Protein AF-A0A439D8F0-F1 (afdb_monomer_lite)

InterPro domains:
  IPR001952 Alkaline phosphatase [PF00245] (693-1137)
  IPR001952 Alkaline phosphatase [PR00113] (693-713)
  IPR001952 Alkaline phosphatase [PR00113] (747-762)
  IPR001952 Alkaline phosphatase [PR00113] (784-804)
  IPR001952 Alkaline phosphatase [PR00113] (833-843)
  IPR001952 Alkaline phosphatase [PR00113] (922-951)
  IPR001952 Alkaline phosphatase [SM00098] (694-1140)
  IPR001952 Alkaline phosphatase [cd16012] (694-998)
  IPR002523 Mg2+ transporter protein, CorA-like/Zinc transport protein ZntB [PF01544] (320-578)
  IPR017850 Alkaline-phosphatase-like, core domain superfamily [G3DSA:3.40.720.10] (697-1130)
  IPR017850 Alkaline-phosphatase-like, core domain superfamily [SSF53649] (673-1146)
  IPR018299 Alkaline phosphatase, active site [PS00123] (747-755)
  IPR045861 CorA, cytoplasmic domain [SSF143865] (110-518)
  IPR045863 CorA, transmembrane region [SSF144083] (522-579)

Secondary structure (DSSP, 8-state):
------------------PPPPPPPPS---------------------------------------------------------------------PPP-S--GGG---TT--TTPPPS--TTSTTTTS-----PPEEEEEEE-SS-EEEEEE-HHHHHHHTTSPPPTT-SEEEEEEES--HHHHHHHHHHTT--HHHHHHHH-TTPPSEEEEETTEEEEEEEEEEEEEPPPS-----------------SSSSHHHHHHHHSS---------------------PPP------STTGGG--GGGPPBHHHHT--S-HHHHHHHHHT-TTGGGTEEEEEEEEEEEEETTSEEEEEESS-HHHHHHHHHHHHH-TTSHHHHH--HHHHHHHHHHHHHHTTHHHHHHHHHHHHHHHHHHTTS--HHHHHHHHHHHHHHHHHHHHHHHHHHHHHHHHHSB----HHHHHHHTT-TTS---B-HHHHHHHHHHHHHHHHHHHHHHHHHHHHHHHHHHHHHHHHHHHHHHHHHHHHHHHHHHHHHHHHHHHTS--S--TT-SS-HHHHHHHHHHHHHHHHHHHHSHHHHHHHHHHHHHHHHHHHHHHHHHHHHHHHTTS-S-S-----------------------------------THHHHHHHHHHHHHHHHHHHHHHHHHHHHHS-------S-EEEEEEE-TT--HHHHHHHHHHHHHHHT--TT---HHHHTEEEEEE---SS-SS--HHHHHHHHHHSS---TT-BSEETTTEE---HHHHHHHTT-EEEEEEEEETTSHHHHHHH--BSSTT-HHHHHHIIIIISSSS---SEEEEE-GGGGS-TTSTT---SS---HHHHHHHTS--EEE-SHHHHHHHHTTSS--PSSEEEE-SSSSPPPHHHHTT-TTT---HHHHHHHHHHHHHHHTTTSSS-EEEEEE-THHHHHHHTT-HHHHHHHHHHHHHHHHHHHHHHHH-SSEEEEEEE-S-EES--BS----SSSSPP----HHHHHH--S-HHHHHHHHHHHHHH----HHHHHHHIIIIIIIIII--S---HHHHHHHHH-GGGHHHHHHHHHHHHHT-B-S-SSEE-PPEEEEE---TTGGGG-EEEEHHHHHHHHHHHHT--HHHHHHHHHHHH---PPPS-----HHHHHHHHHHHHHT------

Radius of gyration: 42.55 Å; chains: 1; bounding box: 143×116×118 Å

Structure (mmCIF, N/CA/C/O backbone):
data_AF-A0A439D8F0-F1
#
_entry.id   AF-A0A439D8F0-F1
#
loop_
_atom_site.group_PDB
_atom_site.id
_atom_site.type_symbol
_atom_site.label_atom_id
_atom_site.label_alt_id
_atom_site.label_comp_id
_atom_site.label_asym_id
_atom_site.label_entity_id
_atom_site.label_seq_id
_atom_site.pdbx_PDB_ins_code
_atom_site.Cartn_x
_atom_site.Cartn_y
_atom_site.Cartn_z
_atom_site.occupancy
_atom_site.B_iso_or_equiv
_atom_site.auth_seq_id
_atom_site.auth_comp_id
_atom_site.auth_asym_id
_atom_site.auth_atom_id
_atom_site.pdbx_PDB_model_num
ATOM 1 N N . MET A 1 1 ? -16.775 53.948 -35.069 1.00 34.41 1 MET A N 1
ATOM 2 C CA . MET A 1 1 ? -17.468 53.472 -36.290 1.00 34.41 1 MET A CA 1
ATOM 3 C C . MET A 1 1 ? -17.477 51.953 -36.245 1.00 34.41 1 MET A C 1
ATOM 5 O O . MET A 1 1 ? -16.436 51.414 -35.914 1.00 34.41 1 MET A O 1
ATOM 9 N N . GLY A 1 2 ? -18.592 51.293 -36.578 1.00 31.62 2 GLY A N 1
ATOM 10 C CA . GLY A 1 2 ? -18.616 49.853 -36.886 1.00 31.62 2 GLY A CA 1
ATOM 11 C C . GLY A 1 2 ? -18.554 48.865 -35.709 1.00 31.62 2 GLY A C 1
ATOM 12 O O . GLY A 1 2 ? -17.494 48.372 -35.354 1.00 31.62 2 GLY A O 1
ATOM 13 N N . SER A 1 3 ? -19.726 48.487 -35.207 1.00 30.70 3 SER A N 1
ATOM 14 C CA . SER A 1 3 ? -20.056 47.106 -34.788 1.00 30.70 3 SER A CA 1
ATOM 15 C C . SER A 1 3 ? -21.168 46.613 -35.755 1.00 30.70 3 SER A C 1
ATOM 17 O O . SER A 1 3 ? -21.605 47.455 -36.553 1.00 30.70 3 SER A O 1
ATOM 19 N N . PRO A 1 4 ? -21.721 45.372 -35.713 1.00 54.97 4 PRO A N 1
ATOM 20 C CA . PRO A 1 4 ? -21.451 44.209 -34.839 1.00 54.97 4 PRO A CA 1
ATOM 21 C C . PRO A 1 4 ? -21.501 42.817 -35.569 1.00 54.97 4 PRO A C 1
ATOM 23 O O . PRO A 1 4 ? -21.542 42.771 -36.794 1.00 54.97 4 PRO A O 1
ATOM 26 N N . ASN A 1 5 ? -21.646 41.720 -34.790 1.00 31.55 5 ASN A N 1
ATOM 27 C CA . ASN A 1 5 ? -22.287 40.413 -35.123 1.00 31.55 5 ASN A CA 1
ATOM 28 C C . ASN A 1 5 ? -21.540 39.388 -36.029 1.00 31.55 5 ASN A C 1
ATOM 30 O O . ASN A 1 5 ? -20.826 39.783 -36.939 1.00 31.55 5 ASN A O 1
ATOM 34 N N . SER A 1 6 ? -21.691 38.052 -35.878 1.00 28.31 6 SER A N 1
ATOM 35 C CA . SER A 1 6 ? -22.407 37.201 -34.879 1.00 28.31 6 SER A CA 1
ATOM 36 C C . SER A 1 6 ? -22.116 35.685 -35.062 1.00 28.31 6 SER A C 1
ATOM 38 O O . SER A 1 6 ? -21.907 35.288 -36.200 1.00 28.31 6 SER A O 1
ATOM 40 N N . SER A 1 7 ? -22.286 34.864 -33.995 1.00 27.66 7 SER A N 1
ATOM 41 C CA . SER A 1 7 ? -22.775 33.438 -33.962 1.00 27.66 7 SER A CA 1
ATOM 42 C C . SER A 1 7 ? -22.076 32.327 -34.801 1.00 27.66 7 SER A C 1
ATOM 44 O O . SER A 1 7 ? -21.684 32.575 -35.928 1.00 27.66 7 SER A O 1
ATOM 46 N N . SER A 1 8 ? -22.002 31.034 -34.429 1.00 27.34 8 SER A N 1
ATOM 47 C CA . SER A 1 8 ? -22.329 30.265 -33.199 1.00 27.34 8 SER A CA 1
ATOM 48 C C . SER A 1 8 ? -21.934 28.771 -33.357 1.00 27.34 8 SER A C 1
ATOM 50 O O . SER A 1 8 ? -22.069 28.247 -34.455 1.00 27.34 8 SER A O 1
ATOM 52 N N . HIS A 1 9 ? -21.586 28.090 -32.252 1.00 28.27 9 HIS A N 1
ATOM 53 C CA . HIS A 1 9 ? -21.594 26.624 -31.998 1.00 28.27 9 HIS A CA 1
ATOM 54 C C . HIS A 1 9 ? -20.959 25.609 -32.984 1.00 28.27 9 HIS A C 1
ATOM 56 O O . HIS A 1 9 ? -21.478 25.342 -34.063 1.00 28.27 9 HIS A O 1
ATOM 62 N N . SER A 1 10 ? -20.001 24.819 -32.479 1.00 25.41 10 SER A N 1
ATOM 63 C CA . SER A 1 10 ? -20.165 23.355 -32.307 1.00 25.41 10 SER A CA 1
ATOM 64 C C . SER A 1 10 ? -19.056 22.769 -31.412 1.00 25.41 10 SER A C 1
ATOM 66 O O . SER A 1 10 ? -18.039 23.412 -31.169 1.00 25.41 10 SER A O 1
ATOM 68 N N . SER A 1 11 ? -19.315 21.593 -30.841 1.00 26.73 11 SER A N 1
ATOM 69 C CA . SER A 1 11 ? -18.526 20.915 -29.803 1.00 26.73 11 SER A CA 1
ATOM 70 C C . SER A 1 11 ? -17.510 19.911 -30.359 1.00 26.73 11 SER A C 1
ATOM 72 O O . SER A 1 11 ? -17.866 19.122 -31.234 1.00 26.73 11 SER A O 1
ATOM 74 N N . SER A 1 12 ? -16.321 19.816 -29.755 1.00 26.30 12 SER A N 1
ATOM 75 C CA . SER A 1 12 ? -15.447 18.641 -29.898 1.00 26.30 12 SER A CA 1
ATOM 76 C C . SER A 1 12 ? -14.578 18.408 -28.660 1.00 26.30 12 SER A C 1
ATOM 78 O O . SER A 1 12 ? -13.918 19.324 -28.176 1.00 26.30 12 SER A O 1
ATOM 80 N N . SER A 1 13 ? -14.577 17.162 -28.194 1.00 25.59 13 SER A N 1
ATOM 81 C CA . SER A 1 13 ? -13.785 16.600 -27.095 1.00 25.59 13 SER A CA 1
ATOM 82 C C . SER A 1 13 ? -12.277 16.851 -27.206 1.00 25.59 13 SER A C 1
ATOM 84 O O . SER A 1 13 ? -11.683 16.588 -28.253 1.00 25.59 13 SER A O 1
ATOM 86 N N . SER A 1 14 ? -11.644 17.237 -26.098 1.00 25.62 14 SER A N 1
ATOM 87 C CA . SER A 1 14 ? -10.187 17.255 -25.942 1.00 25.62 14 SER A CA 1
ATOM 88 C C . SER A 1 14 ? -9.666 15.894 -25.470 1.00 25.62 14 SER A C 1
ATOM 90 O O . SER A 1 14 ? -9.792 15.552 -24.297 1.00 25.62 14 SER A O 1
ATOM 92 N N . SER A 1 15 ? -9.034 15.132 -26.363 1.00 26.42 15 SER A N 1
ATOM 93 C CA . SER A 1 15 ? -8.121 14.055 -25.965 1.00 26.42 15 SER A CA 1
ATOM 94 C C . SER A 1 15 ? -6.777 14.676 -25.573 1.00 26.42 15 SER A C 1
ATOM 96 O O . SER A 1 15 ? -6.050 15.140 -26.454 1.00 26.42 15 SER A O 1
ATOM 98 N N . MET A 1 16 ? -6.455 14.721 -24.278 1.00 28.56 16 MET A N 1
ATOM 99 C CA . MET A 1 16 ? -5.112 15.107 -23.831 1.00 28.56 16 MET A CA 1
ATOM 100 C C . MET A 1 16 ? -4.111 13.970 -24.053 1.00 28.56 16 MET A C 1
ATOM 102 O O . MET A 1 16 ? -4.473 12.794 -24.077 1.00 28.56 16 MET A O 1
ATOM 106 N N . ALA A 1 17 ? -2.862 14.352 -24.311 1.00 27.34 17 ALA A N 1
ATOM 107 C CA . ALA A 1 17 ? -1.812 13.451 -24.754 1.00 27.34 17 ALA A CA 1
ATOM 108 C C . ALA A 1 17 ? -1.067 12.814 -23.578 1.00 27.34 17 ALA A C 1
ATOM 110 O O . ALA A 1 17 ? -0.766 13.474 -22.589 1.00 27.34 17 ALA A O 1
ATOM 111 N N . THR A 1 18 ? -0.687 11.550 -23.743 1.00 28.47 18 THR A N 1
ATOM 112 C CA . THR A 1 18 ? 0.389 10.927 -22.971 1.00 28.47 18 THR A CA 1
ATOM 113 C C . THR A 1 18 ? 1.732 11.418 -23.513 1.00 28.47 18 THR A C 1
ATOM 115 O O . THR A 1 18 ? 2.161 10.964 -24.579 1.00 28.47 18 THR A O 1
ATOM 118 N N . GLU A 1 19 ? 2.405 12.327 -22.809 1.00 28.06 19 GLU A N 1
ATOM 119 C CA . GLU A 1 19 ? 3.831 12.569 -23.048 1.00 28.06 19 GLU A CA 1
ATOM 120 C C . GLU A 1 19 ? 4.645 11.443 -22.400 1.00 28.06 19 GLU A C 1
ATOM 122 O O . GLU A 1 19 ? 4.455 11.101 -21.235 1.00 28.06 19 GLU A O 1
ATOM 127 N N . ALA A 1 20 ? 5.512 10.814 -23.193 1.00 28.72 20 ALA A N 1
ATOM 128 C CA . ALA A 1 20 ? 6.361 9.716 -22.754 1.00 28.72 20 ALA A CA 1
ATOM 129 C C . ALA A 1 20 ? 7.778 10.223 -22.460 1.00 28.72 20 ALA A C 1
ATOM 131 O O . ALA A 1 20 ? 8.321 11.029 -23.219 1.00 28.72 20 ALA A O 1
ATOM 132 N N . PHE A 1 21 ? 8.389 9.696 -21.397 1.00 31.58 21 PHE A N 1
ATOM 133 C CA . PHE A 1 21 ? 9.782 9.963 -21.035 1.00 31.58 21 PHE A CA 1
ATOM 134 C C . PHE A 1 21 ? 10.760 9.662 -22.194 1.00 31.58 21 PHE A C 1
ATOM 136 O O . PHE A 1 21 ? 10.558 8.695 -22.939 1.00 31.58 21 PHE A O 1
ATOM 143 N N . PRO A 1 22 ? 11.850 10.440 -22.343 1.00 31.59 22 PRO A N 1
ATOM 144 C CA . PRO A 1 22 ? 12.875 10.177 -23.347 1.00 31.59 22 PRO A CA 1
ATOM 145 C C . PRO A 1 22 ? 13.729 8.942 -22.981 1.00 31.59 22 PRO A C 1
ATOM 147 O O . PRO A 1 22 ? 14.030 8.725 -21.808 1.00 31.59 22 PRO A O 1
ATOM 150 N N . PRO A 1 23 ? 14.164 8.128 -23.963 1.00 32.97 23 PRO A N 1
ATOM 151 C CA . PRO A 1 23 ? 14.981 6.944 -23.705 1.00 32.97 23 PRO A CA 1
ATOM 152 C C . PRO A 1 23 ? 16.469 7.275 -23.499 1.00 32.97 23 PRO A C 1
ATOM 154 O O . PRO A 1 23 ? 17.042 8.106 -24.206 1.00 32.97 23 PRO A O 1
ATOM 157 N N . PHE A 1 24 ? 17.119 6.541 -22.590 1.00 32.59 24 PHE A N 1
ATOM 158 C CA . PHE A 1 24 ? 18.572 6.580 -22.376 1.00 32.59 24 PHE A CA 1
ATOM 159 C C . PHE A 1 24 ? 19.373 6.180 -23.641 1.00 32.59 24 PHE A C 1
ATOM 161 O O . PHE A 1 24 ? 18.923 5.330 -24.418 1.00 32.59 24 PHE A O 1
ATOM 168 N N . PRO A 1 25 ? 20.579 6.745 -23.860 1.00 33.44 25 PRO A N 1
ATOM 169 C CA . PRO A 1 25 ? 21.361 6.498 -25.070 1.00 33.44 25 PRO A CA 1
ATOM 170 C C . PRO A 1 25 ? 22.022 5.108 -25.105 1.00 33.44 25 PRO A C 1
ATOM 172 O O . PRO A 1 25 ? 22.583 4.614 -24.131 1.00 33.44 25 PRO A O 1
ATOM 175 N N . ASN A 1 26 ? 21.988 4.490 -26.288 1.00 30.52 26 ASN A N 1
ATOM 176 C CA . ASN A 1 26 ? 22.475 3.136 -26.561 1.00 30.52 26 ASN A CA 1
ATOM 177 C C . ASN A 1 26 ? 23.985 3.135 -26.917 1.00 30.52 26 ASN A C 1
ATOM 179 O O . ASN A 1 26 ? 24.376 3.841 -27.854 1.00 30.52 26 ASN A O 1
ATOM 183 N N . PRO A 1 27 ? 24.853 2.351 -26.243 1.00 37.03 27 PRO A N 1
ATOM 184 C CA . PRO A 1 27 ? 26.301 2.394 -26.452 1.00 37.03 27 PRO A CA 1
ATOM 185 C C . PRO A 1 27 ? 26.746 1.558 -27.665 1.00 37.03 27 PRO A C 1
ATOM 187 O O . PRO A 1 27 ? 27.323 0.482 -27.519 1.00 37.03 27 PRO A O 1
ATOM 190 N N . ASN A 1 28 ? 26.506 2.052 -28.884 1.00 34.41 28 ASN A N 1
ATOM 191 C CA . ASN A 1 28 ? 27.111 1.501 -30.106 1.00 34.41 28 ASN A CA 1
ATOM 192 C C . ASN A 1 28 ? 27.182 2.535 -31.247 1.00 34.41 28 ASN A C 1
ATOM 194 O O . ASN A 1 28 ? 26.370 2.532 -32.171 1.00 34.41 28 ASN A O 1
ATOM 198 N N . ALA A 1 29 ? 28.204 3.396 -31.218 1.00 30.55 29 ALA A N 1
ATOM 199 C CA . ALA A 1 29 ? 28.590 4.226 -32.360 1.00 30.55 29 ALA A CA 1
ATOM 200 C C . ALA A 1 29 ? 30.118 4.229 -32.526 1.00 30.55 29 ALA A C 1
ATOM 202 O O . ALA A 1 29 ? 30.871 4.670 -31.661 1.00 30.55 29 ALA A O 1
ATOM 203 N N . THR A 1 30 ? 30.587 3.697 -33.652 1.00 35.97 30 THR A N 1
ATOM 204 C CA . THR A 1 30 ? 32.010 3.509 -33.952 1.00 35.97 30 THR A CA 1
ATOM 205 C C . THR A 1 30 ? 32.693 4.796 -34.410 1.00 35.97 30 THR A C 1
ATOM 207 O O . THR A 1 30 ? 32.310 5.333 -35.447 1.00 35.97 30 THR A O 1
ATOM 210 N N . HIS A 1 31 ? 33.804 5.189 -33.781 1.00 30.80 31 HIS A N 1
ATOM 211 C CA . HIS A 1 31 ? 34.809 6.041 -34.430 1.00 30.80 31 HIS A CA 1
ATOM 212 C C . HIS A 1 31 ? 36.243 5.640 -34.048 1.00 30.80 31 HIS A C 1
ATOM 214 O O . HIS A 1 31 ? 36.630 5.654 -32.885 1.00 30.80 31 HIS A O 1
ATOM 220 N N . ARG A 1 32 ? 37.050 5.289 -35.061 1.00 29.44 32 ARG A N 1
ATOM 221 C CA . ARG A 1 32 ? 38.516 5.150 -34.947 1.00 29.44 32 ARG A CA 1
ATOM 222 C C . ARG A 1 32 ? 39.165 6.537 -34.901 1.00 29.44 32 ARG A C 1
ATOM 224 O O . ARG A 1 32 ? 38.700 7.426 -35.617 1.00 29.44 32 ARG A O 1
ATOM 231 N N . PRO A 1 33 ? 40.327 6.662 -34.240 1.00 32.06 33 PRO A N 1
ATOM 232 C CA . PRO A 1 33 ? 41.498 7.081 -35.018 1.00 32.06 33 PRO A CA 1
ATOM 233 C C . PRO A 1 33 ? 42.830 6.367 -34.679 1.00 32.06 33 PRO A C 1
ATOM 235 O O . PRO A 1 33 ? 43.142 6.083 -33.532 1.00 32.06 33 PRO A O 1
ATOM 238 N N . SER A 1 34 ? 43.605 6.124 -35.746 1.00 28.16 34 SER A N 1
ATOM 239 C CA . SER A 1 34 ? 45.083 6.048 -35.861 1.00 28.16 34 SER A CA 1
ATOM 240 C C . SER A 1 34 ? 45.972 5.458 -34.745 1.00 28.16 34 SER A C 1
ATOM 242 O O . SER A 1 34 ? 46.177 6.062 -33.697 1.00 28.16 34 SER A O 1
ATOM 244 N N . ILE A 1 35 ? 46.686 4.386 -35.112 1.00 30.06 35 ILE A N 1
ATOM 245 C CA . ILE A 1 35 ? 47.944 3.906 -34.502 1.00 30.06 35 ILE A CA 1
ATOM 246 C C . ILE A 1 35 ? 49.126 4.740 -35.052 1.00 30.06 35 ILE A C 1
ATOM 248 O O . ILE A 1 35 ? 49.120 5.072 -36.241 1.00 30.06 35 ILE A O 1
ATOM 252 N N . PRO A 1 36 ? 50.127 5.079 -34.218 1.00 30.64 36 PRO A N 1
ATOM 253 C CA . PRO A 1 36 ? 51.504 4.633 -34.479 1.00 30.64 36 PRO A CA 1
ATOM 254 C C . PRO A 1 36 ? 52.132 4.014 -33.204 1.00 30.64 36 PRO A C 1
ATOM 256 O O . PRO A 1 36 ? 52.063 4.607 -32.135 1.00 30.64 36 PRO A O 1
ATOM 259 N N . ASP A 1 37 ? 52.543 2.746 -33.171 1.00 25.69 37 ASP A N 1
ATOM 260 C CA . ASP A 1 37 ? 53.709 2.079 -33.794 1.00 25.69 37 ASP A CA 1
ATOM 261 C C . ASP A 1 37 ? 54.921 1.994 -32.833 1.00 25.69 37 ASP A C 1
ATOM 263 O O . ASP A 1 37 ? 55.476 3.017 -32.451 1.00 25.69 37 ASP A O 1
ATOM 267 N N . VAL A 1 38 ? 55.348 0.755 -32.516 1.00 27.53 38 VAL A N 1
ATOM 268 C CA . VAL A 1 38 ? 56.727 0.341 -32.128 1.00 27.53 38 VAL A CA 1
ATOM 269 C C . VAL A 1 38 ? 57.301 0.963 -30.818 1.00 27.53 38 VAL A C 1
ATOM 271 O O . VAL A 1 38 ? 57.548 2.152 -30.712 1.00 27.53 38 VAL A O 1
ATOM 274 N N . THR A 1 39 ? 57.645 0.222 -29.749 1.00 26.73 39 THR A N 1
ATOM 275 C CA . THR A 1 39 ? 58.648 -0.870 -29.694 1.00 26.73 39 THR A CA 1
ATOM 276 C C . THR A 1 39 ? 58.582 -1.667 -28.367 1.00 26.73 39 THR A C 1
ATOM 278 O O . THR A 1 39 ? 58.129 -1.159 -27.348 1.00 26.73 39 THR A O 1
ATOM 281 N N . SER A 1 40 ? 59.149 -2.881 -28.359 1.00 27.62 40 SER A N 1
ATOM 282 C CA . SER A 1 40 ? 59.638 -3.637 -27.179 1.00 27.62 40 SER A CA 1
ATOM 283 C C . SER A 1 40 ? 60.496 -2.793 -26.209 1.00 27.62 40 SER A C 1
ATOM 285 O O . SER A 1 40 ? 61.213 -1.922 -26.685 1.00 27.62 40 SER A O 1
ATOM 287 N N . THR A 1 41 ? 60.557 -3.047 -24.892 1.00 27.94 41 THR A N 1
ATOM 288 C CA . THR A 1 41 ? 61.380 -4.125 -24.275 1.00 27.94 41 THR A CA 1
ATOM 289 C C . THR A 1 41 ? 61.107 -4.341 -22.770 1.00 27.94 41 THR A C 1
ATOM 291 O O . THR A 1 41 ? 60.412 -3.575 -22.116 1.00 27.94 41 THR A O 1
ATOM 294 N N . SER A 1 42 ? 61.695 -5.413 -22.230 1.00 26.34 42 SER A N 1
ATOM 295 C CA . SER A 1 42 ? 61.633 -5.915 -20.851 1.00 26.34 42 SER A CA 1
ATOM 296 C C . SER A 1 42 ? 62.405 -5.123 -19.777 1.00 26.34 42 SER A C 1
ATOM 298 O O . SER A 1 42 ? 63.313 -4.357 -20.087 1.00 26.34 42 SER A O 1
ATOM 300 N N . SER A 1 43 ? 62.196 -5.567 -18.528 1.00 27.14 43 SER A N 1
ATOM 301 C CA . SER A 1 43 ? 63.102 -5.557 -17.355 1.00 27.14 43 SER A CA 1
ATOM 302 C C . SER A 1 43 ? 63.036 -4.384 -16.361 1.00 27.14 43 SER A C 1
ATOM 304 O O . SER A 1 43 ? 62.935 -3.217 -16.717 1.00 27.14 43 SER A O 1
ATOM 306 N N . ALA A 1 44 ? 63.076 -4.769 -15.082 1.00 24.61 44 ALA A N 1
ATOM 307 C CA . ALA A 1 44 ? 63.129 -3.934 -13.878 1.00 24.61 44 ALA A CA 1
ATOM 308 C C . ALA A 1 44 ? 64.598 -3.819 -13.382 1.00 24.61 44 ALA A C 1
ATOM 310 O O . ALA A 1 44 ? 65.499 -4.228 -14.115 1.00 24.61 44 ALA A O 1
ATOM 311 N N . PRO A 1 45 ? 64.879 -3.506 -12.100 1.00 46.34 45 PRO A N 1
ATOM 312 C CA . PRO A 1 45 ? 64.474 -2.367 -11.261 1.00 46.34 45 PRO A CA 1
ATOM 313 C C . PRO A 1 45 ? 65.706 -1.545 -10.788 1.00 46.34 45 PRO A C 1
ATOM 315 O O . PRO A 1 45 ? 66.840 -2.002 -10.925 1.00 46.34 45 PRO A O 1
ATOM 318 N N . THR A 1 46 ? 65.510 -0.408 -10.096 1.00 28.14 46 THR A N 1
ATOM 319 C CA . THR A 1 46 ? 66.613 0.241 -9.343 1.00 28.14 46 THR A CA 1
ATOM 320 C C . THR A 1 46 ? 66.174 0.849 -8.005 1.00 28.14 46 THR A C 1
ATOM 322 O O . THR A 1 46 ? 65.191 1.577 -7.922 1.00 28.14 46 THR A O 1
ATOM 325 N N . THR A 1 47 ? 66.946 0.555 -6.957 1.00 28.30 47 THR A N 1
ATOM 326 C CA . THR A 1 47 ? 66.808 0.968 -5.544 1.00 28.30 47 THR A CA 1
ATOM 327 C C . THR A 1 47 ? 67.685 2.171 -5.169 1.00 28.30 47 THR A C 1
ATOM 329 O O . THR A 1 47 ? 68.797 2.210 -5.680 1.00 28.30 47 THR A O 1
ATOM 332 N N . VAL A 1 48 ? 67.284 2.998 -4.181 1.00 29.75 48 VAL A N 1
ATOM 333 C CA . VAL A 1 48 ? 68.070 3.599 -3.047 1.00 29.75 48 VAL A CA 1
ATOM 334 C C . VAL A 1 48 ? 67.037 4.240 -2.077 1.00 29.75 48 VAL A C 1
ATOM 336 O O . VAL A 1 48 ? 66.103 4.854 -2.575 1.00 29.75 48 VAL A O 1
ATOM 339 N N . GLY A 1 49 ? 67.092 4.194 -0.733 1.00 26.03 49 GLY A N 1
ATOM 340 C CA . GLY A 1 49 ? 67.970 3.500 0.230 1.00 26.03 49 GLY A CA 1
ATOM 341 C C . GLY A 1 49 ? 67.805 4.035 1.682 1.00 26.03 49 GLY A C 1
ATOM 342 O O . GLY A 1 49 ? 67.327 5.150 1.852 1.00 26.03 49 GLY A O 1
ATOM 343 N N . ALA A 1 50 ? 68.274 3.266 2.688 1.00 27.00 50 ALA A N 1
ATOM 344 C CA . ALA A 1 50 ? 68.367 3.574 4.144 1.00 27.00 50 ALA A CA 1
ATOM 345 C C . ALA A 1 50 ? 67.029 3.781 4.926 1.00 27.00 50 ALA A C 1
ATOM 347 O O . ALA A 1 50 ? 66.041 4.206 4.348 1.00 27.00 50 ALA A O 1
ATOM 348 N N . SER A 1 51 ? 66.897 3.472 6.231 1.00 27.06 51 SER A N 1
ATOM 349 C CA . SER A 1 51 ? 67.893 3.172 7.287 1.00 27.06 51 SER A CA 1
ATOM 350 C C . SER A 1 51 ? 67.403 2.191 8.384 1.00 27.06 51 SER A C 1
ATOM 352 O O . SER A 1 51 ? 66.232 2.206 8.734 1.00 27.06 51 SER A O 1
ATOM 354 N N . GLU A 1 52 ? 68.351 1.458 8.992 1.00 28.17 52 GLU A N 1
ATOM 355 C CA . GLU A 1 52 ? 68.403 1.026 10.417 1.00 28.17 52 GLU A CA 1
ATOM 356 C C . GLU A 1 52 ? 67.219 0.276 11.088 1.00 28.17 52 GLU A C 1
ATOM 358 O O . GLU A 1 52 ? 66.230 0.878 11.482 1.00 28.17 52 GLU A O 1
ATOM 363 N N . ASN A 1 53 ? 67.382 -1.014 11.435 1.00 27.77 53 ASN A N 1
ATOM 364 C CA . ASN A 1 53 ? 68.022 -1.514 12.679 1.00 27.77 53 ASN A CA 1
ATOM 365 C C . ASN A 1 53 ? 67.569 -2.955 13.047 1.00 27.77 53 ASN A C 1
ATOM 367 O O . ASN A 1 53 ? 66.384 -3.200 13.207 1.00 27.77 53 ASN A O 1
ATOM 371 N N . SER A 1 54 ? 68.545 -3.857 13.260 1.00 27.83 54 SER A N 1
ATOM 372 C CA . SER A 1 54 ? 68.588 -5.003 14.216 1.00 27.83 54 SER A CA 1
ATOM 373 C C . SER A 1 54 ? 67.341 -5.899 14.458 1.00 27.83 54 SER A C 1
ATOM 375 O O . SER A 1 54 ? 66.279 -5.406 14.800 1.00 27.83 54 SER A O 1
ATOM 377 N N . ARG A 1 55 ? 67.425 -7.239 14.546 1.00 26.36 55 ARG A N 1
ATOM 378 C CA . ARG A 1 55 ? 68.568 -8.150 14.808 1.00 26.36 55 ARG A CA 1
ATOM 379 C C . ARG A 1 55 ? 68.114 -9.622 14.602 1.00 26.36 55 ARG A C 1
ATOM 381 O O . ARG A 1 55 ? 66.959 -9.904 14.878 1.00 26.36 55 ARG A O 1
ATOM 388 N N . THR A 1 56 ? 69.029 -10.506 14.166 1.00 27.92 56 THR A N 1
ATOM 389 C CA . THR A 1 56 ? 69.279 -11.916 14.623 1.00 27.92 56 THR A CA 1
ATOM 390 C C . THR A 1 56 ? 68.126 -12.706 15.297 1.00 27.92 56 THR A C 1
ATOM 392 O O . THR A 1 56 ? 67.548 -12.196 16.248 1.00 27.92 56 THR A O 1
ATOM 395 N N . GLU A 1 57 ? 67.822 -13.993 15.062 1.00 28.55 57 GLU A N 1
ATOM 396 C CA . GLU A 1 57 ? 68.545 -15.165 14.498 1.00 28.55 57 GLU A CA 1
ATOM 397 C C . GLU A 1 57 ? 67.599 -16.414 14.584 1.00 28.55 57 GLU A C 1
ATOM 399 O O . GLU A 1 57 ? 66.568 -16.297 15.243 1.00 28.55 57 GLU A O 1
ATOM 404 N N . ASN A 1 58 ? 67.807 -17.634 14.046 1.00 28.53 58 ASN A N 1
ATOM 405 C CA . ASN A 1 58 ? 68.789 -18.278 13.138 1.00 28.53 58 ASN A CA 1
ATOM 406 C C . ASN A 1 58 ? 68.144 -19.570 12.518 1.00 28.53 58 ASN A C 1
ATOM 408 O O . ASN A 1 58 ? 67.073 -19.970 12.970 1.00 28.53 58 ASN A O 1
ATOM 412 N N . GLY A 1 59 ? 68.815 -20.269 11.583 1.00 27.16 59 GLY A N 1
ATOM 413 C CA . GLY A 1 59 ? 68.524 -21.660 11.147 1.00 27.16 59 GLY A CA 1
ATOM 414 C C . GLY A 1 59 ? 67.739 -21.794 9.824 1.00 27.16 59 GLY A C 1
ATOM 415 O O . GLY A 1 59 ? 66.528 -21.610 9.815 1.00 27.16 59 GLY A O 1
ATOM 416 N N . GLU A 1 60 ? 68.352 -21.960 8.641 1.00 29.80 60 GLU A N 1
ATOM 417 C CA . GLU A 1 60 ? 69.099 -23.139 8.116 1.00 29.80 60 GLU A CA 1
ATOM 418 C C . GLU A 1 60 ? 68.212 -24.395 7.903 1.00 29.80 60 GLU A C 1
ATOM 420 O O . GLU A 1 60 ? 67.439 -24.756 8.782 1.00 29.80 60 GLU A O 1
ATOM 425 N N . HIS A 1 61 ? 68.272 -25.137 6.784 1.00 29.75 61 HIS A N 1
ATOM 426 C CA . HIS A 1 61 ? 69.228 -25.123 5.659 1.00 29.75 61 HIS A CA 1
ATOM 427 C C . HIS A 1 61 ? 68.680 -25.884 4.417 1.00 29.75 61 HIS A C 1
ATOM 429 O O . HIS A 1 61 ? 67.965 -26.862 4.595 1.00 29.75 61 HIS A O 1
ATOM 435 N N . ILE A 1 62 ? 69.152 -25.496 3.215 1.00 26.70 62 ILE A N 1
ATOM 436 C CA . ILE A 1 62 ? 69.454 -26.317 2.003 1.00 26.70 62 ILE A CA 1
ATOM 437 C C . ILE A 1 62 ? 68.292 -27.132 1.378 1.00 26.70 62 ILE A C 1
ATOM 439 O O . ILE A 1 62 ? 67.752 -28.036 2.002 1.00 26.70 62 ILE A O 1
ATOM 443 N N . ASP A 1 63 ? 67.789 -26.833 0.172 1.00 25.81 63 ASP A N 1
ATOM 444 C CA . ASP A 1 63 ? 68.393 -26.735 -1.187 1.00 25.81 63 ASP A CA 1
ATOM 445 C C . ASP A 1 63 ? 68.540 -28.065 -1.961 1.00 25.81 63 ASP A C 1
ATOM 447 O O . ASP A 1 63 ? 68.836 -29.112 -1.391 1.00 25.81 63 ASP A O 1
ATOM 451 N N . LEU A 1 64 ? 68.460 -27.925 -3.299 1.00 28.38 64 LEU A N 1
ATOM 452 C CA . LEU A 1 64 ? 68.779 -28.869 -4.392 1.00 28.38 64 LEU A CA 1
ATOM 453 C C . LEU A 1 64 ? 67.695 -29.897 -4.816 1.00 28.38 64 LEU A C 1
ATOM 455 O O . LEU A 1 64 ? 67.054 -30.510 -3.974 1.00 28.38 64 LEU A O 1
ATOM 459 N N . ASN A 1 65 ? 67.536 -30.254 -6.105 1.00 26.67 65 ASN A N 1
ATOM 460 C CA . ASN A 1 65 ? 67.736 -29.532 -7.383 1.00 26.67 65 ASN A CA 1
ATOM 461 C C . ASN A 1 65 ? 67.206 -30.387 -8.574 1.00 26.67 65 ASN A C 1
ATOM 463 O O . ASN A 1 65 ? 67.037 -31.592 -8.418 1.00 26.67 65 ASN A O 1
ATOM 467 N N . ILE A 1 66 ? 67.137 -29.786 -9.773 1.00 28.72 66 ILE A N 1
ATOM 468 C CA . ILE A 1 66 ? 67.269 -30.416 -11.117 1.00 28.72 66 ILE A CA 1
ATOM 469 C C . ILE A 1 66 ? 66.110 -31.293 -11.666 1.00 28.72 66 ILE A C 1
ATOM 471 O O . ILE A 1 66 ? 65.924 -32.456 -11.321 1.00 28.72 66 ILE A O 1
ATOM 475 N N . ASP A 1 67 ? 65.402 -30.682 -12.624 1.00 26.92 67 ASP A N 1
ATOM 476 C CA . ASP A 1 67 ? 65.008 -31.131 -13.980 1.00 26.92 67 ASP A CA 1
ATOM 477 C C . ASP A 1 67 ? 65.257 -32.584 -14.471 1.00 26.92 67 ASP A C 1
ATOM 479 O O . ASP A 1 67 ? 66.292 -33.191 -14.214 1.00 26.92 67 ASP A O 1
ATOM 483 N N . VAL A 1 68 ? 64.387 -33.072 -15.380 1.00 29.25 68 VAL A N 1
ATOM 484 C CA . VAL A 1 68 ? 64.665 -33.200 -16.845 1.00 29.25 68 VAL A CA 1
ATOM 485 C C . VAL A 1 68 ? 63.542 -33.977 -17.586 1.00 29.25 68 VAL A C 1
ATOM 487 O O . VAL A 1 68 ? 63.459 -35.197 -17.536 1.00 29.25 68 VAL A O 1
ATOM 490 N N . ALA A 1 69 ? 62.741 -33.214 -18.342 1.00 27.81 69 ALA A N 1
ATOM 491 C CA . ALA A 1 69 ? 62.321 -33.397 -19.749 1.00 27.81 69 ALA A CA 1
ATOM 492 C C . ALA A 1 69 ? 61.496 -34.599 -20.314 1.00 27.81 69 ALA A C 1
ATOM 494 O O . ALA A 1 69 ? 61.574 -35.748 -19.900 1.00 27.81 69 ALA A O 1
ATOM 495 N N . LEU A 1 70 ? 60.856 -34.253 -21.450 1.00 29.55 70 LEU A N 1
ATOM 496 C CA . LEU A 1 70 ? 60.382 -35.048 -22.606 1.00 29.55 70 LEU A CA 1
ATOM 497 C C . LEU A 1 70 ? 58.975 -35.698 -22.598 1.00 29.55 70 LEU A C 1
ATOM 499 O O . LEU A 1 70 ? 58.624 -36.560 -21.804 1.00 29.55 70 LEU A O 1
ATOM 503 N N . ALA A 1 71 ? 58.203 -35.292 -23.614 1.00 26.83 71 ALA A N 1
ATOM 504 C CA . ALA A 1 71 ? 56.950 -35.876 -24.117 1.00 26.83 71 ALA A CA 1
ATOM 505 C C . ALA A 1 71 ? 57.263 -36.986 -25.179 1.00 26.83 71 ALA A C 1
ATOM 507 O O . ALA A 1 71 ? 58.454 -37.217 -25.407 1.00 26.83 71 ALA A O 1
ATOM 508 N N . PRO A 1 72 ? 56.306 -37.620 -25.922 1.00 45.00 72 PRO A N 1
ATOM 509 C CA . PRO A 1 72 ? 54.855 -37.359 -25.994 1.00 45.00 72 PRO A CA 1
ATOM 510 C C . PRO A 1 72 ? 53.900 -38.585 -26.185 1.00 45.00 72 PRO A C 1
ATOM 512 O O . PRO A 1 72 ? 54.326 -39.706 -26.433 1.00 45.00 72 PRO A O 1
ATOM 515 N N . ARG A 1 73 ? 52.590 -38.271 -26.290 1.00 26.53 73 ARG A N 1
ATOM 516 C CA . ARG A 1 73 ? 51.509 -38.966 -27.054 1.00 26.53 73 ARG A CA 1
ATOM 517 C C . ARG A 1 73 ? 50.812 -40.242 -26.516 1.00 26.53 73 ARG A C 1
ATOM 519 O O . ARG A 1 73 ? 51.389 -41.116 -25.889 1.00 26.53 73 ARG A O 1
ATOM 526 N N . SER A 1 74 ? 49.562 -40.347 -27.000 1.00 27.86 74 SER A N 1
ATOM 527 C CA . SER A 1 74 ? 48.618 -41.486 -27.106 1.00 27.86 74 SER A CA 1
ATOM 528 C C . SER A 1 74 ? 47.780 -41.927 -25.889 1.00 27.86 74 SER A C 1
ATOM 530 O O . SER A 1 74 ? 48.275 -42.151 -24.795 1.00 27.86 74 SER A O 1
ATOM 532 N N . ALA A 1 75 ? 46.474 -42.055 -26.162 1.00 26.03 75 ALA A N 1
ATOM 533 C CA . ALA A 1 75 ? 45.379 -42.591 -25.337 1.00 26.03 75 ALA A CA 1
ATOM 534 C C . ALA A 1 75 ? 45.320 -44.150 -25.444 1.00 26.03 75 ALA A C 1
ATOM 536 O O . ALA A 1 75 ? 46.198 -44.690 -26.124 1.00 26.03 75 ALA A O 1
ATOM 537 N N . PRO A 1 76 ? 44.314 -44.901 -24.912 1.00 40.28 76 PRO A N 1
ATOM 538 C CA . PRO A 1 76 ? 43.078 -44.490 -24.221 1.00 40.28 76 PRO A CA 1
ATOM 539 C C . PRO A 1 76 ? 42.691 -45.318 -22.958 1.00 40.28 76 PRO A C 1
ATOM 541 O O . PRO A 1 76 ? 43.460 -46.132 -22.460 1.00 40.28 76 PRO A O 1
ATOM 544 N N . HIS A 1 77 ? 41.470 -45.070 -22.458 1.00 30.28 77 HIS A N 1
ATOM 545 C CA . HIS A 1 77 ? 40.662 -45.823 -21.476 1.00 30.28 77 HIS A CA 1
ATOM 546 C C . HIS A 1 77 ? 41.089 -47.256 -21.089 1.00 30.28 77 HIS A C 1
ATOM 548 O O . HIS A 1 77 ? 41.089 -48.114 -21.964 1.00 30.28 77 HIS A O 1
ATOM 554 N N . ILE A 1 78 ? 41.186 -47.538 -19.773 1.00 27.69 78 ILE A N 1
ATOM 555 C CA . ILE A 1 78 ? 40.583 -48.711 -19.083 1.00 27.69 78 ILE A CA 1
ATOM 556 C C . ILE A 1 78 ? 40.273 -48.337 -17.609 1.00 27.69 78 ILE A C 1
ATOM 558 O O . ILE A 1 78 ? 41.177 -48.018 -16.841 1.00 27.69 78 ILE A O 1
ATOM 562 N N . THR A 1 79 ? 39.004 -48.427 -17.197 1.00 28.16 79 THR A N 1
ATOM 563 C CA . THR A 1 79 ? 38.565 -48.724 -15.809 1.00 28.16 79 THR A CA 1
ATOM 564 C C . THR A 1 79 ? 38.271 -50.237 -15.704 1.00 28.16 79 THR A C 1
ATOM 566 O O . THR A 1 79 ? 38.151 -50.864 -16.759 1.00 28.16 79 THR A O 1
ATOM 569 N N . PRO A 1 80 ? 38.091 -50.873 -14.521 1.00 45.12 80 PRO A N 1
ATOM 570 C CA . PRO A 1 80 ? 38.028 -50.346 -13.147 1.00 45.12 80 PRO A CA 1
ATOM 571 C C . PRO A 1 80 ? 38.944 -51.117 -12.157 1.00 45.12 80 PRO A C 1
ATOM 573 O O . PRO A 1 80 ? 39.712 -51.977 -12.574 1.00 45.12 80 PRO A O 1
ATOM 576 N N . LEU A 1 81 ? 38.822 -50.848 -10.843 1.00 28.19 81 LEU A N 1
ATOM 577 C CA . LEU A 1 81 ? 38.657 -51.849 -9.756 1.00 28.19 81 LEU A CA 1
ATOM 578 C C . LEU A 1 81 ? 38.846 -51.204 -8.367 1.00 28.19 81 LEU A C 1
ATOM 580 O O . LEU A 1 81 ? 39.948 -50.813 -7.993 1.00 28.19 81 LEU A O 1
ATOM 584 N N . SER A 1 82 ? 37.783 -51.166 -7.559 1.00 36.00 82 SER A N 1
ATOM 585 C CA . SER A 1 82 ? 37.908 -51.072 -6.094 1.00 36.00 82 SER A CA 1
ATOM 586 C C . SER A 1 82 ? 38.234 -52.458 -5.520 1.00 36.00 82 SER A C 1
ATOM 588 O O . SER A 1 82 ? 37.850 -53.464 -6.123 1.00 36.00 82 SER A O 1
ATOM 590 N N . PRO A 1 83 ? 38.867 -52.544 -4.335 1.00 38.78 83 PRO A N 1
ATOM 591 C CA . PRO A 1 83 ? 38.045 -52.923 -3.180 1.00 38.78 83 PRO A CA 1
ATOM 592 C C . PRO A 1 83 ? 38.449 -52.305 -1.821 1.00 38.78 83 PRO A C 1
ATOM 594 O O . PRO A 1 83 ? 39.614 -52.243 -1.449 1.00 38.78 83 PRO A O 1
ATOM 597 N N . SER A 1 84 ? 37.416 -51.931 -1.057 1.00 31.11 84 SER A N 1
ATOM 598 C CA . SER A 1 84 ? 37.278 -51.997 0.415 1.00 31.11 84 SER A CA 1
ATOM 599 C C . SER A 1 84 ? 38.515 -51.914 1.338 1.00 31.11 84 SER A C 1
ATOM 601 O O . SER A 1 84 ? 39.289 -52.863 1.450 1.00 31.11 84 SER A O 1
ATOM 603 N N . GLY A 1 85 ? 38.543 -50.885 2.196 1.00 31.09 85 GLY A N 1
ATOM 604 C CA . GLY A 1 85 ? 39.389 -50.821 3.398 1.00 31.09 85 GLY A CA 1
ATOM 605 C C . GLY A 1 85 ? 38.801 -49.876 4.453 1.00 31.09 85 GLY A C 1
ATOM 606 O O . GLY A 1 85 ? 39.007 -48.670 4.395 1.00 31.09 85 GLY A O 1
ATOM 607 N N . VAL A 1 86 ? 38.014 -50.408 5.393 1.00 35.38 86 VAL A N 1
ATOM 608 C CA . VAL A 1 86 ? 37.260 -49.622 6.391 1.00 35.38 86 VAL A CA 1
ATOM 609 C C . VAL A 1 86 ? 38.167 -49.047 7.482 1.00 35.38 86 VAL A C 1
ATOM 611 O O . VAL A 1 86 ? 38.788 -49.819 8.202 1.00 35.38 86 VAL A O 1
ATOM 614 N N . LEU A 1 87 ? 38.085 -47.735 7.737 1.00 32.53 87 LEU A N 1
ATOM 615 C CA . LEU A 1 87 ? 38.271 -47.157 9.077 1.00 32.53 87 LEU A CA 1
ATOM 616 C C . LEU A 1 87 ? 37.340 -45.947 9.279 1.00 32.53 87 LEU A C 1
ATOM 618 O O . LEU A 1 87 ? 37.396 -44.964 8.545 1.00 32.53 87 LEU A O 1
ATOM 622 N N . ARG A 1 88 ? 36.461 -46.021 10.287 1.00 33.22 88 ARG A N 1
ATOM 623 C CA . ARG A 1 88 ? 35.574 -44.918 10.697 1.00 33.22 88 ARG A CA 1
ATOM 624 C C . ARG A 1 88 ? 36.313 -43.980 11.654 1.00 33.22 88 ARG A C 1
ATOM 626 O O . ARG A 1 88 ? 36.667 -44.411 12.746 1.00 33.22 88 ARG A O 1
ATOM 633 N N . HIS A 1 89 ? 36.379 -42.692 11.327 1.00 34.06 89 HIS A N 1
ATOM 634 C CA . HIS A 1 89 ? 36.486 -41.625 12.328 1.00 34.06 89 HIS A CA 1
ATOM 635 C C . HIS A 1 89 ? 35.283 -40.684 12.213 1.00 34.06 89 HIS A C 1
ATOM 637 O O . HIS A 1 89 ? 34.825 -40.358 11.120 1.00 34.06 89 HIS A O 1
ATOM 643 N N . ARG A 1 90 ? 34.716 -40.311 13.363 1.00 35.97 90 ARG A N 1
ATOM 644 C CA . ARG A 1 90 ? 33.459 -39.561 13.474 1.00 35.97 90 ARG A CA 1
ATOM 645 C C . ARG A 1 90 ? 33.779 -38.086 13.707 1.00 35.97 90 ARG A C 1
ATOM 647 O O . ARG A 1 90 ? 33.985 -37.701 14.852 1.00 35.97 90 ARG A O 1
ATOM 654 N N . ASN A 1 91 ? 33.803 -37.288 12.640 1.00 31.95 91 ASN A N 1
ATOM 655 C CA . ASN A 1 91 ? 33.971 -35.836 12.740 1.00 31.95 91 ASN A CA 1
ATOM 656 C C . ASN A 1 91 ? 32.635 -35.083 12.720 1.00 31.95 91 ASN A C 1
ATOM 658 O O . ASN A 1 91 ? 31.608 -35.573 12.244 1.00 31.95 91 ASN A O 1
ATOM 662 N N . THR A 1 92 ? 32.684 -33.893 13.307 1.00 34.56 92 THR A N 1
ATOM 663 C CA . THR A 1 92 ? 31.610 -32.909 13.441 1.00 34.56 92 THR A CA 1
ATOM 664 C C . THR A 1 92 ? 31.074 -32.444 12.083 1.00 34.56 92 THR A C 1
ATOM 666 O O . THR A 1 92 ? 31.806 -32.385 11.098 1.00 34.56 92 THR A O 1
ATOM 669 N N . ARG A 1 93 ? 29.775 -32.117 12.023 1.00 36.84 93 ARG A N 1
ATOM 670 C CA . ARG A 1 93 ? 29.128 -31.616 10.801 1.00 36.84 93 ARG A CA 1
ATOM 671 C C . ARG A 1 93 ? 29.564 -30.180 10.507 1.00 36.84 93 ARG A C 1
ATOM 673 O O . ARG A 1 93 ? 29.020 -29.243 11.081 1.00 36.84 93 ARG A O 1
ATOM 680 N N . THR A 1 94 ? 30.485 -30.018 9.567 1.00 33.91 94 THR A N 1
ATOM 681 C CA . THR A 1 94 ? 30.534 -28.830 8.713 1.00 33.91 94 THR A CA 1
ATOM 682 C C . THR A 1 94 ? 29.382 -28.896 7.707 1.00 33.91 94 THR A C 1
ATOM 684 O O . THR A 1 94 ? 29.159 -29.937 7.086 1.00 33.91 94 THR A O 1
ATOM 687 N N . ASN A 1 95 ? 28.651 -27.794 7.524 1.00 37.34 95 ASN A N 1
ATOM 688 C CA . ASN A 1 95 ? 27.717 -27.652 6.406 1.00 37.34 95 ASN A CA 1
ATOM 689 C C . ASN A 1 95 ? 28.515 -27.367 5.127 1.00 37.34 95 ASN A C 1
ATOM 691 O O . ASN A 1 95 ? 28.650 -26.223 4.704 1.00 37.34 95 ASN A O 1
ATOM 695 N N . THR A 1 96 ? 29.069 -28.410 4.514 1.00 41.59 96 THR A N 1
ATOM 696 C CA . THR A 1 96 ? 29.521 -28.345 3.125 1.00 41.59 96 THR A CA 1
ATOM 697 C C . THR A 1 96 ? 28.311 -28.491 2.214 1.00 41.59 96 THR A C 1
ATOM 699 O O . THR A 1 96 ? 27.731 -29.574 2.111 1.00 41.59 96 THR A O 1
ATOM 702 N N . PHE A 1 97 ? 27.941 -27.406 1.531 1.00 35.66 97 PHE A N 1
ATOM 703 C CA . PHE A 1 97 ? 27.073 -27.492 0.362 1.00 35.66 97 PHE A CA 1
ATOM 704 C C . PHE A 1 97 ? 27.725 -28.450 -0.639 1.00 35.66 97 PHE A C 1
ATOM 706 O O . PHE A 1 97 ? 28.827 -28.196 -1.124 1.00 35.66 97 PHE A O 1
ATOM 713 N N . ARG A 1 98 ? 27.061 -29.572 -0.920 1.00 34.91 98 ARG A N 1
ATOM 714 C CA . ARG A 1 98 ? 27.369 -30.379 -2.098 1.00 34.91 98 ARG A CA 1
ATOM 715 C C . ARG A 1 98 ? 26.573 -29.800 -3.253 1.00 34.91 98 ARG A C 1
ATOM 717 O O . ARG A 1 98 ? 25.359 -29.651 -3.136 1.00 34.91 98 ARG A O 1
ATOM 724 N N . THR A 1 99 ? 27.248 -29.508 -4.356 1.00 38.22 99 THR A N 1
ATOM 725 C CA . THR A 1 99 ? 26.594 -29.414 -5.659 1.00 38.22 99 THR A CA 1
ATOM 726 C C . THR A 1 99 ? 25.829 -30.714 -5.905 1.00 38.22 99 THR A C 1
ATOM 728 O O . THR A 1 99 ? 26.379 -31.796 -5.693 1.00 38.22 99 THR A O 1
ATOM 731 N N . LEU A 1 100 ? 24.562 -30.622 -6.322 1.00 41.12 100 LEU A N 1
ATOM 732 C CA . LEU A 1 100 ? 23.871 -31.779 -6.883 1.00 41.12 100 LEU A CA 1
ATOM 733 C C . LEU A 1 100 ? 24.561 -32.124 -8.205 1.00 41.12 100 LEU A C 1
ATOM 735 O O . LEU A 1 100 ? 24.360 -31.445 -9.206 1.00 41.12 100 LEU A O 1
ATOM 739 N N . GLU A 1 101 ? 25.397 -33.159 -8.190 1.00 42.12 101 GLU A N 1
ATOM 740 C CA . GLU A 1 101 ? 25.931 -33.767 -9.416 1.00 42.12 101 GLU A CA 1
ATOM 741 C C . GLU A 1 101 ? 24.841 -34.594 -10.133 1.00 42.12 101 GLU A C 1
ATOM 743 O O . GLU A 1 101 ? 24.903 -34.785 -11.342 1.00 42.12 101 GLU A O 1
ATOM 748 N N . GLU A 1 102 ? 23.779 -34.985 -9.419 1.00 38.22 102 GLU A N 1
ATOM 749 C CA . GLU A 1 102 ? 22.555 -35.596 -9.958 1.00 38.22 102 GLU A CA 1
ATOM 750 C C . GLU A 1 102 ? 21.567 -34.525 -10.473 1.00 38.22 102 GLU A C 1
ATOM 752 O O . GLU A 1 102 ? 20.440 -34.404 -9.997 1.00 38.22 102 GLU A O 1
ATOM 757 N N . PHE A 1 103 ? 21.989 -33.728 -11.462 1.00 39.78 103 PHE A N 1
ATOM 758 C CA . PHE A 1 103 ? 21.069 -32.875 -12.241 1.00 39.78 103 PHE A CA 1
ATOM 759 C C . PHE A 1 103 ? 20.319 -33.666 -13.336 1.00 39.78 103 PHE A C 1
ATOM 761 O O . PHE A 1 103 ? 19.278 -33.223 -13.818 1.00 39.78 103 PHE A O 1
ATOM 768 N N . GLU A 1 104 ? 20.801 -34.867 -13.686 1.00 41.56 104 GLU A N 1
ATOM 769 C CA . GLU A 1 104 ? 20.241 -35.711 -14.756 1.00 41.56 104 GLU A CA 1
ATOM 770 C C . GLU A 1 104 ? 18.783 -36.148 -14.506 1.00 41.56 104 GLU A C 1
ATOM 772 O O . GLU A 1 104 ? 18.033 -36.350 -15.459 1.00 41.56 104 GLU A O 1
ATOM 777 N N . GLU A 1 105 ? 18.332 -36.246 -13.248 1.00 42.41 105 GLU A N 1
ATOM 778 C CA . GLU A 1 105 ? 16.959 -36.685 -12.929 1.00 42.41 105 GLU A CA 1
ATOM 779 C C . GLU A 1 105 ? 15.888 -35.611 -13.239 1.00 42.41 105 GLU A C 1
ATOM 781 O O . GLU A 1 105 ? 14.694 -35.915 -13.311 1.00 42.41 105 GLU A O 1
ATOM 786 N N . PHE A 1 106 ? 16.298 -34.358 -13.486 1.00 44.81 106 PHE A N 1
ATOM 787 C CA . PHE A 1 106 ? 15.399 -33.236 -13.787 1.00 44.81 106 PHE A CA 1
ATOM 788 C C . PHE A 1 106 ? 15.298 -32.885 -15.284 1.00 44.81 106 PHE A C 1
ATOM 790 O O . PHE A 1 106 ? 14.376 -32.161 -15.674 1.00 44.81 106 PHE A O 1
ATOM 797 N N . GLU A 1 107 ? 16.182 -33.400 -16.145 1.00 49.69 107 GLU A N 1
ATOM 798 C CA . GLU A 1 107 ? 16.354 -32.892 -17.515 1.00 49.69 107 GLU A CA 1
ATOM 799 C C . GLU A 1 107 ? 16.037 -33.925 -18.609 1.00 49.69 107 GLU A C 1
ATOM 801 O O . GLU A 1 107 ? 16.877 -34.693 -19.067 1.00 49.69 107 GLU A O 1
ATOM 806 N N . ARG A 1 108 ? 14.805 -33.876 -19.137 1.00 49.97 108 ARG A N 1
ATOM 807 C CA . ARG A 1 108 ? 14.378 -34.665 -20.313 1.00 49.97 108 ARG A CA 1
ATOM 808 C C . ARG A 1 108 ? 14.799 -34.050 -21.661 1.00 49.97 108 ARG A C 1
ATOM 810 O O . ARG A 1 108 ? 14.024 -34.098 -22.613 1.00 49.97 108 ARG A O 1
ATOM 817 N N . ARG A 1 109 ? 15.983 -33.438 -21.758 1.00 54.91 109 ARG A N 1
ATOM 818 C CA . ARG A 1 109 ? 16.525 -32.914 -23.028 1.00 54.91 109 ARG A CA 1
ATOM 819 C C . ARG A 1 109 ? 17.729 -33.761 -23.458 1.00 54.91 109 ARG A C 1
ATOM 821 O O . ARG A 1 109 ? 18.834 -33.502 -22.981 1.00 54.91 109 ARG A O 1
ATOM 828 N N . PRO A 1 110 ? 17.553 -34.771 -24.336 1.00 50.41 110 PRO A N 1
ATOM 829 C CA . PRO A 1 110 ? 18.668 -35.577 -24.826 1.00 50.41 110 PRO A CA 1
ATOM 830 C C . PRO A 1 110 ? 19.763 -34.673 -25.399 1.00 50.41 110 PRO A C 1
ATOM 832 O O . PRO A 1 110 ? 19.472 -33.778 -26.181 1.00 50.41 110 PRO A O 1
ATOM 835 N N . GLY A 1 111 ? 21.021 -34.879 -25.012 1.00 54.88 111 GLY A N 1
ATOM 836 C CA . GLY A 1 111 ? 22.163 -34.142 -25.568 1.00 54.88 111 GLY A CA 1
ATOM 837 C C . GLY A 1 111 ? 22.294 -32.658 -25.187 1.00 54.88 111 GLY A C 1
ATOM 838 O O . GLY A 1 111 ? 23.283 -32.046 -25.592 1.00 54.88 111 GLY A O 1
ATOM 839 N N . TRP A 1 112 ? 21.382 -32.076 -24.397 1.00 60.81 112 TRP A N 1
ATOM 840 C CA . TRP A 1 112 ? 21.569 -30.719 -23.872 1.00 60.81 112 TRP A CA 1
ATOM 841 C C . TRP A 1 112 ? 22.701 -30.688 -22.838 1.00 60.81 112 TRP A C 1
ATOM 843 O O . TRP A 1 112 ? 22.851 -31.604 -22.030 1.00 60.81 112 TRP A O 1
ATOM 853 N N . ARG A 1 113 ? 23.516 -29.630 -22.877 1.00 58.47 113 ARG A N 1
ATOM 854 C CA . ARG A 1 113 ? 24.538 -29.314 -21.870 1.00 58.47 113 ARG A CA 1
ATOM 855 C C . ARG A 1 113 ? 24.663 -27.793 -21.754 1.00 58.47 113 ARG A C 1
ATOM 857 O O . ARG A 1 113 ? 24.593 -27.124 -22.789 1.00 58.47 113 ARG A O 1
ATOM 864 N N . PRO A 1 114 ? 24.925 -27.232 -20.560 1.00 56.25 114 PRO A N 1
ATOM 865 C CA . PRO A 1 114 ? 25.268 -25.820 -20.424 1.00 56.25 114 PRO A CA 1
ATOM 866 C C . PRO A 1 114 ? 26.435 -25.442 -21.353 1.00 56.25 114 PRO A C 1
ATOM 868 O O . PRO A 1 114 ? 27.518 -26.019 -21.263 1.00 56.25 114 PRO A O 1
ATOM 871 N N . GLY A 1 115 ? 26.201 -24.496 -22.269 1.00 57.00 115 GLY A N 1
ATOM 872 C CA . GLY A 1 115 ? 27.178 -24.065 -23.280 1.00 57.00 115 GLY A CA 1
ATOM 873 C C . GLY A 1 115 ? 27.143 -24.809 -24.626 1.00 57.00 115 GLY A C 1
ATOM 874 O O . GLY A 1 115 ? 28.006 -24.551 -25.462 1.00 57.00 115 GLY A O 1
ATOM 875 N N . ALA A 1 116 ? 26.181 -25.707 -24.865 1.00 68.56 116 ALA A N 1
ATOM 876 C CA . ALA A 1 116 ? 25.925 -26.253 -26.203 1.00 68.56 116 ALA A CA 1
ATOM 877 C C . ALA A 1 116 ? 25.348 -25.186 -27.164 1.00 68.56 116 ALA A C 1
ATOM 879 O O . ALA A 1 116 ? 24.677 -24.250 -26.728 1.00 68.56 116 ALA A O 1
ATOM 880 N N . GLU A 1 117 ? 25.596 -25.334 -28.471 1.00 68.69 117 GLU A N 1
ATOM 881 C CA . GLU A 1 117 ? 25.003 -24.476 -29.512 1.00 68.69 117 GLU A CA 1
ATOM 882 C C . GLU A 1 117 ? 23.482 -24.731 -29.592 1.00 68.69 117 GLU A C 1
ATOM 884 O O . GLU A 1 117 ? 23.088 -25.889 -29.743 1.00 68.69 117 GLU A O 1
ATOM 889 N N . PRO A 1 118 ? 22.624 -23.699 -29.471 1.00 75.44 118 PRO A N 1
ATOM 890 C CA . PRO A 1 118 ? 21.174 -23.867 -29.520 1.00 75.44 118 PRO A CA 1
ATOM 891 C C . PRO A 1 118 ? 20.653 -23.979 -30.963 1.00 75.44 118 PRO A C 1
ATOM 893 O O . PRO A 1 118 ? 21.214 -23.404 -31.899 1.00 75.44 118 PRO A O 1
ATOM 896 N N . GLY A 1 119 ? 19.519 -24.658 -31.130 1.00 76.12 119 GLY A N 1
ATOM 897 C CA . GLY A 1 119 ? 18.832 -24.863 -32.400 1.00 76.12 119 GLY A CA 1
ATOM 898 C C . GLY A 1 119 ? 19.122 -26.211 -33.067 1.00 76.12 119 GLY A C 1
ATOM 899 O O . GLY A 1 119 ? 20.258 -26.679 -33.124 1.00 76.12 119 GLY A O 1
ATOM 900 N N . ILE A 1 120 ? 18.089 -26.812 -33.661 1.00 81.31 120 ILE A N 1
ATOM 901 C CA . ILE A 1 120 ? 18.205 -28.060 -34.427 1.00 81.31 120 ILE A CA 1
ATOM 902 C C . ILE A 1 120 ? 18.429 -27.722 -35.907 1.00 81.31 120 ILE A C 1
ATOM 904 O O . ILE A 1 120 ? 17.658 -26.977 -36.510 1.00 81.31 120 ILE A O 1
ATOM 908 N N . ASP A 1 121 ? 19.479 -28.276 -36.520 1.00 80.12 121 ASP A N 1
ATOM 909 C CA . ASP A 1 121 ? 19.793 -28.038 -37.934 1.00 80.12 121 ASP A CA 1
ATOM 910 C C . ASP A 1 121 ? 19.099 -29.059 -38.856 1.00 80.12 121 ASP A C 1
ATOM 912 O O . ASP A 1 121 ? 19.556 -30.205 -38.941 1.00 80.12 121 ASP A O 1
ATOM 916 N N . PRO A 1 122 ? 18.062 -28.672 -39.629 1.00 81.00 122 PRO A N 1
ATOM 917 C CA . PRO A 1 122 ? 17.365 -29.599 -40.515 1.00 81.00 122 PRO A CA 1
ATOM 918 C C . PRO A 1 122 ? 18.266 -30.094 -41.652 1.00 81.00 122 PRO A C 1
ATOM 920 O O . PRO A 1 122 ? 17.933 -31.076 -42.309 1.00 81.00 122 PRO A O 1
ATOM 923 N N . LYS A 1 123 ? 19.412 -29.454 -41.926 1.00 79.06 123 LYS A N 1
ATOM 924 C CA . LYS A 1 123 ? 20.342 -29.855 -42.999 1.00 79.06 123 LYS A CA 1
ATOM 925 C C . LYS A 1 123 ? 21.184 -31.088 -42.627 1.00 79.06 123 LYS A C 1
ATOM 927 O O . LYS A 1 123 ? 21.748 -31.716 -43.521 1.00 79.06 123 LYS A O 1
ATOM 932 N N . ARG A 1 124 ? 21.211 -31.492 -41.351 1.00 75.94 124 ARG A N 1
ATOM 933 C CA . ARG A 1 124 ? 21.830 -32.748 -40.884 1.00 75.94 124 ARG A CA 1
ATOM 934 C C . ARG A 1 124 ? 20.800 -33.887 -40.980 1.00 75.94 124 ARG A C 1
ATOM 936 O O . ARG A 1 124 ? 19.641 -33.644 -40.655 1.00 75.94 124 ARG A O 1
ATOM 943 N N . PRO A 1 125 ? 21.170 -35.106 -41.421 1.00 63.53 125 PRO A N 1
ATOM 944 C CA . PRO A 1 125 ? 20.215 -36.215 -41.534 1.00 63.53 125 PRO A CA 1
ATOM 945 C C . PRO A 1 125 ? 19.643 -36.597 -40.164 1.00 63.53 125 PRO A C 1
ATOM 947 O O . PRO A 1 125 ? 18.425 -36.666 -40.002 1.00 63.53 125 PRO A O 1
ATOM 950 N N . ASP A 1 126 ? 20.529 -36.710 -39.175 1.00 58.22 126 ASP A N 1
ATOM 951 C CA . ASP A 1 126 ? 20.228 -37.255 -37.851 1.00 58.22 126 ASP A CA 1
ATOM 952 C C . ASP A 1 126 ? 20.047 -36.169 -36.782 1.00 58.22 126 ASP A C 1
ATOM 954 O O . ASP A 1 126 ? 20.086 -36.509 -35.613 1.00 58.22 126 ASP A O 1
ATOM 958 N N . GLY A 1 127 ? 19.940 -34.881 -37.157 1.00 58.38 127 GLY A N 1
ATOM 959 C CA . GLY A 1 127 ? 19.580 -33.712 -36.320 1.00 58.38 127 GLY A CA 1
ATOM 960 C C . GLY A 1 127 ? 20.423 -33.359 -35.068 1.00 58.38 127 GLY A C 1
ATOM 961 O O . GLY A 1 127 ? 20.614 -32.175 -34.797 1.00 58.38 127 GLY A O 1
ATOM 962 N N . GLY A 1 128 ? 20.961 -34.343 -34.343 1.00 55.09 128 GLY A N 1
ATOM 963 C CA . GLY A 1 128 ? 21.627 -34.247 -33.041 1.00 55.09 128 GLY A CA 1
ATOM 964 C C . GLY A 1 128 ? 21.199 -35.318 -32.014 1.00 55.09 128 GLY A C 1
ATOM 965 O O . GLY A 1 128 ? 21.926 -35.520 -31.042 1.00 55.09 128 GLY A O 1
ATOM 966 N N . HIS A 1 129 ? 20.059 -36.001 -32.205 1.00 55.91 129 HIS A N 1
ATOM 967 C CA . HIS A 1 129 ? 19.344 -36.753 -31.151 1.00 55.91 129 HIS A CA 1
ATOM 968 C C . HIS A 1 129 ? 18.646 -38.045 -31.646 1.00 55.91 129 HIS A C 1
ATOM 970 O O . HIS A 1 129 ? 18.637 -38.333 -32.839 1.00 55.91 129 HIS A O 1
ATOM 976 N N . ASP A 1 130 ? 18.035 -38.811 -30.732 1.00 51.94 130 ASP A N 1
ATOM 977 C CA . ASP A 1 130 ? 17.064 -39.868 -31.068 1.00 51.94 130 ASP A CA 1
ATOM 978 C C . ASP A 1 130 ? 15.696 -39.223 -31.361 1.00 51.94 130 ASP A C 1
ATOM 980 O O . ASP A 1 130 ? 15.163 -38.505 -30.511 1.00 51.94 130 ASP A O 1
ATOM 984 N N . TYR A 1 131 ? 15.119 -39.455 -32.547 1.00 62.97 131 TYR A N 1
ATOM 985 C CA . TYR A 1 131 ? 13.915 -38.741 -32.998 1.00 62.97 131 TYR A CA 1
ATOM 986 C C . TYR A 1 131 ? 12.626 -39.558 -32.970 1.00 62.97 131 TYR A C 1
ATOM 988 O O . TYR A 1 131 ? 12.589 -40.760 -33.226 1.00 62.97 131 TYR A O 1
ATOM 996 N N . ILE A 1 132 ? 11.543 -38.827 -32.708 1.00 65.00 132 ILE A N 1
ATOM 997 C CA . ILE A 1 132 ? 10.164 -39.293 -32.765 1.00 65.00 132 ILE A CA 1
ATOM 998 C C . ILE A 1 132 ? 9.764 -39.473 -34.237 1.00 65.00 132 ILE A C 1
ATOM 1000 O O . ILE A 1 132 ? 9.791 -38.517 -35.018 1.00 65.00 132 ILE A O 1
ATOM 1004 N N . HIS A 1 133 ? 9.373 -40.698 -34.585 1.00 74.56 133 HIS A N 1
ATOM 1005 C CA . HIS A 1 133 ? 8.688 -41.026 -35.830 1.00 74.56 133 HIS A CA 1
ATOM 1006 C C . HIS A 1 133 ? 7.227 -41.344 -35.512 1.00 74.56 133 HIS A C 1
ATOM 1008 O O . HIS A 1 133 ? 6.945 -42.329 -34.829 1.00 74.56 133 HIS A O 1
ATOM 1014 N N . THR A 1 134 ? 6.325 -40.505 -36.014 1.00 79.56 134 THR A N 1
ATOM 1015 C CA . THR A 1 134 ? 4.869 -40.637 -35.863 1.00 79.56 134 THR A CA 1
ATOM 1016 C C . THR A 1 134 ? 4.243 -40.570 -37.253 1.00 79.56 134 THR A C 1
ATOM 1018 O O . THR A 1 134 ? 4.761 -39.875 -38.131 1.00 79.56 134 THR A O 1
ATOM 1021 N N . GLU A 1 135 ? 3.134 -41.267 -37.476 1.00 83.69 135 GLU A N 1
ATOM 1022 C CA . GLU A 1 135 ? 2.339 -41.039 -38.683 1.00 83.69 135 GLU A CA 1
ATOM 1023 C C . GLU A 1 135 ? 1.594 -39.705 -38.535 1.00 83.69 135 GLU A C 1
ATOM 1025 O O . GLU A 1 135 ? 0.866 -39.494 -37.566 1.00 83.69 135 GLU A O 1
ATOM 1030 N N . CYS A 1 136 ? 1.838 -38.782 -39.464 1.00 87.44 136 CYS A N 1
ATOM 1031 C CA . CYS A 1 136 ? 1.226 -37.461 -39.503 1.00 87.44 136 CYS A CA 1
ATOM 1032 C C . CYS A 1 136 ? 0.118 -37.434 -40.559 1.00 87.44 136 CYS A C 1
ATOM 1034 O O . CYS A 1 136 ? 0.333 -37.845 -41.703 1.00 87.44 136 CYS A O 1
ATOM 1036 N N . GLN A 1 137 ? -1.033 -36.865 -40.206 1.00 90.06 137 GLN A N 1
ATOM 1037 C CA . GLN A 1 137 ? -2.063 -36.483 -41.174 1.00 90.06 137 GLN A CA 1
ATOM 1038 C C . GLN A 1 137 ? -1.777 -35.051 -41.629 1.00 90.06 137 GLN A C 1
ATOM 1040 O O . GLN A 1 137 ? -1.627 -34.158 -40.794 1.00 90.06 137 GLN A O 1
ATOM 1045 N N . ILE A 1 138 ? -1.645 -34.830 -42.937 1.00 93.62 138 ILE A N 1
ATOM 1046 C CA . ILE A 1 138 ? -1.156 -33.559 -43.476 1.00 93.62 138 ILE A CA 1
ATOM 1047 C C . ILE A 1 138 ? -2.118 -33.054 -44.546 1.00 93.62 138 ILE A C 1
ATOM 1049 O O . ILE A 1 138 ? -2.249 -33.675 -45.598 1.00 93.62 138 ILE A O 1
ATOM 1053 N N . THR A 1 139 ? -2.729 -31.895 -44.320 1.00 95.44 139 THR A N 1
ATOM 1054 C CA . THR A 1 139 ? -3.584 -31.238 -45.316 1.00 95.44 139 THR A CA 1
ATOM 1055 C C . THR A 1 139 ? -2.852 -30.050 -45.922 1.00 95.44 139 THR A C 1
ATOM 1057 O O . THR A 1 139 ? -2.444 -29.126 -45.220 1.00 95.44 139 THR A O 1
ATOM 1060 N N . VAL A 1 140 ? -2.704 -30.035 -47.247 1.00 95.69 140 VAL A N 1
ATOM 1061 C CA . VAL A 1 140 ? -2.204 -28.877 -47.996 1.00 95.69 140 VAL A CA 1
ATOM 1062 C C . VAL A 1 140 ? -3.343 -28.244 -48.781 1.00 95.69 140 VAL A C 1
ATOM 1064 O O . VAL A 1 140 ? -3.926 -28.869 -49.665 1.00 95.69 140 VAL A O 1
ATOM 1067 N N . VAL A 1 141 ? -3.636 -26.985 -48.475 1.00 95.69 141 VAL A N 1
ATOM 1068 C CA . VAL A 1 141 ? -4.674 -26.182 -49.119 1.00 95.69 141 VAL A CA 1
ATOM 1069 C C . VAL A 1 141 ? -4.016 -25.117 -49.988 1.00 95.69 141 VAL A C 1
ATOM 1071 O O . VAL A 1 141 ? -3.491 -24.120 -49.488 1.00 95.69 141 VAL A O 1
ATOM 1074 N N . ASP A 1 142 ? -4.057 -25.332 -51.298 1.00 95.50 142 ASP A N 1
ATOM 1075 C CA . ASP A 1 142 ? -3.592 -24.397 -52.319 1.00 95.50 142 ASP A CA 1
ATOM 1076 C C . ASP A 1 142 ? -4.766 -23.557 -52.811 1.00 95.50 142 ASP A C 1
ATOM 1078 O O . ASP A 1 142 ? -5.777 -24.088 -53.281 1.00 95.50 142 ASP A O 1
ATOM 1082 N N . PHE A 1 143 ? -4.670 -22.231 -52.675 1.00 94.69 143 PHE A N 1
ATOM 1083 C CA . PHE A 1 143 ? -5.839 -21.387 -52.866 1.00 94.69 143 PHE A CA 1
ATOM 1084 C C . PHE A 1 143 ? -5.558 -20.011 -53.491 1.00 94.69 143 PHE A C 1
ATOM 1086 O O . PHE A 1 143 ? -4.502 -19.393 -53.337 1.00 94.69 143 PHE A O 1
ATOM 1093 N N . SER A 1 144 ? -6.539 -19.540 -54.258 1.00 92.19 144 SER A N 1
ATOM 1094 C CA . SER A 1 144 ? -6.600 -18.210 -54.868 1.00 92.19 144 SER A CA 1
ATOM 1095 C C . SER A 1 144 ? -8.027 -17.661 -54.754 1.00 92.19 144 SER A C 1
ATOM 1097 O O . SER A 1 144 ? -8.878 -18.271 -54.110 1.00 92.19 144 SER A O 1
ATOM 1099 N N . ARG A 1 145 ? -8.346 -16.525 -55.386 1.00 88.06 145 ARG A N 1
ATOM 1100 C CA . ARG A 1 145 ? -9.737 -16.031 -55.408 1.00 88.06 145 ARG A CA 1
ATOM 1101 C C . ARG A 1 145 ? -10.677 -16.929 -56.219 1.00 88.06 145 ARG A C 1
ATOM 1103 O O . ARG A 1 145 ? -11.879 -16.926 -55.964 1.00 88.06 145 ARG A O 1
ATOM 1110 N N . GLU A 1 146 ? -10.136 -17.676 -57.180 1.00 89.12 146 GLU A N 1
ATOM 1111 C CA . GLU A 1 146 ? -10.905 -18.411 -58.191 1.00 89.12 146 GLU A CA 1
ATOM 1112 C C . GLU A 1 146 ? -10.836 -19.931 -57.988 1.00 89.12 146 GLU A C 1
ATOM 1114 O O . GLU A 1 146 ? -11.881 -20.575 -57.985 1.00 89.12 146 GLU A O 1
ATOM 1119 N N . ASP A 1 147 ? -9.653 -20.496 -57.714 1.00 92.56 147 ASP A N 1
ATOM 1120 C CA . ASP A 1 147 ? -9.418 -21.954 -57.637 1.00 92.56 147 ASP A CA 1
ATOM 1121 C C . ASP A 1 147 ? -8.974 -22.413 -56.232 1.00 92.56 147 ASP A C 1
ATOM 1123 O O . ASP A 1 147 ? -8.371 -21.640 -55.478 1.00 92.56 147 ASP A O 1
ATOM 1127 N N . LEU A 1 148 ? -9.379 -23.615 -55.823 1.00 94.38 148 LEU A N 1
ATOM 1128 C CA . LEU A 1 148 ? -9.120 -24.234 -54.518 1.00 94.38 148 LEU A CA 1
ATOM 1129 C C . LEU A 1 148 ? -8.758 -25.699 -54.737 1.00 94.38 148 LEU A C 1
ATOM 1131 O O . LEU A 1 148 ? -9.573 -26.460 -55.255 1.00 94.38 148 LEU A O 1
ATOM 1135 N N . GLN A 1 149 ? -7.583 -26.108 -54.274 1.00 94.81 149 GLN A N 1
ATOM 1136 C CA . GLN A 1 149 ? -7.171 -27.506 -54.277 1.00 94.81 149 GLN A CA 1
ATOM 1137 C C . GLN A 1 149 ? -6.774 -27.900 -52.855 1.00 94.81 149 GLN A C 1
ATOM 1139 O O . GLN A 1 149 ? -6.007 -27.204 -52.194 1.00 94.81 149 GLN A O 1
ATOM 1144 N N . ILE A 1 150 ? -7.366 -28.991 -52.373 1.00 95.06 150 ILE A N 1
ATOM 1145 C CA . ILE A 1 150 ? -7.094 -29.578 -51.062 1.00 95.06 150 ILE A CA 1
ATOM 1146 C C . ILE A 1 150 ? -6.412 -30.918 -51.326 1.00 95.06 150 ILE A C 1
ATOM 1148 O O . ILE A 1 150 ? -6.905 -31.722 -52.121 1.00 95.06 150 ILE A O 1
ATOM 1152 N N . HIS A 1 151 ? -5.270 -31.133 -50.687 1.00 93.75 151 HIS A N 1
ATOM 1153 C CA . HIS A 1 151 ? -4.483 -32.353 -50.777 1.00 93.75 151 HIS A CA 1
ATOM 1154 C C . HIS A 1 151 ? -4.325 -32.937 -49.376 1.00 93.75 151 HIS A C 1
ATOM 1156 O O . HIS A 1 151 ? -3.618 -32.363 -48.552 1.00 93.75 151 HIS A O 1
ATOM 1162 N N . GLU A 1 152 ? -4.957 -34.076 -49.120 1.00 93.62 152 GLU A N 1
ATOM 1163 C CA . GLU A 1 152 ? -4.658 -34.913 -47.957 1.00 93.62 152 GLU A CA 1
ATOM 1164 C C . GLU A 1 152 ? -3.442 -35.784 -48.301 1.00 93.62 152 GLU A C 1
ATOM 1166 O O . GLU A 1 152 ? -3.409 -36.407 -49.365 1.00 93.62 152 GLU A O 1
ATOM 1171 N N . LEU A 1 153 ? -2.422 -35.768 -47.444 1.00 93.25 153 LEU A N 1
ATOM 1172 C CA . LEU A 1 153 ? -1.115 -36.392 -47.656 1.00 93.25 153 LEU A CA 1
ATOM 1173 C C . LEU A 1 153 ? -0.646 -37.102 -46.375 1.00 93.25 153 LEU A C 1
ATOM 1175 O O . LEU A 1 153 ? -0.889 -36.633 -45.262 1.00 93.25 153 LEU A O 1
ATOM 1179 N N . ASN A 1 154 ? 0.110 -38.188 -46.535 1.00 91.69 154 ASN A N 1
ATOM 1180 C CA . ASN A 1 154 ? 0.938 -38.766 -45.465 1.00 91.69 154 ASN A CA 1
ATOM 1181 C C . ASN A 1 154 ? 2.382 -38.210 -45.475 1.00 91.69 154 ASN A C 1
ATOM 1183 O O . ASN A 1 154 ? 2.770 -37.454 -46.373 1.00 91.69 154 ASN A O 1
ATOM 1187 N N . ASN A 1 155 ? 3.213 -38.611 -44.499 1.00 90.44 155 ASN A N 1
ATOM 1188 C CA . ASN A 1 155 ? 4.610 -38.165 -44.364 1.00 90.44 155 ASN A CA 1
ATOM 1189 C C . ASN A 1 155 ? 5.413 -38.273 -45.677 1.00 90.44 155 ASN A C 1
ATOM 1191 O O . ASN A 1 155 ? 6.115 -37.337 -46.065 1.00 90.44 155 ASN A O 1
ATOM 1195 N N . ALA A 1 156 ? 5.321 -39.414 -46.369 1.00 90.12 156 ALA A N 1
ATOM 1196 C CA . ALA A 1 156 ? 6.099 -39.686 -47.576 1.00 90.12 156 ALA A CA 1
ATOM 1197 C C . ALA A 1 156 ? 5.586 -38.883 -48.782 1.00 90.12 156 ALA A C 1
ATOM 1199 O O . ALA A 1 156 ? 6.379 -38.353 -49.566 1.00 90.12 156 ALA A O 1
ATOM 1200 N N . GLU A 1 157 ? 4.266 -38.753 -48.904 1.00 91.44 157 GLU A N 1
ATOM 1201 C CA . GLU A 1 157 ? 3.609 -37.973 -49.952 1.00 91.44 157 GLU A CA 1
ATOM 1202 C C . GLU A 1 157 ? 3.896 -36.477 -49.821 1.00 91.44 157 GLU A C 1
ATOM 1204 O O . GLU A 1 157 ? 4.181 -35.838 -50.835 1.00 91.44 157 GLU A O 1
ATOM 1209 N N . LEU A 1 158 ? 3.933 -35.921 -48.601 1.00 92.44 158 LEU A N 1
ATOM 1210 C CA . LEU A 1 158 ? 4.368 -34.537 -48.392 1.00 92.44 158 LEU A CA 1
ATOM 1211 C C . LEU A 1 158 ? 5.806 -34.328 -48.890 1.00 92.44 158 LEU A C 1
ATOM 1213 O O . LEU A 1 158 ? 6.077 -33.345 -49.581 1.00 92.44 158 LEU A O 1
ATOM 1217 N N . ILE A 1 159 ? 6.726 -35.248 -48.577 1.00 90.50 159 ILE A N 1
ATOM 1218 C CA . ILE A 1 159 ? 8.134 -35.161 -49.002 1.00 90.50 159 ILE A CA 1
ATOM 1219 C C . ILE A 1 159 ? 8.259 -35.168 -50.534 1.00 90.50 159 ILE A C 1
ATOM 1221 O O . ILE A 1 159 ? 9.154 -34.513 -51.077 1.00 90.50 159 ILE A O 1
ATOM 1225 N N . GLU A 1 160 ? 7.382 -35.876 -51.251 1.00 90.38 160 GLU A N 1
ATOM 1226 C CA . GLU A 1 160 ? 7.320 -35.791 -52.712 1.00 90.38 160 GLU A CA 1
ATOM 1227 C C . GLU A 1 160 ? 6.647 -34.492 -53.188 1.00 90.38 160 GLU A C 1
ATOM 1229 O O . GLU A 1 160 ? 7.147 -33.844 -54.110 1.00 90.38 160 GLU A O 1
ATOM 1234 N N . PHE A 1 161 ? 5.556 -34.077 -52.543 1.00 91.31 161 PHE A N 1
ATOM 1235 C CA . PHE A 1 161 ? 4.791 -32.878 -52.881 1.00 91.31 161 PHE A CA 1
ATOM 1236 C C . PHE A 1 161 ? 5.651 -31.609 -52.815 1.00 91.31 161 PHE A C 1
ATOM 1238 O O . PHE A 1 161 ? 5.701 -30.861 -53.790 1.00 91.31 161 PHE A O 1
ATOM 1245 N N . VAL A 1 162 ? 6.409 -31.395 -51.731 1.00 90.12 162 VAL A N 1
ATOM 1246 C CA . VAL A 1 162 ? 7.257 -30.193 -51.561 1.00 90.12 162 VAL A CA 1
ATOM 1247 C C . VAL A 1 162 ? 8.459 -30.136 -52.512 1.00 90.12 162 VAL A C 1
ATOM 1249 O O . VAL A 1 162 ? 9.075 -29.082 -52.663 1.00 90.12 162 VAL A O 1
ATOM 1252 N N . ARG A 1 163 ? 8.802 -31.242 -53.191 1.00 88.31 163 ARG A N 1
ATOM 1253 C CA . ARG A 1 163 ? 9.816 -31.251 -54.266 1.00 88.31 163 ARG A CA 1
ATOM 1254 C C . ARG A 1 163 ? 9.269 -30.744 -55.599 1.00 88.31 163 ARG A C 1
ATOM 1256 O O . ARG A 1 163 ? 10.057 -30.418 -56.487 1.00 88.31 163 ARG A O 1
ATOM 1263 N N . ARG A 1 164 ? 7.945 -30.712 -55.773 1.00 88.19 164 ARG A N 1
ATOM 1264 C CA . ARG A 1 164 ? 7.295 -30.196 -56.982 1.00 88.19 164 ARG A CA 1
ATOM 1265 C C . ARG A 1 164 ? 7.178 -28.666 -56.866 1.00 88.19 164 ARG A C 1
ATOM 1267 O O . ARG A 1 164 ? 6.844 -28.167 -55.792 1.00 88.19 164 ARG A O 1
ATOM 1274 N N . PRO A 1 165 ? 7.448 -27.897 -57.936 1.00 85.25 165 PRO A N 1
ATOM 1275 C CA . PRO A 1 165 ? 7.277 -26.448 -57.898 1.00 85.25 165 PRO A CA 1
ATOM 1276 C C . PRO A 1 165 ? 5.800 -26.090 -57.680 1.00 85.25 165 PRO A C 1
ATOM 1278 O O . PRO A 1 165 ? 4.911 -26.723 -58.250 1.00 85.25 165 PRO A O 1
ATOM 1281 N N . GLN A 1 166 ? 5.546 -25.062 -56.868 1.00 86.50 166 GLN A N 1
ATOM 1282 C CA . GLN A 1 166 ? 4.196 -24.563 -56.601 1.00 86.50 166 GLN A CA 1
ATOM 1283 C C . GLN A 1 166 ? 3.542 -24.055 -57.904 1.00 86.50 166 GLN A C 1
ATOM 1285 O O . GLN A 1 166 ? 4.194 -23.323 -58.657 1.00 86.50 166 GLN A O 1
ATOM 1290 N N . PRO A 1 167 ? 2.281 -24.424 -58.205 1.00 89.19 167 PRO A N 1
ATOM 1291 C CA . PRO A 1 167 ? 1.602 -23.948 -59.406 1.00 89.19 167 PRO A CA 1
ATOM 1292 C C . PRO A 1 167 ? 1.416 -22.425 -59.398 1.00 89.19 167 PRO A C 1
ATOM 1294 O O . PRO A 1 167 ? 1.057 -21.836 -58.382 1.00 89.19 167 PRO A O 1
ATOM 1297 N N . SER A 1 168 ? 1.580 -21.781 -60.555 1.00 87.06 168 SER A N 1
ATOM 1298 C CA . SER A 1 168 ? 1.575 -20.312 -60.681 1.00 87.06 168 SER A CA 1
ATOM 1299 C C . SER A 1 168 ? 0.226 -19.626 -60.417 1.00 87.06 168 SER A C 1
ATOM 1301 O O . SER A 1 168 ? 0.156 -18.402 -60.458 1.00 87.06 168 SER A O 1
ATOM 1303 N N . TRP A 1 169 ? -0.853 -20.387 -60.214 1.00 91.62 169 TRP A N 1
ATOM 1304 C CA . TRP A 1 169 ? -2.173 -19.857 -59.856 1.00 91.62 169 TRP A CA 1
ATOM 1305 C C . TRP A 1 169 ? -2.373 -19.734 -58.338 1.00 91.62 169 TRP A C 1
ATOM 1307 O O . TRP A 1 169 ? -3.262 -18.999 -57.906 1.00 91.62 169 TRP A O 1
ATOM 1317 N N . VAL A 1 170 ? -1.567 -20.440 -57.534 1.00 91.88 170 VAL A N 1
ATOM 1318 C CA . VAL A 1 170 ? -1.681 -20.473 -56.071 1.00 91.88 170 VAL A CA 1
ATOM 1319 C C . VAL A 1 170 ? -1.202 -19.141 -55.511 1.00 91.88 170 VAL A C 1
ATOM 1321 O O . VAL A 1 170 ? -0.029 -18.800 -55.648 1.00 91.88 170 VAL A O 1
ATOM 1324 N N . GLN A 1 171 ? -2.106 -18.389 -54.883 1.00 90.44 171 GLN A N 1
ATOM 1325 C CA . GLN A 1 171 ? -1.782 -17.088 -54.289 1.00 90.44 171 GLN A CA 1
ATOM 1326 C C . GLN A 1 171 ? -1.431 -17.220 -52.810 1.00 90.44 171 GLN A C 1
ATOM 1328 O O . GLN A 1 171 ? -0.563 -16.495 -52.339 1.00 90.44 171 GLN A O 1
ATOM 1333 N N . CYS A 1 172 ? -2.068 -18.153 -52.102 1.00 93.06 172 CYS A N 1
ATOM 1334 C CA . CYS A 1 172 ? -1.764 -18.505 -50.722 1.00 93.06 172 CYS A CA 1
ATOM 1335 C C . CYS A 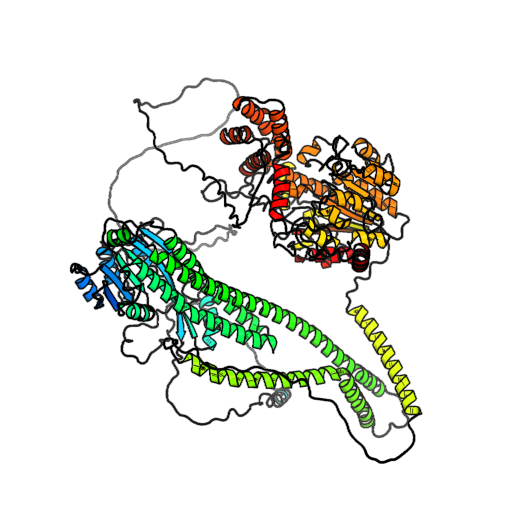1 172 ? -1.793 -20.031 -50.563 1.00 93.06 172 CYS A C 1
ATOM 1337 O O . CYS A 1 172 ? -2.589 -20.718 -51.211 1.00 93.06 172 CYS A O 1
ATOM 1339 N N . ARG A 1 173 ? -0.911 -20.552 -49.708 1.00 94.88 173 ARG A N 1
ATOM 1340 C CA . ARG A 1 173 ? -0.814 -21.975 -49.367 1.00 94.88 173 ARG A CA 1
ATOM 1341 C C . ARG A 1 173 ? -0.931 -22.134 -47.857 1.00 94.88 173 ARG A C 1
ATOM 1343 O O . ARG A 1 173 ? -0.274 -21.414 -47.109 1.00 94.88 173 ARG A O 1
ATOM 1350 N N . TRP A 1 174 ? -1.713 -23.099 -47.401 1.00 96.56 174 TRP A N 1
ATOM 1351 C CA . TRP A 1 174 ? -1.750 -23.507 -45.998 1.00 96.56 174 TRP A CA 1
ATOM 1352 C C . TRP A 1 174 ? -1.375 -24.982 -45.898 1.00 96.56 174 TRP A C 1
ATOM 1354 O O . TRP A 1 174 ? -1.925 -25.808 -46.615 1.00 96.56 174 TRP A O 1
ATOM 1364 N N . ILE A 1 175 ? -0.400 -25.300 -45.052 1.00 96.00 175 ILE A N 1
ATOM 1365 C CA . ILE A 1 175 ? 0.026 -26.661 -44.727 1.00 96.00 175 ILE A CA 1
ATOM 1366 C C . ILE A 1 175 ? -0.356 -26.897 -43.267 1.00 96.00 175 ILE A C 1
ATOM 1368 O O . ILE A 1 175 ? 0.245 -26.301 -42.373 1.00 96.00 175 ILE A O 1
ATOM 1372 N N . ASN A 1 176 ? -1.355 -27.739 -43.030 1.00 95.88 176 ASN A N 1
ATOM 1373 C CA . ASN A 1 176 ? -1.741 -28.192 -41.703 1.00 95.88 176 ASN A CA 1
ATOM 1374 C C . ASN A 1 176 ? -1.123 -29.568 -41.440 1.00 95.88 176 ASN A C 1
ATOM 1376 O O . ASN A 1 176 ? -1.245 -30.463 -42.273 1.00 95.88 176 ASN A O 1
ATOM 1380 N N . VAL A 1 177 ? -0.438 -29.736 -40.312 1.00 94.06 177 VAL A N 1
ATOM 1381 C CA . VAL A 1 177 ? 0.224 -30.984 -39.914 1.00 94.06 177 VAL A CA 1
ATOM 1382 C C . VAL A 1 177 ? -0.341 -31.417 -38.566 1.00 94.06 177 VAL A C 1
ATOM 1384 O O . VAL A 1 177 ? -0.111 -30.746 -37.559 1.00 94.06 177 VAL A O 1
ATOM 1387 N N . ASN A 1 178 ? -1.053 -32.542 -38.544 1.00 91.19 178 ASN A N 1
ATOM 1388 C CA . ASN A 1 178 ? -1.484 -33.209 -37.321 1.00 91.19 178 ASN A CA 1
ATOM 1389 C C . ASN A 1 178 ? -0.472 -34.296 -36.943 1.00 91.19 178 ASN A C 1
ATOM 1391 O O . ASN A 1 178 ? -0.206 -35.196 -37.744 1.00 91.19 178 ASN A O 1
ATOM 1395 N N . GLY A 1 179 ? 0.080 -34.224 -35.733 1.00 86.88 179 GLY A N 1
ATOM 1396 C CA . GLY A 1 179 ? 1.149 -35.105 -35.267 1.00 86.88 179 GLY A CA 1
ATOM 1397 C C . GLY A 1 179 ? 2.545 -34.535 -35.522 1.00 86.88 179 GLY A C 1
ATOM 1398 O O . GLY A 1 179 ? 2.811 -33.892 -36.537 1.00 86.88 179 GLY A O 1
ATOM 1399 N N . LEU A 1 180 ? 3.477 -34.808 -34.606 1.00 86.88 180 LEU A N 1
ATOM 1400 C CA . LEU A 1 180 ? 4.876 -34.389 -34.724 1.00 86.88 180 LEU A CA 1
ATOM 1401 C C . LEU A 1 180 ? 5.758 -35.573 -35.141 1.00 86.88 180 LEU A C 1
ATOM 1403 O O . LEU A 1 180 ? 5.880 -36.561 -34.411 1.00 86.88 180 LEU A O 1
ATOM 1407 N N . SER A 1 181 ? 6.406 -35.452 -36.302 1.00 88.44 181 SER A N 1
ATOM 1408 C CA . SER A 1 181 ? 7.387 -36.417 -36.806 1.00 88.44 181 SER A CA 1
ATOM 1409 C C . SER A 1 181 ? 8.580 -35.708 -37.446 1.00 88.44 181 SER A C 1
ATOM 1411 O O . SER A 1 181 ? 8.431 -34.716 -38.169 1.00 88.44 181 SER A O 1
ATOM 1413 N N . TRP A 1 182 ? 9.788 -36.200 -37.162 1.00 86.94 182 TRP A N 1
ATOM 1414 C CA . TRP A 1 182 ? 11.031 -35.530 -37.560 1.00 86.94 182 TRP A CA 1
ATOM 1415 C C . TRP A 1 182 ? 11.244 -35.469 -39.076 1.00 86.94 182 TRP A C 1
ATOM 1417 O O . TRP A 1 182 ? 11.766 -34.477 -39.575 1.00 86.94 182 TRP A O 1
ATOM 1427 N N . ASP A 1 183 ? 10.817 -36.482 -39.825 1.00 87.81 183 ASP A N 1
ATOM 1428 C CA . ASP A 1 183 ? 10.898 -36.511 -41.290 1.00 87.81 183 ASP A CA 1
ATOM 1429 C C . ASP A 1 183 ? 10.081 -35.382 -41.945 1.00 87.81 183 ASP A C 1
ATOM 1431 O O . ASP A 1 183 ? 10.588 -34.683 -42.827 1.00 87.81 183 ASP A O 1
ATOM 1435 N N . VAL A 1 184 ? 8.863 -35.141 -41.453 1.00 90.50 184 VAL A N 1
ATOM 1436 C CA . VAL A 1 184 ? 7.978 -34.042 -41.875 1.00 90.50 184 VAL A CA 1
ATOM 1437 C C . VAL A 1 184 ? 8.564 -32.679 -41.496 1.00 90.50 184 VAL A C 1
ATOM 1439 O O . VAL A 1 184 ? 8.687 -31.796 -42.351 1.00 90.50 184 VAL A O 1
ATOM 1442 N N . ILE A 1 185 ? 8.995 -32.514 -40.240 1.00 90.88 185 ILE A N 1
ATOM 1443 C CA . ILE A 1 185 ? 9.592 -31.264 -39.737 1.00 90.88 185 ILE A CA 1
ATOM 1444 C C . ILE A 1 185 ? 10.895 -30.938 -40.487 1.00 90.88 185 ILE A C 1
ATOM 1446 O O . ILE A 1 185 ? 11.106 -29.797 -40.900 1.00 90.88 185 ILE A O 1
ATOM 1450 N N . GLN A 1 186 ? 11.748 -31.934 -40.742 1.00 89.69 186 GLN A N 1
ATOM 1451 C CA . GLN A 1 186 ? 12.980 -31.780 -41.517 1.00 89.69 186 GLN A CA 1
ATOM 1452 C C . GLN A 1 186 ? 12.689 -31.402 -42.977 1.00 89.69 186 GLN A C 1
ATOM 1454 O O . GLN A 1 186 ? 13.378 -30.545 -43.538 1.00 89.69 186 GLN A O 1
ATOM 1459 N N . ALA A 1 187 ? 11.682 -32.018 -43.605 1.00 90.56 187 ALA A N 1
ATOM 1460 C CA . ALA A 1 187 ? 11.309 -31.731 -44.987 1.00 90.56 187 ALA A CA 1
ATOM 1461 C C . ALA A 1 187 ? 10.784 -30.298 -45.155 1.00 90.56 187 ALA A C 1
ATOM 1463 O O . ALA A 1 187 ? 11.280 -29.568 -46.015 1.00 90.56 187 ALA A O 1
ATOM 1464 N N . LEU A 1 188 ? 9.851 -29.868 -44.299 1.00 92.31 188 LEU A N 1
ATOM 1465 C CA . LEU A 1 188 ? 9.316 -28.502 -44.300 1.00 92.31 188 LEU A CA 1
ATOM 1466 C C . LEU A 1 188 ? 10.385 -27.473 -43.900 1.00 92.31 188 LEU A C 1
ATOM 1468 O O . LEU A 1 188 ? 10.513 -26.433 -44.549 1.00 92.31 188 LEU A O 1
ATOM 1472 N N . GLY A 1 189 ? 11.223 -27.809 -42.915 1.00 90.50 189 GLY A N 1
ATOM 1473 C CA . GLY A 1 189 ? 12.364 -27.002 -42.489 1.00 90.50 189 GLY A CA 1
ATOM 1474 C C . GLY A 1 189 ? 13.375 -26.744 -43.607 1.00 90.50 189 GLY A C 1
ATOM 1475 O O . GLY A 1 189 ? 13.852 -25.623 -43.746 1.00 90.50 189 GLY A O 1
ATOM 1476 N N . ARG A 1 190 ? 13.658 -27.740 -44.459 1.00 90.44 190 ARG A N 1
ATOM 1477 C CA . ARG A 1 190 ? 14.484 -27.557 -45.669 1.00 90.44 190 ARG A CA 1
ATOM 1478 C C . ARG A 1 190 ? 13.747 -26.829 -46.794 1.00 90.44 190 ARG A C 1
ATOM 1480 O O . ARG A 1 190 ? 14.380 -26.071 -47.518 1.00 90.44 190 ARG A O 1
ATOM 1487 N N . TYR A 1 191 ? 12.446 -27.069 -46.959 1.00 90.00 191 TYR A N 1
ATOM 1488 C CA . TYR A 1 191 ? 11.636 -26.491 -48.036 1.00 90.00 191 TYR A CA 1
ATOM 1489 C C . TYR A 1 191 ? 11.466 -24.968 -47.906 1.00 90.00 191 TYR A C 1
ATOM 1491 O O . TYR A 1 191 ? 11.522 -24.270 -48.916 1.00 90.00 191 TYR A O 1
ATOM 1499 N N . LYS A 1 192 ? 11.310 -24.449 -46.680 1.00 90.06 192 LYS A N 1
ATOM 1500 C CA . LYS A 1 192 ? 11.151 -23.007 -46.392 1.00 90.06 192 LYS A CA 1
ATOM 1501 C C . LYS A 1 192 ? 12.355 -22.356 -45.683 1.00 90.06 192 LYS A C 1
ATOM 1503 O O . LYS A 1 192 ? 12.240 -21.221 -45.234 1.00 90.06 192 LYS A O 1
ATOM 1508 N N . ASP A 1 193 ? 13.479 -23.069 -45.556 1.00 90.19 193 ASP A N 1
ATOM 1509 C CA . ASP A 1 193 ? 14.678 -22.670 -44.785 1.00 90.19 193 ASP A CA 1
ATOM 1510 C C . ASP A 1 193 ? 14.336 -22.138 -43.371 1.00 90.19 193 ASP A C 1
ATOM 1512 O O . ASP A 1 193 ? 14.721 -21.037 -42.969 1.00 90.19 193 ASP A O 1
ATOM 1516 N N . LEU A 1 194 ? 13.544 -22.918 -42.621 1.00 92.19 194 LEU A N 1
ATOM 1517 C CA . LEU A 1 194 ? 13.050 -22.531 -41.294 1.00 92.19 194 LEU A CA 1
ATOM 1518 C C . LEU A 1 194 ? 14.190 -22.430 -40.266 1.00 92.19 194 LEU A C 1
ATOM 1520 O O . LEU A 1 194 ? 15.176 -23.171 -40.321 1.00 92.19 194 LEU A O 1
ATOM 1524 N N . HIS A 1 195 ? 14.059 -21.508 -39.308 1.00 92.44 195 HIS A N 1
ATOM 1525 C CA . HIS A 1 195 ? 15.143 -21.189 -38.386 1.00 92.44 195 HIS A CA 1
ATOM 1526 C C . HIS A 1 195 ? 15.385 -22.308 -37.362 1.00 92.44 195 HIS A C 1
ATOM 1528 O O . HIS A 1 195 ? 14.450 -22.887 -36.810 1.00 92.44 195 HIS A O 1
ATOM 1534 N N . ARG A 1 196 ? 16.659 -22.573 -37.048 1.00 89.75 196 ARG A N 1
ATOM 1535 C CA . ARG A 1 196 ? 17.084 -23.696 -36.188 1.00 89.75 196 ARG A CA 1
ATOM 1536 C C . ARG A 1 196 ? 16.467 -23.663 -34.787 1.00 89.75 196 ARG A C 1
ATOM 1538 O O . ARG A 1 196 ? 16.080 -24.705 -34.266 1.00 89.75 196 ARG A O 1
ATOM 1545 N N . LEU A 1 197 ? 16.354 -22.469 -34.200 1.00 89.38 197 LEU A N 1
ATOM 1546 C CA . LEU A 1 197 ? 15.713 -22.265 -32.892 1.00 89.38 197 LEU A CA 1
ATOM 1547 C C . LEU A 1 197 ? 14.205 -22.542 -32.949 1.00 89.38 197 LEU A C 1
ATOM 1549 O O . LEU A 1 197 ? 13.667 -23.183 -32.056 1.00 89.38 197 LEU A O 1
ATOM 1553 N N . ALA A 1 198 ? 13.532 -22.133 -34.028 1.00 90.62 198 ALA A N 1
ATOM 1554 C CA . ALA A 1 198 ? 12.111 -22.415 -34.202 1.00 90.62 198 ALA A CA 1
ATOM 1555 C C . ALA A 1 198 ? 11.851 -23.926 -34.328 1.00 90.62 198 ALA A C 1
ATOM 1557 O O . ALA A 1 198 ? 10.906 -24.441 -33.743 1.00 90.62 198 ALA A O 1
ATOM 1558 N N . ILE A 1 199 ? 12.730 -24.656 -35.025 1.00 89.25 199 ILE A N 1
ATOM 1559 C CA . ILE A 1 199 ? 12.656 -26.121 -35.140 1.00 89.25 199 ILE A CA 1
ATOM 1560 C C . ILE A 1 199 ? 12.925 -26.813 -33.789 1.00 89.25 199 ILE A C 1
ATOM 1562 O O . ILE A 1 199 ? 12.224 -27.769 -33.458 1.00 89.25 199 ILE A O 1
ATOM 1566 N N . GLU A 1 200 ? 13.884 -26.329 -32.987 1.00 86.62 200 GLU A N 1
ATOM 1567 C CA . GLU A 1 200 ? 14.069 -26.792 -31.597 1.00 86.62 200 GLU A CA 1
ATOM 1568 C C . GLU A 1 200 ? 12.782 -26.614 -30.782 1.00 86.62 200 GLU A C 1
ATOM 1570 O O . GLU A 1 200 ? 12.356 -27.525 -30.070 1.00 86.62 200 GLU A O 1
ATOM 1575 N N . ASP A 1 201 ? 12.123 -25.468 -30.937 1.00 88.00 201 ASP A N 1
ATOM 1576 C CA . ASP A 1 201 ? 10.937 -25.124 -30.167 1.00 88.00 201 ASP A CA 1
ATOM 1577 C C . ASP A 1 201 ? 9.650 -25.857 -30.585 1.00 88.00 201 ASP A C 1
ATOM 1579 O O . ASP A 1 201 ? 8.764 -26.013 -29.741 1.00 88.00 201 ASP A O 1
ATOM 1583 N N . ILE A 1 202 ? 9.551 -26.356 -31.827 1.00 87.88 202 ILE A N 1
ATOM 1584 C CA . ILE A 1 202 ? 8.519 -27.341 -32.217 1.00 87.88 202 ILE A CA 1
ATOM 1585 C C . ILE A 1 202 ? 8.742 -28.648 -31.445 1.00 87.88 202 ILE A C 1
ATOM 1587 O O . ILE A 1 202 ? 7.805 -29.211 -30.883 1.00 87.88 202 ILE A O 1
ATOM 1591 N N . MET A 1 203 ? 9.989 -29.135 -31.413 1.00 81.06 203 MET A N 1
ATOM 1592 C CA . MET A 1 203 ? 10.336 -30.415 -30.785 1.00 81.06 203 MET A CA 1
ATOM 1593 C C . MET A 1 203 ? 10.214 -30.369 -29.253 1.00 81.06 203 MET A C 1
ATOM 1595 O O . MET A 1 203 ? 9.883 -31.377 -28.626 1.00 81.06 203 MET A O 1
ATOM 1599 N N . ASN A 1 204 ? 10.449 -29.210 -28.633 1.00 80.62 204 ASN A N 1
ATOM 1600 C CA . ASN A 1 204 ? 10.204 -28.990 -27.211 1.00 80.62 204 ASN A CA 1
ATOM 1601 C C . ASN A 1 204 ? 8.736 -28.600 -26.952 1.00 80.62 204 ASN A C 1
ATOM 1603 O O . ASN A 1 204 ? 8.407 -27.422 -26.834 1.00 80.62 204 ASN A O 1
ATOM 1607 N N . THR A 1 205 ? 7.861 -29.593 -26.769 1.00 73.31 205 THR A N 1
ATOM 1608 C CA . THR A 1 205 ? 6.400 -29.430 -26.562 1.00 73.31 205 THR A CA 1
ATOM 1609 C C . THR A 1 205 ? 5.983 -28.811 -25.212 1.00 73.31 205 THR A C 1
ATOM 1611 O O . THR A 1 205 ? 4.880 -29.044 -24.714 1.00 73.31 205 THR A O 1
ATOM 1614 N N . ARG A 1 206 ? 6.877 -28.069 -24.549 1.00 73.75 206 ARG A N 1
ATOM 1615 C CA . ARG A 1 206 ? 6.667 -27.401 -23.249 1.00 73.75 206 ARG A CA 1
ATOM 1616 C C . ARG A 1 206 ? 7.134 -25.945 -23.276 1.00 73.75 206 ARG A C 1
ATOM 1618 O O . ARG A 1 206 ? 7.659 -25.439 -22.283 1.00 73.75 206 ARG A O 1
ATOM 1625 N N . ASN A 1 207 ? 6.986 -25.282 -24.414 1.00 81.00 207 ASN A N 1
ATOM 1626 C CA . ASN A 1 207 ? 7.302 -23.870 -24.544 1.00 81.00 207 ASN A CA 1
ATOM 1627 C C . ASN A 1 207 ? 6.139 -22.977 -24.098 1.00 81.00 207 ASN A C 1
ATOM 1629 O O . ASN A 1 207 ? 4.975 -23.377 -24.071 1.00 81.00 207 ASN A O 1
ATOM 1633 N N . ARG A 1 208 ? 6.485 -21.744 -23.715 1.00 85.00 208 ARG A N 1
ATOM 1634 C CA . ARG A 1 208 ? 5.510 -20.671 -23.493 1.00 85.00 208 ARG A CA 1
ATOM 1635 C C . ARG A 1 208 ? 5.022 -20.134 -24.837 1.00 85.00 208 ARG A C 1
ATOM 1637 O O . ARG A 1 208 ? 5.806 -20.078 -25.785 1.00 85.00 208 ARG A O 1
ATOM 1644 N N . THR A 1 209 ? 3.781 -19.662 -24.879 1.00 90.81 209 THR A N 1
ATOM 1645 C CA . THR A 1 209 ? 3.248 -18.874 -25.997 1.00 90.81 209 THR A CA 1
ATOM 1646 C C . THR A 1 209 ? 4.171 -17.689 -26.305 1.00 90.81 209 THR A C 1
ATOM 1648 O O . THR A 1 209 ? 4.585 -16.979 -25.383 1.00 90.81 209 THR A O 1
ATOM 1651 N N . LYS A 1 210 ? 4.521 -17.488 -27.579 1.00 92.44 210 LYS A N 1
ATOM 1652 C CA . LYS A 1 210 ? 5.399 -16.401 -28.052 1.00 92.44 210 LYS A CA 1
ATOM 1653 C C . LYS A 1 210 ? 5.284 -16.189 -29.563 1.00 92.44 210 LYS A C 1
ATOM 1655 O O . LYS A 1 210 ? 4.798 -17.064 -30.275 1.00 92.44 210 LYS A O 1
ATOM 1660 N N . VAL A 1 211 ? 5.803 -15.062 -30.049 1.00 93.31 211 VAL A N 1
ATOM 1661 C CA . VAL A 1 211 ? 6.104 -14.842 -31.470 1.00 93.31 211 VAL A CA 1
ATOM 1662 C C . VAL A 1 211 ? 7.550 -14.368 -31.631 1.00 93.31 211 VAL A C 1
ATOM 1664 O O . VAL A 1 211 ? 7.972 -13.437 -30.950 1.00 93.31 211 VAL A O 1
ATOM 1667 N N . ASP A 1 212 ? 8.292 -15.009 -32.534 1.00 93.56 212 ASP A N 1
ATOM 1668 C CA . ASP A 1 212 ? 9.659 -14.658 -32.922 1.00 93.56 212 ASP A CA 1
ATOM 1669 C C . ASP A 1 212 ? 9.696 -14.295 -34.415 1.00 93.56 212 ASP A C 1
ATOM 1671 O O . ASP A 1 212 ? 9.100 -14.979 -35.251 1.00 93.56 212 ASP A O 1
ATOM 1675 N N . TRP A 1 213 ? 10.427 -13.240 -34.773 1.00 91.62 213 TRP A N 1
ATOM 1676 C CA . TRP A 1 213 ? 10.524 -12.753 -36.153 1.00 91.62 213 TRP A CA 1
ATOM 1677 C C . TRP A 1 213 ? 11.871 -13.137 -36.776 1.00 91.62 213 TRP A C 1
ATOM 1679 O O . TRP A 1 213 ? 12.923 -12.720 -36.290 1.00 91.62 213 TRP A O 1
ATOM 1689 N N . TYR A 1 214 ? 11.843 -13.891 -37.877 1.00 91.06 214 TYR A N 1
ATOM 1690 C CA . TYR A 1 214 ? 13.023 -14.256 -38.667 1.00 91.06 214 TYR A CA 1
ATOM 1691 C C . TYR A 1 214 ? 12.943 -13.660 -40.084 1.00 91.06 214 TYR A C 1
ATOM 1693 O O . TYR A 1 214 ? 11.845 -13.400 -40.577 1.00 91.06 214 TYR A O 1
ATOM 1701 N N . PRO A 1 215 ? 14.076 -13.484 -40.799 1.00 85.62 215 PRO A N 1
ATOM 1702 C CA . PRO A 1 215 ? 14.094 -12.794 -42.096 1.00 85.62 215 PRO A CA 1
ATOM 1703 C C . PRO A 1 215 ? 13.163 -13.366 -43.181 1.00 85.62 215 PRO A C 1
ATOM 1705 O O . PRO A 1 215 ? 12.732 -12.619 -44.054 1.00 85.62 215 PRO A O 1
ATOM 1708 N N . GLY A 1 216 ? 12.859 -14.671 -43.140 1.00 86.44 216 GLY A N 1
ATOM 1709 C CA . GLY A 1 216 ? 11.967 -15.342 -44.099 1.00 86.44 216 GLY A CA 1
ATOM 1710 C C . GLY A 1 216 ? 10.641 -15.856 -43.523 1.00 86.44 216 GLY A C 1
ATOM 1711 O O . GLY A 1 216 ? 9.815 -16.358 -44.284 1.00 86.44 216 GLY A O 1
ATOM 1712 N N . HIS A 1 217 ? 10.429 -15.784 -42.203 1.00 92.06 217 HIS A N 1
ATOM 1713 C CA . HIS A 1 217 ? 9.206 -16.268 -41.550 1.00 92.06 217 HIS A CA 1
ATOM 1714 C C . HIS A 1 217 ? 9.008 -15.678 -40.146 1.00 92.06 217 HIS A C 1
ATOM 1716 O O . HIS A 1 217 ? 9.961 -15.515 -39.388 1.00 92.06 217 HIS A O 1
ATOM 1722 N N . ALA A 1 218 ? 7.757 -15.419 -39.770 1.00 93.62 218 ALA A N 1
ATOM 1723 C CA . ALA A 1 218 ? 7.368 -15.250 -38.376 1.00 93.62 218 ALA A CA 1
ATOM 1724 C C . ALA A 1 218 ? 7.044 -16.631 -37.802 1.00 93.62 218 ALA A C 1
ATOM 1726 O O . ALA A 1 218 ? 6.360 -17.422 -38.453 1.00 93.62 218 ALA A O 1
ATOM 1727 N N . PHE A 1 219 ? 7.542 -16.919 -36.606 1.00 95.75 219 PHE A N 1
ATOM 1728 C CA . PHE A 1 219 ? 7.296 -18.153 -35.873 1.00 95.75 219 PHE A CA 1
ATOM 1729 C C . PHE A 1 219 ? 6.433 -17.854 -34.654 1.00 95.75 219 PHE A C 1
ATOM 1731 O O . PHE A 1 219 ? 6.754 -16.965 -33.872 1.00 95.75 219 PHE A O 1
ATOM 1738 N N . LEU A 1 220 ? 5.343 -18.590 -34.494 1.00 95.50 220 LEU A N 1
ATOM 1739 C CA . LEU A 1 220 ? 4.385 -18.439 -33.414 1.00 95.50 220 LEU A CA 1
ATOM 1740 C C . LEU A 1 220 ? 4.293 -19.759 -32.650 1.00 95.50 220 LEU A C 1
ATOM 1742 O O . LEU A 1 220 ? 4.239 -20.830 -33.253 1.00 95.50 220 LEU A O 1
ATOM 1746 N N . ILE A 1 221 ? 4.206 -19.676 -31.329 1.00 93.88 221 ILE A N 1
ATOM 1747 C CA . ILE A 1 221 ? 3.813 -20.789 -30.463 1.00 93.88 221 ILE A CA 1
ATOM 1748 C C . ILE A 1 221 ? 2.624 -20.316 -29.646 1.00 93.88 221 ILE A C 1
ATOM 1750 O O . ILE A 1 221 ? 2.670 -19.217 -29.095 1.00 93.88 221 ILE A O 1
ATOM 1754 N N . LEU A 1 222 ? 1.596 -21.149 -29.530 1.00 92.94 222 LEU A N 1
ATOM 1755 C CA . LEU A 1 222 ? 0.471 -20.951 -28.625 1.00 92.94 222 LEU A CA 1
ATOM 1756 C C . LEU A 1 222 ? -0.007 -22.283 -28.043 1.00 92.94 222 LEU A C 1
ATOM 1758 O O . LEU A 1 222 ? 0.287 -23.348 -28.581 1.00 92.94 222 LEU A O 1
ATOM 1762 N N . SER A 1 223 ? -0.738 -22.219 -26.935 1.00 90.44 223 SER A N 1
ATOM 1763 C CA . SER A 1 223 ? -1.345 -23.394 -26.308 1.00 90.44 223 SER A CA 1
ATOM 1764 C C . SER A 1 223 ? -2.801 -23.539 -26.744 1.00 90.44 223 SER A C 1
ATOM 1766 O O . SER A 1 223 ? -3.562 -22.578 -26.655 1.00 90.44 223 SER A O 1
ATOM 1768 N N . CYS A 1 224 ? -3.206 -24.740 -27.154 1.00 89.38 224 CYS A N 1
ATOM 1769 C CA . CYS A 1 224 ? -4.607 -25.080 -27.394 1.00 89.38 224 CYS A CA 1
ATOM 1770 C C . CYS A 1 224 ? -5.175 -25.833 -26.183 1.00 89.38 224 CYS A C 1
ATOM 1772 O O . CYS A 1 224 ? -4.535 -26.747 -25.658 1.00 89.38 224 CYS A O 1
ATOM 1774 N N . LEU A 1 225 ? -6.369 -25.438 -25.728 1.00 89.62 225 LEU A N 1
ATOM 1775 C CA . LEU A 1 225 ? -7.096 -26.082 -24.632 1.00 89.62 225 LEU A CA 1
ATOM 1776 C C . LEU A 1 225 ? -8.366 -26.732 -25.173 1.00 89.62 225 LEU A C 1
ATOM 1778 O O . LEU A 1 225 ? -9.266 -26.025 -25.614 1.00 89.62 225 LEU A O 1
ATOM 1782 N N . LYS A 1 226 ? -8.464 -28.061 -25.089 1.00 85.88 226 LYS A N 1
ATOM 1783 C CA . LYS A 1 226 ? -9.596 -28.843 -25.610 1.00 85.88 226 LYS A CA 1
ATOM 1784 C C . LYS A 1 226 ? -10.334 -29.542 -24.472 1.00 85.88 226 LYS A C 1
ATOM 1786 O O . LYS A 1 226 ? -9.719 -30.215 -23.643 1.00 85.88 226 LYS A O 1
ATOM 1791 N N . LEU A 1 227 ? -11.658 -29.400 -24.431 1.00 85.81 227 LEU A N 1
ATOM 1792 C CA . LEU A 1 227 ? -12.508 -30.170 -23.521 1.00 85.81 227 LEU A CA 1
ATOM 1793 C C . LEU A 1 227 ? -12.666 -31.598 -24.067 1.00 85.81 227 LEU A C 1
ATOM 1795 O O . LEU A 1 227 ? -13.097 -31.789 -25.201 1.00 85.81 227 LEU A O 1
ATOM 1799 N N . VAL A 1 228 ? -12.321 -32.596 -23.257 1.00 82.75 228 VAL A N 1
ATOM 1800 C CA . VAL A 1 228 ? -12.335 -34.021 -23.616 1.00 82.75 228 VAL A CA 1
ATOM 1801 C C . VAL A 1 228 ? -13.223 -34.783 -22.631 1.00 82.75 228 VAL A C 1
ATOM 1803 O O . VAL A 1 228 ? -13.324 -34.425 -21.456 1.00 82.75 228 VAL A O 1
ATOM 1806 N N . ARG A 1 229 ? -13.887 -35.839 -23.105 1.00 78.88 229 ARG A N 1
ATOM 1807 C CA . ARG A 1 229 ? -14.693 -36.731 -22.267 1.00 78.88 229 ARG A CA 1
ATOM 1808 C C . ARG A 1 229 ? -13.845 -37.908 -21.789 1.00 78.88 229 ARG A C 1
ATOM 1810 O O . ARG A 1 229 ? -13.173 -38.544 -22.592 1.00 78.88 229 ARG A O 1
ATOM 1817 N N . LEU A 1 230 ? -13.905 -38.201 -20.495 1.00 69.12 230 LEU A N 1
ATOM 1818 C CA . LEU A 1 230 ? -13.323 -39.409 -19.920 1.00 69.12 230 LEU A CA 1
ATOM 1819 C C . LEU A 1 230 ? -14.238 -40.596 -20.247 1.00 69.12 230 LEU A C 1
ATOM 1821 O O . LEU A 1 230 ? -15.452 -40.519 -20.040 1.00 69.12 230 LEU A O 1
ATOM 1825 N N . ILE A 1 231 ? -13.654 -41.667 -20.779 1.00 64.75 231 ILE A N 1
ATOM 1826 C CA . ILE A 1 231 ? -14.327 -42.949 -21.001 1.00 64.75 231 ILE A CA 1
ATOM 1827 C C . ILE A 1 231 ? -13.914 -43.864 -19.849 1.00 64.75 231 ILE A C 1
ATOM 1829 O O . ILE A 1 231 ? -12.725 -44.107 -19.660 1.00 64.75 231 ILE A O 1
ATOM 1833 N N . ASP A 1 232 ? -14.886 -44.348 -19.080 1.00 46.62 232 ASP A N 1
ATOM 1834 C CA . ASP A 1 232 ? -14.668 -45.454 -18.149 1.00 46.62 232 ASP A CA 1
ATOM 1835 C C . ASP A 1 232 ? -14.732 -46.763 -18.959 1.00 46.62 232 ASP A C 1
ATOM 1837 O O . ASP A 1 232 ? -15.749 -47.033 -19.599 1.00 46.62 232 ASP A O 1
ATOM 1841 N N . ASP A 1 233 ? -13.670 -47.577 -18.939 1.00 36.94 233 ASP A N 1
ATOM 1842 C CA . ASP A 1 233 ? -13.548 -48.821 -19.737 1.00 36.94 233 ASP A CA 1
ATOM 1843 C C . ASP A 1 233 ? -14.524 -49.956 -19.313 1.00 36.94 233 ASP A C 1
ATOM 1845 O O . ASP A 1 233 ? -14.483 -51.058 -19.861 1.00 36.94 233 ASP A O 1
ATOM 1849 N N . ASP A 1 234 ? -15.436 -49.708 -18.367 1.00 36.56 234 ASP A N 1
ATOM 1850 C CA . ASP A 1 234 ? -16.456 -50.662 -17.912 1.00 36.56 234 ASP A CA 1
ATOM 1851 C C . ASP A 1 234 ? -17.755 -50.530 -18.737 1.00 36.56 234 ASP A C 1
ATOM 1853 O O . ASP A 1 234 ? -18.770 -50.004 -18.272 1.00 36.56 234 ASP A O 1
ATOM 1857 N N . SER A 1 235 ? -17.752 -51.045 -19.972 1.00 33.97 235 SER A N 1
ATOM 1858 C CA . SER A 1 235 ? -18.986 -51.238 -20.756 1.00 33.97 235 SER A CA 1
ATOM 1859 C C . SER A 1 235 ? -19.069 -52.620 -21.406 1.00 33.97 235 SER A C 1
ATOM 1861 O O . SER A 1 235 ? -18.900 -52.786 -22.611 1.00 33.97 235 SER A O 1
ATOM 1863 N N . ASP A 1 236 ? -19.405 -53.622 -20.589 1.00 31.86 236 ASP A N 1
ATOM 1864 C CA . ASP A 1 236 ? -19.797 -54.947 -21.072 1.00 31.86 236 ASP A CA 1
ATOM 1865 C C . ASP A 1 236 ? -21.280 -55.218 -20.753 1.00 31.86 236 ASP A C 1
ATOM 1867 O O . ASP A 1 236 ? -21.702 -55.254 -19.596 1.00 31.86 236 ASP A O 1
ATOM 1871 N N . SER A 1 237 ? -22.060 -55.450 -21.811 1.00 29.70 237 SER A N 1
ATOM 1872 C CA . SER A 1 237 ? -23.480 -55.850 -21.847 1.00 29.70 237 SER A CA 1
ATOM 1873 C C . SER A 1 237 ? -24.573 -54.872 -21.361 1.00 29.70 237 SER A C 1
ATOM 1875 O O . SER A 1 237 ? -24.595 -54.355 -20.248 1.00 29.70 237 SER A O 1
ATOM 1877 N N . SER A 1 238 ? -25.562 -54.702 -22.238 1.00 35.38 238 SER A N 1
ATOM 1878 C CA . SER A 1 238 ? -26.864 -54.078 -22.003 1.00 35.38 238 SER A CA 1
ATOM 1879 C C . SER A 1 238 ? -27.833 -54.997 -21.255 1.00 35.38 238 SER A C 1
ATOM 1881 O O . SER A 1 238 ? -27.947 -56.165 -21.627 1.00 35.38 238 SER A O 1
ATOM 1883 N N . ASP A 1 239 ? -28.663 -54.433 -20.377 1.00 26.97 239 ASP A N 1
ATOM 1884 C CA . ASP A 1 239 ? -30.095 -54.767 -20.362 1.00 26.97 239 ASP A CA 1
ATOM 1885 C C . ASP A 1 239 ? -30.910 -53.619 -19.742 1.00 26.97 239 ASP A C 1
ATOM 1887 O O . ASP A 1 239 ? -30.540 -53.076 -18.698 1.00 26.97 239 ASP A O 1
ATOM 1891 N N . GLU A 1 240 ? -32.018 -53.232 -20.382 1.00 38.09 240 GLU A N 1
ATOM 1892 C CA . GLU A 1 240 ? -32.993 -52.329 -19.760 1.00 38.09 240 GLU A CA 1
ATOM 1893 C C . GLU A 1 240 ? -33.864 -53.113 -18.773 1.00 38.09 240 GLU A C 1
ATOM 1895 O O . GLU A 1 240 ? -34.457 -54.138 -19.111 1.00 38.09 240 GLU A O 1
ATOM 1900 N N . GLY A 1 241 ? -33.998 -52.597 -17.553 1.00 26.89 241 GLY A N 1
ATOM 1901 C CA . GLY A 1 241 ? -34.904 -53.146 -16.554 1.00 26.89 241 GLY A CA 1
ATOM 1902 C C . GLY A 1 241 ? -35.228 -52.109 -15.490 1.00 26.89 241 GLY A C 1
ATOM 1903 O O . GLY A 1 241 ? -34.331 -51.635 -14.795 1.00 26.89 241 GLY A O 1
ATOM 1904 N N . ASP A 1 242 ? -36.512 -51.766 -15.365 1.00 34.69 242 ASP A N 1
ATOM 1905 C CA . ASP A 1 242 ? -37.018 -50.844 -14.347 1.00 34.69 242 ASP A CA 1
ATOM 1906 C C . ASP A 1 242 ? -36.565 -51.263 -12.941 1.00 34.69 242 ASP A C 1
ATOM 1908 O O . ASP A 1 242 ? -37.003 -52.287 -12.410 1.00 34.69 242 ASP A O 1
ATOM 1912 N N . PHE A 1 243 ? -35.751 -50.424 -12.297 1.00 24.09 243 PHE A N 1
ATOM 1913 C CA . PHE A 1 243 ? -35.504 -50.509 -10.863 1.00 24.09 243 PHE A CA 1
ATOM 1914 C C . PHE A 1 243 ? -35.873 -49.202 -10.173 1.00 24.09 243 PHE A C 1
ATOM 1916 O O . PHE A 1 243 ? -35.246 -48.157 -10.349 1.00 24.09 243 PHE A O 1
ATOM 1923 N N . GLU A 1 244 ? -36.917 -49.300 -9.353 1.00 26.58 244 GLU A N 1
ATOM 1924 C CA . GLU A 1 244 ? -37.368 -48.262 -8.439 1.00 26.58 244 GLU A CA 1
ATOM 1925 C C . GLU A 1 244 ? -36.194 -47.742 -7.594 1.00 26.58 244 GLU A C 1
ATOM 1927 O O . GLU A 1 244 ? -35.524 -48.521 -6.910 1.00 26.58 244 GLU A O 1
ATOM 1932 N N . GLU A 1 245 ? -35.995 -46.419 -7.535 1.00 25.58 245 GLU A N 1
ATOM 1933 C CA . GLU A 1 245 ? -35.133 -45.799 -6.516 1.00 25.58 245 GLU A CA 1
ATOM 1934 C C . GLU A 1 245 ? -35.866 -45.803 -5.158 1.00 25.58 245 GLU A C 1
ATOM 1936 O O . GLU A 1 245 ? -36.255 -44.774 -4.597 1.00 25.58 245 GLU A O 1
ATOM 1941 N N . GLY A 1 246 ? -36.103 -47.016 -4.655 1.00 23.59 246 GLY A N 1
ATOM 1942 C CA . GLY A 1 246 ? -36.657 -47.296 -3.346 1.00 23.59 246 GLY A CA 1
ATOM 1943 C C . GLY A 1 246 ? -35.713 -46.813 -2.250 1.00 23.59 246 GLY A C 1
ATOM 1944 O O . GLY A 1 246 ? -34.531 -47.152 -2.199 1.00 23.59 246 GLY A O 1
ATOM 1945 N N . SER A 1 247 ? -36.261 -46.017 -1.341 1.00 26.77 247 SER A N 1
ATOM 1946 C CA . SER A 1 247 ? -35.563 -45.450 -0.193 1.00 26.77 247 SER A CA 1
ATOM 1947 C C . SER A 1 247 ? -34.853 -46.491 0.685 1.00 26.77 247 SER A C 1
ATOM 1949 O O . SER A 1 247 ? -35.493 -47.389 1.229 1.00 26.77 247 SER A O 1
ATOM 1951 N N . ASN A 1 248 ? -33.574 -46.249 0.973 1.00 23.42 248 ASN A N 1
ATOM 1952 C CA . ASN A 1 248 ? -32.917 -46.624 2.228 1.00 23.42 248 ASN A CA 1
ATOM 1953 C C . ASN A 1 248 ? -32.215 -45.353 2.740 1.00 23.42 248 ASN A C 1
ATOM 1955 O O . ASN A 1 248 ? -31.349 -44.822 2.060 1.00 23.42 248 ASN A O 1
ATOM 1959 N N . GLU A 1 249 ? -32.474 -44.773 3.912 1.00 27.62 249 GLU A N 1
ATOM 1960 C CA . GLU A 1 249 ? -33.270 -45.172 5.084 1.00 27.62 249 GLU A CA 1
ATOM 1961 C C . GLU A 1 249 ? -33.053 -46.583 5.663 1.00 27.62 249 GLU A C 1
ATOM 1963 O O . GLU A 1 249 ? -33.958 -47.202 6.213 1.00 27.62 249 GLU A O 1
ATOM 1968 N N . SER A 1 250 ? -31.804 -47.068 5.669 1.00 25.97 250 SER A N 1
ATOM 1969 C CA . SER A 1 250 ? -31.444 -48.216 6.523 1.00 25.97 250 SER A CA 1
ATOM 1970 C C . SER A 1 250 ? -30.061 -48.160 7.189 1.00 25.97 250 SER A C 1
ATOM 1972 O O . SER A 1 250 ? -29.504 -49.197 7.553 1.00 25.97 250 SER A O 1
ATOM 1974 N N . ALA A 1 251 ? -29.528 -46.963 7.468 1.00 27.72 251 ALA A N 1
ATOM 1975 C CA . ALA A 1 251 ? -28.412 -46.795 8.416 1.00 27.72 251 ALA A CA 1
ATOM 1976 C C . ALA A 1 251 ? -28.871 -46.619 9.886 1.00 27.72 251 ALA A C 1
ATOM 1978 O O . ALA A 1 251 ? -28.040 -46.602 10.793 1.00 27.72 251 ALA A O 1
ATOM 1979 N N . VAL A 1 252 ? -30.186 -46.607 10.157 1.00 32.50 252 VAL A N 1
ATOM 1980 C CA . VAL A 1 252 ? -30.766 -46.699 11.517 1.00 32.50 252 VAL A CA 1
ATOM 1981 C C . VAL A 1 252 ? -31.379 -48.088 11.761 1.00 32.50 252 VAL A C 1
ATOM 1983 O O . VAL A 1 252 ? -32.459 -48.245 12.325 1.00 32.50 252 VAL A O 1
ATOM 1986 N N . ARG A 1 253 ? -30.663 -49.157 11.376 1.00 33.28 253 ARG A N 1
ATOM 1987 C CA . ARG A 1 253 ? -30.978 -50.515 11.866 1.00 33.28 253 ARG A CA 1
ATOM 1988 C C . ARG A 1 253 ? -29.772 -51.438 12.088 1.00 33.28 253 ARG A C 1
ATOM 1990 O O . ARG A 1 253 ? -29.852 -52.638 11.860 1.00 33.28 253 ARG A O 1
ATOM 1997 N N . SER A 1 254 ? -28.671 -50.904 12.633 1.00 32.31 254 SER A N 1
ATOM 1998 C CA . SER A 1 254 ? -27.547 -51.732 13.134 1.00 32.31 254 SER A CA 1
ATOM 1999 C C . SER A 1 254 ? -26.954 -51.279 14.485 1.00 32.31 254 SER A C 1
ATOM 2001 O O . SER A 1 254 ? -26.414 -52.091 15.243 1.00 32.31 254 SER A O 1
ATOM 2003 N N . THR A 1 255 ? -27.165 -50.025 14.898 1.00 34.62 255 THR A N 1
ATOM 2004 C CA . THR A 1 255 ? -26.752 -49.504 16.219 1.00 34.62 255 THR A CA 1
ATOM 2005 C C . THR A 1 255 ? -27.433 -50.198 17.407 1.00 34.62 255 THR A C 1
ATOM 2007 O O . THR A 1 255 ? -26.888 -50.190 18.507 1.00 34.62 255 THR A O 1
ATOM 2010 N N . ARG A 1 256 ? -28.549 -50.913 17.194 1.00 32.16 256 ARG A N 1
ATOM 2011 C CA . ARG A 1 256 ? -29.202 -51.747 18.225 1.00 32.16 256 ARG A CA 1
ATOM 2012 C C . ARG A 1 256 ? -28.575 -53.145 18.403 1.00 32.16 256 ARG A C 1
ATOM 2014 O O . ARG A 1 256 ? -28.878 -53.808 19.391 1.00 32.16 256 ARG A O 1
ATOM 2021 N N . ASN A 1 257 ? -27.675 -53.578 17.507 1.00 33.69 257 ASN A N 1
ATOM 2022 C CA . ASN A 1 257 ? -26.995 -54.885 17.585 1.00 33.69 257 ASN A CA 1
ATOM 2023 C C . ASN A 1 257 ? -25.494 -54.814 17.925 1.00 33.69 257 ASN A C 1
ATOM 2025 O O . ASN A 1 257 ? -24.954 -55.803 18.421 1.00 33.69 257 ASN A O 1
ATOM 2029 N N . LYS A 1 258 ? -24.813 -53.669 17.757 1.00 34.53 258 LYS A N 1
ATOM 2030 C CA . LYS A 1 258 ? -23.415 -53.519 18.225 1.00 34.53 258 LYS A CA 1
ATOM 2031 C C . LYS A 1 258 ? -23.308 -53.374 19.751 1.00 34.53 258 LYS A C 1
ATOM 2033 O O . LYS A 1 258 ? -22.454 -54.021 20.352 1.00 34.53 258 LYS A O 1
ATOM 2038 N N . PHE A 1 259 ? -24.233 -52.658 20.400 1.00 32.59 259 PHE A N 1
ATOM 2039 C CA . PHE A 1 259 ? -24.264 -52.526 21.870 1.00 32.59 259 PHE A CA 1
ATOM 2040 C C . PHE A 1 259 ? -24.457 -53.882 22.583 1.00 32.59 259 PHE A C 1
ATOM 2042 O O . PHE A 1 259 ? -23.856 -54.155 23.619 1.00 32.59 259 PHE A O 1
ATOM 2049 N N . LYS A 1 260 ? -25.213 -54.800 21.961 1.00 34.06 260 LYS A N 1
ATOM 2050 C CA . LYS A 1 260 ? -25.449 -56.162 22.469 1.00 34.06 260 LYS A CA 1
ATOM 2051 C C . LYS A 1 260 ? -24.215 -57.078 22.393 1.00 34.06 260 LYS A C 1
ATOM 2053 O O . LYS A 1 260 ? -24.196 -58.113 23.051 1.00 34.06 260 LYS A O 1
ATOM 2058 N N . ARG A 1 261 ? -23.185 -56.703 21.619 1.00 37.62 261 ARG A N 1
ATOM 2059 C CA . ARG A 1 261 ? -21.926 -57.459 21.468 1.00 37.62 261 ARG A CA 1
ATOM 2060 C C . ARG A 1 261 ? -20.786 -56.942 22.352 1.00 37.62 261 ARG A C 1
ATOM 2062 O O . ARG A 1 261 ? -19.788 -57.636 22.485 1.00 37.62 261 ARG A O 1
ATOM 2069 N N . TRP A 1 262 ? -20.947 -55.774 22.979 1.00 32.09 262 TRP A N 1
ATOM 2070 C CA . TRP A 1 262 ? -19.994 -55.218 23.953 1.00 32.09 262 TRP A CA 1
ATOM 2071 C C . TRP A 1 262 ? -20.218 -55.759 25.379 1.00 32.09 262 TRP A C 1
ATOM 2073 O O . TRP A 1 262 ? -19.275 -55.894 26.148 1.00 32.09 262 TRP A O 1
ATOM 2083 N N . ILE A 1 263 ? -21.452 -56.170 25.699 1.00 37.09 263 ILE A N 1
ATOM 2084 C CA . ILE A 1 263 ? -21.825 -56.788 26.989 1.00 37.09 263 ILE A CA 1
ATOM 2085 C C . ILE A 1 263 ? -21.398 -58.276 27.072 1.00 37.09 263 ILE A C 1
ATOM 2087 O O . ILE A 1 263 ? -21.360 -58.862 28.151 1.00 37.09 263 ILE A O 1
ATOM 2091 N N . SER A 1 264 ? -21.034 -58.908 25.948 1.00 32.72 264 SER A N 1
ATOM 2092 C CA . SER A 1 264 ? -20.568 -60.302 25.910 1.00 32.72 264 SER A CA 1
ATOM 2093 C C . SER A 1 264 ? -19.040 -60.370 25.951 1.00 32.72 264 SER A C 1
ATOM 2095 O O . SER A 1 264 ? -18.366 -60.288 24.925 1.00 32.72 264 SER A O 1
ATOM 2097 N N . GLY A 1 265 ? -18.481 -60.507 27.154 1.00 38.56 265 GLY A N 1
ATOM 2098 C CA . GLY A 1 265 ? -17.034 -60.569 27.340 1.00 38.56 265 GLY A CA 1
ATOM 2099 C C . GLY A 1 265 ? -16.390 -61.819 26.728 1.00 38.56 265 GLY A C 1
ATOM 2100 O O . GLY A 1 265 ? -16.783 -62.946 27.034 1.00 38.56 265 GLY A O 1
ATOM 2101 N N . LYS A 1 266 ? -15.321 -61.626 25.945 1.00 29.67 266 LYS A N 1
ATOM 2102 C CA . LYS A 1 266 ? -14.248 -62.617 25.765 1.00 29.67 266 LYS A CA 1
ATOM 2103 C C . LYS A 1 266 ? -12.907 -61.941 25.451 1.00 29.67 266 LYS A C 1
ATOM 2105 O O . LYS A 1 266 ? -12.852 -60.779 25.067 1.00 29.67 266 LYS A O 1
ATOM 2110 N N . LYS A 1 267 ? -11.835 -62.668 25.762 1.00 29.36 267 LYS A N 1
ATOM 2111 C CA . LYS A 1 267 ? -10.478 -62.174 26.043 1.00 29.36 267 LYS A CA 1
ATOM 2112 C C . LYS A 1 267 ? -9.603 -61.946 24.793 1.00 29.36 267 LYS A C 1
ATOM 2114 O O . LYS A 1 267 ? -9.656 -62.767 23.892 1.00 29.36 267 LYS A O 1
ATOM 2119 N N . ILE A 1 268 ? -8.749 -60.909 24.877 1.00 29.17 268 ILE A N 1
ATOM 2120 C CA . ILE A 1 268 ? -7.273 -60.899 24.657 1.00 29.17 268 ILE A CA 1
ATOM 2121 C C . ILE A 1 268 ? -6.742 -61.494 23.332 1.00 29.17 268 ILE A C 1
ATOM 2123 O O . ILE A 1 268 ? -6.933 -62.680 23.106 1.00 29.17 268 ILE A O 1
ATOM 2127 N N . GLN A 1 269 ? -5.940 -60.735 22.553 1.00 25.14 269 GLN A N 1
ATOM 2128 C CA . GLN A 1 269 ? -4.451 -60.809 22.559 1.00 25.14 269 GLN A CA 1
ATOM 2129 C C . GLN A 1 269 ? -3.784 -59.813 21.572 1.00 25.14 269 GLN A C 1
ATOM 2131 O O . GLN A 1 269 ? -4.157 -59.756 20.407 1.00 25.14 269 GLN A O 1
ATOM 2136 N N . HIS A 1 270 ? -2.759 -59.074 22.025 1.00 35.31 270 HIS A N 1
ATOM 2137 C CA . HIS A 1 270 ? -1.667 -58.556 21.169 1.00 35.31 270 HIS A CA 1
ATOM 2138 C C . HIS A 1 270 ? -0.541 -59.606 21.144 1.00 35.31 270 HIS A C 1
ATOM 2140 O O . HIS A 1 270 ? -0.398 -60.311 22.150 1.00 35.31 270 HIS A O 1
ATOM 2146 N N . PRO A 1 271 ? 0.249 -59.734 20.055 1.00 34.41 271 PRO A N 1
ATOM 2147 C CA . PRO A 1 271 ? 1.631 -59.195 20.080 1.00 34.41 271 PRO A CA 1
ATOM 2148 C C . PRO A 1 271 ? 2.179 -58.753 18.674 1.00 34.41 271 PRO A C 1
ATOM 2150 O O . PRO A 1 271 ? 1.755 -59.278 17.654 1.00 34.41 271 PRO A O 1
ATOM 2153 N N . THR A 1 272 ? 2.873 -57.608 18.522 1.00 25.56 272 THR A N 1
ATOM 2154 C CA . THR A 1 272 ? 4.349 -57.335 18.528 1.00 25.56 272 THR A CA 1
ATOM 2155 C C . THR A 1 272 ? 5.135 -57.444 17.193 1.00 25.56 272 THR A C 1
ATOM 2157 O O . THR A 1 272 ? 5.277 -58.521 16.632 1.00 25.56 272 THR A O 1
ATOM 2160 N N . THR A 1 273 ? 5.779 -56.322 16.821 1.00 26.28 273 THR A N 1
ATOM 2161 C CA . THR A 1 273 ? 7.183 -56.148 16.336 1.00 26.28 273 THR A CA 1
ATOM 2162 C C . THR A 1 273 ? 7.772 -56.864 15.092 1.00 26.28 273 THR A C 1
ATOM 2164 O O . THR A 1 273 ? 8.084 -58.046 15.135 1.00 26.28 273 THR A O 1
ATOM 2167 N N . ALA A 1 274 ? 8.185 -56.023 14.126 1.00 26.55 274 ALA A N 1
ATOM 2168 C CA . ALA A 1 274 ? 9.544 -55.881 13.542 1.00 26.55 274 ALA A CA 1
ATOM 2169 C C . ALA A 1 274 ? 10.203 -56.942 12.611 1.00 26.55 274 ALA A C 1
ATOM 2171 O O . ALA A 1 274 ? 10.677 -57.985 13.049 1.00 26.55 274 ALA A O 1
ATOM 2172 N N . SER A 1 275 ? 10.426 -56.544 11.348 1.00 25.50 275 SER A N 1
ATOM 2173 C CA . SER A 1 275 ? 11.684 -56.598 10.541 1.00 25.50 275 SER A CA 1
ATOM 2174 C C . SER A 1 275 ? 11.385 -55.878 9.201 1.00 25.50 275 SER A C 1
ATOM 2176 O O . SER A 1 275 ? 10.264 -55.976 8.721 1.00 25.50 275 SER A O 1
ATOM 2178 N N . VAL A 1 276 ? 12.169 -54.944 8.640 1.00 28.72 276 VAL A N 1
ATOM 2179 C CA . VAL A 1 276 ? 13.587 -54.931 8.210 1.00 28.72 276 VAL A CA 1
ATOM 2180 C C . VAL A 1 276 ? 13.897 -55.961 7.114 1.00 28.72 276 VAL A C 1
ATOM 2182 O O . VAL A 1 276 ? 14.274 -57.080 7.442 1.00 28.72 276 VAL A O 1
ATOM 2185 N N . LEU A 1 277 ? 13.824 -55.561 5.832 1.00 26.22 277 LEU A N 1
ATOM 2186 C CA . LEU A 1 277 ? 15.015 -55.391 4.971 1.00 26.22 277 LEU A CA 1
ATOM 2187 C C . LEU A 1 277 ? 14.695 -54.729 3.611 1.00 26.22 277 LEU A C 1
ATOM 2189 O O . LEU A 1 277 ? 13.544 -54.645 3.195 1.00 26.22 277 LEU A O 1
ATOM 2193 N N . GLU A 1 278 ? 15.744 -54.228 2.959 1.00 29.69 278 GLU A N 1
ATOM 2194 C CA . GLU A 1 278 ? 15.735 -53.419 1.732 1.00 29.69 278 GLU A CA 1
ATOM 2195 C C . GLU A 1 278 ? 15.455 -54.218 0.445 1.00 29.69 278 GLU A C 1
ATOM 2197 O O . GLU A 1 278 ? 15.843 -55.384 0.334 1.00 29.69 278 GLU A O 1
ATOM 2202 N N . LYS A 1 279 ? 14.960 -53.525 -0.595 1.00 25.64 279 LYS A N 1
ATOM 2203 C CA . LYS A 1 279 ? 15.586 -53.551 -1.933 1.00 25.64 279 LYS A CA 1
ATOM 2204 C C . LYS A 1 279 ? 15.145 -52.374 -2.809 1.00 25.64 279 LYS A C 1
ATOM 2206 O O . LYS A 1 279 ? 13.968 -52.037 -2.852 1.00 25.64 279 LYS A O 1
ATOM 2211 N N . GLY A 1 280 ? 16.129 -51.769 -3.476 1.00 23.69 280 GLY A N 1
ATOM 2212 C CA . GLY A 1 280 ? 15.971 -50.693 -4.455 1.00 23.69 280 GLY A CA 1
ATOM 2213 C C . GLY A 1 280 ? 15.558 -51.173 -5.859 1.00 23.69 280 GLY A C 1
ATOM 2214 O O . GLY A 1 280 ? 15.127 -52.317 -6.012 1.00 23.69 280 GLY A O 1
ATOM 2215 N N . PRO A 1 281 ? 15.650 -50.292 -6.871 1.00 39.19 281 PRO A N 1
ATOM 2216 C CA . PRO A 1 281 ? 14.530 -50.051 -7.780 1.00 39.19 281 PRO A CA 1
ATOM 2217 C C . PRO A 1 281 ? 14.559 -50.861 -9.084 1.00 39.19 281 PRO A C 1
ATOM 2219 O O . PRO A 1 281 ? 15.613 -51.248 -9.584 1.00 39.19 281 PRO A O 1
ATOM 2222 N N . GLY A 1 282 ? 13.372 -51.050 -9.662 1.00 22.08 282 GLY A N 1
ATOM 2223 C CA . GLY A 1 282 ? 13.151 -51.649 -10.977 1.00 22.08 282 GLY A CA 1
ATOM 2224 C C . GLY A 1 282 ? 11.753 -51.297 -11.489 1.00 22.08 282 GLY A C 1
ATOM 2225 O O . GLY A 1 282 ? 10.791 -51.301 -10.725 1.00 22.08 282 GLY A O 1
ATOM 2226 N N . SER A 1 283 ? 11.662 -50.935 -12.765 1.00 26.70 283 SER A N 1
ATOM 2227 C CA . SER A 1 283 ? 10.479 -50.374 -13.424 1.00 26.70 283 SER A CA 1
ATOM 2228 C C . SER A 1 283 ? 9.272 -51.318 -13.504 1.00 26.70 283 SER A C 1
ATOM 2230 O O . SER A 1 283 ? 9.414 -52.495 -13.829 1.00 26.70 283 SER A O 1
ATOM 2232 N N . SER A 1 284 ? 8.071 -50.765 -13.288 1.00 25.19 284 SER A N 1
ATOM 2233 C CA . SER A 1 284 ? 6.872 -50.867 -14.155 1.00 25.19 284 SER A CA 1
ATOM 2234 C C . SER A 1 284 ? 5.594 -50.569 -13.356 1.00 25.19 284 SER A C 1
ATOM 2236 O O . SER A 1 284 ? 5.219 -51.314 -12.454 1.00 25.19 284 SER A O 1
ATOM 2238 N N . THR A 1 285 ? 4.898 -49.486 -13.708 1.00 25.77 285 THR A N 1
ATOM 2239 C CA . THR A 1 285 ? 3.503 -49.239 -13.302 1.00 25.77 285 THR A CA 1
ATOM 2240 C C . THR A 1 285 ? 2.585 -49.480 -14.507 1.00 25.77 285 THR A C 1
ATOM 2242 O O . THR A 1 285 ? 2.994 -49.163 -15.626 1.00 25.77 285 THR A O 1
ATOM 2245 N N . PRO A 1 286 ? 1.381 -50.058 -14.335 1.00 26.48 286 PRO A N 1
ATOM 2246 C CA . PRO A 1 286 ? 0.540 -50.459 -15.460 1.00 26.48 286 PRO A CA 1
ATOM 2247 C C . PRO A 1 286 ? -0.268 -49.271 -15.991 1.00 26.48 286 PRO A C 1
ATOM 2249 O O . PRO A 1 286 ? -0.875 -48.543 -15.208 1.00 26.48 286 PRO A O 1
ATOM 2252 N N . GLY A 1 287 ? -0.314 -49.105 -17.313 1.00 25.31 287 GLY A N 1
ATOM 2253 C CA . GLY A 1 287 ? -1.230 -48.165 -17.959 1.00 25.31 287 GLY A CA 1
ATOM 2254 C C . GLY A 1 287 ? -2.622 -48.774 -18.140 1.00 25.31 287 GLY A C 1
ATOM 2255 O O . GLY A 1 287 ? -2.735 -49.922 -18.571 1.00 25.31 287 GLY A O 1
ATOM 2256 N N . HIS A 1 288 ? -3.662 -47.993 -17.852 1.00 28.64 288 HIS A N 1
ATOM 2257 C CA . HIS A 1 288 ? -4.990 -48.191 -18.437 1.00 28.64 288 HIS A CA 1
ATOM 2258 C C . HIS A 1 288 ? -5.019 -47.467 -19.787 1.00 28.64 288 HIS A C 1
ATOM 2260 O O . HIS A 1 288 ? -4.576 -46.322 -19.873 1.00 28.64 288 HIS A O 1
ATOM 2266 N N . GLY A 1 289 ? -5.466 -48.152 -20.840 1.00 25.39 289 GLY A N 1
ATOM 2267 C CA . GLY A 1 289 ? -5.463 -47.636 -22.206 1.00 25.39 289 GLY A CA 1
ATOM 2268 C C . GLY A 1 289 ? -6.881 -47.496 -22.737 1.00 25.39 289 GLY A C 1
ATOM 2269 O O . GLY A 1 289 ? -7.538 -48.505 -22.963 1.00 25.39 289 GLY A O 1
ATOM 2270 N N . PHE A 1 290 ? -7.305 -46.256 -22.966 1.00 26.78 290 PHE A N 1
ATOM 2271 C CA . PHE A 1 290 ? -8.647 -45.918 -23.439 1.00 26.78 290 PHE A CA 1
ATOM 2272 C C . PHE A 1 290 ? -8.894 -46.413 -24.872 1.00 26.78 290 PHE A C 1
ATOM 2274 O O . PHE A 1 290 ? -8.103 -46.119 -25.773 1.00 26.78 290 PHE A O 1
ATOM 2281 N N . MET A 1 291 ? -10.014 -47.107 -25.102 1.00 26.28 291 MET A N 1
ATOM 2282 C CA . MET A 1 291 ? -10.467 -47.515 -26.440 1.00 26.28 291 MET A CA 1
ATOM 2283 C C . MET A 1 291 ? -11.677 -46.696 -26.923 1.00 26.28 291 MET A C 1
ATOM 2285 O O . MET A 1 291 ? -12.633 -46.471 -26.188 1.00 26.28 291 MET A O 1
ATOM 2289 N N . HIS A 1 292 ? -11.655 -46.297 -28.199 1.00 27.16 292 HIS A N 1
ATOM 2290 C CA . HIS A 1 292 ? -12.759 -45.629 -28.902 1.00 27.16 292 HIS A CA 1
ATOM 2291 C C . HIS A 1 292 ? -13.414 -46.560 -29.940 1.00 27.16 292 HIS A C 1
ATOM 2293 O O . HIS A 1 292 ? -12.753 -47.415 -30.526 1.00 27.16 292 HIS A O 1
ATOM 2299 N N . GLN A 1 293 ? -14.701 -46.336 -30.233 1.00 25.62 293 GLN A N 1
ATOM 2300 C CA . GLN A 1 293 ? -15.429 -46.920 -31.370 1.00 25.62 293 GLN A CA 1
ATOM 2301 C C . GLN A 1 293 ? -16.583 -45.988 -31.816 1.00 25.62 293 GLN A C 1
ATOM 2303 O O . GLN A 1 293 ? -17.156 -45.297 -30.975 1.00 25.62 293 GLN A O 1
ATOM 2308 N N . PRO A 1 294 ? -16.991 -45.986 -33.101 1.00 32.56 294 PRO A N 1
ATOM 2309 C CA . PRO A 1 294 ? -16.098 -45.720 -34.228 1.00 32.56 294 PRO A CA 1
ATOM 2310 C C . PRO A 1 294 ? -16.712 -44.724 -35.237 1.00 32.56 294 PRO A C 1
ATOM 2312 O O . PRO A 1 294 ? -17.772 -44.972 -35.813 1.00 32.56 294 PRO A O 1
ATOM 2315 N N . THR A 1 295 ? -15.986 -43.657 -35.565 1.00 29.47 295 THR A N 1
ATOM 2316 C CA . THR A 1 295 ? -16.115 -42.966 -36.859 1.00 29.47 295 THR A CA 1
ATOM 2317 C C . THR A 1 295 ? -14.829 -43.226 -37.637 1.00 29.47 295 THR A C 1
ATOM 2319 O O . THR A 1 295 ? -13.733 -43.113 -37.093 1.00 29.47 295 THR A O 1
ATOM 2322 N N . GLY A 1 296 ? -14.955 -43.712 -38.874 1.00 29.75 296 GLY A N 1
ATOM 2323 C CA . GLY A 1 296 ? -13.865 -44.397 -39.576 1.00 29.75 296 GLY A CA 1
ATOM 2324 C C . GLY A 1 296 ? -12.709 -43.489 -39.995 1.00 29.75 296 GLY A C 1
ATOM 2325 O O . GLY A 1 296 ? -12.700 -43.046 -41.136 1.00 29.75 296 GLY A O 1
ATOM 2326 N N . LEU A 1 297 ? -11.762 -43.257 -39.079 1.00 35.81 297 LEU A N 1
ATOM 2327 C CA . LEU A 1 297 ? -10.408 -42.701 -39.284 1.00 35.81 297 LEU A CA 1
ATOM 2328 C C . LEU A 1 297 ? -9.510 -42.812 -38.020 1.00 35.81 297 LEU A C 1
ATOM 2330 O O . LEU A 1 297 ? -8.371 -42.357 -38.023 1.00 35.81 297 LEU A O 1
ATOM 2334 N N . SER A 1 298 ? -9.996 -43.419 -36.928 1.00 30.00 298 SER A N 1
ATOM 2335 C CA . SER A 1 298 ? -9.409 -43.328 -35.579 1.00 30.00 298 SER A CA 1
ATOM 2336 C C . SER A 1 298 ? -8.207 -44.237 -35.268 1.00 30.00 298 SER A C 1
ATOM 2338 O O . SER A 1 298 ? -7.673 -44.149 -34.165 1.00 30.00 298 SER A O 1
ATOM 2340 N N . ASP A 1 299 ? -7.761 -45.097 -36.188 1.00 28.72 299 ASP A N 1
ATOM 2341 C CA . ASP A 1 299 ? -6.726 -46.118 -35.916 1.00 28.72 299 ASP A CA 1
ATOM 2342 C C . ASP A 1 299 ? -5.283 -45.563 -35.800 1.00 28.72 299 ASP A C 1
ATOM 2344 O O . ASP A 1 299 ? -4.339 -46.329 -35.610 1.00 28.72 299 ASP A O 1
ATOM 2348 N N . LEU A 1 300 ? -5.097 -44.238 -35.886 1.00 37.78 300 LEU A N 1
ATOM 2349 C CA . LEU A 1 300 ? -3.787 -43.565 -35.862 1.00 37.78 300 LEU A CA 1
ATOM 2350 C C . LEU A 1 300 ? -3.385 -42.965 -34.499 1.00 37.78 300 LEU A C 1
ATOM 2352 O O . LEU A 1 300 ? -2.238 -42.547 -34.332 1.00 37.78 300 LEU A O 1
ATOM 2356 N N . PHE A 1 301 ? -4.286 -42.906 -33.512 1.00 37.16 301 PHE A N 1
ATOM 2357 C CA . PHE A 1 301 ? -4.075 -42.104 -32.297 1.00 37.16 301 PHE A CA 1
ATOM 2358 C C . PHE A 1 301 ? -3.782 -42.948 -31.047 1.00 37.16 301 PHE A C 1
ATOM 2360 O O . PHE A 1 301 ? -4.564 -43.805 -30.640 1.00 37.16 301 PHE A O 1
ATOM 2367 N N . ASN A 1 302 ? -2.640 -42.683 -30.404 1.00 39.94 302 ASN A N 1
ATOM 2368 C CA . ASN A 1 302 ? -2.175 -43.403 -29.216 1.00 39.94 302 ASN A CA 1
ATOM 2369 C C . ASN A 1 302 ? -2.680 -42.719 -27.924 1.00 39.94 302 ASN A C 1
ATOM 2371 O O . ASN A 1 302 ? -2.259 -41.599 -27.640 1.00 39.94 302 ASN A O 1
ATOM 2375 N N . PRO A 1 303 ? -3.511 -43.365 -27.083 1.00 38.69 303 PRO A N 1
ATOM 2376 C CA . PRO A 1 303 ? -4.116 -42.716 -25.912 1.00 38.69 303 PRO A CA 1
ATOM 2377 C C . PRO A 1 303 ? -3.117 -42.304 -24.811 1.00 38.69 303 PRO A C 1
ATOM 2379 O O . PRO A 1 303 ? -3.482 -41.554 -23.910 1.00 38.69 303 PRO A O 1
ATOM 2382 N N . ASN A 1 304 ? -1.852 -42.741 -24.874 1.00 42.16 304 ASN A N 1
ATOM 2383 C CA . ASN A 1 304 ? -0.812 -42.372 -23.902 1.00 42.16 304 ASN A CA 1
ATOM 2384 C C . ASN A 1 304 ? -0.189 -40.972 -24.114 1.00 42.16 304 ASN A C 1
ATOM 2386 O O . ASN A 1 304 ? 0.705 -40.598 -23.352 1.00 42.16 304 ASN A O 1
ATOM 2390 N N . THR A 1 305 ? -0.598 -40.203 -25.132 1.00 52.38 305 THR A N 1
ATOM 2391 C CA . THR A 1 305 ? -0.002 -38.885 -25.449 1.00 52.38 305 THR A CA 1
ATOM 2392 C C . THR A 1 305 ? -0.870 -37.674 -25.095 1.00 52.38 305 THR A C 1
ATOM 2394 O O . THR A 1 305 ? -0.412 -36.542 -25.256 1.00 52.38 305 THR A O 1
ATOM 2397 N N . LEU A 1 306 ? -2.097 -37.858 -24.598 1.00 60.31 306 LEU A N 1
ATOM 2398 C CA . LEU A 1 306 ? -2.953 -36.747 -24.160 1.00 60.31 306 LEU A CA 1
ATOM 2399 C C . LEU A 1 306 ? -2.479 -36.185 -22.814 1.00 60.31 306 LEU A C 1
ATOM 2401 O O . LEU A 1 306 ? -2.510 -36.866 -21.790 1.00 60.31 306 LEU A O 1
ATOM 2405 N N . ARG A 1 307 ? -2.057 -34.916 -22.804 1.00 73.56 307 ARG A N 1
ATOM 2406 C CA . ARG A 1 307 ? -1.600 -34.223 -21.593 1.00 73.56 307 ARG A CA 1
ATOM 2407 C C . ARG A 1 307 ? -2.740 -33.417 -20.994 1.00 73.56 307 ARG A C 1
ATOM 2409 O O . ARG A 1 307 ? -3.289 -32.522 -21.627 1.00 73.56 307 ARG A O 1
ATOM 2416 N N . THR A 1 308 ? -3.063 -33.693 -19.736 1.00 79.50 308 THR A N 1
ATOM 2417 C CA . THR A 1 308 ? -4.038 -32.889 -18.994 1.00 79.50 308 THR A CA 1
ATOM 2418 C C . THR A 1 308 ? -3.505 -31.476 -18.726 1.00 79.50 308 THR A C 1
ATOM 2420 O O . THR A 1 308 ? -2.291 -31.236 -18.674 1.00 79.50 308 THR A O 1
ATOM 2423 N N . LEU A 1 309 ? -4.421 -30.563 -18.397 1.00 79.25 309 LEU A N 1
ATOM 2424 C CA . LEU A 1 309 ? -4.126 -29.257 -17.799 1.00 79.25 309 LEU A CA 1
ATOM 2425 C C . LEU A 1 309 ? -3.141 -29.349 -16.609 1.00 79.25 309 LEU A C 1
ATOM 2427 O O . LEU A 1 309 ? -2.337 -28.443 -16.371 1.00 79.25 309 LEU A O 1
ATOM 2431 N N . GLN A 1 310 ? -3.176 -30.444 -15.838 1.00 78.56 310 GLN A N 1
ATOM 2432 C CA . GLN A 1 310 ? -2.268 -30.630 -14.709 1.00 78.56 310 GLN A CA 1
ATOM 2433 C C . GLN A 1 310 ? -0.860 -31.060 -15.151 1.00 78.56 310 GLN A C 1
ATOM 2435 O O . GLN A 1 310 ? 0.113 -30.555 -14.582 1.00 78.56 310 GLN A O 1
ATOM 2440 N N . GLN A 1 311 ? -0.753 -31.914 -16.175 1.00 74.75 311 GLN A N 1
ATOM 2441 C CA . GLN A 1 311 ? 0.498 -32.512 -16.658 1.00 74.75 311 GLN A CA 1
ATOM 2442 C C . GLN A 1 311 ? 1.322 -31.626 -17.603 1.00 74.75 311 GLN A C 1
ATOM 2444 O O . GLN A 1 311 ? 2.554 -31.730 -17.606 1.00 74.75 311 GLN A O 1
ATOM 2449 N N . TYR A 1 312 ? 0.682 -30.751 -18.388 1.00 72.44 312 TYR A N 1
ATOM 2450 C CA . TYR A 1 312 ? 1.361 -29.910 -19.387 1.00 72.44 312 TYR A CA 1
ATOM 2451 C C . TYR A 1 312 ? 2.468 -29.035 -18.764 1.00 72.44 312 TYR A C 1
ATOM 2453 O O . TYR A 1 312 ? 3.619 -29.061 -19.204 1.00 72.44 312 TYR A O 1
ATOM 2461 N N . HIS A 1 313 ? 2.144 -28.373 -17.647 1.00 65.69 313 HIS A N 1
ATOM 2462 C CA . HIS A 1 313 ? 3.089 -27.684 -16.760 1.00 65.69 313 HIS A CA 1
ATOM 2463 C C . HIS A 1 313 ? 3.187 -28.392 -15.394 1.00 65.69 313 HIS A C 1
ATOM 2465 O O . HIS A 1 313 ? 2.983 -27.788 -14.337 1.00 65.69 313 HIS A O 1
ATOM 2471 N N . ALA A 1 314 ? 3.455 -29.702 -15.399 1.00 58.72 314 ALA A N 1
ATOM 2472 C CA . ALA A 1 314 ? 3.749 -30.430 -14.167 1.00 58.72 314 ALA A CA 1
ATOM 2473 C C . ALA A 1 314 ? 5.066 -29.942 -13.540 1.00 58.72 314 ALA A C 1
ATOM 2475 O O . ALA A 1 314 ? 6.139 -30.074 -14.130 1.00 58.72 314 ALA A O 1
ATOM 2476 N N . ALA A 1 315 ? 4.983 -29.448 -12.303 1.00 55.66 315 ALA A N 1
ATOM 2477 C CA . ALA A 1 315 ? 6.134 -29.377 -11.409 1.00 55.66 315 ALA A CA 1
ATOM 2478 C C . ALA A 1 315 ? 6.703 -30.798 -11.176 1.00 55.66 315 ALA A C 1
ATOM 2480 O O . ALA A 1 315 ? 5.942 -31.765 -11.271 1.00 55.66 315 ALA A O 1
ATOM 2481 N N . PRO A 1 316 ? 7.985 -30.962 -10.791 1.00 55.59 316 PRO A N 1
ATOM 2482 C CA . PRO A 1 316 ? 8.603 -32.284 -10.587 1.00 55.59 316 PRO A CA 1
ATOM 2483 C C . PRO A 1 316 ? 7.912 -33.168 -9.526 1.00 55.59 316 PRO A C 1
ATOM 2485 O O . PRO A 1 316 ? 8.172 -34.365 -9.439 1.00 55.59 316 PRO A O 1
ATOM 2488 N N . ASN A 1 317 ? 6.985 -32.617 -8.737 1.00 70.88 317 ASN A N 1
ATOM 2489 C CA . ASN A 1 317 ? 6.137 -33.374 -7.822 1.00 70.88 317 ASN A CA 1
ATOM 2490 C C . ASN A 1 317 ? 4.985 -34.090 -8.566 1.00 70.88 317 ASN A C 1
ATOM 2492 O O . ASN A 1 317 ? 3.851 -33.602 -8.621 1.00 70.88 317 ASN A O 1
ATOM 2496 N N . ALA A 1 318 ? 5.277 -35.276 -9.107 1.00 71.44 318 ALA A N 1
ATOM 2497 C CA . ALA A 1 318 ? 4.294 -36.140 -9.769 1.00 71.44 318 ALA A CA 1
ATOM 2498 C C . ALA A 1 318 ? 3.093 -36.490 -8.865 1.00 71.44 318 ALA A C 1
ATOM 2500 O O . ALA A 1 318 ? 1.953 -36.431 -9.319 1.00 71.44 318 ALA A O 1
ATOM 2501 N N . ALA A 1 319 ? 3.324 -36.742 -7.570 1.00 73.25 319 ALA A N 1
ATOM 2502 C CA . ALA A 1 319 ? 2.267 -37.083 -6.614 1.00 73.25 319 ALA A CA 1
ATOM 2503 C C . ALA A 1 319 ? 1.254 -35.939 -6.405 1.00 73.25 319 ALA A C 1
ATOM 2505 O O . ALA A 1 319 ? 0.063 -36.191 -6.222 1.00 73.25 319 ALA A O 1
ATOM 2506 N N . ARG A 1 320 ? 1.690 -34.670 -6.480 1.00 79.25 320 ARG A N 1
ATOM 2507 C CA . ARG A 1 320 ? 0.771 -33.517 -6.503 1.00 79.25 320 ARG A CA 1
ATOM 2508 C C . ARG A 1 320 ? -0.083 -33.528 -7.770 1.00 79.25 320 ARG A C 1
ATOM 2510 O O . ARG A 1 320 ? -1.267 -33.232 -7.685 1.00 79.25 320 ARG A O 1
ATOM 2517 N N . THR A 1 321 ? 0.507 -33.833 -8.922 1.00 78.19 321 THR A N 1
ATOM 2518 C CA . THR A 1 321 ? -0.195 -33.846 -10.217 1.00 78.19 321 THR A CA 1
ATOM 2519 C C . THR A 1 321 ? -1.297 -34.908 -10.217 1.00 78.19 321 THR A C 1
ATOM 2521 O O . THR A 1 321 ? -2.461 -34.552 -10.378 1.00 78.19 321 THR A O 1
ATOM 2524 N N . GLU A 1 322 ? -0.959 -36.155 -9.872 1.00 77.88 322 GLU A N 1
ATOM 2525 C CA . GLU A 1 322 ? -1.914 -37.267 -9.733 1.00 77.88 322 GLU A CA 1
ATOM 2526 C C . GLU A 1 322 ? -3.026 -36.948 -8.715 1.00 77.88 322 GLU A C 1
ATOM 2528 O O . GLU A 1 322 ? -4.210 -37.178 -8.970 1.00 77.88 322 GLU A O 1
ATOM 2533 N N . TYR A 1 323 ? -2.672 -36.360 -7.563 1.00 81.00 323 TYR A N 1
ATOM 2534 C CA . TYR A 1 323 ? -3.657 -35.958 -6.558 1.00 81.00 323 TYR A CA 1
ATOM 2535 C C . TYR A 1 323 ? -4.637 -34.906 -7.096 1.00 81.00 323 TYR A C 1
ATOM 2537 O O . TYR A 1 323 ? -5.835 -35.016 -6.839 1.00 81.00 323 TYR A O 1
ATOM 2545 N N . MET A 1 324 ? -4.152 -33.893 -7.822 1.00 82.06 324 MET A N 1
ATOM 2546 C CA . MET A 1 324 ? -5.000 -32.830 -8.373 1.00 82.06 324 MET A CA 1
ATOM 2547 C C . MET A 1 324 ? -5.923 -33.357 -9.475 1.00 82.06 324 MET A C 1
ATOM 2549 O O . MET A 1 324 ? -7.098 -33.012 -9.475 1.00 82.06 324 MET A O 1
ATOM 2553 N N . GLU A 1 325 ? -5.434 -34.231 -10.358 1.00 79.25 325 GLU A N 1
ATOM 2554 C CA . GLU A 1 325 ? -6.247 -34.868 -11.405 1.00 79.25 325 GLU A CA 1
ATOM 2555 C C . GLU A 1 325 ? -7.361 -35.730 -10.808 1.00 79.25 325 GLU A C 1
ATOM 2557 O O . GLU A 1 325 ? -8.534 -35.556 -11.133 1.00 79.25 325 GLU A O 1
ATOM 2562 N N . LYS A 1 326 ? -7.011 -36.597 -9.852 1.00 78.88 326 LYS A N 1
ATOM 2563 C CA . LYS A 1 326 ? -7.955 -37.499 -9.178 1.00 78.88 326 LYS A CA 1
ATOM 2564 C C . LYS A 1 326 ? -9.063 -36.779 -8.402 1.00 78.88 326 LYS A C 1
ATOM 2566 O O . LYS A 1 326 ? -10.117 -37.362 -8.160 1.00 78.88 326 LYS A O 1
ATOM 2571 N N . HIS A 1 327 ? -8.819 -35.540 -7.981 1.00 82.31 327 HIS A N 1
ATOM 2572 C CA . HIS A 1 327 ? -9.784 -34.714 -7.252 1.00 82.31 327 HIS A CA 1
ATOM 2573 C C . HIS A 1 327 ? -10.309 -33.532 -8.086 1.00 82.31 327 HIS A C 1
ATOM 2575 O O . HIS A 1 327 ? -10.957 -32.646 -7.526 1.00 82.31 327 HIS A O 1
ATOM 2581 N N . SER A 1 328 ? -10.058 -33.519 -9.402 1.00 83.81 328 SER A N 1
ATOM 2582 C CA . SER A 1 328 ? -10.594 -32.510 -10.315 1.00 83.81 328 SER A CA 1
ATOM 2583 C C . SER A 1 328 ? -12.122 -32.524 -10.296 1.00 83.81 328 SER A C 1
ATOM 2585 O O . SER A 1 328 ? -12.756 -33.583 -10.321 1.00 83.81 328 SER A O 1
ATOM 2587 N N . ALA A 1 329 ? -12.737 -31.343 -10.281 1.00 78.81 329 ALA A N 1
ATOM 2588 C CA . ALA A 1 329 ? -14.193 -31.236 -10.279 1.00 78.81 329 ALA A CA 1
ATOM 2589 C C . ALA A 1 329 ? -14.815 -31.662 -11.626 1.00 78.81 329 ALA A C 1
ATOM 2591 O O . ALA A 1 329 ? -15.967 -32.099 -11.661 1.00 78.81 329 ALA A O 1
ATOM 2592 N N . LEU A 1 330 ? -14.043 -31.590 -12.717 1.00 81.00 330 LEU A N 1
ATOM 2593 C CA . LEU A 1 330 ? -14.446 -32.054 -14.047 1.00 81.00 330 LEU A CA 1
ATOM 2594 C C . LEU A 1 330 ? -14.541 -33.584 -14.125 1.00 81.00 330 LEU A C 1
ATOM 2596 O O . LEU A 1 330 ? -15.478 -34.104 -14.736 1.00 81.00 330 LEU A O 1
ATOM 2600 N N . ALA A 1 331 ? -13.642 -34.302 -13.442 1.00 77.62 331 ALA A N 1
ATOM 2601 C CA . ALA A 1 331 ? -13.624 -35.765 -13.440 1.00 77.62 331 ALA A CA 1
ATOM 2602 C C . ALA A 1 331 ? -14.949 -36.351 -12.915 1.00 77.62 331 ALA A C 1
ATOM 2604 O O . ALA A 1 331 ? -15.466 -37.320 -13.462 1.00 77.62 331 ALA A O 1
ATOM 2605 N N . ALA A 1 332 ? -15.580 -35.694 -11.934 1.00 70.75 332 ALA A N 1
ATOM 2606 C CA . ALA A 1 332 ? -16.896 -36.078 -11.412 1.00 70.75 332 ALA A CA 1
ATOM 2607 C C . ALA A 1 332 ? -18.066 -35.888 -12.409 1.00 70.75 332 ALA A C 1
ATOM 2609 O O . ALA A 1 332 ? -19.151 -36.428 -12.183 1.00 70.75 332 ALA A O 1
ATOM 2610 N N . LYS A 1 333 ? -17.869 -35.127 -13.497 1.00 74.81 333 LYS A N 1
ATOM 2611 C CA . LYS A 1 333 ? -18.798 -35.005 -14.638 1.00 74.81 333 LYS A CA 1
ATOM 2612 C C . LYS A 1 333 ? -18.356 -35.859 -15.848 1.00 74.81 333 LYS A C 1
ATOM 2614 O O . LYS A 1 333 ? -18.997 -35.777 -16.892 1.00 74.81 333 LYS A O 1
ATOM 2619 N N . GLY A 1 334 ? -17.306 -36.682 -15.721 1.00 76.62 334 GLY A N 1
ATOM 2620 C CA . GLY A 1 334 ? -16.744 -37.474 -16.824 1.00 76.62 334 GLY A CA 1
ATOM 2621 C C . GLY A 1 334 ? -16.024 -36.622 -17.875 1.00 76.62 334 GLY A C 1
ATOM 2622 O O . GLY A 1 334 ? -16.034 -36.959 -19.056 1.00 76.62 334 GLY A O 1
ATOM 2623 N N . LEU A 1 335 ? -15.451 -35.485 -17.469 1.00 82.94 335 LEU A N 1
ATOM 2624 C CA . LEU A 1 335 ? -14.793 -34.515 -18.345 1.00 82.94 335 LEU A CA 1
ATOM 2625 C C . LEU A 1 335 ? -13.357 -34.242 -17.879 1.00 82.94 335 LEU A C 1
ATOM 2627 O O . LEU A 1 335 ? -13.035 -34.375 -16.699 1.00 82.94 335 LEU A O 1
ATOM 2631 N N . ALA A 1 336 ? -12.509 -33.804 -18.803 1.00 83.50 336 ALA A N 1
ATOM 2632 C CA . ALA A 1 336 ? -11.160 -33.317 -18.545 1.00 83.50 336 ALA A CA 1
ATOM 2633 C C . ALA A 1 336 ? -10.791 -32.209 -19.545 1.00 83.50 336 ALA A C 1
ATOM 2635 O O . ALA A 1 336 ? -11.367 -32.119 -20.627 1.00 83.50 336 ALA A O 1
ATOM 2636 N N . VAL A 1 337 ? -9.809 -31.374 -19.200 1.00 86.31 337 VAL A N 1
ATOM 2637 C CA . VAL A 1 337 ? -9.204 -30.414 -20.138 1.00 86.31 337 VAL A CA 1
ATOM 2638 C C . VAL A 1 337 ? -7.843 -30.950 -20.563 1.00 86.31 337 VAL A C 1
ATOM 2640 O O . VAL A 1 337 ? -6.961 -31.146 -19.720 1.00 86.31 337 VAL A O 1
ATOM 2643 N N . SER A 1 338 ? -7.690 -31.183 -21.864 1.00 86.06 338 SER A N 1
ATOM 2644 C CA . SER A 1 338 ? -6.407 -31.458 -22.508 1.00 86.06 338 SER A CA 1
ATOM 2645 C C . SER A 1 338 ? -5.736 -30.143 -22.903 1.00 86.06 338 SER A C 1
ATOM 2647 O O . SER A 1 338 ? -6.421 -29.179 -23.254 1.00 86.06 338 SER A O 1
ATOM 2649 N N . ALA A 1 339 ? -4.408 -30.109 -22.847 1.00 87.06 339 ALA A N 1
ATOM 2650 C CA . ALA A 1 339 ? -3.594 -28.992 -23.307 1.00 87.06 339 ALA A CA 1
ATOM 2651 C C . ALA A 1 339 ? -2.511 -29.502 -24.268 1.00 87.06 339 ALA A C 1
ATOM 2653 O O . ALA A 1 339 ? -1.789 -30.448 -23.943 1.00 87.06 339 ALA A O 1
ATOM 2654 N N . GLU A 1 340 ? -2.378 -28.862 -25.428 1.00 87.12 340 GLU A N 1
ATOM 2655 C CA . GLU A 1 340 ? -1.346 -29.162 -26.428 1.00 87.12 340 GLU A CA 1
ATOM 2656 C C . GLU A 1 340 ? -0.648 -27.891 -26.929 1.00 87.12 340 GLU A C 1
ATOM 2658 O O . GLU A 1 340 ? -1.196 -26.789 -26.833 1.00 87.12 340 GLU A O 1
ATOM 2663 N N . GLN A 1 341 ? 0.574 -28.040 -27.447 1.00 90.06 341 GLN A N 1
ATOM 2664 C CA . GLN A 1 341 ? 1.306 -26.957 -28.089 1.00 90.06 341 GLN A CA 1
ATOM 2665 C C . GLN A 1 341 ? 0.952 -26.913 -29.578 1.00 90.06 341 GLN A C 1
ATOM 2667 O O . GLN A 1 341 ? 1.014 -27.930 -30.266 1.00 90.06 341 GLN A O 1
ATOM 2672 N N . VAL A 1 342 ? 0.655 -25.721 -30.089 1.00 92.56 342 VAL A N 1
ATOM 2673 C CA . VAL A 1 342 ? 0.511 -25.457 -31.523 1.00 92.56 342 VAL A CA 1
ATOM 2674 C C . VAL A 1 342 ? 1.641 -24.532 -31.953 1.00 92.56 342 VAL A C 1
ATOM 2676 O O . VAL A 1 342 ? 1.852 -23.472 -31.358 1.00 92.56 342 VAL A O 1
ATOM 2679 N N . ALA A 1 343 ? 2.384 -24.936 -32.979 1.00 94.75 343 ALA A N 1
ATOM 2680 C CA . ALA A 1 343 ? 3.487 -24.166 -33.544 1.00 94.75 343 ALA A CA 1
ATOM 2681 C C . ALA A 1 343 ? 3.152 -23.762 -34.984 1.00 94.75 343 ALA A C 1
ATOM 2683 O O . ALA A 1 343 ? 2.721 -24.593 -35.778 1.00 94.75 343 ALA A O 1
ATOM 2684 N N . MET A 1 344 ? 3.340 -22.493 -35.340 1.00 95.69 344 MET A N 1
ATOM 2685 C CA . MET A 1 344 ? 2.902 -21.948 -36.624 1.00 95.69 344 MET A CA 1
ATOM 2686 C C . MET A 1 344 ? 3.968 -21.057 -37.262 1.00 95.69 344 MET A C 1
ATOM 2688 O O . MET A 1 344 ? 4.679 -20.326 -36.580 1.00 95.69 344 MET A O 1
ATOM 2692 N N . PHE A 1 345 ? 4.054 -21.094 -38.587 1.00 95.94 345 PHE A N 1
ATOM 2693 C CA . PHE A 1 345 ? 4.937 -20.266 -39.397 1.00 95.94 345 PHE A CA 1
ATOM 2694 C C . PHE A 1 345 ? 4.127 -19.467 -40.410 1.00 95.94 345 PHE A C 1
ATOM 2696 O O . PHE A 1 345 ? 3.298 -20.041 -41.113 1.00 95.94 345 PHE A O 1
ATOM 2703 N N . ILE A 1 346 ? 4.421 -18.173 -40.530 1.00 94.44 346 ILE A N 1
ATOM 2704 C CA . ILE A 1 346 ? 3.951 -17.303 -41.616 1.00 94.44 346 ILE A CA 1
ATOM 2705 C C . ILE A 1 346 ? 5.187 -16.924 -42.435 1.00 94.44 346 ILE A C 1
ATOM 2707 O O . ILE A 1 346 ? 6.046 -16.198 -41.935 1.00 94.44 346 ILE A O 1
ATOM 2711 N N . THR A 1 347 ? 5.325 -17.442 -43.655 1.00 92.56 347 THR A N 1
ATOM 2712 C CA . THR A 1 347 ? 6.515 -17.231 -44.502 1.00 92.56 347 THR A CA 1
ATOM 2713 C C . THR A 1 347 ? 6.385 -15.999 -45.405 1.00 92.56 347 THR A C 1
ATOM 2715 O O . THR A 1 347 ? 5.280 -15.555 -45.716 1.00 92.56 347 THR A O 1
ATOM 2718 N N . SER A 1 348 ? 7.515 -15.463 -45.886 1.00 88.56 348 SER A N 1
ATOM 2719 C CA . SER A 1 348 ? 7.534 -14.327 -46.829 1.00 88.56 348 SER A CA 1
ATOM 2720 C C . SER A 1 348 ? 6.963 -14.648 -48.219 1.00 88.56 348 SER A C 1
ATOM 2722 O O . SER A 1 348 ? 6.674 -13.737 -48.986 1.00 88.56 348 SER A O 1
ATOM 2724 N N . ASP A 1 349 ? 6.763 -15.928 -48.553 1.00 88.12 349 ASP A N 1
ATOM 2725 C CA . ASP A 1 349 ? 6.114 -16.384 -49.790 1.00 88.12 349 ASP A CA 1
ATOM 2726 C C . ASP A 1 349 ? 4.632 -16.763 -49.592 1.00 88.12 349 ASP A C 1
ATOM 2728 O O . ASP A 1 349 ? 4.101 -17.645 -50.270 1.00 88.12 349 ASP A O 1
ATOM 2732 N N . ASN A 1 350 ? 3.968 -16.092 -48.644 1.00 91.75 350 ASN A N 1
ATOM 2733 C CA . ASN A 1 350 ? 2.528 -16.187 -48.383 1.00 91.75 350 ASN A CA 1
ATOM 2734 C C . ASN A 1 350 ? 2.037 -17.627 -48.124 1.00 91.75 350 ASN A C 1
ATOM 2736 O O . ASN A 1 350 ? 0.950 -18.028 -48.556 1.00 91.75 350 ASN A O 1
ATOM 2740 N N . THR A 1 351 ? 2.851 -18.410 -47.407 1.00 93.00 351 THR A N 1
ATOM 2741 C CA . THR A 1 351 ? 2.496 -19.748 -46.923 1.00 93.00 351 THR A CA 1
ATOM 2742 C C . THR A 1 351 ? 2.318 -19.743 -45.403 1.00 93.00 351 THR A C 1
ATOM 2744 O O . THR A 1 351 ? 3.142 -19.182 -44.679 1.00 93.00 351 THR A O 1
ATOM 2747 N N . VAL A 1 352 ? 1.275 -20.414 -44.910 1.00 95.62 352 VAL A N 1
ATOM 2748 C CA . VAL A 1 352 ? 1.148 -20.790 -43.492 1.00 95.62 352 VAL A CA 1
ATOM 2749 C C . VAL A 1 352 ? 1.527 -22.253 -43.324 1.00 95.62 352 VAL A C 1
ATOM 2751 O O . VAL A 1 352 ? 1.070 -23.096 -44.093 1.00 95.62 352 VAL A O 1
ATOM 2754 N N . ILE A 1 353 ? 2.318 -22.568 -42.301 1.00 96.25 353 ILE A N 1
ATOM 2755 C CA . ILE A 1 353 ? 2.546 -23.946 -41.850 1.00 96.25 353 ILE A CA 1
ATOM 2756 C C . ILE A 1 353 ? 2.121 -24.029 -40.389 1.00 96.25 353 ILE A C 1
ATOM 2758 O O . ILE A 1 353 ? 2.664 -23.289 -39.576 1.00 96.25 353 ILE A O 1
ATOM 2762 N N . ALA A 1 354 ? 1.177 -24.902 -40.052 1.00 96.06 354 ALA A N 1
ATOM 2763 C CA . ALA A 1 354 ? 0.739 -25.149 -38.682 1.00 96.06 354 ALA A CA 1
ATOM 2764 C C . ALA A 1 354 ? 1.050 -26.598 -38.285 1.00 96.06 354 ALA A C 1
ATOM 2766 O O . ALA A 1 354 ? 0.766 -27.523 -39.041 1.00 96.06 354 ALA A O 1
ATOM 2767 N N . PHE A 1 355 ? 1.637 -26.777 -37.106 1.00 94.31 355 PHE A N 1
ATOM 2768 C CA . PHE A 1 355 ? 1.936 -28.059 -36.481 1.00 94.31 355 PHE A CA 1
ATOM 2769 C C . PHE A 1 355 ? 1.114 -28.183 -35.200 1.00 94.31 355 PHE A C 1
ATOM 2771 O O . PHE A 1 355 ? 1.282 -27.389 -34.271 1.00 94.31 355 PHE A O 1
ATOM 2778 N N . PHE A 1 356 ? 0.259 -29.196 -35.161 1.00 91.69 356 PHE A N 1
ATOM 2779 C CA . PHE A 1 356 ? -0.531 -29.604 -34.006 1.00 91.69 356 PHE A CA 1
ATOM 2780 C C . PHE A 1 356 ? 0.008 -30.924 -33.462 1.00 91.69 356 PHE A C 1
ATOM 2782 O O . PHE A 1 356 ? 0.535 -31.749 -34.212 1.00 91.69 356 PHE A O 1
ATOM 2789 N N . GLU A 1 357 ? -0.154 -31.159 -32.163 1.00 86.38 357 GLU A N 1
ATOM 2790 C CA . GLU A 1 357 ? 0.175 -32.467 -31.597 1.00 86.38 357 GLU A CA 1
ATOM 2791 C C . GLU A 1 357 ? -0.885 -33.507 -31.967 1.00 86.38 357 GLU A C 1
ATOM 2793 O O . GLU A 1 357 ? -0.510 -34.578 -32.439 1.00 86.38 357 GLU A O 1
ATOM 2798 N N . GLN A 1 358 ? -2.174 -33.206 -31.753 1.00 80.19 358 GLN A N 1
ATOM 2799 C CA . GLN A 1 358 ? -3.285 -34.145 -31.984 1.00 80.19 358 GLN A CA 1
ATOM 2800 C C . GLN A 1 358 ? -4.592 -33.480 -32.470 1.00 80.19 358 GLN A C 1
ATOM 2802 O O . GLN A 1 358 ? -5.391 -34.146 -33.128 1.00 80.19 358 GLN A O 1
ATOM 2807 N N . SER A 1 359 ? -4.847 -32.202 -32.155 1.00 80.38 359 SER A N 1
ATOM 2808 C CA . SER A 1 359 ? -6.174 -31.576 -32.332 1.00 80.38 359 SER A CA 1
ATOM 2809 C C . SER A 1 359 ? -6.365 -30.789 -33.638 1.00 80.38 359 SER A C 1
ATOM 2811 O O . SER A 1 359 ? -7.252 -29.933 -33.705 1.00 80.38 359 SER A O 1
ATOM 2813 N N . ALA A 1 360 ? -5.552 -31.049 -34.670 1.00 83.44 360 ALA A N 1
ATOM 2814 C CA . ALA A 1 360 ? -5.623 -30.298 -35.929 1.00 83.44 360 ALA A CA 1
ATOM 2815 C C . ALA A 1 360 ? -6.994 -30.424 -36.613 1.00 83.44 360 ALA A C 1
ATOM 2817 O O . ALA A 1 360 ? -7.502 -29.440 -37.138 1.00 83.44 360 ALA A O 1
ATOM 2818 N N . ASP A 1 361 ? -7.597 -31.616 -36.549 1.00 82.94 361 ASP A N 1
ATOM 2819 C CA . ASP A 1 361 ? -8.907 -31.968 -37.113 1.00 82.94 361 ASP A CA 1
ATOM 2820 C C . ASP A 1 361 ? -10.011 -30.961 -36.740 1.00 82.94 361 ASP A C 1
ATOM 2822 O O . ASP A 1 361 ? -10.729 -30.430 -37.584 1.00 82.94 361 ASP A O 1
ATOM 2826 N N . THR A 1 362 ? -10.070 -30.635 -35.452 1.00 82.88 362 THR A N 1
ATOM 2827 C CA . THR A 1 362 ? -11.103 -29.823 -34.808 1.00 82.88 362 THR A CA 1
ATOM 2828 C C . THR A 1 362 ? -10.978 -28.351 -35.200 1.00 82.88 362 THR A C 1
ATOM 2830 O O . THR A 1 362 ? -11.967 -27.622 -35.239 1.00 82.88 362 THR A O 1
ATOM 2833 N N . VAL A 1 363 ? -9.751 -27.911 -35.488 1.00 88.31 363 VAL A N 1
ATOM 2834 C CA . VAL A 1 363 ? -9.434 -26.558 -35.959 1.00 88.31 363 VAL A CA 1
ATOM 2835 C C . VAL A 1 363 ? -9.574 -26.458 -37.482 1.00 88.31 363 VAL A C 1
ATOM 2837 O O . VAL A 1 363 ? -9.936 -25.406 -38.005 1.00 88.31 363 VAL A O 1
ATOM 2840 N N . GLU A 1 364 ? -9.318 -27.546 -38.205 1.00 90.81 364 GLU A N 1
ATOM 2841 C CA . GLU A 1 364 ? -9.279 -27.578 -39.664 1.00 90.81 364 GLU A CA 1
ATOM 2842 C C . GLU A 1 364 ? -10.665 -27.470 -40.308 1.00 90.81 364 GLU A C 1
ATOM 2844 O O . GLU A 1 364 ? -10.860 -26.626 -41.188 1.00 90.81 364 GLU A O 1
ATOM 2849 N N . GLU A 1 365 ? -11.642 -28.260 -39.849 1.00 88.50 365 GLU A N 1
ATOM 2850 C CA . GLU A 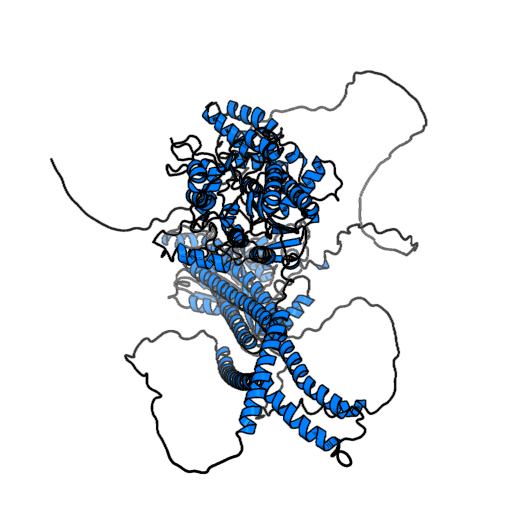1 365 ? -13.007 -28.289 -40.401 1.00 88.50 365 GLU A CA 1
ATOM 2851 C C . GLU A 1 365 ? -13.660 -26.895 -40.580 1.00 88.50 365 GLU A C 1
ATOM 2853 O O . GLU A 1 365 ? -14.075 -26.573 -41.705 1.00 88.50 365 GLU A O 1
ATOM 2858 N N . PRO A 1 366 ? -13.742 -26.017 -39.552 1.00 89.25 366 PRO A N 1
ATOM 2859 C CA . PRO A 1 366 ? -14.374 -24.702 -39.703 1.00 89.25 366 PRO A CA 1
ATOM 2860 C 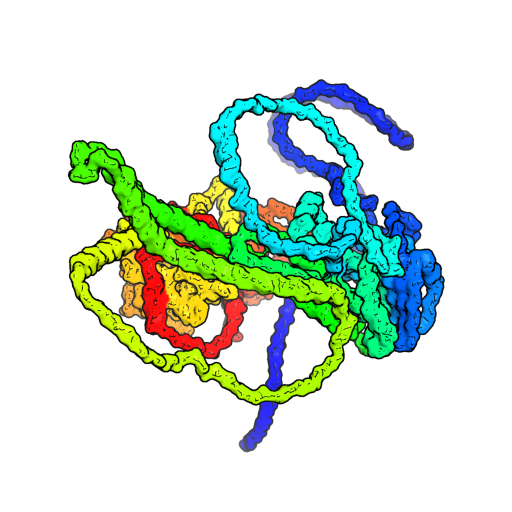C . PRO A 1 366 ? -13.602 -23.768 -40.651 1.00 89.25 366 PRO A C 1
ATOM 2862 O O . PRO A 1 366 ? -14.204 -22.912 -41.310 1.00 89.25 366 PRO A O 1
ATOM 2865 N N . ILE A 1 367 ? -12.280 -23.931 -40.767 1.00 93.38 367 ILE A N 1
ATOM 2866 C CA . ILE A 1 367 ? -11.431 -23.118 -41.647 1.00 93.38 367 ILE A CA 1
ATOM 2867 C C . ILE A 1 367 ? -11.573 -23.585 -43.102 1.00 93.38 367 ILE A C 1
ATOM 2869 O O . ILE A 1 367 ? -11.750 -22.750 -43.995 1.00 93.38 367 ILE A O 1
ATOM 2873 N N . LEU A 1 368 ? -11.599 -24.899 -43.353 1.00 92.88 368 LEU A N 1
ATOM 2874 C CA . LEU A 1 368 ? -11.877 -25.460 -44.678 1.00 92.88 368 LEU A CA 1
ATOM 2875 C C . LEU A 1 368 ? -13.264 -25.056 -45.184 1.00 92.88 368 LEU A C 1
ATOM 2877 O O . LEU A 1 368 ? -13.381 -24.606 -46.324 1.00 92.88 368 LEU A O 1
ATOM 2881 N N . ALA A 1 369 ? -14.298 -25.116 -44.341 1.00 90.31 369 ALA A N 1
ATOM 2882 C CA . ALA A 1 369 ? -15.640 -24.650 -44.699 1.00 90.31 369 ALA A CA 1
ATOM 2883 C C . ALA A 1 369 ? -15.656 -23.154 -45.090 1.00 90.31 369 ALA A C 1
ATOM 2885 O O . ALA A 1 369 ? -16.311 -22.761 -46.063 1.00 90.31 369 ALA A O 1
ATOM 2886 N N . ARG A 1 370 ? -14.880 -22.310 -44.388 1.00 92.00 370 ARG A N 1
ATOM 2887 C CA . ARG A 1 370 ? -14.685 -20.891 -44.744 1.00 92.00 370 ARG A CA 1
ATOM 2888 C C . ARG A 1 370 ? -13.938 -20.731 -46.078 1.00 92.00 370 ARG A C 1
ATOM 2890 O O . ARG A 1 370 ? -14.303 -19.841 -46.848 1.00 92.00 370 ARG A O 1
ATOM 2897 N N . LEU A 1 371 ? -12.939 -21.564 -46.378 1.00 92.56 371 LEU A N 1
ATOM 2898 C CA . LEU A 1 371 ? -12.144 -21.508 -47.618 1.00 92.56 371 LEU A CA 1
ATOM 2899 C C . LEU A 1 371 ? -12.881 -22.049 -48.855 1.00 92.56 371 LEU A C 1
ATOM 2901 O O . LEU A 1 371 ? -12.731 -21.488 -49.940 1.00 92.56 371 LEU A O 1
ATOM 2905 N N . GLN A 1 372 ? -13.712 -23.084 -48.706 1.00 92.06 372 GLN A N 1
ATOM 2906 C CA . GLN A 1 372 ? -14.521 -23.656 -49.793 1.00 92.06 372 GLN A CA 1
ATOM 2907 C C . GLN A 1 372 ? -15.556 -22.670 -50.356 1.00 92.06 372 GLN A C 1
ATOM 2909 O O . GLN A 1 372 ? -15.921 -22.749 -51.530 1.00 92.06 372 GLN A O 1
ATOM 2914 N N . SER A 1 373 ? -16.019 -21.709 -49.552 1.00 90.62 373 SER A N 1
ATOM 2915 C CA . SER A 1 373 ? -16.968 -20.688 -49.998 1.00 90.62 373 SER A CA 1
ATOM 2916 C C . SER A 1 373 ? -16.251 -19.477 -50.628 1.00 90.62 373 SER A C 1
ATOM 2918 O O . SER A 1 373 ? -15.615 -18.697 -49.913 1.00 90.62 373 SER A O 1
ATOM 2920 N N . PRO A 1 374 ? -16.416 -19.206 -51.944 1.00 86.00 374 PRO A N 1
ATOM 2921 C CA . PRO A 1 374 ? -15.744 -18.098 -52.642 1.00 86.00 374 PRO A CA 1
ATOM 2922 C C . PRO A 1 374 ? -16.209 -16.704 -52.191 1.00 86.00 374 PRO A C 1
ATOM 2924 O O . PRO A 1 374 ? -15.668 -15.683 -52.620 1.00 86.00 374 PRO A O 1
ATOM 2927 N N . THR A 1 375 ? -17.239 -16.625 -51.344 1.00 87.88 375 THR A N 1
ATOM 2928 C CA . THR A 1 375 ? -17.781 -15.351 -50.866 1.00 87.88 375 THR A CA 1
ATOM 2929 C C . THR A 1 375 ? -17.121 -14.849 -49.582 1.00 87.88 375 THR A C 1
ATOM 2931 O O . THR A 1 375 ? -17.242 -13.651 -49.303 1.00 87.88 375 THR A O 1
ATOM 2934 N N . THR A 1 376 ? -16.409 -15.703 -48.837 1.00 91.56 376 THR A N 1
ATOM 2935 C CA . THR A 1 376 ? -15.829 -15.354 -47.530 1.00 91.56 376 THR A CA 1
ATOM 2936 C C . THR A 1 376 ? -14.612 -14.441 -47.652 1.00 91.56 376 THR A C 1
ATOM 2938 O O . THR A 1 376 ? -13.954 -14.354 -48.690 1.00 91.56 376 THR A O 1
ATOM 2941 N N . ILE A 1 377 ? -14.311 -13.735 -46.563 1.00 89.06 377 ILE A N 1
ATOM 2942 C CA . ILE A 1 377 ? -13.189 -12.792 -46.502 1.00 89.06 377 ILE A CA 1
ATOM 2943 C C . ILE A 1 377 ? -11.855 -13.547 -46.492 1.00 89.06 377 ILE A C 1
ATOM 2945 O O . ILE A 1 377 ? -10.965 -13.183 -47.254 1.00 89.06 377 ILE A O 1
ATOM 2949 N N . LEU A 1 378 ? -11.770 -14.656 -45.749 1.00 91.25 378 LEU A N 1
ATOM 2950 C CA . LEU A 1 378 ? -10.608 -15.553 -45.701 1.00 91.25 378 LEU A CA 1
ATOM 2951 C C . LEU A 1 378 ? -10.203 -16.077 -47.093 1.00 91.25 378 LEU A C 1
ATOM 2953 O O . LEU A 1 378 ? -9.027 -16.118 -47.442 1.00 91.25 378 LEU A O 1
ATOM 2957 N N . ARG A 1 379 ? -11.192 -16.434 -47.918 1.00 90.69 379 ARG A N 1
ATOM 2958 C CA . ARG A 1 379 ? -10.985 -16.909 -49.290 1.00 90.69 379 ARG A CA 1
ATOM 2959 C C . ARG A 1 379 ? -10.624 -15.774 -50.259 1.00 90.69 379 ARG A C 1
ATOM 2961 O O . ARG A 1 379 ? -9.782 -15.952 -51.134 1.00 90.69 379 ARG A O 1
ATOM 2968 N N . LYS A 1 380 ? -11.231 -14.591 -50.104 1.00 89.75 380 LYS A N 1
ATOM 2969 C CA . LYS A 1 380 ? -10.987 -13.416 -50.967 1.00 89.75 380 LYS A CA 1
ATOM 2970 C C . LYS A 1 380 ? -9.674 -12.685 -50.686 1.00 89.75 380 LYS A C 1
ATOM 2972 O O . LYS A 1 380 ? -9.137 -12.069 -51.612 1.00 89.75 380 LYS A O 1
ATOM 2977 N N . SER A 1 381 ? -9.192 -12.705 -49.443 1.00 88.50 381 SER A N 1
ATOM 2978 C CA . SER A 1 381 ? -7.950 -12.034 -49.049 1.00 88.50 381 SER A CA 1
ATOM 2979 C C . SER A 1 381 ? -6.737 -12.669 -49.727 1.00 88.50 381 SER A C 1
ATOM 2981 O O . SER A 1 381 ? -5.892 -11.929 -50.224 1.00 88.50 381 SER A O 1
ATOM 2983 N N . CYS A 1 382 ? -6.710 -14.007 -49.831 1.00 89.81 382 CYS A N 1
ATOM 2984 C CA . CYS A 1 382 ? -5.560 -14.775 -50.329 1.00 89.81 382 CYS A CA 1
ATOM 2985 C C . CYS A 1 382 ? -4.276 -14.424 -49.558 1.00 89.81 382 CYS A C 1
ATOM 2987 O O . CYS A 1 382 ? -3.229 -14.173 -50.147 1.00 89.81 382 CYS A O 1
ATOM 2989 N N . ASP A 1 383 ? -4.392 -14.366 -48.233 1.00 90.44 383 ASP A N 1
ATOM 2990 C CA . ASP A 1 383 ? -3.408 -13.800 -47.312 1.00 90.44 383 ASP A CA 1
ATOM 2991 C C . ASP A 1 383 ? -3.118 -14.795 -46.181 1.00 90.44 383 ASP A C 1
ATOM 2993 O O . ASP A 1 383 ? -4.019 -15.185 -45.433 1.00 90.44 383 ASP A O 1
ATOM 2997 N N . ALA A 1 384 ? -1.853 -15.187 -46.049 1.00 91.88 384 ALA A N 1
ATOM 2998 C CA . ALA A 1 384 ? -1.369 -16.102 -45.027 1.00 91.88 384 ALA A CA 1
ATOM 2999 C C . ALA A 1 384 ? -1.591 -15.558 -43.609 1.00 91.88 384 ALA A C 1
ATOM 3001 O O . ALA A 1 384 ? -1.926 -16.318 -42.704 1.00 91.88 384 ALA A O 1
ATOM 3002 N N . SER A 1 385 ? -1.488 -14.243 -43.403 1.00 92.50 385 SER A N 1
ATOM 3003 C CA . SER A 1 385 ? -1.737 -13.641 -42.091 1.00 92.50 385 SER A CA 1
ATOM 3004 C C . SER A 1 385 ? -3.215 -13.746 -41.678 1.00 92.50 385 SER A C 1
ATOM 3006 O O . SER A 1 385 ? -3.503 -13.977 -40.505 1.00 92.50 385 SER A O 1
ATOM 3008 N N . MET A 1 386 ? -4.151 -13.709 -42.637 1.00 93.00 386 MET A N 1
ATOM 3009 C CA . MET A 1 386 ? -5.576 -13.988 -42.391 1.00 93.00 386 MET A CA 1
ATOM 3010 C C . MET A 1 386 ? -5.850 -15.470 -42.083 1.00 93.00 386 MET A C 1
ATOM 3012 O O . MET A 1 386 ? -6.728 -15.765 -41.275 1.00 93.00 386 MET A O 1
ATOM 3016 N N . VAL A 1 387 ? -5.116 -16.408 -42.695 1.00 94.69 387 VAL A N 1
ATOM 3017 C CA . VAL A 1 387 ? -5.219 -17.842 -42.349 1.00 94.69 387 VAL A CA 1
ATOM 3018 C C . VAL A 1 387 ? -4.665 -18.101 -40.952 1.00 94.69 387 VAL A C 1
ATOM 3020 O O . VAL A 1 387 ? -5.312 -18.780 -40.162 1.00 94.69 387 VAL A O 1
ATOM 3023 N N . ALA A 1 388 ? -3.525 -17.499 -40.608 1.00 94.69 388 ALA A N 1
ATOM 3024 C CA . ALA A 1 388 ? -2.971 -17.567 -39.261 1.00 94.69 388 ALA A CA 1
ATOM 3025 C C . ALA A 1 388 ? -3.947 -17.005 -38.212 1.00 94.69 388 ALA A C 1
ATOM 3027 O O . ALA A 1 388 ? -4.165 -17.645 -37.186 1.00 94.69 388 ALA A O 1
ATOM 3028 N N . GLN A 1 389 ? -4.603 -15.869 -38.491 1.00 94.94 389 GLN A N 1
ATOM 3029 C CA . GLN A 1 389 ? -5.675 -15.350 -37.636 1.00 94.94 389 GLN A CA 1
ATOM 3030 C C . GLN A 1 389 ? -6.808 -16.368 -37.474 1.00 94.94 389 GLN A C 1
ATOM 3032 O O . GLN A 1 389 ? -7.180 -16.637 -36.339 1.00 94.94 389 GLN A O 1
ATOM 3037 N N . ALA A 1 390 ? -7.307 -16.972 -38.557 1.00 94.75 390 ALA A N 1
ATOM 3038 C CA . ALA A 1 390 ? -8.394 -17.954 -38.494 1.00 94.75 390 ALA A CA 1
ATOM 3039 C C . ALA A 1 390 ? -8.031 -19.233 -37.707 1.00 94.75 390 ALA A C 1
ATOM 3041 O O . ALA A 1 390 ? -8.912 -19.855 -37.117 1.00 94.75 390 ALA A O 1
ATOM 3042 N N . VAL A 1 391 ? -6.750 -19.616 -37.664 1.00 94.62 391 VAL A N 1
ATOM 3043 C CA . VAL A 1 391 ? -6.265 -20.718 -36.815 1.00 94.62 391 VAL A CA 1
ATOM 3044 C C . VAL A 1 391 ? -6.227 -20.314 -35.335 1.00 94.62 391 VAL A C 1
ATOM 3046 O O . VAL A 1 391 ? -6.649 -21.095 -34.487 1.00 94.62 391 VAL A O 1
ATOM 3049 N N . ILE A 1 392 ? -5.770 -19.099 -35.004 1.00 94.69 392 ILE A N 1
ATOM 3050 C CA . ILE A 1 392 ? -5.762 -18.598 -33.613 1.00 94.69 392 ILE A CA 1
ATOM 3051 C C . ILE A 1 392 ? -7.203 -18.423 -33.092 1.00 94.69 392 ILE A C 1
ATOM 3053 O O . ILE A 1 392 ? -7.500 -18.845 -31.980 1.00 94.69 392 ILE A O 1
ATOM 3057 N N . ASP A 1 393 ? -8.088 -17.861 -33.919 1.00 93.81 393 ASP A N 1
ATOM 3058 C CA . ASP A 1 393 ? -9.542 -17.707 -33.728 1.00 93.81 393 ASP A CA 1
ATOM 3059 C C . ASP A 1 393 ? -10.187 -19.036 -33.293 1.00 93.81 393 ASP A C 1
ATOM 3061 O O . ASP A 1 393 ? -10.673 -19.169 -32.171 1.00 93.81 393 ASP A O 1
ATOM 3065 N N . ALA A 1 394 ? -10.043 -20.077 -34.120 1.00 92.44 394 ALA A N 1
ATOM 3066 C CA . ALA A 1 394 ? -10.559 -21.412 -33.826 1.00 92.44 394 ALA A CA 1
ATOM 3067 C C . ALA A 1 394 ? -9.952 -22.045 -32.554 1.00 92.44 394 ALA A C 1
ATOM 3069 O O . ALA A 1 394 ? -10.659 -22.723 -31.811 1.00 92.44 394 ALA A O 1
ATOM 3070 N N . ILE A 1 395 ? -8.665 -21.816 -32.261 1.00 92.00 395 ILE A N 1
ATOM 3071 C CA . ILE A 1 395 ? -8.023 -22.311 -31.028 1.00 92.00 395 ILE A CA 1
ATOM 3072 C C . ILE A 1 395 ? -8.617 -21.650 -29.772 1.00 92.00 395 ILE A C 1
ATOM 3074 O O . ILE A 1 395 ? -8.784 -22.325 -28.753 1.00 92.00 395 ILE A O 1
ATOM 3078 N N . ILE A 1 396 ? -8.948 -20.357 -29.836 1.00 91.88 396 ILE A N 1
ATOM 3079 C CA . ILE A 1 396 ? -9.587 -19.622 -28.736 1.00 91.88 396 ILE A CA 1
ATOM 3080 C C . ILE A 1 396 ? -11.054 -20.031 -28.570 1.00 91.88 396 ILE A C 1
ATOM 3082 O O . ILE A 1 396 ? -11.494 -20.262 -27.442 1.00 91.88 396 ILE A O 1
ATOM 3086 N N . ASP A 1 397 ? -11.788 -20.227 -29.665 1.00 90.19 397 ASP A N 1
ATOM 3087 C CA . ASP A 1 397 ? -13.185 -20.673 -29.622 1.00 90.19 397 ASP A CA 1
ATOM 3088 C C . ASP A 1 397 ? -13.341 -22.062 -28.970 1.00 90.19 397 ASP A C 1
ATOM 3090 O O . ASP A 1 397 ? -14.273 -22.285 -28.191 1.00 90.19 397 ASP A O 1
ATOM 3094 N N . ILE A 1 398 ? -12.390 -22.984 -29.183 1.00 88.31 398 ILE A N 1
ATOM 3095 C CA . ILE A 1 398 ? -12.371 -24.308 -28.525 1.00 88.31 398 ILE A CA 1
ATOM 3096 C C . ILE A 1 398 ? -12.204 -24.192 -26.989 1.00 88.31 398 ILE A C 1
ATOM 3098 O O . ILE A 1 398 ? -12.647 -25.080 -26.251 1.00 88.31 398 ILE A O 1
ATOM 3102 N N . ALA A 1 399 ? -11.660 -23.080 -26.476 1.00 87.12 399 ALA A N 1
ATOM 3103 C CA . ALA A 1 399 ? -11.560 -22.816 -25.039 1.00 87.12 399 ALA A CA 1
ATOM 3104 C C . ALA A 1 399 ? -12.857 -22.248 -24.416 1.00 87.12 399 ALA A C 1
ATOM 3106 O O . ALA A 1 399 ? -13.029 -22.328 -23.196 1.00 87.12 399 ALA A O 1
ATOM 3107 N N . ILE A 1 400 ? -13.809 -21.728 -25.205 1.00 87.69 400 ILE A N 1
ATOM 3108 C CA . ILE A 1 400 ? -15.074 -21.167 -24.686 1.00 87.69 400 ILE A CA 1
ATOM 3109 C C . ILE A 1 400 ? -15.898 -22.218 -23.902 1.00 87.69 400 ILE A C 1
ATOM 3111 O O . ILE A 1 400 ? -16.301 -21.927 -22.768 1.00 87.69 400 ILE A O 1
ATOM 3115 N N . PRO A 1 401 ? -16.102 -23.462 -24.399 1.00 88.50 401 PRO A N 1
ATOM 3116 C CA . PRO A 1 401 ? -16.750 -24.527 -23.630 1.00 88.50 401 PRO A CA 1
ATOM 3117 C C . PRO A 1 401 ? -16.068 -24.844 -22.293 1.00 88.50 401 PRO A C 1
ATOM 3119 O O . PRO A 1 401 ? -16.757 -25.162 -21.323 1.00 88.50 401 PRO A O 1
ATOM 3122 N N . VAL A 1 402 ? -14.736 -24.735 -22.206 1.00 88.06 402 VAL A N 1
ATOM 3123 C CA . VAL A 1 402 ? -13.988 -24.996 -20.962 1.00 88.06 402 VAL A CA 1
ATOM 3124 C C . VAL A 1 402 ? -14.419 -24.012 -19.870 1.00 88.06 402 VAL A C 1
ATOM 3126 O O . VAL A 1 402 ? -14.783 -24.429 -18.769 1.00 88.06 402 VAL A O 1
ATOM 3129 N N . THR A 1 403 ? -14.462 -22.717 -20.194 1.00 86.75 403 THR A N 1
ATOM 3130 C CA . THR A 1 403 ? -14.919 -21.656 -19.281 1.00 86.75 403 THR A CA 1
ATOM 3131 C C . THR A 1 403 ? -16.371 -21.872 -18.843 1.00 86.75 403 THR A C 1
ATOM 3133 O O . THR A 1 403 ? -16.682 -21.763 -17.655 1.00 86.75 403 THR A O 1
ATOM 3136 N N . ALA A 1 404 ? -17.252 -22.264 -19.770 1.00 87.56 404 ALA A N 1
ATOM 3137 C CA . ALA A 1 404 ? -18.660 -22.533 -19.474 1.00 87.56 404 ALA A CA 1
ATOM 3138 C C . ALA A 1 404 ? -18.865 -23.715 -18.502 1.00 87.56 404 ALA A C 1
ATOM 3140 O O . ALA A 1 404 ? -19.718 -23.642 -17.614 1.00 87.56 404 ALA A O 1
ATOM 3141 N N . VAL A 1 405 ? -18.077 -24.793 -18.617 1.00 88.25 405 VAL A N 1
ATOM 3142 C CA . VAL A 1 405 ? -18.175 -25.938 -17.691 1.00 88.25 405 VAL A CA 1
ATOM 3143 C C . VAL A 1 405 ? -17.642 -25.585 -16.298 1.00 88.25 405 VAL A C 1
ATOM 3145 O O . VAL A 1 405 ? -18.252 -25.988 -15.304 1.00 88.25 405 VAL A O 1
ATOM 3148 N N . TYR A 1 406 ? -16.564 -24.797 -16.192 1.00 89.81 406 TYR A N 1
ATOM 3149 C CA . TYR A 1 406 ? -16.096 -24.300 -14.891 1.00 89.81 406 TYR A CA 1
ATOM 3150 C C . TYR A 1 406 ? -17.134 -23.396 -14.212 1.00 89.81 406 TYR A C 1
ATOM 3152 O O . TYR A 1 406 ? -17.402 -23.585 -13.025 1.00 89.81 406 TYR A O 1
ATOM 3160 N N . ALA A 1 407 ? -17.780 -22.492 -14.958 1.00 88.50 407 ALA A N 1
ATOM 3161 C CA . ALA A 1 407 ? -18.873 -21.665 -14.443 1.00 88.50 407 ALA A CA 1
ATOM 3162 C C . ALA A 1 407 ? -20.030 -22.518 -13.887 1.00 88.50 407 ALA A C 1
ATOM 3164 O O . ALA A 1 407 ? -20.518 -22.270 -12.785 1.00 88.50 407 ALA A O 1
ATOM 3165 N N . ASP A 1 408 ? -20.431 -23.571 -14.609 1.00 87.38 408 ASP A N 1
ATOM 3166 C CA . ASP A 1 408 ? -21.502 -24.475 -14.176 1.00 87.38 408 ASP A CA 1
ATOM 3167 C C . ASP A 1 408 ? -21.145 -25.272 -12.910 1.00 87.38 408 ASP A C 1
ATOM 3169 O O . ASP A 1 408 ? -21.982 -25.458 -12.030 1.00 87.38 408 ASP A O 1
ATOM 3173 N N . ILE A 1 409 ? -19.897 -25.736 -12.792 1.00 88.25 409 ILE A N 1
ATOM 3174 C CA . ILE A 1 409 ? -19.407 -26.445 -11.600 1.00 88.25 409 ILE A CA 1
ATOM 3175 C C . ILE A 1 409 ? -19.366 -25.523 -10.376 1.00 88.25 409 ILE A C 1
ATOM 3177 O O . ILE A 1 409 ? -19.746 -25.946 -9.283 1.00 88.25 409 ILE A O 1
ATOM 3181 N N . VAL A 1 410 ? -18.918 -24.278 -10.545 1.00 89.44 410 VAL A N 1
ATOM 3182 C CA . VAL A 1 410 ? -18.866 -23.297 -9.454 1.00 89.44 410 VAL A CA 1
ATOM 3183 C C . VAL A 1 410 ? -20.280 -22.898 -9.024 1.00 89.44 410 VAL A C 1
ATOM 3185 O O . VAL A 1 410 ? -20.551 -22.910 -7.829 1.00 89.44 410 VAL A O 1
ATOM 3188 N N . GLY A 1 411 ? -21.221 -22.700 -9.954 1.00 86.50 411 GLY A N 1
ATOM 3189 C CA . GLY A 1 411 ? -22.634 -22.462 -9.623 1.00 86.50 411 GLY A CA 1
ATOM 3190 C C . GLY A 1 411 ? -23.345 -23.659 -8.963 1.00 86.50 411 GLY A C 1
ATOM 3191 O O . GLY A 1 411 ? -24.162 -23.476 -8.057 1.00 86.50 411 GLY A O 1
ATOM 3192 N N . ASP A 1 412 ? -23.020 -24.898 -9.357 1.00 86.00 412 ASP A N 1
ATOM 3193 C CA . ASP A 1 412 ? -23.495 -26.108 -8.662 1.00 86.00 412 ASP A CA 1
ATOM 3194 C C . ASP A 1 412 ? -22.975 -26.147 -7.204 1.00 86.00 412 ASP A C 1
ATOM 3196 O O . ASP A 1 412 ? -23.735 -26.466 -6.283 1.00 86.00 412 ASP A O 1
ATOM 3200 N N . LEU A 1 413 ? -21.701 -25.787 -6.980 1.00 87.12 413 LEU A N 1
ATOM 3201 C CA . LEU A 1 413 ? -21.093 -25.701 -5.645 1.00 87.12 413 LEU A CA 1
ATOM 3202 C C . LEU A 1 413 ? -21.640 -24.538 -4.811 1.00 87.12 413 LEU A C 1
ATOM 3204 O O . LEU A 1 413 ? -21.846 -24.717 -3.614 1.00 87.12 413 LEU A O 1
ATOM 3208 N N . GLU A 1 414 ? -21.933 -23.389 -5.414 1.00 88.69 414 GLU A N 1
ATOM 3209 C CA . GLU A 1 414 ? -22.552 -22.238 -4.748 1.00 88.69 414 GLU A CA 1
ATOM 3210 C C . GLU A 1 414 ? -23.915 -22.614 -4.163 1.00 88.69 414 GLU A C 1
ATOM 3212 O O . GLU A 1 414 ? -24.191 -22.377 -2.986 1.00 88.69 414 GLU A O 1
ATOM 3217 N N . LEU A 1 415 ? -24.733 -23.325 -4.943 1.00 85.25 415 LEU A N 1
ATOM 3218 C CA . LEU A 1 415 ? -26.015 -23.856 -4.488 1.00 85.25 415 LEU A CA 1
ATOM 3219 C C . LEU A 1 415 ? -25.863 -24.901 -3.361 1.00 85.25 415 LEU A C 1
ATOM 3221 O O . LEU A 1 415 ? -26.769 -25.058 -2.535 1.00 85.25 415 LEU A O 1
ATOM 3225 N N . ASP A 1 416 ? -24.765 -25.658 -3.322 1.00 84.00 416 ASP A N 1
ATOM 3226 C CA . ASP A 1 416 ? -24.450 -26.561 -2.208 1.00 84.00 416 ASP A CA 1
ATOM 3227 C C . ASP A 1 416 ? -24.024 -25.785 -0.958 1.00 84.00 416 ASP A C 1
ATOM 3229 O O . ASP A 1 416 ? -24.592 -26.009 0.112 1.00 84.00 416 ASP A O 1
ATOM 3233 N N . VAL A 1 417 ? -23.115 -24.819 -1.090 1.00 87.19 417 VAL A N 1
ATOM 3234 C CA . VAL A 1 417 ? -22.626 -23.974 0.009 1.00 87.19 417 VAL A CA 1
ATOM 3235 C C . VAL A 1 417 ? -23.757 -23.169 0.649 1.00 87.19 417 VAL A C 1
ATOM 3237 O O . VAL A 1 417 ? -23.886 -23.184 1.871 1.00 87.19 417 VAL A O 1
ATOM 3240 N N . LEU A 1 418 ? -24.626 -22.550 -0.155 1.00 82.25 418 LEU A N 1
ATOM 3241 C CA . LEU A 1 418 ? -25.779 -21.775 0.319 1.00 82.25 418 LEU A CA 1
ATOM 3242 C C . LEU A 1 418 ? -26.839 -22.623 1.039 1.00 82.25 418 LEU A C 1
ATOM 3244 O O . LEU A 1 418 ? -27.650 -22.081 1.786 1.00 82.25 418 LEU A O 1
ATOM 3248 N N . THR A 1 419 ? -26.871 -23.944 0.823 1.00 79.88 419 THR A N 1
ATOM 3249 C CA . THR A 1 419 ? -27.858 -24.827 1.474 1.00 79.88 419 THR A CA 1
ATOM 3250 C C . THR A 1 419 ? -27.282 -25.657 2.620 1.00 79.88 419 THR A C 1
ATOM 3252 O O . THR A 1 419 ? -28.010 -25.973 3.565 1.00 79.88 419 THR A O 1
ATOM 3255 N N . HIS A 1 420 ? -26.007 -26.047 2.534 1.00 78.75 420 HIS A N 1
ATOM 3256 C CA . HIS A 1 420 ? -25.324 -26.959 3.455 1.00 78.75 420 HIS A CA 1
ATOM 3257 C C . HIS A 1 420 ? -23.798 -26.703 3.471 1.00 78.75 420 HIS A C 1
ATOM 3259 O O . HIS A 1 420 ? -23.032 -27.531 2.966 1.00 78.75 420 HIS A O 1
ATOM 3265 N N . PRO A 1 421 ? -23.310 -25.603 4.072 1.00 85.44 421 PRO A N 1
ATOM 3266 C CA . PRO A 1 421 ? -21.881 -25.308 4.085 1.00 85.44 421 PRO A CA 1
ATOM 3267 C C . PRO A 1 421 ? -21.100 -26.393 4.841 1.00 85.44 421 PRO A C 1
ATOM 3269 O O . PRO A 1 421 ? -21.496 -26.866 5.910 1.00 85.44 421 PRO A O 1
ATOM 3272 N N . ASN A 1 422 ? -19.976 -26.820 4.264 1.00 83.06 422 ASN A N 1
ATOM 3273 C CA . ASN A 1 422 ? -19.159 -27.921 4.769 1.00 83.06 422 ASN A CA 1
ATOM 3274 C C . ASN A 1 422 ? -17.690 -27.695 4.394 1.00 83.06 422 ASN A C 1
ATOM 3276 O O . ASN A 1 422 ? -17.386 -27.372 3.248 1.00 83.06 422 ASN A O 1
ATOM 3280 N N . VAL A 1 423 ? -16.769 -27.962 5.326 1.00 84.00 423 VAL A N 1
ATOM 3281 C CA . VAL A 1 423 ? -15.305 -27.876 5.124 1.00 84.00 423 VAL A CA 1
ATOM 3282 C C . VAL A 1 423 ? -14.812 -28.749 3.955 1.00 84.00 423 VAL A C 1
ATOM 3284 O O . VAL A 1 423 ? -13.737 -28.526 3.412 1.00 84.00 423 VAL A O 1
ATOM 3287 N N . LYS A 1 424 ? -15.581 -29.754 3.516 1.00 83.81 424 LYS A N 1
ATOM 3288 C CA . LYS A 1 424 ? -15.255 -30.504 2.292 1.00 83.81 424 LYS A CA 1
ATOM 3289 C C . LYS A 1 424 ? -15.346 -29.654 1.018 1.00 83.81 424 LYS A C 1
ATOM 3291 O O . LYS A 1 424 ? -14.542 -29.884 0.120 1.00 83.81 424 LYS A O 1
ATOM 3296 N N . HIS A 1 425 ? -16.252 -28.675 0.950 1.00 87.25 425 HIS A N 1
ATOM 3297 C CA . HIS A 1 425 ? -16.397 -27.813 -0.227 1.00 87.25 425 HIS A CA 1
ATOM 3298 C C . HIS A 1 425 ? -15.205 -26.861 -0.397 1.00 87.25 425 HIS A C 1
ATOM 3300 O O . HIS A 1 425 ? -14.792 -26.644 -1.531 1.00 87.25 425 HIS A O 1
ATOM 3306 N N . THR A 1 426 ? -14.566 -26.382 0.683 1.00 88.50 426 THR A N 1
ATOM 3307 C CA . THR A 1 426 ? -13.378 -25.504 0.561 1.00 88.50 426 THR A CA 1
ATOM 3308 C C . THR A 1 426 ? -12.220 -26.193 -0.165 1.00 88.50 426 THR A C 1
ATOM 3310 O O . THR A 1 426 ? -11.529 -25.561 -0.958 1.00 88.50 426 THR A O 1
ATOM 3313 N N . LYS A 1 427 ? -12.045 -27.512 0.018 1.00 87.56 427 LYS A N 1
ATOM 3314 C CA . LYS A 1 427 ? -11.054 -28.301 -0.736 1.00 87.56 427 LYS A CA 1
ATOM 3315 C C . LYS A 1 427 ? -11.374 -28.365 -2.230 1.00 87.56 427 LYS A C 1
ATOM 3317 O O . LYS A 1 427 ? -10.462 -28.247 -3.041 1.00 87.56 427 LYS A O 1
ATOM 3322 N N . SER A 1 428 ? -12.645 -28.549 -2.586 1.00 88.44 428 SER A N 1
ATOM 3323 C CA . SER A 1 428 ? -13.097 -28.572 -3.983 1.00 88.44 428 SER A CA 1
ATOM 3324 C C . SER A 1 428 ? -12.934 -27.203 -4.647 1.00 88.44 428 SER A C 1
ATOM 3326 O O . SER A 1 428 ? -12.386 -27.126 -5.742 1.00 88.44 428 SER A O 1
ATOM 3328 N N . LEU A 1 429 ? -13.322 -26.127 -3.954 1.00 90.81 429 LEU A N 1
ATOM 3329 C CA . LEU A 1 429 ? -13.152 -24.746 -4.414 1.00 90.81 429 LEU A CA 1
ATOM 3330 C C . LEU A 1 429 ? -11.667 -24.401 -4.613 1.00 90.81 429 LEU A C 1
ATOM 3332 O O . LEU A 1 429 ? -11.305 -23.878 -5.660 1.00 90.81 429 LEU A O 1
ATOM 3336 N N . TYR A 1 430 ? -10.785 -24.788 -3.685 1.00 90.38 430 TYR A N 1
ATOM 3337 C CA . TYR A 1 430 ? -9.336 -24.598 -3.834 1.00 90.38 430 TYR A CA 1
ATOM 3338 C C . TYR A 1 430 ? -8.752 -25.327 -5.058 1.00 90.38 430 TYR A C 1
ATOM 3340 O O . TYR A 1 430 ? -7.907 -24.776 -5.766 1.00 90.38 430 TYR A O 1
ATOM 3348 N N . ILE A 1 431 ? -9.203 -26.558 -5.335 1.00 88.94 431 ILE A N 1
ATOM 3349 C CA . ILE A 1 431 ? -8.772 -27.307 -6.526 1.00 88.94 431 ILE A CA 1
ATOM 3350 C C . ILE A 1 431 ? -9.227 -26.589 -7.801 1.00 88.94 431 ILE A C 1
ATOM 3352 O O . ILE A 1 431 ? -8.400 -26.374 -8.684 1.00 88.94 431 ILE A O 1
ATOM 3356 N N . ILE A 1 432 ? -10.483 -26.134 -7.854 1.00 89.62 432 ILE A N 1
ATOM 3357 C CA . ILE A 1 432 ? -11.021 -25.359 -8.982 1.00 89.62 432 ILE A CA 1
ATOM 3358 C C . ILE A 1 432 ? -10.249 -24.048 -9.175 1.00 89.62 432 ILE A C 1
ATOM 3360 O O . ILE A 1 432 ? -9.842 -23.754 -10.292 1.00 89.62 432 ILE A O 1
ATOM 3364 N N . ILE A 1 433 ? -9.954 -23.294 -8.111 1.00 91.44 433 ILE A N 1
ATOM 3365 C CA . ILE A 1 433 ? -9.123 -22.078 -8.188 1.00 91.44 433 ILE A CA 1
ATOM 3366 C C . ILE A 1 433 ? -7.731 -22.411 -8.757 1.00 91.44 433 ILE A C 1
ATOM 3368 O O . ILE A 1 433 ? -7.219 -21.692 -9.616 1.00 91.44 433 ILE A O 1
ATOM 3372 N N . SER A 1 434 ? -7.114 -23.523 -8.340 1.00 89.31 434 SER A N 1
ATOM 3373 C CA . SER A 1 434 ? -5.829 -23.973 -8.898 1.00 89.31 434 SER A CA 1
ATOM 3374 C C . SER A 1 434 ? -5.918 -24.435 -10.358 1.00 89.31 434 SER A C 1
ATOM 3376 O O . SER A 1 434 ? -4.892 -24.405 -11.039 1.00 89.31 434 SER A O 1
ATOM 3378 N N . GLU A 1 435 ? -7.074 -24.894 -10.833 1.00 88.50 435 GLU A N 1
ATOM 3379 C CA . GLU A 1 435 ? -7.311 -25.240 -12.239 1.00 88.50 435 GLU A CA 1
ATOM 3380 C C . GLU A 1 435 ? -7.571 -23.988 -13.084 1.00 88.50 435 GLU A C 1
ATOM 3382 O O . GLU A 1 435 ? -6.915 -23.800 -14.105 1.00 88.50 435 GLU A O 1
ATOM 3387 N N . ILE A 1 436 ? -8.420 -23.070 -12.615 1.00 90.69 436 ILE A N 1
ATOM 3388 C CA . ILE A 1 436 ? -8.697 -21.783 -13.266 1.00 90.69 436 ILE A CA 1
ATOM 3389 C C . ILE A 1 436 ? -7.413 -20.965 -13.432 1.00 90.69 436 ILE A C 1
ATOM 3391 O O . ILE A 1 436 ? -7.138 -20.484 -14.528 1.00 90.69 436 ILE A O 1
ATOM 3395 N N . ASN A 1 437 ? -6.568 -20.869 -12.396 1.00 90.56 437 ASN A N 1
ATOM 3396 C CA . ASN A 1 437 ? -5.271 -20.188 -12.508 1.00 90.56 437 ASN A CA 1
ATOM 3397 C C . ASN A 1 437 ? -4.357 -20.835 -13.577 1.00 90.56 437 ASN A C 1
ATOM 3399 O O . ASN A 1 437 ? -3.554 -20.135 -14.194 1.00 90.56 437 ASN A O 1
ATOM 3403 N N . LYS A 1 438 ? -4.481 -22.148 -13.839 1.00 87.25 438 LYS A N 1
ATOM 3404 C CA . LYS A 1 438 ? -3.767 -22.806 -14.946 1.00 87.25 438 LYS A CA 1
ATOM 3405 C C . LYS A 1 438 ? -4.364 -22.441 -16.303 1.00 87.25 438 LYS A C 1
ATOM 3407 O O . LYS A 1 438 ? -3.598 -22.055 -17.180 1.00 87.25 438 LYS A O 1
ATOM 3412 N N . VAL A 1 439 ? -5.689 -22.476 -16.469 1.00 88.69 439 VAL A N 1
ATOM 3413 C CA . VAL A 1 439 ? -6.362 -21.998 -17.699 1.00 88.69 439 VAL A CA 1
ATOM 3414 C C . VAL A 1 439 ? -5.955 -20.548 -18.007 1.00 88.69 439 VAL A C 1
ATOM 3416 O O . VAL A 1 439 ? -5.555 -20.242 -19.127 1.00 88.69 439 VAL A O 1
ATOM 3419 N N . PHE A 1 440 ? -5.933 -19.681 -16.991 1.00 87.88 440 PHE A N 1
ATOM 3420 C CA . PHE A 1 440 ? -5.485 -18.291 -17.107 1.00 87.88 440 PHE A CA 1
ATOM 3421 C C . PHE A 1 440 ? -4.037 -18.175 -17.616 1.00 87.88 440 PHE A C 1
ATOM 3423 O O . PHE A 1 440 ? -3.757 -17.352 -18.486 1.00 87.88 440 PHE A O 1
ATOM 3430 N N . SER A 1 441 ? -3.128 -19.039 -17.141 1.00 86.00 441 SER A N 1
ATOM 3431 C CA . SER A 1 441 ? -1.728 -19.069 -17.600 1.00 86.00 441 SER A CA 1
ATOM 3432 C C . SER A 1 441 ? -1.540 -19.503 -19.061 1.00 86.00 441 SER A C 1
ATOM 3434 O O . SER A 1 441 ? -0.479 -19.252 -19.623 1.00 86.00 441 SER A O 1
ATOM 3436 N N . PHE A 1 442 ? -2.559 -20.104 -19.687 1.00 86.06 442 PHE A N 1
ATOM 3437 C CA . PHE A 1 442 ? -2.552 -20.441 -21.114 1.00 86.06 442 PHE A CA 1
ATOM 3438 C C . PHE A 1 442 ? -3.138 -19.327 -21.987 1.00 86.06 442 PHE A C 1
ATOM 3440 O O . PHE A 1 442 ? -2.545 -18.988 -23.008 1.00 86.06 442 PHE A O 1
ATOM 3447 N N . VAL A 1 443 ? -4.269 -18.738 -21.580 1.00 88.25 443 VAL A N 1
ATOM 3448 C CA . VAL A 1 443 ? -4.994 -17.741 -22.391 1.00 88.25 443 VAL A CA 1
ATOM 3449 C C . VAL A 1 443 ? -4.320 -16.366 -22.358 1.00 88.25 443 VAL A C 1
ATOM 3451 O O . VAL A 1 443 ? -4.172 -15.734 -23.401 1.00 88.25 443 VAL A O 1
ATOM 3454 N N . ASN A 1 444 ? -3.856 -15.904 -21.191 1.00 88.94 444 ASN A N 1
ATOM 3455 C CA . ASN A 1 444 ? -3.280 -14.561 -21.045 1.00 88.94 444 ASN A CA 1
ATOM 3456 C C . ASN A 1 444 ? -2.055 -14.331 -21.974 1.00 88.94 444 ASN A C 1
ATOM 3458 O O . ASN A 1 444 ? -2.069 -13.366 -22.738 1.00 88.94 444 ASN A O 1
ATOM 3462 N N . PRO A 1 445 ? -1.064 -15.243 -22.074 1.00 92.00 445 PRO A N 1
ATOM 3463 C CA . PRO A 1 445 ? 0.030 -15.098 -23.041 1.00 92.00 445 PRO A CA 1
ATOM 3464 C C . PRO A 1 445 ? -0.391 -14.993 -24.520 1.00 92.00 445 PRO A C 1
ATOM 3466 O O . PRO A 1 445 ? 0.372 -14.460 -25.326 1.00 92.00 445 PRO A O 1
ATOM 3469 N N . ILE A 1 446 ? -1.585 -15.471 -24.900 1.00 91.25 446 ILE A N 1
ATOM 3470 C CA . ILE A 1 446 ? -2.094 -15.336 -26.275 1.00 91.25 446 ILE A CA 1
ATOM 3471 C C . ILE A 1 446 ? -2.495 -13.880 -26.561 1.00 91.25 446 ILE A C 1
ATOM 3473 O O . ILE A 1 446 ? -2.251 -13.399 -27.665 1.00 91.25 446 ILE A O 1
ATOM 3477 N N . GLN A 1 447 ? -2.981 -13.128 -25.564 1.00 91.56 447 GLN A N 1
ATOM 3478 C CA . GLN A 1 447 ? -3.223 -11.683 -25.695 1.00 91.56 447 GLN A CA 1
ATOM 3479 C C . GLN A 1 447 ? -1.928 -10.940 -26.074 1.00 91.56 447 GLN A C 1
ATOM 3481 O O . GLN A 1 447 ? -1.922 -10.137 -27.006 1.00 91.56 447 GLN A O 1
ATOM 3486 N N . ALA A 1 448 ? -0.803 -11.268 -25.425 1.00 89.94 448 ALA A N 1
ATOM 3487 C CA . ALA A 1 448 ? 0.505 -10.675 -25.723 1.00 89.94 448 ALA A CA 1
ATOM 3488 C C . ALA A 1 448 ? 1.039 -11.054 -27.120 1.00 89.94 448 ALA A C 1
ATOM 3490 O O . ALA A 1 448 ? 1.624 -10.214 -27.811 1.00 89.94 448 ALA A O 1
ATOM 3491 N N . LEU A 1 449 ? 0.806 -12.295 -27.567 1.00 92.44 449 LEU A N 1
ATOM 3492 C CA . LEU A 1 449 ? 1.102 -12.738 -28.934 1.00 92.44 449 LEU A CA 1
ATOM 3493 C C . LEU A 1 449 ? 0.274 -11.952 -29.959 1.00 92.44 449 LEU A C 1
ATOM 3495 O O . LEU A 1 449 ? 0.830 -11.454 -30.937 1.00 92.44 449 LEU A O 1
ATOM 3499 N N . ILE A 1 450 ? -1.029 -11.784 -29.721 1.00 91.62 450 ILE A N 1
ATOM 3500 C CA . ILE A 1 450 ? -1.924 -11.034 -30.608 1.00 91.62 450 ILE A CA 1
ATOM 3501 C C . ILE A 1 450 ? -1.506 -9.559 -30.686 1.00 91.62 450 ILE A C 1
ATOM 3503 O O . ILE A 1 450 ? -1.407 -9.021 -31.789 1.00 91.62 450 ILE A O 1
ATOM 3507 N N . SER A 1 451 ? -1.188 -8.915 -29.559 1.00 90.62 451 SER A N 1
ATOM 3508 C CA . SER A 1 451 ? -0.644 -7.548 -29.549 1.00 90.62 451 SER A CA 1
ATOM 3509 C C . SER A 1 451 ? 0.661 -7.451 -30.344 1.00 90.62 451 SER A C 1
ATOM 3511 O O . SER A 1 451 ? 0.785 -6.591 -31.210 1.00 90.62 451 SER A O 1
ATOM 3513 N N . SER A 1 452 ? 1.581 -8.403 -30.164 1.00 90.44 452 SER A N 1
ATOM 3514 C CA . SER A 1 452 ? 2.855 -8.446 -30.899 1.00 90.44 452 SER A CA 1
ATOM 3515 C C . SER A 1 452 ? 2.672 -8.605 -32.418 1.00 90.44 452 SER A C 1
ATOM 3517 O O . SER A 1 452 ? 3.394 -7.983 -33.197 1.00 90.44 452 SER A O 1
ATOM 3519 N N . LEU A 1 453 ? 1.681 -9.389 -32.867 1.00 89.38 453 LEU A N 1
ATOM 3520 C CA . LEU A 1 453 ? 1.295 -9.460 -34.284 1.00 89.38 453 LEU A CA 1
ATOM 3521 C C . LEU A 1 453 ? 0.661 -8.152 -34.773 1.00 89.38 453 LEU A C 1
ATOM 3523 O O . LEU A 1 453 ? 0.925 -7.721 -35.897 1.00 89.38 453 LEU A O 1
ATOM 3527 N N . ARG A 1 454 ? -0.173 -7.515 -33.940 1.00 86.69 454 ARG A N 1
ATOM 3528 C CA . ARG A 1 454 ? -0.830 -6.241 -34.257 1.00 86.69 454 ARG A CA 1
ATOM 3529 C C . ARG A 1 454 ? 0.155 -5.083 -34.336 1.00 86.69 454 ARG A C 1
ATOM 3531 O O . ARG A 1 454 ? -0.099 -4.183 -35.127 1.00 86.69 454 ARG A O 1
ATOM 3538 N N . ASP A 1 455 ? 1.253 -5.097 -33.584 1.00 83.56 455 ASP A N 1
ATOM 3539 C CA . ASP A 1 455 ? 2.237 -4.008 -33.537 1.00 83.56 455 ASP A CA 1
ATOM 3540 C C . ASP A 1 455 ? 3.284 -4.037 -34.655 1.00 83.56 455 ASP A C 1
ATOM 3542 O O . ASP A 1 455 ? 3.866 -2.995 -34.968 1.00 83.56 455 ASP A O 1
ATOM 3546 N N . HIS A 1 456 ? 3.432 -5.157 -35.369 1.00 77.50 456 HIS A N 1
ATOM 3547 C CA . HIS A 1 456 ? 4.206 -5.248 -36.614 1.00 77.50 456 HIS A CA 1
ATOM 3548 C C . HIS A 1 456 ? 3.467 -4.565 -37.797 1.00 77.50 456 HIS A C 1
ATOM 3550 O O . HIS A 1 456 ? 3.164 -5.190 -38.818 1.00 77.50 456 HIS A O 1
ATOM 3556 N N . LYS A 1 457 ? 3.115 -3.277 -37.632 1.00 63.72 457 LYS A N 1
ATOM 3557 C CA . LYS A 1 457 ? 2.190 -2.484 -38.471 1.00 63.72 457 LYS A CA 1
ATOM 3558 C C . LYS A 1 457 ? 2.773 -2.118 -39.836 1.00 63.72 457 LYS A C 1
ATOM 3560 O O . LYS A 1 457 ? 3.464 -1.108 -39.974 1.00 63.72 457 LYS A O 1
ATOM 3565 N N . THR A 1 458 ? 2.397 -2.855 -40.883 1.00 64.75 458 THR A N 1
ATOM 3566 C CA . THR A 1 458 ? 2.723 -2.490 -42.270 1.00 64.75 458 THR A CA 1
ATOM 3567 C C . THR A 1 458 ? 1.688 -1.503 -42.830 1.00 64.75 458 THR A C 1
ATOM 3569 O O . THR A 1 458 ? 0.548 -1.846 -43.145 1.00 64.75 458 THR A O 1
ATOM 3572 N N . LYS A 1 459 ? 2.062 -0.220 -42.940 1.00 60.19 459 LYS A N 1
ATOM 3573 C CA . LYS A 1 459 ? 1.202 0.835 -43.516 1.00 60.19 459 LYS A CA 1
ATOM 3574 C C . LYS A 1 459 ? 1.237 0.801 -45.051 1.00 60.19 459 LYS A C 1
ATOM 3576 O O . LYS A 1 459 ? 1.791 1.694 -45.687 1.00 60.19 459 LYS A O 1
ATOM 3581 N N . LEU A 1 460 ? 0.651 -0.240 -45.639 1.00 69.38 460 LEU A N 1
ATOM 3582 C CA . LEU A 1 460 ? 0.556 -0.438 -47.089 1.00 69.38 460 LEU A CA 1
ATOM 3583 C C . LEU A 1 460 ? -0.859 -0.132 -47.607 1.00 69.38 460 LEU A C 1
ATOM 3585 O O . LEU A 1 460 ? -1.854 -0.427 -46.945 1.00 69.38 460 LEU A O 1
ATOM 3589 N N . SER A 1 461 ? -0.968 0.434 -48.814 1.00 70.00 461 SER A N 1
ATOM 3590 C CA . SER A 1 461 ? -2.263 0.569 -49.499 1.00 70.00 461 SER A CA 1
ATOM 3591 C C . SER A 1 461 ? -2.758 -0.800 -50.002 1.00 70.00 461 SER A C 1
ATOM 3593 O O . SER A 1 461 ? -1.930 -1.675 -50.267 1.00 70.00 461 SER A O 1
ATOM 3595 N N . PRO A 1 462 ? -4.072 -1.021 -50.209 1.00 66.44 462 PRO A N 1
ATOM 3596 C CA . PRO A 1 462 ? -4.594 -2.324 -50.658 1.00 66.44 462 PRO A CA 1
ATOM 3597 C C . PRO A 1 462 ? -3.964 -2.848 -51.967 1.00 66.44 462 PRO A C 1
ATOM 3599 O O . PRO A 1 462 ? -3.766 -4.052 -52.149 1.00 66.44 462 PRO A O 1
ATOM 3602 N N . GLU A 1 463 ? -3.590 -1.932 -52.865 1.00 66.56 463 GLU A N 1
ATOM 3603 C CA . GLU A 1 463 ? -2.901 -2.224 -54.129 1.00 66.56 463 GLU A CA 1
ATOM 3604 C C . GLU A 1 463 ? -1.398 -2.506 -53.970 1.00 66.56 463 GLU A C 1
ATOM 3606 O O . GLU A 1 463 ? -0.785 -3.076 -54.875 1.00 66.56 463 GLU A O 1
ATOM 3611 N N . ALA A 1 464 ? -0.786 -2.071 -52.865 1.00 72.94 464 ALA A N 1
ATOM 3612 C CA . ALA A 1 464 ? 0.587 -2.410 -52.500 1.00 72.94 464 ALA A CA 1
ATOM 3613 C C . ALA A 1 464 ? 0.634 -3.758 -51.764 1.00 72.94 464 ALA A C 1
ATOM 3615 O O . ALA A 1 464 ? 1.453 -4.599 -52.117 1.00 72.94 464 ALA A O 1
ATOM 3616 N N . VAL A 1 465 ? -0.308 -4.020 -50.846 1.00 75.12 465 VAL A N 1
ATOM 3617 C CA . VAL A 1 465 ? -0.443 -5.312 -50.139 1.00 75.12 465 VAL A CA 1
ATOM 3618 C C . VAL A 1 465 ? -0.500 -6.481 -51.124 1.00 75.12 465 VAL A C 1
ATOM 3620 O O . VAL A 1 465 ? 0.260 -7.432 -50.992 1.00 75.12 465 VAL A O 1
ATOM 3623 N N . SER A 1 466 ? -1.330 -6.385 -52.169 1.00 71.44 466 SER A N 1
ATOM 3624 C CA . SER A 1 466 ? -1.463 -7.459 -53.172 1.00 71.44 466 SER A CA 1
ATOM 3625 C C . SER A 1 466 ? -0.182 -7.718 -53.986 1.00 71.44 466 SER A C 1
ATOM 3627 O O . SER A 1 466 ? -0.059 -8.777 -54.595 1.00 71.44 466 SER A O 1
ATOM 3629 N N . ARG A 1 467 ? 0.755 -6.758 -54.027 1.00 73.56 467 ARG A N 1
ATOM 3630 C CA . ARG A 1 467 ? 2.065 -6.897 -54.685 1.00 73.56 467 ARG A CA 1
ATOM 3631 C C . ARG A 1 467 ? 3.128 -7.431 -53.728 1.00 73.56 467 ARG A C 1
ATOM 3633 O O . ARG A 1 467 ? 3.884 -8.310 -54.126 1.00 73.56 467 ARG A O 1
ATOM 3640 N N . GLU A 1 468 ? 3.155 -6.959 -52.483 1.00 77.62 468 GLU A N 1
ATOM 3641 C CA . GLU A 1 468 ? 4.119 -7.439 -51.483 1.00 77.62 468 GLU A CA 1
ATOM 3642 C C . GLU A 1 468 ? 3.815 -8.867 -51.003 1.00 77.62 468 GLU A C 1
ATOM 3644 O O . GLU A 1 468 ? 4.743 -9.647 -50.838 1.00 77.62 468 GLU A O 1
ATOM 3649 N N . LEU A 1 469 ? 2.541 -9.281 -50.912 1.00 80.25 469 LEU A N 1
ATOM 3650 C CA . LEU A 1 469 ? 2.178 -10.690 -50.655 1.00 80.25 469 LEU A CA 1
ATOM 3651 C C . LEU A 1 469 ? 2.681 -11.659 -51.746 1.00 80.25 469 LEU A C 1
ATOM 3653 O O . LEU A 1 469 ? 2.736 -12.862 -51.520 1.00 80.25 469 LEU A O 1
ATOM 3657 N N . GLN A 1 470 ? 3.030 -11.158 -52.935 1.00 74.50 470 GLN A N 1
ATOM 3658 C CA . GLN A 1 470 ? 3.602 -11.948 -54.034 1.00 74.50 470 GLN A CA 1
ATOM 3659 C C . GLN A 1 470 ? 5.118 -11.729 -54.191 1.00 74.50 470 GLN A C 1
ATOM 3661 O O . GLN A 1 470 ? 5.723 -12.245 -55.132 1.00 74.50 470 GLN A O 1
ATOM 3666 N N . ASN A 1 471 ? 5.740 -10.966 -53.287 1.00 76.88 471 ASN A N 1
ATOM 3667 C CA . ASN A 1 471 ? 7.154 -10.623 -53.313 1.00 76.88 471 ASN A CA 1
ATOM 3668 C C . ASN A 1 471 ? 7.922 -11.435 -52.250 1.00 76.88 471 ASN A C 1
ATOM 3670 O O . ASN A 1 471 ? 8.026 -10.988 -51.108 1.00 76.88 471 ASN A O 1
ATOM 3674 N N . PRO A 1 472 ? 8.544 -12.580 -52.594 1.00 66.38 472 PRO A N 1
ATOM 3675 C CA . PRO A 1 472 ? 9.253 -13.411 -51.614 1.00 66.38 472 PRO A CA 1
ATOM 3676 C C . PRO A 1 472 ? 10.467 -12.714 -50.965 1.00 66.38 472 PRO A C 1
ATOM 3678 O O . PRO A 1 472 ? 10.981 -13.198 -49.957 1.00 66.38 472 PRO A O 1
ATOM 3681 N N . LEU A 1 473 ? 10.921 -11.583 -51.528 1.00 69.56 473 LEU A N 1
ATOM 3682 C CA . LEU A 1 473 ? 11.991 -10.732 -50.993 1.00 69.56 473 LEU A CA 1
ATOM 3683 C C . LEU A 1 473 ? 11.480 -9.614 -50.060 1.00 69.56 473 LEU A C 1
ATOM 3685 O O . LEU A 1 473 ? 12.298 -8.913 -49.471 1.00 69.56 473 LEU A O 1
ATOM 3689 N N . GLY A 1 474 ? 10.161 -9.424 -49.932 1.00 66.62 474 GLY A N 1
ATOM 3690 C CA . GLY A 1 474 ? 9.536 -8.336 -49.163 1.00 66.62 474 GLY A CA 1
ATOM 3691 C C . GLY A 1 474 ? 9.546 -8.520 -47.639 1.00 66.62 474 GLY A C 1
ATOM 3692 O O . GLY A 1 474 ? 9.131 -7.620 -46.911 1.00 66.62 474 GLY A O 1
ATOM 3693 N N . GLY A 1 475 ? 10.030 -9.664 -47.147 1.00 78.31 475 GLY A N 1
ATOM 3694 C CA . GLY A 1 475 ? 9.927 -10.053 -45.740 1.00 78.31 475 GLY A CA 1
ATOM 3695 C C . GLY A 1 475 ? 8.521 -10.533 -45.369 1.00 78.31 475 GLY A C 1
ATOM 3696 O O . GLY A 1 475 ? 7.673 -10.761 -46.229 1.00 78.31 475 GLY A O 1
ATOM 3697 N N . VAL A 1 476 ? 8.276 -10.736 -44.076 1.00 84.06 476 VAL A N 1
ATOM 3698 C CA . VAL A 1 476 ? 6.969 -11.186 -43.575 1.00 84.06 476 VAL A CA 1
ATOM 3699 C C . VAL A 1 476 ? 6.107 -9.977 -43.254 1.00 84.06 476 VAL A C 1
ATOM 3701 O O . VAL A 1 476 ? 6.542 -9.074 -42.538 1.00 84.06 476 VAL A O 1
ATOM 3704 N N . ILE A 1 477 ? 4.871 -9.971 -43.746 1.00 85.12 477 ILE A N 1
ATOM 3705 C CA . ILE A 1 477 ? 3.911 -8.899 -43.488 1.00 85.12 477 ILE A CA 1
ATOM 3706 C C . ILE A 1 477 ? 2.647 -9.448 -42.829 1.00 85.12 477 ILE A C 1
ATOM 3708 O O . ILE A 1 477 ? 2.122 -10.489 -43.217 1.00 85.12 477 ILE A O 1
ATOM 3712 N N . ILE A 1 478 ? 2.143 -8.714 -41.841 1.00 89.06 478 ILE A N 1
ATOM 3713 C CA . ILE A 1 478 ? 0.768 -8.847 -41.354 1.00 89.06 478 ILE A CA 1
ATOM 3714 C C . ILE A 1 478 ? -0.029 -7.749 -42.053 1.00 89.06 478 ILE A C 1
ATOM 3716 O O . ILE A 1 478 ? 0.435 -6.606 -42.115 1.00 89.06 478 ILE A O 1
ATOM 3720 N N . THR A 1 479 ? -1.175 -8.077 -42.649 1.00 87.56 479 THR A N 1
ATOM 3721 C CA . THR A 1 479 ? -1.907 -7.091 -43.456 1.00 87.56 479 THR A CA 1
ATOM 3722 C C . THR A 1 479 ? -2.844 -6.219 -42.611 1.00 87.56 479 THR A C 1
ATOM 3724 O O . THR A 1 479 ? -3.289 -6.632 -41.536 1.00 87.56 479 THR A O 1
ATOM 3727 N N . PRO A 1 480 ? -3.221 -5.019 -43.105 1.00 83.88 480 PRO A N 1
ATOM 3728 C CA . PRO A 1 480 ? -4.187 -4.156 -42.428 1.00 83.88 480 PRO A CA 1
ATOM 3729 C C . PRO A 1 480 ? -5.540 -4.811 -42.123 1.00 83.88 480 PRO A C 1
ATOM 3731 O O . PRO A 1 480 ? -6.177 -4.443 -41.141 1.00 83.88 480 PRO A O 1
ATOM 3734 N N . MET A 1 481 ? -5.970 -5.778 -42.942 1.00 85.44 481 MET A N 1
ATOM 3735 C CA . MET A 1 481 ? -7.208 -6.533 -42.725 1.00 85.44 481 MET A CA 1
ATOM 3736 C C . MET A 1 481 ? -7.074 -7.464 -41.516 1.00 85.44 481 MET A C 1
ATOM 3738 O O . MET A 1 481 ? -7.947 -7.486 -40.650 1.00 85.44 481 MET A O 1
ATOM 3742 N N . THR A 1 482 ? -5.944 -8.165 -41.418 1.00 89.88 482 THR A N 1
ATOM 3743 C CA . THR A 1 482 ? -5.631 -9.077 -40.316 1.00 89.88 482 THR A CA 1
ATOM 3744 C C . THR A 1 482 ? -5.618 -8.365 -38.963 1.00 89.88 482 THR A C 1
ATOM 3746 O O . THR A 1 482 ? -6.106 -8.931 -37.991 1.00 89.88 482 THR A O 1
ATOM 3749 N N . TYR A 1 483 ? -5.173 -7.104 -38.870 1.00 86.19 483 TYR A N 1
ATOM 3750 C CA . TYR A 1 483 ? -5.224 -6.352 -37.601 1.00 86.19 483 TYR A CA 1
ATOM 3751 C C . TYR A 1 483 ? -6.636 -6.131 -37.055 1.00 86.19 483 TYR A C 1
ATOM 3753 O O . TYR A 1 483 ? -6.793 -6.038 -35.837 1.00 86.19 483 TYR A O 1
ATOM 3761 N N . THR A 1 484 ? -7.643 -6.010 -37.927 1.00 86.88 484 THR A N 1
ATOM 3762 C CA . THR A 1 484 ? -9.040 -5.848 -37.507 1.00 86.88 484 THR A CA 1
ATOM 3763 C C . THR A 1 484 ? -9.565 -7.148 -36.906 1.00 86.88 484 THR A C 1
ATOM 3765 O O . THR A 1 484 ? -10.094 -7.125 -35.801 1.00 86.88 484 THR A O 1
ATOM 3768 N N . TYR A 1 485 ? -9.340 -8.285 -37.570 1.00 90.88 485 TYR A N 1
ATOM 3769 C CA . TYR A 1 485 ? -9.780 -9.594 -37.071 1.00 90.88 485 TYR A CA 1
ATOM 3770 C C . TYR A 1 485 ? -8.956 -10.101 -35.880 1.00 90.88 485 TYR A C 1
ATOM 3772 O O . TYR A 1 485 ? -9.494 -10.753 -34.998 1.00 90.88 485 TYR A O 1
ATOM 3780 N N . LEU A 1 486 ? -7.675 -9.737 -35.777 1.00 92.31 486 LEU A N 1
ATOM 3781 C CA . LEU A 1 486 ? -6.892 -9.946 -34.553 1.00 92.31 486 LEU A CA 1
ATOM 3782 C C . LEU A 1 486 ? -7.408 -9.108 -33.367 1.00 92.31 486 LEU A C 1
ATOM 3784 O O . LEU A 1 486 ? -7.098 -9.441 -32.230 1.00 92.31 486 LEU A O 1
ATOM 3788 N N . GLY A 1 487 ? -8.171 -8.034 -33.603 1.00 89.62 487 GLY A N 1
ATOM 3789 C CA . GLY A 1 487 ? -8.891 -7.323 -32.540 1.00 89.62 487 GLY A CA 1
ATOM 3790 C C . GLY A 1 487 ? -10.028 -8.164 -31.956 1.00 89.62 487 GLY A C 1
ATOM 3791 O O . GLY A 1 487 ? -10.095 -8.329 -30.749 1.00 89.62 487 GLY A O 1
ATOM 3792 N N . ASP A 1 488 ? -10.835 -8.781 -32.817 1.00 91.19 488 ASP A N 1
ATOM 3793 C CA . ASP A 1 488 ? -11.953 -9.665 -32.443 1.00 91.19 488 ASP A CA 1
ATOM 3794 C C . ASP A 1 488 ? -11.477 -10.851 -31.573 1.00 91.19 488 ASP A C 1
ATOM 3796 O O . ASP A 1 488 ? -11.975 -11.089 -30.473 1.00 91.19 488 ASP A O 1
ATOM 3800 N N . VAL A 1 489 ? -10.392 -11.517 -31.994 1.00 92.25 489 VAL A N 1
ATOM 3801 C CA . VAL A 1 489 ? -9.765 -12.613 -31.226 1.00 92.25 489 VAL A CA 1
ATOM 3802 C C . VAL A 1 489 ? -9.157 -12.119 -29.902 1.00 92.25 489 VAL A C 1
ATOM 3804 O O . VAL A 1 489 ? -9.149 -12.847 -28.909 1.00 92.25 489 VAL A O 1
ATOM 3807 N N . TYR A 1 490 ? -8.649 -10.881 -29.854 1.00 93.19 490 TYR A N 1
ATOM 3808 C CA . TYR A 1 490 ? -8.178 -10.274 -28.605 1.00 93.19 490 TYR A CA 1
ATOM 3809 C C . TYR A 1 490 ? -9.340 -10.067 -27.624 1.00 93.19 490 TYR A C 1
ATOM 3811 O O . TYR A 1 490 ? -9.211 -10.424 -26.453 1.00 93.19 490 TYR A O 1
ATOM 3819 N N . ASP A 1 491 ? -10.482 -9.576 -28.104 1.00 91.44 491 ASP A N 1
ATOM 3820 C CA . ASP A 1 491 ? -11.675 -9.347 -27.288 1.00 91.44 491 ASP A CA 1
ATOM 3821 C C . ASP A 1 491 ? -12.267 -10.678 -26.773 1.00 91.44 491 ASP A C 1
ATOM 3823 O O . ASP A 1 491 ? -12.626 -10.775 -25.597 1.00 91.44 491 ASP A O 1
ATOM 3827 N N . HIS A 1 492 ? -12.254 -11.753 -27.579 1.00 89.62 492 HIS A N 1
ATOM 3828 C CA . HIS A 1 492 ? -12.569 -13.117 -27.113 1.00 89.62 492 HIS A CA 1
ATOM 3829 C C . HIS A 1 492 ? -11.615 -13.587 -25.996 1.00 89.62 492 HIS A C 1
ATOM 3831 O O . HIS A 1 492 ? -12.063 -14.126 -24.979 1.00 89.62 492 HIS A O 1
ATOM 3837 N N . CYS A 1 493 ? -10.305 -13.351 -26.133 1.00 91.38 493 CYS A N 1
ATOM 3838 C CA . CYS A 1 493 ? -9.330 -13.665 -25.084 1.00 91.38 493 CYS A CA 1
ATOM 3839 C C . CYS A 1 493 ? -9.579 -12.868 -23.793 1.00 91.38 493 CYS A C 1
ATOM 3841 O O . CYS A 1 493 ? -9.440 -13.433 -22.706 1.00 91.38 493 CYS A O 1
ATOM 3843 N N . VAL A 1 494 ? -9.924 -11.578 -23.892 1.00 91.94 494 VAL A N 1
ATOM 3844 C CA . VAL A 1 494 ? -10.262 -10.727 -22.737 1.00 91.94 494 VAL A CA 1
ATOM 3845 C C . VAL A 1 494 ? -11.505 -11.269 -22.035 1.00 91.94 494 VAL A C 1
ATOM 3847 O O . VAL A 1 494 ? -11.427 -11.595 -20.849 1.00 91.94 494 VAL A O 1
ATOM 3850 N N . LEU A 1 495 ? -12.590 -11.502 -22.780 1.00 90.12 495 LEU A N 1
ATOM 3851 C CA . LEU A 1 495 ? -13.847 -12.056 -22.270 1.00 90.12 495 LEU A CA 1
ATOM 3852 C C . LEU A 1 495 ? -13.640 -13.391 -21.536 1.00 90.12 495 LEU A C 1
ATOM 3854 O O . LEU A 1 495 ? -14.215 -13.614 -20.470 1.00 90.12 495 LEU A O 1
ATOM 3858 N N . ILE A 1 496 ? -12.802 -14.290 -22.064 1.00 90.38 496 ILE A N 1
ATOM 3859 C CA . ILE A 1 496 ? -12.458 -15.545 -21.378 1.00 90.38 496 ILE A CA 1
ATOM 3860 C C . ILE A 1 496 ? -11.722 -15.262 -20.059 1.00 90.38 496 ILE A C 1
ATOM 3862 O O . ILE A 1 496 ? -12.083 -15.835 -19.028 1.00 90.38 496 ILE A O 1
ATOM 3866 N N . THR A 1 497 ? -10.724 -14.372 -20.049 1.00 92.06 497 THR A N 1
ATOM 3867 C CA . THR A 1 497 ? -9.970 -14.049 -18.823 1.00 92.06 497 THR A CA 1
ATOM 3868 C C . THR A 1 497 ? -10.799 -13.330 -17.756 1.00 92.06 497 THR A C 1
ATOM 3870 O O . THR A 1 497 ? -10.636 -13.629 -16.571 1.00 92.06 497 THR A O 1
ATOM 3873 N N . GLU A 1 498 ? -11.723 -12.450 -18.142 1.00 91.94 498 GLU A N 1
ATOM 3874 C CA . GLU A 1 498 ? -12.651 -11.775 -17.227 1.00 91.94 498 GLU A CA 1
ATOM 3875 C C . GLU A 1 498 ? -13.629 -12.771 -16.596 1.00 91.94 498 GLU A C 1
ATOM 3877 O O . GLU A 1 498 ? -13.729 -12.840 -15.370 1.00 91.94 498 GLU A O 1
ATOM 3882 N N . ASN A 1 499 ? -14.268 -13.624 -17.408 1.00 89.94 499 ASN A N 1
ATOM 3883 C CA . ASN A 1 499 ? -15.165 -14.673 -16.914 1.00 89.94 499 ASN A CA 1
ATOM 3884 C C . ASN A 1 499 ? -14.451 -15.620 -15.935 1.00 89.94 499 ASN A C 1
ATOM 3886 O O . ASN A 1 499 ? -14.963 -15.902 -14.852 1.00 89.94 499 ASN A O 1
ATOM 3890 N N . LEU A 1 500 ? -13.241 -16.084 -16.268 1.00 90.50 500 LEU A N 1
ATOM 3891 C CA . LEU A 1 500 ? -12.439 -16.933 -15.377 1.00 90.50 500 LEU A CA 1
ATOM 3892 C C . LEU A 1 500 ? -12.074 -16.223 -14.063 1.00 90.50 500 LEU A C 1
ATOM 3894 O O . LEU A 1 500 ? -12.070 -16.858 -13.007 1.00 90.50 500 LEU A O 1
ATOM 3898 N N . THR A 1 501 ? -11.821 -14.913 -14.108 1.00 93.25 501 THR A N 1
ATOM 3899 C CA . THR A 1 501 ? -11.556 -14.094 -12.916 1.00 93.25 501 THR A CA 1
ATOM 3900 C C . THR A 1 501 ? -12.809 -13.970 -12.045 1.00 93.25 501 THR A C 1
ATOM 3902 O O . THR A 1 501 ? -12.743 -14.223 -10.845 1.00 93.25 501 THR A O 1
ATOM 3905 N N . GLN A 1 502 ? -13.978 -13.703 -12.634 1.00 92.50 502 GLN A N 1
ATOM 3906 C CA . GLN A 1 502 ? -15.252 -13.648 -11.908 1.00 92.50 502 GLN A CA 1
ATOM 3907 C C . GLN A 1 502 ? -15.597 -14.988 -11.230 1.00 92.50 502 GLN A C 1
ATOM 3909 O O . GLN A 1 502 ? -16.016 -15.013 -10.071 1.00 92.50 502 GLN A O 1
ATOM 3914 N N . ILE A 1 503 ? -15.380 -16.112 -11.923 1.00 90.06 503 ILE A N 1
ATOM 3915 C CA . ILE A 1 503 ? -15.597 -17.464 -11.381 1.00 90.06 503 ILE A CA 1
ATOM 3916 C C . ILE A 1 503 ? -14.639 -17.740 -10.206 1.00 90.06 503 ILE A C 1
ATOM 3918 O O . ILE A 1 503 ? -15.046 -18.320 -9.196 1.00 90.06 503 ILE A O 1
ATOM 3922 N N . LYS A 1 504 ? -13.379 -17.298 -10.304 1.00 93.50 504 LYS A N 1
ATOM 3923 C CA . LYS A 1 504 ? -12.383 -17.404 -9.227 1.00 93.50 504 LYS A CA 1
ATOM 3924 C C . LYS A 1 504 ? -12.780 -16.594 -7.989 1.00 93.50 504 LYS A C 1
ATOM 3926 O O . LYS A 1 504 ? -12.728 -17.140 -6.890 1.00 93.50 504 LYS A O 1
ATOM 3931 N N . GLU A 1 505 ? -13.221 -15.347 -8.148 1.00 92.81 505 GLU A N 1
ATOM 3932 C CA . GLU A 1 505 ? -13.636 -14.527 -7.000 1.00 92.81 505 GLU A CA 1
ATOM 3933 C C . GLU A 1 505 ? -14.943 -15.025 -6.364 1.00 92.81 505 GLU A C 1
ATOM 3935 O O . GLU A 1 505 ? -15.060 -15.053 -5.141 1.00 92.81 505 GLU A O 1
ATOM 3940 N N . SER A 1 506 ? -15.890 -15.549 -7.153 1.00 90.44 506 SER A N 1
ATOM 3941 C CA . SER A 1 506 ? -17.048 -16.289 -6.620 1.00 90.44 506 SER A CA 1
ATOM 3942 C C . SER A 1 506 ? -16.615 -17.483 -5.749 1.00 90.44 506 SER A C 1
ATOM 3944 O O . SER A 1 506 ? -17.136 -17.678 -4.646 1.00 90.44 506 SER A O 1
ATOM 3946 N N . ALA A 1 507 ? -15.605 -18.245 -6.185 1.00 91.12 507 ALA A N 1
ATOM 3947 C CA . ALA A 1 507 ? -15.054 -19.353 -5.406 1.00 91.12 507 ALA A CA 1
ATOM 3948 C C . ALA A 1 507 ? -14.345 -18.901 -4.112 1.00 91.12 507 ALA A C 1
ATOM 3950 O O . ALA A 1 507 ? -14.474 -19.593 -3.100 1.00 91.12 507 ALA A O 1
ATOM 3951 N N . ASN A 1 508 ? -13.662 -17.749 -4.110 1.00 91.75 508 ASN A N 1
ATOM 3952 C CA . ASN A 1 508 ? -13.095 -17.145 -2.897 1.00 91.75 508 ASN A CA 1
ATOM 3953 C C . ASN A 1 508 ? -14.204 -16.753 -1.904 1.00 91.75 508 ASN A C 1
ATOM 3955 O O . ASN A 1 508 ? -14.217 -17.245 -0.775 1.00 91.75 508 ASN A O 1
ATOM 3959 N N . HIS A 1 509 ? -15.202 -15.978 -2.343 1.00 90.94 509 HIS A N 1
ATOM 3960 C CA . HIS A 1 509 ? -16.321 -15.549 -1.492 1.00 90.94 509 HIS A CA 1
ATOM 3961 C C . HIS A 1 509 ? -17.106 -16.729 -0.892 1.00 90.94 509 HIS A C 1
ATOM 3963 O O . HIS A 1 509 ? -17.562 -16.666 0.252 1.00 90.94 509 HIS A O 1
ATOM 3969 N N . MET A 1 510 ? -17.235 -17.842 -1.623 1.00 90.88 510 MET A N 1
ATOM 3970 C CA . MET A 1 510 ? -17.807 -19.076 -1.078 1.00 90.88 510 MET A CA 1
ATOM 3971 C C . MET A 1 510 ? -16.973 -19.687 0.052 1.00 90.88 510 MET A C 1
ATOM 3973 O O . MET A 1 510 ? -17.551 -20.228 0.995 1.00 90.88 510 MET A O 1
ATOM 3977 N N . ILE A 1 511 ? -15.639 -19.642 -0.021 1.00 92.00 511 ILE A N 1
ATOM 3978 C CA . ILE A 1 511 ? -14.764 -20.149 1.048 1.00 92.00 511 ILE A CA 1
ATOM 3979 C C . ILE A 1 511 ? -14.992 -19.340 2.331 1.00 92.00 511 ILE A C 1
ATOM 3981 O O . ILE A 1 511 ? -15.205 -19.936 3.392 1.00 92.00 511 ILE A O 1
ATOM 3985 N N . ASP A 1 512 ? -15.051 -18.014 2.224 1.00 88.38 512 ASP A N 1
ATOM 3986 C CA . ASP A 1 512 ? -15.315 -17.123 3.358 1.00 88.38 512 ASP A CA 1
ATOM 3987 C C . ASP A 1 512 ? -16.718 -17.345 3.937 1.00 88.38 512 ASP A C 1
ATOM 3989 O O . ASP A 1 512 ? -16.888 -17.477 5.152 1.00 88.38 512 ASP A O 1
ATOM 3993 N N . LEU A 1 513 ? -17.732 -17.495 3.076 1.00 88.81 513 LEU A N 1
ATOM 3994 C CA . LEU A 1 513 ? -19.097 -17.821 3.492 1.00 88.81 513 LEU A CA 1
ATOM 3995 C C . LEU A 1 513 ? -19.177 -19.167 4.232 1.00 88.81 513 LEU A C 1
ATOM 3997 O O . LEU A 1 513 ? -19.904 -19.273 5.226 1.00 88.81 513 LEU A O 1
ATOM 4001 N N . ILE A 1 514 ? -18.422 -20.188 3.800 1.00 88.25 514 ILE A N 1
ATOM 4002 C CA . ILE A 1 514 ? -18.338 -21.474 4.509 1.00 88.25 514 ILE A CA 1
ATOM 4003 C C . ILE A 1 514 ? -17.763 -21.266 5.914 1.00 88.25 514 ILE A C 1
ATOM 4005 O O . ILE A 1 514 ? -18.350 -21.761 6.877 1.00 88.25 514 ILE A O 1
ATOM 4009 N N . PHE A 1 515 ? -16.643 -20.550 6.055 1.00 87.56 515 PHE A N 1
ATOM 4010 C CA . PHE A 1 515 ? -16.019 -20.332 7.364 1.00 87.56 515 PHE A CA 1
ATOM 4011 C C . PHE A 1 515 ? -16.912 -19.511 8.300 1.00 87.56 515 PHE A C 1
ATOM 4013 O O . PHE A 1 515 ? -17.150 -19.938 9.434 1.00 87.56 515 PHE A O 1
ATOM 4020 N N . ASN A 1 516 ? -17.490 -18.413 7.808 1.00 86.19 516 ASN A N 1
ATOM 4021 C CA . ASN A 1 516 ? -18.402 -17.563 8.572 1.00 86.19 516 ASN A CA 1
ATOM 4022 C C . ASN A 1 516 ? -19.649 -18.333 9.033 1.00 86.19 516 ASN A C 1
ATOM 4024 O O . ASN A 1 516 ? -19.996 -18.302 10.215 1.00 86.19 516 ASN A O 1
ATOM 4028 N N . THR A 1 517 ? -20.276 -19.113 8.146 1.00 83.00 517 THR A N 1
ATOM 4029 C CA . THR A 1 517 ? -21.476 -19.888 8.509 1.00 83.00 517 THR A CA 1
ATOM 4030 C C . THR A 1 517 ? -21.149 -21.045 9.459 1.00 83.00 517 THR A C 1
ATOM 4032 O O . THR A 1 517 ? -21.924 -21.333 10.371 1.00 83.00 517 THR A O 1
ATOM 4035 N N . ILE A 1 518 ? -19.985 -21.693 9.317 1.00 82.56 518 ILE A N 1
ATOM 4036 C CA . ILE A 1 518 ? -19.534 -22.725 10.265 1.00 82.56 518 ILE A CA 1
ATOM 4037 C C . ILE A 1 518 ? -19.270 -22.124 11.651 1.00 82.56 518 ILE A C 1
ATOM 4039 O O . ILE A 1 518 ? -19.677 -22.730 12.644 1.00 82.56 518 ILE A O 1
ATOM 4043 N N . ALA A 1 519 ? -18.661 -20.939 11.743 1.00 78.75 519 ALA A N 1
ATOM 4044 C CA . ALA A 1 519 ? -18.493 -20.229 13.011 1.00 78.75 519 ALA A CA 1
ATOM 4045 C C . ALA A 1 519 ? -19.854 -19.880 13.649 1.00 78.75 519 ALA A C 1
ATOM 4047 O O . ALA A 1 519 ? -20.062 -20.110 14.843 1.00 78.75 519 ALA A O 1
ATOM 4048 N N . THR A 1 520 ? -20.832 -19.428 12.852 1.00 81.62 520 THR A N 1
ATOM 4049 C CA . THR A 1 520 ? -22.211 -19.211 13.323 1.00 81.62 520 THR A CA 1
ATOM 4050 C C . THR A 1 520 ? -22.850 -20.501 13.853 1.00 81.62 520 THR A C 1
ATOM 4052 O O . THR A 1 520 ? -23.393 -20.499 14.959 1.00 81.62 520 THR A O 1
ATOM 4055 N N . TYR A 1 521 ? -22.733 -21.628 13.141 1.00 79.94 521 TYR A N 1
ATOM 4056 C CA . TYR A 1 521 ? -23.247 -22.921 13.615 1.00 79.94 521 TYR A CA 1
ATOM 4057 C C . TYR A 1 521 ? -22.518 -23.453 14.858 1.00 79.94 521 TYR A C 1
ATOM 4059 O O . TYR A 1 521 ? -23.137 -24.147 15.668 1.00 79.94 521 TYR A O 1
ATOM 4067 N N . GLN A 1 522 ? -21.236 -23.134 15.063 1.00 73.12 522 GLN A N 1
ATOM 4068 C CA . GLN A 1 522 ? -20.531 -23.448 16.313 1.00 73.12 522 GLN A CA 1
ATOM 4069 C C . GLN A 1 522 ? -21.107 -22.648 17.490 1.00 73.12 522 GLN A C 1
ATOM 4071 O O . GLN A 1 522 ? -21.427 -23.235 18.528 1.00 73.12 522 GLN A O 1
ATOM 4076 N N . ASN A 1 523 ? -21.336 -21.345 17.307 1.00 79.44 523 ASN A N 1
ATOM 4077 C CA . ASN A 1 523 ? -21.982 -20.490 18.309 1.00 79.44 523 ASN A CA 1
ATOM 4078 C C . ASN A 1 523 ? -23.407 -20.970 18.637 1.00 79.44 523 ASN A C 1
ATOM 4080 O O . ASN A 1 523 ? -23.794 -21.047 19.807 1.00 79.44 523 ASN A O 1
ATOM 4084 N N . GLU A 1 524 ? -24.179 -21.377 17.627 1.00 75.56 524 GLU A N 1
ATOM 4085 C CA . GLU A 1 524 ? -25.509 -21.951 17.841 1.00 75.56 524 GLU A CA 1
ATOM 4086 C C . GLU A 1 524 ? -25.446 -23.319 18.546 1.00 75.56 524 GLU A C 1
ATOM 4088 O O . GLU A 1 524 ? -26.215 -23.576 19.472 1.00 75.56 524 GLU A O 1
ATOM 4093 N N . SER A 1 525 ? -24.483 -24.177 18.199 1.00 74.31 525 SER A N 1
ATOM 4094 C CA . SER A 1 525 ? -24.278 -25.473 18.864 1.00 74.31 525 SER A CA 1
ATOM 4095 C C . SER A 1 525 ? -23.942 -25.309 20.355 1.00 74.31 525 SER A C 1
ATOM 4097 O O . SER A 1 525 ? -24.444 -26.061 21.194 1.00 74.31 525 SER A O 1
ATOM 4099 N N . MET A 1 526 ? -23.159 -24.285 20.716 1.00 71.81 526 MET A N 1
ATOM 4100 C CA . MET A 1 526 ? -22.879 -23.925 22.115 1.00 71.81 526 MET A CA 1
ATOM 4101 C C . MET A 1 526 ? -24.137 -23.447 22.857 1.00 71.81 526 MET A C 1
ATOM 4103 O O . MET A 1 526 ? -24.380 -23.844 24.004 1.00 71.81 526 MET A O 1
ATOM 4107 N N . LYS A 1 527 ? -25.001 -22.667 22.194 1.00 74.62 527 LYS A N 1
ATOM 4108 C CA . LYS A 1 527 ? -26.331 -22.308 22.714 1.00 74.62 527 LYS A CA 1
ATOM 4109 C C . LYS A 1 527 ? -27.201 -23.557 22.929 1.00 74.62 527 LYS A C 1
ATOM 4111 O O . LYS A 1 527 ? -27.823 -23.685 23.983 1.00 74.62 527 LYS A O 1
ATOM 4116 N N . GLN A 1 528 ? -27.201 -24.514 21.997 1.00 70.00 528 GLN A N 1
ATOM 4117 C CA . GLN A 1 528 ? -27.952 -25.771 22.127 1.00 70.00 528 GLN A CA 1
ATOM 4118 C C . GLN A 1 528 ? -27.455 -26.633 23.305 1.00 70.00 528 GLN A C 1
ATOM 4120 O O . GLN A 1 528 ? -28.272 -27.103 24.099 1.00 70.00 528 GLN A O 1
ATOM 4125 N N . LEU A 1 529 ? -26.138 -26.781 23.498 1.00 73.44 529 LEU A N 1
ATOM 4126 C CA . LEU A 1 529 ? -25.558 -27.492 24.652 1.00 73.44 529 LEU A CA 1
ATOM 4127 C C . LEU A 1 529 ? -25.945 -26.838 25.995 1.00 73.44 529 LEU A C 1
ATOM 4129 O O . LEU A 1 529 ? -26.228 -27.521 26.987 1.00 73.44 529 LEU A O 1
ATOM 4133 N N . THR A 1 530 ? -26.025 -25.507 26.012 1.00 79.94 530 THR A N 1
ATOM 4134 C CA . THR A 1 530 ? -26.481 -24.731 27.172 1.00 79.94 530 THR A CA 1
ATOM 4135 C C . THR A 1 530 ? -27.969 -24.969 27.456 1.00 79.94 530 THR A C 1
ATOM 4137 O O . THR A 1 530 ? -28.334 -25.242 28.599 1.00 79.94 530 THR A O 1
ATOM 4140 N N . ILE A 1 531 ? -28.830 -24.981 26.429 1.00 74.62 531 ILE A N 1
ATOM 4141 C CA . ILE A 1 531 ? -30.262 -25.318 26.559 1.00 74.62 531 ILE A CA 1
ATOM 4142 C C . ILE A 1 531 ? -30.452 -26.740 27.108 1.00 74.62 531 ILE A C 1
ATOM 4144 O O . ILE A 1 531 ? -31.258 -26.939 28.016 1.00 74.62 531 ILE A O 1
ATOM 4148 N N . VAL A 1 532 ? -29.677 -27.721 26.633 1.00 73.12 532 VAL A N 1
ATOM 4149 C CA . VAL A 1 532 ? -29.692 -29.095 27.170 1.00 73.12 532 VAL A CA 1
ATOM 4150 C C . VAL A 1 532 ? -29.345 -29.107 28.664 1.00 73.12 532 VAL A C 1
ATOM 4152 O O . VAL A 1 532 ? -30.033 -29.754 29.454 1.00 73.12 532 VAL A O 1
ATOM 4155 N N . THR A 1 533 ? -28.338 -28.337 29.079 1.00 78.50 533 THR A N 1
ATOM 4156 C CA . THR A 1 533 ? -27.954 -28.202 30.496 1.00 78.50 533 THR A CA 1
ATOM 4157 C C . THR A 1 533 ? -29.072 -27.565 31.334 1.00 78.50 533 THR A C 1
ATOM 4159 O O . THR A 1 533 ? -29.374 -28.046 32.427 1.00 78.50 533 THR A O 1
ATOM 4162 N N . ILE A 1 534 ? -29.752 -26.543 30.802 1.00 77.38 534 ILE A N 1
ATOM 4163 C CA . ILE A 1 534 ? -30.910 -25.896 31.443 1.00 77.38 534 ILE A CA 1
ATOM 4164 C C . ILE A 1 534 ? -32.099 -26.865 31.565 1.00 77.38 534 ILE A C 1
ATOM 4166 O O . ILE A 1 534 ? -32.771 -26.855 32.591 1.00 77.38 534 ILE A O 1
ATOM 4170 N N . ILE A 1 535 ? -32.344 -27.739 30.582 1.00 75.19 535 ILE A N 1
ATOM 4171 C CA . ILE A 1 535 ? -33.391 -28.777 30.656 1.00 75.19 535 ILE A CA 1
ATOM 4172 C C . ILE A 1 535 ? -33.075 -29.806 31.754 1.00 75.19 535 ILE A C 1
ATOM 4174 O O . ILE A 1 535 ? -33.982 -30.260 32.456 1.00 75.19 535 ILE A O 1
ATOM 4178 N N . PHE A 1 536 ? -31.800 -30.162 31.939 1.00 75.50 536 PHE A N 1
ATOM 4179 C CA . PHE A 1 536 ? -31.396 -31.090 32.995 1.00 75.50 536 PHE A CA 1
ATOM 4180 C C . PHE A 1 536 ? -31.403 -30.469 34.397 1.00 75.50 536 PHE A C 1
ATOM 4182 O O . PHE A 1 536 ? -31.667 -31.191 35.352 1.00 75.50 536 PHE A O 1
ATOM 4189 N N . LEU A 1 537 ? -31.177 -29.163 34.560 1.00 78.50 537 LEU A N 1
ATOM 4190 C CA . LEU A 1 537 ? -31.051 -28.528 35.880 1.00 78.50 537 LEU A CA 1
ATOM 4191 C C . LEU A 1 537 ? -32.287 -28.719 36.802 1.00 78.50 537 LEU A C 1
ATOM 4193 O O . LEU A 1 537 ? -32.092 -29.130 37.952 1.00 78.50 537 LEU A O 1
ATOM 4197 N N . PRO A 1 538 ? -33.548 -28.537 36.347 1.00 76.06 538 PRO A N 1
ATOM 4198 C CA . PRO A 1 538 ? -34.737 -28.893 37.124 1.00 76.06 538 PRO A CA 1
ATOM 4199 C C . PRO A 1 538 ? -34.817 -30.385 37.451 1.00 76.06 538 PRO A C 1
ATOM 4201 O O . PRO A 1 538 ? -35.235 -30.747 38.549 1.00 76.06 538 PRO A O 1
ATOM 4204 N N . LEU A 1 539 ? -34.395 -31.260 36.530 1.00 74.31 539 LEU A N 1
ATOM 4205 C CA . LEU A 1 539 ? -34.377 -32.701 36.773 1.00 74.31 539 LEU A CA 1
ATOM 4206 C C . LEU A 1 539 ? -33.363 -33.049 37.871 1.00 74.31 539 LEU A C 1
ATOM 4208 O O . LEU A 1 539 ? -33.720 -33.770 38.799 1.00 74.31 539 LEU A O 1
ATOM 4212 N N . THR A 1 540 ? -32.158 -32.472 37.829 1.00 77.31 540 THR A N 1
ATOM 4213 C CA . THR A 1 540 ? -31.129 -32.616 38.869 1.00 77.31 540 THR A CA 1
ATOM 4214 C C . THR A 1 540 ? -31.663 -32.168 40.231 1.00 77.31 540 THR A C 1
ATOM 4216 O O . THR A 1 540 ? -31.521 -32.898 41.214 1.00 77.31 540 THR A O 1
ATOM 4219 N N . PHE A 1 541 ? -32.362 -31.028 40.292 1.00 76.81 541 PHE A N 1
ATOM 4220 C CA . PHE A 1 541 ? -33.004 -30.541 41.517 1.00 76.81 541 PHE A CA 1
ATOM 4221 C C . PHE A 1 541 ? -34.085 -31.501 42.042 1.00 76.81 541 PHE A C 1
ATOM 4223 O O . PHE A 1 541 ? -34.062 -31.860 43.218 1.00 76.81 541 PHE A O 1
ATOM 4230 N N . ILE A 1 542 ? -34.990 -31.984 41.180 1.00 72.12 542 ILE A N 1
ATOM 4231 C CA . ILE A 1 542 ? -36.036 -32.947 41.569 1.00 72.12 542 ILE A CA 1
ATOM 4232 C C . ILE A 1 542 ? -35.401 -34.269 42.036 1.00 72.12 542 ILE A C 1
ATOM 4234 O O . ILE A 1 542 ? -35.799 -34.800 43.071 1.00 72.12 542 ILE A O 1
ATOM 4238 N N . THR A 1 543 ? -34.372 -34.783 41.351 1.00 72.31 543 THR A N 1
ATOM 4239 C CA . THR A 1 543 ? -33.643 -35.982 41.809 1.00 72.31 543 THR A CA 1
ATOM 4240 C C . THR A 1 543 ? -32.904 -35.758 43.128 1.00 72.31 543 THR A C 1
ATOM 4242 O O . THR A 1 543 ? -32.853 -36.671 43.945 1.00 72.31 543 THR A O 1
ATOM 4245 N N . GLY A 1 544 ? -32.393 -34.550 43.385 1.00 71.12 544 GLY A N 1
ATOM 4246 C CA . GLY A 1 544 ? -31.792 -34.185 44.667 1.00 71.12 544 GLY A CA 1
ATOM 4247 C C . GLY A 1 544 ? -32.817 -34.115 45.801 1.00 71.12 544 GLY A C 1
ATOM 4248 O O . GLY A 1 544 ? -32.535 -34.573 46.903 1.00 71.12 544 GLY A O 1
ATOM 4249 N N . TYR A 1 545 ? -34.021 -33.605 45.525 1.00 71.75 545 TYR A N 1
ATOM 4250 C CA . TYR A 1 545 ? -35.120 -33.528 46.490 1.00 71.75 545 TYR A CA 1
ATOM 4251 C C . TYR A 1 545 ? -35.659 -34.918 46.869 1.00 71.75 545 TYR A C 1
ATOM 4253 O O . TYR A 1 545 ? -35.770 -35.233 48.051 1.00 71.75 545 TYR A O 1
ATOM 4261 N N . PHE A 1 546 ? -35.927 -35.780 45.881 1.00 68.00 546 PHE A N 1
ATOM 4262 C CA . PHE A 1 546 ? -36.390 -37.158 46.113 1.00 68.00 546 PHE A CA 1
ATOM 4263 C C . PHE A 1 546 ? -35.267 -38.133 46.526 1.00 68.00 546 PHE A C 1
ATOM 4265 O O . PHE A 1 546 ? -35.557 -39.232 46.992 1.00 68.00 546 PHE A O 1
ATOM 4272 N N . GLY A 1 547 ? -33.996 -37.749 46.366 1.00 63.53 547 GLY A N 1
ATOM 4273 C CA . GLY A 1 547 ? -32.822 -38.534 46.770 1.00 63.53 547 GLY A CA 1
ATOM 4274 C C . GLY A 1 547 ? -32.362 -38.310 48.216 1.00 63.53 547 GLY A C 1
ATOM 4275 O O . GLY A 1 547 ? -31.460 -39.007 48.681 1.00 63.53 547 GLY A O 1
ATOM 4276 N N . GLN A 1 548 ? -32.952 -37.354 48.940 1.00 62.44 548 GLN A N 1
ATOM 4277 C CA . GLN A 1 548 ? -32.673 -37.131 50.360 1.00 62.44 548 GLN A CA 1
ATOM 4278 C C . GLN A 1 548 ? -33.541 -38.052 51.232 1.00 62.44 548 GLN A C 1
ATOM 4280 O O . GLN A 1 548 ? -34.763 -38.092 51.097 1.00 62.44 548 GLN A O 1
ATOM 4285 N N . ASN A 1 549 ? -32.907 -38.782 52.158 1.00 53.06 549 ASN A N 1
ATOM 4286 C CA . ASN A 1 549 ? -33.568 -39.720 53.076 1.00 53.06 549 ASN A CA 1
ATOM 4287 C C . ASN A 1 549 ? -34.381 -38.989 54.167 1.00 53.06 549 ASN A C 1
ATOM 4289 O O . ASN A 1 549 ? -33.994 -38.952 55.337 1.00 53.06 549 ASN A O 1
ATOM 4293 N N . PHE A 1 550 ? -35.522 -38.406 53.799 1.00 55.84 550 PHE A N 1
ATOM 4294 C CA . PHE A 1 550 ? -36.464 -37.813 54.748 1.00 55.84 550 PHE A CA 1
ATOM 4295 C C . PHE A 1 550 ? -37.258 -38.902 55.483 1.00 55.84 550 PHE A C 1
ATOM 4297 O O . PHE A 1 550 ? -38.063 -39.612 54.890 1.00 55.84 550 PHE A O 1
ATOM 4304 N N . GLY A 1 551 ? -37.064 -39.013 56.802 1.00 54.19 551 GLY A N 1
ATOM 4305 C CA . GLY A 1 551 ? -37.602 -40.120 57.608 1.00 54.19 551 GLY A CA 1
ATOM 4306 C C . GLY A 1 551 ? -39.127 -40.169 57.800 1.00 54.19 551 GLY A C 1
ATOM 4307 O O . GLY A 1 551 ? -39.612 -41.141 58.372 1.00 54.19 551 GLY A O 1
ATOM 4308 N N . LYS A 1 552 ? -39.879 -39.144 57.369 1.00 52.25 552 LYS A N 1
ATOM 4309 C CA . LYS A 1 552 ? -41.351 -39.143 57.269 1.00 52.25 552 LYS A CA 1
ATOM 4310 C C . LYS A 1 552 ? -41.795 -38.200 56.152 1.00 52.25 552 LYS A C 1
ATOM 4312 O O . LYS A 1 552 ? -41.582 -36.995 56.262 1.00 52.25 552 LYS A O 1
ATOM 4317 N N . PHE A 1 553 ? -42.461 -38.732 55.131 1.00 57.12 553 PHE A N 1
ATOM 4318 C CA . PHE A 1 553 ? -43.097 -37.952 54.066 1.00 57.12 553 PHE A CA 1
ATOM 4319 C C . PHE A 1 553 ? -44.581 -38.377 53.989 1.00 57.12 553 PHE A C 1
ATOM 4321 O O . PHE A 1 553 ? -44.826 -39.582 53.940 1.00 57.12 553 PHE A O 1
ATOM 4328 N N . PRO A 1 554 ? -45.583 -37.470 54.037 1.00 50.75 554 PRO A N 1
ATOM 4329 C CA . PRO A 1 554 ? -46.946 -37.846 54.463 1.00 50.75 554 PRO A CA 1
ATOM 4330 C C . PRO A 1 554 ? -47.766 -38.783 53.554 1.00 50.75 554 PRO A C 1
ATOM 4332 O O . PRO A 1 554 ? -48.867 -39.157 53.944 1.00 50.75 554 PRO A O 1
ATOM 4335 N N . GLU A 1 555 ? -47.267 -39.156 52.372 1.00 53.50 555 GLU A N 1
ATOM 4336 C CA . GLU A 1 555 ? -47.975 -39.977 51.367 1.00 53.50 555 GLU A CA 1
ATOM 4337 C C . GLU A 1 555 ? -47.061 -41.059 50.731 1.00 53.50 555 GLU A C 1
ATOM 4339 O O . GLU A 1 555 ? -47.293 -41.498 49.605 1.00 53.50 555 GLU A O 1
ATOM 4344 N N . ALA A 1 556 ? -45.984 -41.475 51.415 1.00 50.56 556 ALA A N 1
ATOM 4345 C CA . ALA A 1 556 ? -44.819 -42.104 50.771 1.00 50.56 556 ALA A CA 1
ATOM 4346 C C . ALA A 1 556 ? -44.474 -43.560 51.167 1.00 50.56 556 ALA A C 1
ATOM 4348 O O . ALA A 1 556 ? -43.297 -43.911 51.133 1.00 50.56 556 ALA A O 1
ATOM 4349 N N . ASP A 1 557 ? -45.453 -44.421 51.472 1.00 52.28 557 ASP A N 1
ATOM 4350 C CA . ASP A 1 557 ? -45.171 -45.826 51.850 1.00 52.28 557 ASP A CA 1
ATOM 4351 C C . ASP A 1 557 ? -45.376 -46.887 50.741 1.00 52.28 557 ASP A C 1
ATOM 4353 O O . ASP A 1 557 ? -44.962 -48.023 50.946 1.00 52.28 557 ASP A O 1
ATOM 4357 N N . ASP A 1 558 ? -45.932 -46.563 49.557 1.00 55.56 558 ASP A N 1
ATOM 4358 C CA . ASP A 1 558 ? -46.280 -47.612 48.560 1.00 55.56 558 ASP A CA 1
ATOM 4359 C C . ASP A 1 558 ? -45.904 -47.365 47.077 1.00 55.56 558 ASP A C 1
ATOM 4361 O O . ASP A 1 558 ? -46.070 -48.269 46.259 1.00 55.56 558 ASP A O 1
ATOM 4365 N N . ASN A 1 559 ? -45.427 -46.179 46.650 1.00 56.81 559 ASN A N 1
ATOM 4366 C CA . ASN A 1 559 ? -45.164 -45.931 45.208 1.00 56.81 559 ASN A CA 1
ATOM 4367 C C . ASN A 1 559 ? -44.197 -44.758 44.885 1.00 56.81 559 ASN A C 1
ATOM 4369 O O . ASN A 1 559 ? -44.453 -43.915 44.021 1.00 56.81 559 ASN A O 1
ATOM 4373 N N . ASN A 1 560 ? -43.050 -44.696 45.571 1.00 60.47 560 ASN A N 1
ATOM 4374 C CA . ASN A 1 560 ? -42.101 -43.568 45.490 1.00 60.47 560 ASN A CA 1
ATOM 4375 C C . ASN A 1 560 ? -41.627 -43.235 44.046 1.00 60.47 560 ASN A C 1
ATOM 4377 O O . ASN A 1 560 ? -41.581 -42.073 43.639 1.00 60.47 560 ASN A O 1
ATOM 4381 N N . SER A 1 561 ? -41.350 -44.248 43.215 1.00 61.31 561 SER A N 1
ATOM 4382 C CA . SER A 1 561 ? -40.869 -44.046 41.836 1.00 61.31 561 SER A CA 1
ATOM 4383 C C . SER A 1 561 ? -41.943 -43.524 40.871 1.00 61.31 561 SER A C 1
ATOM 4385 O O . SER A 1 561 ? -41.649 -42.697 40.007 1.00 61.31 561 SER A O 1
ATOM 4387 N N . THR A 1 562 ? -43.198 -43.964 40.998 1.00 68.38 562 THR A N 1
ATOM 4388 C CA . THR A 1 562 ? -44.299 -43.531 40.119 1.00 68.38 562 THR A CA 1
ATOM 4389 C C . THR A 1 562 ? -44.702 -42.082 40.368 1.00 68.38 562 THR A C 1
ATOM 4391 O O . THR A 1 562 ? -45.125 -41.413 39.425 1.00 68.38 562 THR A O 1
ATOM 4394 N N . TYR A 1 563 ? -44.566 -41.574 41.596 1.00 71.12 563 TYR A N 1
ATOM 4395 C CA . TYR A 1 563 ? -44.844 -40.166 41.894 1.00 71.12 563 TYR A CA 1
ATOM 4396 C C . TYR A 1 563 ? -43.778 -39.232 41.299 1.00 71.12 563 TYR A C 1
ATOM 4398 O O . TYR A 1 563 ? -44.127 -38.249 40.645 1.00 71.12 563 TYR A O 1
ATOM 4406 N N . PHE A 1 564 ? -42.494 -39.601 41.403 1.00 74.44 564 PHE A N 1
ATOM 4407 C CA . PHE A 1 564 ? -41.392 -38.899 40.733 1.00 74.44 564 PHE A CA 1
ATOM 4408 C C . PHE A 1 564 ? -41.640 -38.753 39.221 1.00 74.44 564 PHE A C 1
ATOM 4410 O O . PHE A 1 564 ? -41.636 -37.637 38.702 1.00 74.44 564 PHE A O 1
ATOM 4417 N N . TRP A 1 565 ? -41.939 -39.847 38.507 1.00 78.38 565 TRP A N 1
ATOM 4418 C CA . TRP A 1 565 ? -42.151 -39.794 37.051 1.00 78.38 565 TRP A CA 1
ATOM 4419 C C . TRP A 1 565 ? -43.405 -39.006 36.636 1.00 78.38 565 TRP A C 1
ATOM 4421 O O . TRP A 1 565 ? -43.388 -38.360 35.587 1.00 78.38 565 TRP A O 1
ATOM 4431 N N . LYS A 1 566 ? -44.462 -38.988 37.465 1.00 81.06 566 LYS A N 1
ATOM 4432 C CA . LYS A 1 566 ? -45.662 -38.156 37.240 1.00 81.06 566 LYS A CA 1
ATOM 4433 C C . LYS A 1 566 ? -45.374 -36.653 37.274 1.00 81.06 566 LYS A C 1
ATOM 4435 O O . LYS A 1 566 ? -46.101 -35.907 36.626 1.00 81.06 566 LYS A O 1
ATOM 4440 N N . ILE A 1 567 ? -44.345 -36.213 38.000 1.00 78.62 567 ILE A N 1
ATOM 4441 C CA . ILE A 1 567 ? -43.930 -34.802 38.068 1.00 78.62 567 ILE A CA 1
ATOM 4442 C C . ILE A 1 567 ? -42.818 -34.516 37.050 1.00 78.62 567 ILE A C 1
ATOM 4444 O O . ILE A 1 567 ? -42.887 -33.529 36.322 1.00 78.62 567 ILE A O 1
ATOM 4448 N N . ALA A 1 568 ? -41.820 -35.397 36.946 1.00 77.94 568 ALA A N 1
ATOM 4449 C CA . ALA A 1 568 ? -40.663 -35.196 36.079 1.00 77.94 568 ALA A CA 1
ATOM 4450 C C . ALA A 1 568 ? -41.032 -35.142 34.585 1.00 77.94 568 ALA A C 1
ATOM 4452 O O . ALA A 1 568 ? -40.535 -34.271 33.876 1.00 77.94 568 ALA A O 1
ATOM 4453 N N . ILE A 1 569 ? -41.921 -36.022 34.096 1.00 81.38 569 ILE A N 1
ATOM 4454 C CA . ILE A 1 569 ? -42.256 -36.075 32.660 1.00 81.38 569 ILE A CA 1
ATOM 4455 C C . ILE A 1 569 ? -42.973 -34.795 32.191 1.00 81.38 569 ILE A C 1
ATOM 4457 O O . ILE A 1 569 ? -42.486 -34.190 31.235 1.00 81.38 569 ILE A O 1
ATOM 4461 N N . PRO A 1 570 ? -44.064 -34.315 32.830 1.00 85.38 570 PRO A N 1
ATOM 4462 C CA . PRO A 1 570 ? -44.727 -33.085 32.393 1.00 85.38 570 PRO A CA 1
ATOM 4463 C C . PRO A 1 570 ? -43.835 -31.845 32.505 1.00 85.38 570 PRO A C 1
ATOM 4465 O O . PRO A 1 570 ? -43.890 -30.986 31.628 1.00 85.38 570 PRO A O 1
ATOM 4468 N N . VAL A 1 571 ? -42.983 -31.764 33.537 1.00 79.75 571 VAL A N 1
ATOM 4469 C CA . VAL A 1 571 ? -42.024 -30.657 33.699 1.00 79.75 571 VAL A CA 1
ATOM 4470 C C . VAL A 1 571 ? -40.995 -30.661 32.568 1.00 79.75 571 VAL A C 1
ATOM 4472 O O . VAL A 1 571 ? -40.827 -29.642 31.902 1.00 79.75 571 VAL A O 1
ATOM 4475 N N . VAL A 1 572 ? -40.340 -31.794 32.294 1.00 79.75 572 VAL A N 1
ATOM 4476 C CA . VAL A 1 572 ? -39.342 -31.894 31.214 1.00 79.75 572 VAL A CA 1
ATOM 4477 C C . VAL A 1 572 ? -39.980 -31.621 29.851 1.00 79.75 572 VAL A C 1
ATOM 4479 O O . VAL A 1 572 ? -39.446 -30.815 29.096 1.00 79.75 572 VAL A O 1
ATOM 4482 N N . VAL A 1 573 ? -41.146 -32.204 29.550 1.00 81.88 573 VAL A N 1
ATOM 4483 C CA . VAL A 1 573 ? -41.863 -31.955 28.284 1.00 81.88 573 VAL A CA 1
ATOM 4484 C C . VAL A 1 573 ? -42.251 -30.480 28.144 1.00 81.88 573 VAL A C 1
ATOM 4486 O O . VAL A 1 573 ? -42.041 -29.899 27.082 1.00 81.88 573 VAL A O 1
ATOM 4489 N N . GLY A 1 574 ? -42.749 -29.843 29.209 1.00 82.19 574 GLY A N 1
ATOM 4490 C CA . GLY A 1 574 ? -43.061 -28.411 29.204 1.00 82.19 574 GLY A CA 1
ATOM 4491 C C . GLY A 1 574 ? -41.829 -27.535 28.973 1.00 82.19 574 GLY A C 1
ATOM 4492 O O . GLY A 1 574 ? -41.870 -26.611 28.164 1.00 82.19 574 GLY A O 1
ATOM 4493 N N . THR A 1 575 ? -40.712 -27.859 29.627 1.00 76.81 575 THR A N 1
ATOM 4494 C CA . THR A 1 575 ? -39.466 -27.083 29.527 1.00 76.81 575 THR A CA 1
ATOM 4495 C C . THR A 1 575 ? -38.834 -27.238 28.140 1.00 76.81 575 THR A C 1
ATOM 4497 O O . THR A 1 575 ? -38.401 -26.251 27.553 1.00 76.81 575 THR A O 1
ATOM 4500 N N . VAL A 1 576 ? -38.862 -28.449 27.569 1.00 77.56 576 VAL A N 1
ATOM 4501 C CA . VAL A 1 576 ? -38.431 -28.726 26.188 1.00 77.56 576 VAL A CA 1
ATOM 4502 C C . VAL A 1 576 ? -39.278 -27.950 25.179 1.00 77.56 576 VAL A C 1
ATOM 4504 O O . VAL A 1 576 ? -38.715 -27.257 24.338 1.00 77.56 576 VAL A O 1
ATOM 4507 N N . ILE A 1 577 ? -40.613 -28.007 25.271 1.00 81.56 577 ILE A N 1
ATOM 4508 C CA . ILE A 1 577 ? -41.502 -27.304 24.328 1.00 81.56 577 ILE A CA 1
ATOM 4509 C C . ILE A 1 577 ? -41.297 -25.786 24.393 1.00 81.56 577 ILE A C 1
ATOM 4511 O O . ILE A 1 577 ? -41.302 -25.138 23.353 1.00 81.56 577 ILE A O 1
ATOM 4515 N N . VAL A 1 578 ? -41.096 -25.212 25.584 1.00 80.50 578 VAL A N 1
ATOM 4516 C CA . VAL A 1 578 ? -40.887 -23.763 25.742 1.00 80.50 578 VAL A CA 1
ATOM 4517 C C . VAL A 1 578 ? -39.503 -23.325 25.253 1.00 80.50 578 VAL A C 1
ATOM 4519 O O . VAL A 1 578 ? -39.418 -22.353 24.507 1.00 80.50 578 VAL A O 1
ATOM 4522 N N . LEU A 1 579 ? -38.428 -24.024 25.641 1.00 75.31 579 LEU A N 1
ATOM 4523 C CA . LEU A 1 579 ? -37.053 -23.622 25.309 1.00 75.31 579 LEU A CA 1
ATOM 4524 C C . LEU A 1 579 ? -36.631 -23.978 23.879 1.00 75.31 579 LEU A C 1
ATOM 4526 O O . LEU A 1 579 ? -35.792 -23.288 23.309 1.00 75.31 579 LEU A O 1
ATOM 4530 N N . MET A 1 580 ? -37.186 -25.043 23.294 1.00 78.12 580 MET A N 1
ATOM 4531 C CA . MET A 1 580 ? -36.839 -25.490 21.939 1.00 78.12 580 MET A CA 1
ATOM 4532 C C . MET A 1 580 ? -37.854 -25.055 20.877 1.00 78.12 580 MET A C 1
ATOM 4534 O O . MET A 1 580 ? -37.731 -25.492 19.736 1.00 78.12 580 MET A O 1
ATOM 4538 N N . ARG A 1 581 ? -38.846 -24.212 21.207 1.00 80.88 581 ARG A N 1
ATOM 4539 C CA . ARG A 1 581 ? -39.927 -23.832 20.273 1.00 80.88 581 ARG A CA 1
ATOM 4540 C C . ARG A 1 581 ? -39.387 -23.301 18.933 1.00 80.88 581 ARG A C 1
ATOM 4542 O O . ARG A 1 581 ? -39.876 -23.704 17.883 1.00 80.88 581 ARG A O 1
ATOM 4549 N N . ASP A 1 582 ? -38.360 -22.449 18.994 1.00 73.69 582 ASP A N 1
ATOM 4550 C CA . ASP A 1 582 ? -37.791 -21.766 17.831 1.00 73.69 582 ASP A CA 1
ATOM 4551 C C . ASP A 1 582 ? -36.953 -22.775 17.016 1.00 73.69 582 ASP A C 1
ATOM 4553 O O . ASP A 1 582 ? -37.194 -22.968 15.831 1.00 73.69 582 ASP A O 1
ATOM 4557 N N . ILE A 1 583 ? -36.116 -23.579 17.689 1.00 71.88 583 ILE A N 1
ATOM 4558 C CA . ILE A 1 583 ? -35.325 -24.672 17.083 1.00 71.88 583 ILE A CA 1
ATOM 4559 C C . ILE A 1 583 ? -36.220 -25.700 16.366 1.00 71.88 583 ILE A C 1
ATOM 4561 O O . ILE A 1 583 ? -35.877 -26.185 15.286 1.00 71.88 583 ILE A O 1
ATOM 4565 N N . ILE A 1 584 ? -37.369 -26.056 16.952 1.00 75.75 584 ILE A N 1
ATOM 4566 C CA . ILE A 1 584 ? -38.338 -26.992 16.360 1.00 75.75 584 ILE A CA 1
ATOM 4567 C C . ILE A 1 584 ? -38.980 -26.380 15.109 1.00 75.75 584 ILE A C 1
ATOM 4569 O O . ILE A 1 584 ? -39.127 -27.075 14.100 1.00 75.75 584 ILE A O 1
ATOM 4573 N N . TYR A 1 585 ? -39.340 -25.095 15.160 1.00 79.19 585 TYR A N 1
ATOM 4574 C CA . TYR A 1 585 ? -39.899 -24.363 14.027 1.00 79.19 585 TYR A CA 1
ATOM 4575 C C . TYR A 1 585 ? -38.893 -24.272 12.869 1.00 79.19 585 TYR A C 1
ATOM 4577 O O . TYR A 1 585 ? -39.195 -24.721 11.761 1.00 79.19 585 TYR A O 1
ATOM 4585 N N . ASP A 1 586 ? -37.671 -23.816 13.145 1.00 69.81 586 ASP A N 1
ATOM 4586 C CA . ASP A 1 586 ? -36.607 -23.650 12.150 1.00 69.81 586 ASP A CA 1
ATOM 4587 C C . ASP A 1 586 ? -36.180 -24.994 11.544 1.00 69.81 586 ASP A C 1
ATOM 4589 O O . ASP A 1 586 ? -35.991 -25.104 10.329 1.00 69.81 586 ASP A O 1
ATOM 4593 N N . SER A 1 587 ? -36.132 -26.062 12.349 1.00 69.38 587 SER A N 1
ATOM 4594 C CA . SER A 1 587 ? -35.894 -27.428 11.857 1.00 69.38 587 SER A CA 1
ATOM 4595 C C . SER A 1 587 ? -36.980 -27.889 10.878 1.00 69.38 587 SER A C 1
ATOM 4597 O O . SER A 1 587 ? -36.669 -28.518 9.863 1.00 69.38 587 SER A O 1
ATOM 4599 N N . CYS A 1 588 ? -38.251 -27.563 11.142 1.00 74.38 588 CYS A N 1
ATOM 4600 C CA . CYS A 1 588 ? -39.354 -27.888 10.236 1.00 74.38 588 CYS A CA 1
ATOM 4601 C C . CYS A 1 588 ? -39.272 -27.079 8.934 1.00 74.38 588 CYS A C 1
ATOM 4603 O O . CYS A 1 588 ? -39.365 -27.663 7.853 1.00 74.38 588 CYS A O 1
ATOM 4605 N N . VAL A 1 589 ? -39.051 -25.762 9.014 1.00 76.69 589 VAL A N 1
ATOM 4606 C CA . VAL A 1 589 ? -38.899 -24.886 7.836 1.00 76.69 589 VAL A CA 1
ATOM 4607 C C . VAL A 1 589 ? -37.736 -25.357 6.959 1.00 76.69 589 VAL A C 1
ATOM 4609 O O . VAL A 1 589 ? -37.918 -25.588 5.761 1.00 76.69 589 VAL A O 1
ATOM 4612 N N . THR A 1 590 ? -36.575 -25.609 7.566 1.00 69.00 590 THR A N 1
ATOM 4613 C CA . THR A 1 590 ? -35.374 -26.103 6.878 1.00 69.00 590 THR A CA 1
ATOM 4614 C C . THR A 1 590 ? -35.625 -27.450 6.192 1.00 69.00 590 THR A C 1
ATOM 4616 O O . THR A 1 590 ? -35.195 -27.666 5.058 1.00 69.00 590 THR A O 1
ATOM 4619 N N . PHE A 1 591 ? -36.364 -28.365 6.829 1.00 72.81 591 PHE A N 1
ATOM 4620 C CA . PHE A 1 591 ? -36.727 -29.656 6.235 1.00 72.81 591 PHE A CA 1
ATOM 4621 C C . PHE A 1 591 ? -37.596 -29.504 4.972 1.00 72.81 591 PHE A C 1
ATOM 4623 O O . PHE A 1 591 ? -37.332 -30.159 3.957 1.00 72.81 591 PHE A O 1
ATOM 4630 N N . PHE A 1 592 ? -38.593 -28.611 4.988 1.00 75.31 592 PHE A N 1
ATOM 4631 C CA . PHE A 1 592 ? -39.425 -28.337 3.810 1.00 75.31 592 PHE A CA 1
ATOM 4632 C C . PHE A 1 592 ? -38.646 -27.632 2.688 1.00 75.31 592 PHE A C 1
ATOM 4634 O O . PHE A 1 592 ? -38.767 -28.032 1.527 1.00 75.31 592 PHE A O 1
ATOM 4641 N N . GLN A 1 593 ? -37.791 -26.657 3.016 1.00 71.25 593 GLN A N 1
ATOM 4642 C CA . GLN A 1 593 ? -36.923 -25.980 2.044 1.00 71.25 593 GLN A CA 1
ATOM 4643 C C . GLN A 1 593 ? -35.959 -26.960 1.356 1.00 71.25 593 GLN A C 1
ATOM 4645 O O . GLN A 1 593 ? -35.895 -26.998 0.124 1.00 71.25 593 GLN A O 1
ATOM 4650 N N . ARG A 1 594 ? -35.285 -27.832 2.123 1.00 65.56 594 ARG A N 1
ATOM 4651 C CA . ARG A 1 594 ? -34.414 -28.893 1.580 1.00 65.56 594 ARG A CA 1
ATOM 4652 C C . ARG A 1 594 ? -35.164 -29.797 0.599 1.00 65.56 594 ARG A C 1
ATOM 4654 O O . ARG A 1 594 ? -34.660 -30.073 -0.490 1.00 65.56 594 ARG A O 1
ATOM 4661 N N . ARG A 1 595 ? -36.390 -30.216 0.938 1.00 72.81 595 ARG A N 1
ATOM 4662 C CA . ARG A 1 595 ? -37.220 -31.063 0.063 1.00 72.81 595 ARG A CA 1
ATOM 4663 C C . ARG A 1 595 ? -37.615 -30.355 -1.240 1.00 72.81 595 ARG A C 1
ATOM 4665 O O . ARG A 1 595 ? -37.632 -31.000 -2.287 1.00 72.81 595 ARG A O 1
ATOM 4672 N N . HIS A 1 596 ? -37.892 -29.052 -1.196 1.00 73.94 596 HIS A N 1
ATOM 4673 C CA . HIS A 1 596 ? -38.220 -28.257 -2.384 1.00 73.94 596 HIS A CA 1
ATOM 4674 C C . HIS A 1 596 ? -37.015 -28.107 -3.332 1.00 73.94 596 HIS A C 1
ATOM 4676 O O . HIS A 1 596 ? -37.122 -28.394 -4.526 1.00 73.94 596 HIS A O 1
ATOM 4682 N N . ILE A 1 597 ? -35.841 -27.750 -2.796 1.00 67.56 597 ILE A N 1
ATOM 4683 C CA . ILE A 1 597 ? -34.613 -27.535 -3.582 1.00 67.56 597 ILE A CA 1
ATOM 4684 C C . ILE A 1 597 ? -34.145 -28.833 -4.261 1.00 67.56 597 ILE A C 1
ATOM 4686 O O . ILE A 1 597 ? -33.804 -28.824 -5.446 1.00 67.56 597 ILE A O 1
ATOM 4690 N N . VAL A 1 598 ? -34.197 -29.976 -3.564 1.00 66.81 598 VAL A N 1
ATOM 4691 C CA . VAL A 1 598 ? -33.858 -31.289 -4.151 1.00 66.81 598 VAL A CA 1
ATOM 4692 C C . VAL A 1 598 ? -34.793 -31.656 -5.316 1.00 66.81 598 VAL A C 1
ATOM 4694 O O . VAL A 1 598 ? -34.338 -32.220 -6.314 1.00 66.81 598 VAL A O 1
ATOM 4697 N N . GLY A 1 599 ? -36.076 -31.278 -5.248 1.00 70.50 599 GLY A N 1
ATOM 4698 C CA . GLY A 1 599 ? -37.031 -31.457 -6.348 1.00 70.50 599 GLY A CA 1
ATOM 4699 C C . GLY A 1 599 ? -36.679 -30.647 -7.603 1.00 70.50 599 GLY A C 1
ATOM 4700 O O . GLY A 1 599 ? -36.776 -31.163 -8.719 1.00 70.50 599 GLY A O 1
ATOM 4701 N N . ILE A 1 600 ? -36.205 -29.408 -7.433 1.00 67.56 600 ILE A N 1
ATOM 4702 C CA . ILE A 1 600 ? -35.731 -28.556 -8.539 1.00 67.56 600 ILE A CA 1
ATOM 4703 C C . ILE A 1 600 ? -34.454 -29.141 -9.164 1.00 67.56 600 ILE A C 1
ATOM 4705 O O . ILE A 1 600 ? -34.350 -29.226 -10.391 1.00 67.56 600 ILE A O 1
ATOM 4709 N N . ARG A 1 601 ? -33.510 -29.614 -8.336 1.00 59.78 601 ARG A N 1
ATOM 4710 C CA . ARG A 1 601 ? -32.252 -30.234 -8.792 1.00 59.78 601 ARG A CA 1
ATOM 4711 C C . ARG A 1 601 ? -32.488 -31.476 -9.658 1.00 59.78 601 ARG A C 1
ATOM 4713 O O . ARG A 1 601 ? -31.911 -31.562 -10.742 1.00 59.78 601 ARG A O 1
ATOM 4720 N N . LYS A 1 602 ? -33.371 -32.404 -9.247 1.00 60.09 602 LYS A N 1
ATOM 4721 C CA . LYS A 1 602 ? -33.696 -33.596 -10.062 1.00 60.09 602 LYS A CA 1
ATOM 4722 C C . LYS A 1 602 ? -34.298 -33.227 -11.430 1.00 60.09 602 LYS A C 1
ATOM 4724 O O . LYS A 1 602 ? -33.955 -33.868 -12.418 1.00 60.09 602 LYS A O 1
ATOM 4729 N N . ARG A 1 603 ? -35.114 -32.164 -11.521 1.00 57.91 603 ARG A N 1
ATOM 4730 C CA . ARG A 1 603 ? -35.661 -31.680 -12.806 1.00 57.91 603 ARG A CA 1
ATOM 4731 C C . ARG A 1 603 ? -34.585 -31.077 -13.720 1.00 57.91 603 ARG A C 1
ATOM 4733 O O . ARG A 1 603 ? -34.471 -31.514 -14.860 1.00 57.91 603 ARG A O 1
ATOM 4740 N N . LYS A 1 604 ? -33.750 -30.146 -13.230 1.00 55.22 604 LYS A N 1
ATOM 4741 C CA . LYS A 1 604 ? -32.683 -29.525 -14.051 1.00 55.22 604 LYS A CA 1
ATOM 4742 C C . LYS A 1 604 ? -31.648 -30.537 -14.566 1.00 55.22 604 LYS A C 1
ATOM 4744 O O . LYS A 1 604 ? -31.185 -30.396 -15.697 1.00 55.22 604 LYS A O 1
ATOM 4749 N N . LYS A 1 605 ? -31.292 -31.558 -13.772 1.00 50.31 605 LYS A N 1
ATOM 4750 C CA . LYS A 1 605 ? -30.272 -32.552 -14.161 1.00 50.31 605 LYS A CA 1
ATOM 4751 C C . LYS A 1 605 ? -30.714 -33.419 -15.350 1.00 50.31 605 LYS A C 1
ATOM 4753 O O . LYS A 1 605 ? -29.893 -33.715 -16.210 1.00 50.31 605 LYS A O 1
ATOM 4758 N N . SER A 1 606 ? -32.008 -33.748 -15.437 1.00 45.84 606 SER A N 1
ATOM 4759 C CA . SER A 1 606 ? -32.581 -34.503 -16.563 1.00 45.84 606 SER A CA 1
ATOM 4760 C C . SER A 1 606 ? -32.587 -33.712 -17.875 1.00 45.84 606 SER A C 1
ATOM 4762 O O . SER A 1 606 ? -32.391 -34.303 -18.929 1.00 45.84 606 SER A O 1
ATOM 4764 N N . THR A 1 607 ? -32.807 -32.394 -17.832 1.00 45.88 607 THR A N 1
ATOM 4765 C CA . THR A 1 607 ? -32.844 -31.552 -19.044 1.00 45.88 607 THR A CA 1
ATOM 4766 C C . THR A 1 607 ? -31.443 -31.197 -19.551 1.00 45.88 607 THR A C 1
ATOM 4768 O O . THR A 1 607 ? -31.237 -31.083 -20.752 1.00 45.88 607 THR A O 1
ATOM 4771 N N . ARG A 1 608 ? -30.454 -31.044 -18.658 1.00 46.72 608 ARG A N 1
ATOM 4772 C CA . ARG A 1 608 ? -29.086 -30.645 -19.041 1.00 46.72 608 ARG A CA 1
ATOM 4773 C C . ARG A 1 608 ? -28.288 -31.733 -19.762 1.00 46.72 608 ARG A C 1
ATOM 4775 O O . ARG A 1 608 ? -27.560 -31.401 -20.690 1.00 46.72 608 ARG A O 1
ATOM 4782 N N . LEU A 1 609 ? -28.434 -33.007 -19.381 1.00 43.94 609 LEU A N 1
ATOM 4783 C CA . LEU A 1 609 ? -27.707 -34.101 -20.045 1.00 43.94 609 LEU A CA 1
ATOM 4784 C C . LEU A 1 609 ? -28.087 -34.270 -21.527 1.00 43.94 609 LEU A C 1
ATOM 4786 O O . LEU A 1 609 ? -27.244 -34.707 -22.301 1.00 43.94 609 LEU A O 1
ATOM 4790 N N . ALA A 1 610 ? -29.300 -33.873 -21.928 1.00 39.09 610 ALA A N 1
ATOM 4791 C CA . ALA A 1 610 ? -29.747 -33.918 -23.323 1.00 39.09 610 ALA A CA 1
ATOM 4792 C C . ALA A 1 610 ? -29.148 -32.804 -24.208 1.00 39.09 610 ALA A C 1
ATOM 4794 O O . ALA A 1 610 ? -29.009 -32.991 -25.413 1.00 39.09 610 ALA A O 1
ATOM 4795 N N . ASN A 1 611 ? -28.768 -31.659 -23.627 1.00 40.56 611 ASN A N 1
ATOM 4796 C CA . ASN A 1 611 ? -28.240 -30.519 -24.391 1.00 40.56 611 ASN A CA 1
ATOM 4797 C C . ASN A 1 611 ? -26.715 -30.580 -24.592 1.00 40.56 611 ASN A C 1
ATOM 4799 O O . ASN A 1 611 ? -26.196 -29.931 -25.492 1.00 40.56 611 ASN A O 1
ATOM 4803 N N . ILE A 1 612 ? -25.995 -31.358 -23.776 1.00 43.31 612 ILE A N 1
ATOM 4804 C CA . ILE A 1 612 ? -24.539 -31.564 -23.910 1.00 43.31 612 ILE A CA 1
ATOM 4805 C C . ILE A 1 612 ? -24.213 -32.530 -25.073 1.00 43.31 612 ILE A C 1
ATOM 4807 O O . ILE A 1 612 ? -23.079 -32.595 -25.534 1.00 43.31 612 ILE A O 1
ATOM 4811 N N . THR A 1 613 ? -25.206 -33.267 -25.585 1.00 34.84 613 THR A N 1
ATOM 4812 C CA . THR A 1 613 ? -25.040 -34.295 -26.630 1.00 34.84 613 THR A CA 1
ATOM 4813 C C . THR A 1 613 ? -25.264 -33.821 -28.072 1.00 34.84 613 THR A C 1
ATOM 4815 O O . THR A 1 613 ? -25.237 -34.644 -28.982 1.00 34.84 613 THR A O 1
ATOM 4818 N N . THR A 1 614 ? -25.466 -32.523 -28.312 1.00 31.66 614 THR A N 1
ATOM 4819 C CA . THR A 1 614 ? -25.624 -31.946 -29.663 1.00 31.66 614 THR A CA 1
ATOM 4820 C C . THR A 1 614 ? -24.498 -30.959 -29.982 1.00 31.66 614 THR A C 1
ATOM 4822 O O . THR A 1 614 ? -24.343 -29.993 -29.232 1.00 31.66 614 THR A O 1
ATOM 4825 N N . PRO A 1 615 ? -23.730 -31.145 -31.078 1.00 32.09 615 PRO A N 1
ATOM 4826 C CA . PRO A 1 615 ? -22.689 -30.202 -31.475 1.00 32.09 615 PRO A CA 1
ATOM 4827 C C . PRO A 1 615 ? -23.315 -28.869 -31.897 1.00 32.09 615 PRO A C 1
ATOM 4829 O O . PRO A 1 615 ? -24.209 -28.818 -32.742 1.00 32.09 615 PRO A O 1
ATOM 4832 N N . LEU A 1 616 ? -22.845 -27.780 -31.292 1.00 35.28 616 LEU A N 1
ATOM 4833 C CA . LEU A 1 616 ? -23.464 -26.455 -31.371 1.00 35.28 616 LEU A CA 1
ATOM 4834 C C . LEU A 1 616 ? -22.948 -25.658 -32.588 1.00 35.28 616 LEU A C 1
ATOM 4836 O O . LEU A 1 616 ? -22.461 -24.540 -32.461 1.00 35.28 616 LEU A O 1
ATOM 4840 N N . LEU A 1 617 ? -23.044 -26.265 -33.777 1.00 41.69 617 LEU A N 1
ATOM 4841 C CA . LEU A 1 617 ? -22.659 -25.685 -35.073 1.00 41.69 617 LEU A CA 1
ATOM 4842 C C . LEU A 1 617 ? -23.724 -25.953 -36.157 1.00 41.69 617 LEU A C 1
ATOM 4844 O O . LEU A 1 617 ? -23.438 -26.510 -37.215 1.00 41.69 617 LEU A O 1
ATOM 4848 N N . ALA A 1 618 ? -24.967 -25.531 -35.905 1.00 32.53 618 ALA A N 1
ATOM 4849 C CA . ALA A 1 618 ? -25.990 -25.372 -36.943 1.00 32.53 618 ALA A CA 1
ATOM 4850 C C . ALA A 1 618 ? -27.050 -24.325 -36.546 1.00 32.53 618 ALA A C 1
ATOM 4852 O O . ALA A 1 618 ? -27.478 -24.272 -35.398 1.00 32.53 618 ALA A O 1
ATOM 4853 N N . ASP A 1 619 ? -27.475 -23.529 -37.532 1.00 33.28 619 ASP A N 1
ATOM 4854 C CA . ASP A 1 619 ? -28.627 -22.613 -37.537 1.00 33.28 619 ASP A CA 1
ATOM 4855 C C . ASP A 1 619 ? -28.801 -21.585 -36.400 1.00 33.28 619 ASP A C 1
ATOM 4857 O O . ASP A 1 619 ? -29.646 -21.710 -35.515 1.00 33.28 619 ASP A O 1
ATOM 4861 N N . HIS A 1 620 ? -28.196 -20.409 -36.611 1.00 27.59 620 HIS A N 1
ATOM 4862 C CA . HIS A 1 620 ? -28.889 -19.147 -36.331 1.00 27.59 620 HIS A CA 1
ATOM 4863 C C . HIS A 1 620 ? -28.892 -18.201 -37.541 1.00 27.59 620 HIS A C 1
ATOM 4865 O O . HIS A 1 620 ? -28.076 -17.291 -37.689 1.00 27.59 620 HIS A O 1
ATOM 4871 N N . ARG A 1 621 ? -29.906 -18.381 -38.394 1.00 26.17 621 ARG A N 1
ATOM 4872 C CA . ARG A 1 621 ? -30.491 -17.311 -39.208 1.00 26.17 621 ARG A CA 1
ATOM 4873 C C . ARG A 1 621 ? -32.010 -17.418 -39.153 1.00 26.17 621 ARG A C 1
ATOM 4875 O O . ARG A 1 621 ? -32.531 -18.494 -39.413 1.00 26.17 621 ARG A O 1
ATOM 4882 N N . ARG A 1 622 ? -32.657 -16.255 -38.988 1.00 24.92 622 ARG A N 1
ATOM 4883 C CA . ARG A 1 622 ? -34.103 -15.999 -39.152 1.00 24.92 622 ARG A CA 1
ATOM 4884 C C . ARG A 1 622 ? -35.024 -16.586 -38.062 1.00 24.92 622 ARG A C 1
ATOM 4886 O O . ARG A 1 622 ? -34.715 -17.618 -37.489 1.00 24.92 622 ARG A O 1
ATOM 4893 N N . ASP A 1 623 ? -36.142 -15.953 -37.697 1.00 25.73 623 ASP A N 1
ATOM 4894 C CA . ASP A 1 623 ? -36.755 -14.702 -38.190 1.00 25.73 623 ASP A CA 1
ATOM 4895 C C . ASP A 1 623 ? -37.232 -13.797 -37.041 1.00 25.73 623 ASP A C 1
ATOM 4897 O O . ASP A 1 623 ? -37.606 -14.259 -35.966 1.00 25.73 623 ASP A O 1
ATOM 4901 N N . SER A 1 624 ? -37.263 -12.491 -37.311 1.00 28.31 624 SER A N 1
ATOM 4902 C CA . SER A 1 624 ? -37.915 -11.476 -36.483 1.00 28.31 624 SER A CA 1
ATOM 4903 C C . SER A 1 624 ? -39.274 -11.101 -37.086 1.00 28.31 624 SER A C 1
ATOM 4905 O O . SER A 1 624 ? -39.310 -10.355 -38.067 1.00 28.31 624 SER A O 1
ATOM 4907 N N . ALA A 1 625 ? -40.375 -11.579 -36.503 1.00 26.52 625 ALA A N 1
ATOM 4908 C CA . ALA A 1 625 ? -41.729 -11.082 -36.765 1.00 26.52 625 ALA A CA 1
ATOM 4909 C C . ALA A 1 625 ? -42.698 -11.450 -35.622 1.00 26.52 625 ALA A C 1
ATOM 4911 O O . ALA A 1 625 ? -42.549 -12.493 -34.993 1.00 26.52 625 ALA A O 1
ATOM 4912 N N . ASP A 1 626 ? -43.696 -10.587 -35.418 1.00 26.80 626 ASP A N 1
ATOM 4913 C CA . ASP A 1 626 ? -44.973 -10.810 -34.722 1.00 26.80 626 ASP A CA 1
ATOM 4914 C C . ASP A 1 626 ? -44.974 -11.205 -33.224 1.00 26.80 626 ASP A C 1
ATOM 4916 O O . ASP A 1 626 ? -44.990 -12.372 -32.844 1.00 26.80 626 ASP A O 1
ATOM 4920 N N . SER A 1 627 ? -45.204 -10.220 -32.345 1.00 25.16 627 SER A N 1
ATOM 4921 C CA . SER A 1 627 ? -46.588 -9.947 -31.895 1.00 25.16 627 SER A CA 1
ATOM 4922 C C . SER A 1 627 ? -46.714 -8.655 -31.068 1.00 25.16 627 SER A C 1
ATOM 4924 O O . SER A 1 627 ? -45.860 -8.321 -30.250 1.00 25.16 627 SER A O 1
ATOM 4926 N N . GLU A 1 628 ? -47.804 -7.919 -31.296 1.00 27.89 628 GLU A N 1
ATOM 4927 C CA . GLU A 1 628 ? -48.236 -6.770 -30.485 1.00 27.89 628 GLU A CA 1
ATOM 4928 C C . GLU A 1 628 ? -48.945 -7.233 -29.192 1.00 27.89 628 GLU A C 1
ATOM 4930 O O . GLU A 1 628 ? -49.549 -8.306 -29.180 1.00 27.89 628 GLU A O 1
ATOM 4935 N N . GLY A 1 629 ? -48.981 -6.405 -28.132 1.00 25.69 629 GLY A N 1
ATOM 4936 C CA . GLY A 1 629 ? -49.902 -6.644 -27.002 1.00 25.69 629 GLY A CA 1
ATOM 4937 C C . GLY A 1 629 ? -49.568 -5.986 -25.653 1.00 25.69 629 GLY A C 1
ATOM 4938 O O . GLY A 1 629 ? -48.966 -6.606 -24.784 1.00 25.69 629 GLY A O 1
ATOM 4939 N N . LEU A 1 630 ? -50.042 -4.756 -25.438 1.00 26.41 630 LEU A N 1
ATOM 4940 C CA . LEU A 1 630 ? -50.237 -4.116 -24.115 1.00 26.41 630 LEU A CA 1
ATOM 4941 C C . LEU A 1 630 ? -51.636 -4.496 -23.543 1.00 26.41 630 LEU A C 1
ATOM 4943 O O . LEU A 1 630 ? -52.468 -4.952 -24.328 1.00 26.41 630 LEU A O 1
ATOM 4947 N N . PRO A 1 631 ? -52.035 -4.131 -22.298 1.00 43.81 631 PRO A N 1
ATOM 4948 C CA . PRO A 1 631 ? -51.303 -4.055 -21.015 1.00 43.81 631 PRO A CA 1
ATOM 4949 C C . PRO A 1 631 ? -52.114 -4.564 -19.774 1.00 43.81 631 PRO A C 1
ATOM 4951 O O . PRO A 1 631 ? -53.336 -4.663 -19.819 1.00 43.81 631 PRO A O 1
ATOM 4954 N N . GLY A 1 632 ? -51.461 -4.665 -18.602 1.00 26.44 632 GLY A N 1
ATOM 4955 C CA . GLY A 1 632 ? -52.036 -4.208 -17.312 1.00 26.44 632 GLY A CA 1
ATOM 4956 C C . GLY A 1 632 ? -52.706 -5.202 -16.333 1.00 26.44 632 GLY A C 1
ATOM 4957 O O . GLY A 1 632 ? -53.289 -6.201 -16.736 1.00 26.44 632 GLY A O 1
ATOM 4958 N N . SER A 1 633 ? -52.691 -4.810 -15.039 1.00 27.17 633 SER A N 1
ATOM 4959 C CA . SER A 1 633 ? -53.380 -5.387 -13.846 1.00 27.17 633 SER A CA 1
ATOM 4960 C C . SER A 1 633 ? -52.999 -6.836 -13.449 1.00 27.17 633 SER A C 1
ATOM 4962 O O . SER A 1 633 ? -52.666 -7.642 -14.300 1.00 27.17 633 SER A O 1
ATOM 4964 N N . GLU A 1 634 ? -52.936 -7.246 -12.175 1.00 29.70 634 GLU A N 1
ATOM 4965 C CA . GLU A 1 634 ? -53.856 -6.975 -11.058 1.00 29.70 634 GLU A CA 1
ATOM 4966 C C . GLU A 1 634 ? -53.156 -6.910 -9.679 1.00 29.70 634 GLU A C 1
ATOM 4968 O O . GLU A 1 634 ? -52.514 -7.864 -9.236 1.00 29.70 634 GLU A O 1
ATOM 4973 N N . GLU A 1 635 ? -53.391 -5.820 -8.942 1.00 28.77 635 GLU A N 1
ATOM 4974 C CA . GLU A 1 635 ? -53.642 -5.919 -7.500 1.00 28.77 635 GLU A CA 1
ATOM 4975 C C . GLU A 1 635 ? -55.118 -6.314 -7.327 1.00 28.77 635 GLU A C 1
ATOM 4977 O O . GLU A 1 635 ? -55.975 -5.532 -7.721 1.00 28.77 635 GLU A O 1
ATOM 4982 N N . ASP A 1 636 ? -55.423 -7.489 -6.763 1.00 27.00 636 ASP A N 1
ATOM 4983 C CA . ASP A 1 636 ? -56.475 -7.656 -5.738 1.00 27.00 636 ASP A CA 1
ATOM 4984 C C . ASP A 1 636 ? -56.660 -9.133 -5.341 1.00 27.00 636 ASP A C 1
ATOM 4986 O O . ASP A 1 636 ? -57.406 -9.899 -5.950 1.00 27.00 636 ASP A O 1
ATOM 4990 N N . ALA A 1 637 ? -56.027 -9.534 -4.237 1.00 29.02 637 ALA A N 1
ATOM 4991 C CA . ALA A 1 637 ? -56.406 -10.747 -3.519 1.00 29.02 637 ALA A CA 1
ATOM 4992 C C . ALA A 1 637 ? -56.043 -10.644 -2.030 1.00 29.02 637 ALA A C 1
ATOM 4994 O O . ALA A 1 637 ? -55.007 -11.153 -1.608 1.00 29.02 637 ALA A O 1
ATOM 4995 N N . LEU A 1 638 ? -56.920 -10.007 -1.233 1.00 32.00 638 LEU A N 1
ATOM 4996 C CA . LEU A 1 638 ? -57.526 -10.565 0.001 1.00 32.00 638 LEU A CA 1
ATOM 4997 C C . LEU A 1 638 ? -58.082 -9.473 0.950 1.00 32.00 638 LEU A C 1
ATOM 4999 O O . LEU A 1 638 ? -57.418 -9.021 1.885 1.00 32.00 638 LEU A O 1
ATOM 5003 N N . ARG A 1 639 ? -59.375 -9.143 0.801 1.00 26.83 639 ARG A N 1
ATOM 5004 C CA . ARG A 1 639 ? -60.206 -8.500 1.842 1.00 26.83 639 ARG A CA 1
ATOM 5005 C C . ARG A 1 639 ? -61.622 -9.109 1.881 1.00 26.83 639 ARG A C 1
ATOM 5007 O O . ARG A 1 639 ? -62.214 -9.339 0.836 1.00 26.83 639 ARG A O 1
ATOM 5014 N N . GLY A 1 640 ? -62.170 -9.294 3.093 1.00 28.08 640 GLY A N 1
ATOM 5015 C CA . GLY A 1 640 ? -63.539 -9.791 3.392 1.00 28.08 640 GLY A CA 1
ATOM 5016 C C . GLY A 1 640 ? -63.572 -11.283 3.796 1.00 28.08 640 GLY A C 1
ATOM 5017 O O . GLY A 1 640 ? -63.068 -12.104 3.046 1.00 28.08 640 GLY A O 1
ATOM 5018 N N . GLN A 1 641 ? -63.977 -11.743 4.999 1.00 27.80 641 GLN A N 1
ATOM 5019 C CA . GLN A 1 641 ? -65.216 -11.551 5.811 1.00 27.80 641 GLN A CA 1
ATOM 5020 C C . GLN A 1 641 ? -66.489 -12.108 5.122 1.00 27.80 641 GLN A C 1
ATOM 5022 O O . GLN A 1 641 ? -66.661 -11.850 3.942 1.00 27.80 641 GLN A O 1
ATOM 5027 N N . SER A 1 642 ? -67.455 -12.826 5.738 1.00 28.62 642 SER A N 1
ATOM 5028 C CA . SER A 1 642 ? -67.705 -13.372 7.109 1.00 28.62 642 SER A CA 1
ATOM 5029 C C . SER A 1 642 ? -68.737 -14.555 7.011 1.00 28.62 642 SER A C 1
ATOM 5031 O O . SER A 1 642 ? -69.088 -14.907 5.892 1.00 28.62 642 SER A O 1
ATOM 5033 N N . GLY A 1 643 ? -69.303 -15.235 8.033 1.00 26.73 643 GLY A N 1
ATOM 5034 C CA . GLY A 1 643 ? -69.205 -15.176 9.507 1.00 26.73 643 GLY A CA 1
ATOM 5035 C C . GLY A 1 643 ? -70.365 -15.899 10.262 1.00 26.73 643 GLY A C 1
ATOM 5036 O O . GLY A 1 643 ? -71.479 -15.979 9.762 1.00 26.73 643 GLY A O 1
ATOM 5037 N N . SER A 1 644 ? -70.124 -16.319 11.520 1.00 27.62 644 SER A N 1
ATOM 5038 C CA . SER A 1 644 ? -71.089 -16.698 12.603 1.00 27.62 644 SER A CA 1
ATOM 5039 C C . SER A 1 644 ? -71.927 -18.011 12.564 1.00 27.62 644 SER A C 1
ATOM 5041 O O . SER A 1 644 ? -72.716 -18.235 11.654 1.00 27.62 644 SER A O 1
ATOM 5043 N N . THR A 1 645 ? -71.898 -18.819 13.650 1.00 29.09 645 THR A N 1
ATOM 5044 C CA . THR A 1 645 ? -72.940 -18.856 14.733 1.00 29.09 645 THR A CA 1
ATOM 5045 C C . THR A 1 645 ? -72.730 -19.944 15.830 1.00 29.09 645 THR A C 1
ATOM 5047 O O . THR A 1 645 ? -72.536 -21.100 15.498 1.00 29.09 645 THR A O 1
ATOM 5050 N N . GLN A 1 646 ? -72.858 -19.543 17.120 1.00 28.55 646 GLN A N 1
ATOM 5051 C CA . GLN A 1 646 ? -73.339 -20.256 18.356 1.00 28.55 646 GLN A CA 1
ATOM 5052 C C . GLN A 1 646 ? -72.764 -21.663 18.770 1.00 28.55 646 GLN A C 1
ATOM 5054 O O . GLN A 1 646 ? -72.267 -22.402 17.942 1.00 28.55 646 GLN A O 1
ATOM 5059 N N . SER A 1 647 ? -72.749 -22.142 20.039 1.00 26.83 647 SER A N 1
ATOM 5060 C CA . SER A 1 647 ? -73.414 -21.747 21.311 1.00 26.83 647 SER A CA 1
ATOM 5061 C C . SER A 1 647 ? -72.665 -22.137 22.627 1.00 26.83 647 SER A C 1
ATOM 5063 O O . SER A 1 647 ? -72.140 -23.239 22.742 1.00 26.83 647 SER A O 1
ATOM 5065 N N . SER A 1 648 ? -72.752 -21.273 23.654 1.00 28.98 648 SER A N 1
ATOM 5066 C CA . SER A 1 648 ? -72.746 -21.472 25.139 1.00 28.98 648 SER A CA 1
ATOM 5067 C C . SER A 1 648 ? -72.171 -22.721 25.870 1.00 28.98 648 SER A C 1
ATOM 5069 O O . SER A 1 648 ? -72.707 -23.820 25.726 1.00 28.98 648 SER A O 1
ATOM 5071 N N . ARG A 1 649 ? -71.345 -22.487 26.919 1.00 29.80 649 ARG A N 1
ATOM 5072 C CA . ARG A 1 649 ? -71.672 -22.735 28.363 1.00 29.80 649 ARG A CA 1
ATOM 5073 C C . ARG A 1 649 ? -70.610 -22.152 29.331 1.00 29.80 649 ARG A C 1
ATOM 5075 O O . ARG A 1 649 ? -69.592 -21.643 28.879 1.00 29.80 649 ARG A O 1
ATOM 5082 N N . SER A 1 650 ? -70.886 -22.132 30.644 1.00 31.38 650 SER A N 1
ATOM 5083 C CA . SER A 1 650 ? -70.335 -21.148 31.606 1.00 31.38 650 SER A CA 1
ATOM 5084 C C . SER A 1 650 ? -69.748 -21.699 32.928 1.00 31.38 650 SER A C 1
ATOM 5086 O O . SER A 1 650 ? -70.389 -22.538 33.552 1.00 31.38 650 SER A O 1
ATOM 5088 N N . TRP A 1 651 ? -68.694 -21.025 33.435 1.00 30.67 651 TRP A N 1
ATOM 5089 C CA . TRP A 1 651 ? -68.354 -20.814 34.875 1.00 30.67 651 TRP A CA 1
ATOM 5090 C C . TRP A 1 651 ? -67.884 -22.035 35.735 1.00 30.67 651 TRP A C 1
ATOM 5092 O O . TRP A 1 651 ? -68.051 -23.174 35.318 1.00 30.67 651 TRP A O 1
ATOM 5102 N N . PRO A 1 652 ? -67.268 -21.843 36.932 1.00 54.47 652 PRO A N 1
ATOM 5103 C CA . PRO A 1 652 ? -65.997 -21.125 37.149 1.00 54.47 652 PRO A CA 1
ATOM 5104 C C . PRO A 1 652 ? -65.013 -21.831 38.133 1.00 54.47 652 PRO A C 1
ATOM 5106 O O . PRO A 1 652 ? -65.422 -22.413 39.134 1.00 54.47 652 PRO A O 1
ATOM 5109 N N . SER A 1 653 ? -63.694 -21.672 37.951 1.00 41.38 653 SER A N 1
ATOM 5110 C CA . SER A 1 653 ? -62.698 -22.008 39.007 1.00 41.38 653 SER A CA 1
ATOM 5111 C C . SER A 1 653 ? -61.361 -21.244 38.945 1.00 41.38 653 SER A C 1
ATOM 5113 O O . SER A 1 653 ? -60.588 -21.258 39.903 1.00 41.38 653 SER A O 1
ATOM 5115 N N . ARG A 1 654 ? -61.066 -20.544 37.842 1.00 49.94 654 ARG A N 1
ATOM 5116 C CA . ARG A 1 654 ? -59.689 -20.160 37.479 1.00 49.94 654 ARG A CA 1
ATOM 5117 C C . ARG A 1 654 ? -59.128 -18.856 38.057 1.00 49.94 654 ARG A C 1
ATOM 5119 O O . ARG A 1 654 ? -58.044 -18.456 37.651 1.00 49.94 654 ARG A O 1
ATOM 5126 N N . LEU A 1 655 ? -59.774 -18.196 39.024 1.00 48.81 655 LEU A N 1
ATOM 5127 C CA . LEU A 1 655 ? -59.215 -16.942 39.569 1.00 48.81 655 LEU A CA 1
ATOM 5128 C C . LEU A 1 655 ? -57.885 -17.162 40.320 1.00 48.81 655 LEU A C 1
ATOM 5130 O O . LEU A 1 655 ? -56.960 -16.364 40.197 1.00 48.81 655 LEU A O 1
ATOM 5134 N N . ARG A 1 656 ? -57.766 -18.276 41.059 1.00 52.12 656 ARG A N 1
ATOM 5135 C CA . ARG A 1 656 ? -56.538 -18.640 41.791 1.00 52.12 656 ARG A CA 1
ATOM 5136 C C . ARG A 1 656 ? -55.432 -19.140 40.857 1.00 52.12 656 ARG A C 1
ATOM 5138 O O . ARG A 1 656 ? -54.268 -18.827 41.079 1.00 52.12 656 ARG A O 1
ATOM 5145 N N . GLU A 1 657 ? -55.800 -19.873 39.806 1.00 53.47 657 GLU A N 1
ATOM 5146 C CA . GLU A 1 657 ? -54.869 -20.346 38.773 1.00 53.47 657 GLU A CA 1
ATOM 5147 C C . GLU A 1 657 ? -54.302 -19.180 37.956 1.00 53.47 657 GLU A C 1
ATOM 5149 O O . GLU A 1 657 ? -53.098 -19.131 37.745 1.00 53.47 657 GLU A O 1
ATOM 5154 N N . VAL A 1 658 ? -55.126 -18.198 37.568 1.00 59.66 658 VAL A N 1
ATOM 5155 C CA . VAL A 1 658 ? -54.667 -17.007 36.829 1.00 59.66 658 VAL A CA 1
ATOM 5156 C C . VAL A 1 658 ? -53.741 -16.132 37.678 1.00 59.66 658 VAL A C 1
ATOM 5158 O O . VAL A 1 658 ? -52.736 -15.654 37.161 1.00 59.66 658 VAL A O 1
ATOM 5161 N N . LEU A 1 659 ? -54.008 -15.965 38.980 1.00 57.88 659 LEU A N 1
ATOM 5162 C CA . LEU A 1 659 ? -53.106 -15.231 39.880 1.00 57.88 659 LEU A CA 1
ATOM 5163 C C . LEU A 1 659 ? -51.762 -15.946 40.087 1.00 57.88 659 LEU A C 1
ATOM 5165 O O . LEU A 1 659 ? -50.718 -15.299 40.036 1.00 57.88 659 LEU A O 1
ATOM 5169 N N . LEU A 1 660 ? -51.766 -17.271 40.269 1.00 55.94 660 LEU A N 1
ATOM 5170 C CA . LEU A 1 660 ? -50.529 -18.056 40.366 1.00 55.94 660 LEU A CA 1
ATOM 5171 C C . LEU A 1 660 ? -49.759 -18.081 39.040 1.00 55.94 660 LEU A C 1
ATOM 5173 O O . LEU A 1 660 ? -48.536 -17.992 39.055 1.00 55.94 660 LEU A O 1
ATOM 5177 N N . PHE A 1 661 ? -50.455 -18.143 37.903 1.00 61.66 661 PHE A N 1
ATOM 5178 C CA . PHE A 1 661 ? -49.844 -18.087 36.577 1.00 61.66 661 PHE A CA 1
ATOM 5179 C C . PHE A 1 661 ? -49.235 -16.708 36.295 1.00 61.66 661 PHE A C 1
ATOM 5181 O O . PHE A 1 661 ? -48.103 -16.638 35.834 1.00 61.66 661 PHE A O 1
ATOM 5188 N N . ALA A 1 662 ? -49.920 -15.614 36.641 1.00 65.25 662 ALA A N 1
ATOM 5189 C CA . ALA A 1 662 ? -49.381 -14.259 36.517 1.00 65.25 662 ALA A CA 1
ATOM 5190 C C . ALA A 1 662 ? -48.152 -14.037 37.417 1.00 65.25 662 ALA A C 1
ATOM 5192 O O . ALA A 1 662 ? -47.170 -13.443 36.977 1.00 65.25 662 ALA A O 1
ATOM 5193 N N . TRP A 1 663 ? -48.170 -14.552 38.653 1.00 69.00 663 TRP A N 1
ATOM 5194 C CA . TRP A 1 663 ? -47.030 -14.448 39.569 1.00 69.00 663 TRP A CA 1
ATOM 5195 C C . TRP A 1 663 ? -45.843 -15.306 39.113 1.00 69.00 663 TRP A C 1
ATOM 5197 O O . TRP A 1 663 ? -44.711 -14.831 39.110 1.00 69.00 663 TRP A O 1
ATOM 5207 N N . ALA A 1 664 ? -46.095 -16.536 38.651 1.00 62.97 664 ALA A N 1
ATOM 5208 C CA . ALA A 1 664 ? -45.071 -17.392 38.057 1.00 62.97 664 ALA A CA 1
ATOM 5209 C C . ALA A 1 664 ? -44.475 -16.766 36.788 1.00 62.97 664 ALA A C 1
ATOM 5211 O O . ALA A 1 664 ? -43.260 -16.776 36.634 1.00 62.97 664 ALA A O 1
ATOM 5212 N N . LEU A 1 665 ? -45.306 -16.168 35.926 1.00 70.44 665 LEU A N 1
ATOM 5213 C CA . LEU A 1 665 ? -44.875 -15.516 34.690 1.00 70.44 665 LEU A CA 1
ATOM 5214 C C . LEU A 1 665 ? -44.013 -14.279 34.978 1.00 70.44 665 LEU A C 1
ATOM 5216 O O . LEU A 1 665 ? -42.961 -14.126 34.361 1.00 70.44 665 LEU A O 1
ATOM 5220 N N . LEU A 1 666 ? -44.387 -13.457 35.968 1.00 68.12 666 LEU A N 1
ATOM 5221 C CA . LEU A 1 666 ? -43.561 -12.348 36.465 1.00 68.12 666 LEU A CA 1
ATOM 5222 C C . LEU A 1 666 ? -42.247 -12.832 37.095 1.00 68.12 666 LEU A C 1
ATOM 5224 O O . LEU A 1 666 ? -41.206 -12.232 36.846 1.00 68.12 666 LEU A O 1
ATOM 5228 N N . ALA A 1 667 ? -42.261 -13.931 37.854 1.00 67.12 667 ALA A N 1
ATOM 5229 C CA . ALA A 1 667 ? -41.049 -14.518 38.421 1.00 67.12 667 ALA A CA 1
ATOM 5230 C C . ALA A 1 667 ? -40.118 -15.079 37.331 1.00 67.12 667 ALA A C 1
ATOM 5232 O O . ALA A 1 667 ? -38.919 -14.816 37.363 1.00 67.12 667 ALA A O 1
ATOM 5233 N N . THR A 1 668 ? -40.645 -15.778 36.318 1.00 69.50 668 THR A N 1
ATOM 5234 C CA . THR A 1 668 ? -39.846 -16.221 35.164 1.00 69.50 668 THR A CA 1
ATOM 5235 C C . THR A 1 668 ? -39.375 -15.060 34.302 1.00 69.50 668 THR A C 1
ATOM 5237 O O . THR A 1 668 ? -38.263 -15.126 33.800 1.00 69.50 668 THR A O 1
ATOM 5240 N N . ALA A 1 669 ? -40.153 -13.983 34.160 1.00 72.31 669 ALA A N 1
ATOM 5241 C CA . ALA A 1 669 ? -39.709 -12.777 33.468 1.00 72.31 669 ALA A CA 1
ATOM 5242 C C . ALA A 1 669 ? -38.573 -12.091 34.240 1.00 72.31 669 ALA A C 1
ATOM 5244 O O . ALA A 1 669 ? -37.569 -11.737 33.638 1.00 72.31 669 ALA A O 1
ATOM 5245 N N . ALA A 1 670 ? -38.671 -11.984 35.569 1.00 70.19 670 ALA A N 1
ATOM 5246 C CA . ALA A 1 670 ? -37.598 -11.458 36.408 1.00 70.19 670 ALA A CA 1
ATOM 5247 C C . ALA A 1 670 ? -36.332 -12.327 36.337 1.00 70.19 670 ALA A C 1
ATOM 5249 O O . ALA A 1 670 ? -35.242 -11.786 36.192 1.00 70.19 670 ALA A O 1
ATOM 5250 N N . VAL A 1 671 ? -36.464 -13.660 36.370 1.00 76.25 671 VAL A N 1
ATOM 5251 C CA . VAL A 1 671 ? -35.336 -14.598 36.223 1.00 76.25 671 VAL A CA 1
ATOM 5252 C C . VAL A 1 671 ? -34.754 -14.576 34.809 1.00 76.25 671 VAL A C 1
ATOM 5254 O O . VAL A 1 671 ? -33.541 -14.647 34.679 1.00 76.25 671 VAL A O 1
ATOM 5257 N N . LEU A 1 672 ? -35.565 -14.430 33.757 1.00 73.50 672 LEU A N 1
ATOM 5258 C CA . LEU A 1 672 ? -35.082 -14.277 32.381 1.00 73.50 672 LEU A CA 1
ATOM 5259 C C . LEU A 1 672 ? -34.395 -12.927 32.172 1.00 73.50 672 LEU A C 1
ATOM 5261 O O . LEU A 1 672 ? -33.350 -12.894 31.541 1.00 73.50 672 LEU A O 1
ATOM 5265 N N . VAL A 1 673 ? -34.910 -11.835 32.740 1.00 75.94 673 VAL A N 1
ATOM 5266 C CA . VAL A 1 673 ? -34.236 -10.528 32.721 1.00 75.94 673 VAL A CA 1
ATOM 5267 C C . VAL A 1 673 ? -32.924 -10.591 33.503 1.00 75.94 673 VAL A C 1
ATOM 5269 O O . VAL A 1 673 ? -31.919 -10.104 33.004 1.00 75.94 673 VAL A O 1
ATOM 5272 N N . LEU A 1 674 ? -32.878 -11.254 34.664 1.00 67.88 674 LEU A N 1
ATOM 5273 C CA . LEU A 1 674 ? -31.632 -11.494 35.406 1.00 67.88 674 LEU A CA 1
ATOM 5274 C C . LEU A 1 674 ? -30.661 -12.403 34.646 1.00 67.88 674 LEU A C 1
ATOM 5276 O O . LEU A 1 674 ? -29.471 -12.119 34.626 1.00 67.88 674 LEU A O 1
ATOM 5280 N N . ALA A 1 675 ? -31.140 -13.467 34.002 1.00 67.75 675 ALA A N 1
ATOM 5281 C CA . ALA A 1 675 ? -30.308 -14.392 33.237 1.00 67.75 675 ALA A CA 1
ATOM 5282 C C . ALA A 1 675 ? -29.784 -13.753 31.947 1.00 67.75 675 ALA A C 1
ATOM 5284 O O . ALA A 1 675 ? -28.622 -13.946 31.617 1.00 67.75 675 ALA A O 1
ATOM 5285 N N . VAL A 1 676 ? -30.589 -12.945 31.254 1.00 68.44 676 VAL A N 1
ATOM 5286 C CA . VAL A 1 676 ? -30.149 -12.137 30.108 1.00 68.44 676 VAL A CA 1
ATOM 5287 C C . VAL A 1 676 ? -29.197 -11.038 30.570 1.00 68.44 676 VAL A C 1
ATOM 5289 O O . VAL A 1 676 ? -28.184 -10.834 29.922 1.00 68.44 676 VAL A O 1
ATOM 5292 N N . TRP A 1 677 ? -29.429 -10.388 31.713 1.00 66.38 677 TRP A N 1
ATOM 5293 C CA . TRP A 1 677 ? -28.504 -9.396 32.273 1.00 66.38 677 TRP A CA 1
ATOM 5294 C C . TRP A 1 677 ? -27.154 -10.017 32.672 1.00 66.38 677 TRP A C 1
ATOM 5296 O O . TRP A 1 677 ? -26.107 -9.472 32.333 1.00 66.38 677 TRP A O 1
ATOM 5306 N N . VAL A 1 678 ? -27.155 -11.190 33.315 1.00 66.56 678 VAL A N 1
ATOM 5307 C CA . VAL A 1 678 ? -25.937 -11.947 33.662 1.00 66.56 678 VAL A CA 1
ATOM 5308 C C . VAL A 1 678 ? -25.241 -12.502 32.415 1.00 66.56 678 VAL A C 1
ATOM 5310 O O . VAL A 1 678 ? -24.029 -12.364 32.295 1.00 66.56 678 VAL A O 1
ATOM 5313 N N . SER A 1 679 ? -25.984 -13.081 31.468 1.00 55.56 679 SER A N 1
ATOM 5314 C CA . SER A 1 679 ? -25.423 -13.673 30.247 1.00 55.56 679 SER A CA 1
ATOM 5315 C C . SER A 1 679 ? -24.928 -12.612 29.266 1.00 55.56 679 SER A C 1
ATOM 5317 O O . SER A 1 679 ? -23.903 -12.818 28.629 1.00 55.56 679 SER A O 1
ATOM 5319 N N . HIS A 1 680 ? -25.588 -11.453 29.175 1.00 54.44 680 HIS A N 1
ATOM 5320 C CA . HIS A 1 680 ? -25.088 -10.308 28.412 1.00 54.44 680 HIS A CA 1
ATOM 5321 C C . HIS A 1 680 ? -23.771 -9.810 29.013 1.00 54.44 680 HIS A C 1
ATOM 5323 O O . HIS A 1 680 ? -22.822 -9.609 28.265 1.00 54.44 680 HIS A O 1
ATOM 5329 N N . LYS A 1 681 ? -23.679 -9.742 30.351 1.00 43.94 681 LYS A N 1
ATOM 5330 C CA . LYS A 1 681 ? -22.456 -9.405 31.100 1.00 43.94 681 LYS A CA 1
ATOM 5331 C C . LYS A 1 681 ? -21.351 -10.480 31.023 1.00 43.94 681 LYS A C 1
ATOM 5333 O O . LYS A 1 681 ? -20.228 -10.196 31.424 1.00 43.94 681 LYS A O 1
ATOM 5338 N N . GLN A 1 682 ? -21.655 -11.691 30.538 1.00 44.47 682 GLN A N 1
ATOM 5339 C CA . GLN A 1 682 ? -20.693 -12.785 30.311 1.00 44.47 682 GLN A CA 1
ATOM 5340 C C . GLN A 1 682 ? -20.323 -13.003 28.834 1.00 44.47 682 GLN A C 1
ATOM 5342 O O . GLN A 1 682 ? -19.269 -13.572 28.572 1.00 44.47 682 GLN A O 1
ATOM 5347 N N . GLN A 1 683 ? -21.169 -12.604 27.876 1.00 40.75 683 GLN A N 1
ATOM 5348 C CA . GLN A 1 683 ? -20.866 -12.683 26.438 1.00 40.75 683 GLN A CA 1
ATOM 5349 C C . GLN A 1 683 ? -20.258 -11.400 25.878 1.00 40.75 683 GLN A C 1
ATOM 5351 O O . GLN A 1 683 ? -19.541 -11.464 24.884 1.00 40.75 683 GLN A O 1
ATOM 5356 N N . THR A 1 684 ? -20.461 -10.251 26.527 1.00 37.03 684 THR A N 1
ATOM 5357 C CA . THR A 1 684 ? -19.434 -9.214 26.454 1.00 37.03 684 THR A CA 1
ATOM 5358 C C . THR A 1 684 ? -18.210 -9.759 27.179 1.00 37.03 684 THR A C 1
ATOM 5360 O O . THR A 1 684 ? -18.265 -9.936 28.401 1.00 37.03 684 THR A O 1
ATOM 5363 N N . ASN A 1 685 ? -17.098 -9.944 26.465 1.00 34.03 685 ASN A N 1
ATOM 5364 C CA . ASN A 1 685 ? -15.791 -9.748 27.082 1.00 34.03 685 ASN A CA 1
ATOM 5365 C C . ASN A 1 685 ? -15.724 -8.272 27.484 1.00 34.03 685 ASN A C 1
ATOM 5367 O O . ASN A 1 685 ? -15.145 -7.441 26.793 1.00 34.03 685 ASN A O 1
ATOM 5371 N N . ASN A 1 686 ? -16.340 -7.942 28.618 1.00 32.38 686 ASN A N 1
ATOM 5372 C CA . ASN A 1 686 ? -15.846 -6.831 29.392 1.00 32.38 686 ASN A CA 1
ATOM 5373 C C . ASN A 1 686 ? -14.403 -7.218 29.729 1.00 32.38 686 ASN A C 1
ATOM 5375 O O . ASN A 1 686 ? -14.169 -8.030 30.625 1.00 32.38 686 ASN A O 1
ATOM 5379 N N . PHE A 1 687 ? -13.447 -6.562 29.069 1.00 40.91 687 PHE A N 1
ATOM 5380 C CA . PHE A 1 687 ? -12.420 -5.900 29.860 1.00 40.91 687 PHE A CA 1
ATOM 5381 C C . PHE A 1 687 ? -13.123 -5.331 31.089 1.00 40.91 687 PHE A C 1
ATOM 5383 O O . PHE A 1 687 ? -14.104 -4.595 30.931 1.00 40.91 687 PHE A O 1
ATOM 5390 N N . ASP A 1 688 ? -12.704 -5.733 32.292 1.00 39.47 688 ASP A N 1
ATOM 5391 C CA . ASP A 1 688 ? -13.164 -5.071 33.510 1.00 39.47 688 ASP A CA 1
ATOM 5392 C C . ASP A 1 688 ? -12.880 -3.591 33.291 1.00 39.47 688 ASP A C 1
ATOM 5394 O O . ASP A 1 688 ? -11.713 -3.197 33.267 1.00 39.47 688 ASP A O 1
ATOM 5398 N N . LYS A 1 689 ? -13.941 -2.820 32.991 1.00 46.12 689 LYS A N 1
ATOM 5399 C CA . LYS A 1 689 ? -13.830 -1.451 32.477 1.00 46.12 689 LYS A CA 1
ATOM 5400 C C . LYS A 1 689 ? -12.874 -0.731 33.410 1.00 46.12 689 LYS A C 1
ATOM 5402 O O . LYS A 1 689 ? -13.258 -0.602 34.579 1.00 46.12 689 LYS A O 1
ATOM 5407 N N . PRO A 1 690 ? -11.662 -0.329 32.964 1.00 53.09 690 PRO A N 1
ATOM 5408 C CA . PRO A 1 690 ? -10.631 0.011 33.928 1.00 53.09 690 PRO A CA 1
ATOM 5409 C C . PRO A 1 690 ? -11.174 1.119 34.825 1.00 53.09 690 PRO A C 1
ATOM 5411 O O . PRO A 1 690 ? -11.874 2.023 34.352 1.00 53.09 690 PRO A O 1
ATOM 5414 N N . ALA A 1 691 ? -10.992 0.990 36.133 1.00 57.81 691 ALA A N 1
ATOM 5415 C CA . ALA A 1 691 ? -11.705 1.808 37.103 1.00 57.81 691 ALA A CA 1
ATOM 5416 C C . ALA A 1 691 ? -10.750 2.848 37.690 1.00 57.81 691 ALA A C 1
ATOM 5418 O O . ALA A 1 691 ? -9.939 2.526 38.550 1.00 57.81 691 ALA A O 1
ATOM 5419 N N . GLY A 1 692 ? -10.866 4.099 37.234 1.00 77.12 692 GLY A N 1
ATOM 5420 C CA . GLY A 1 692 ? -10.060 5.218 37.731 1.00 77.12 692 GLY A CA 1
ATOM 5421 C C . GLY A 1 692 ? -9.422 6.081 36.642 1.00 77.12 692 GLY A C 1
ATOM 5422 O O . GLY A 1 692 ? -9.666 5.896 35.441 1.00 77.12 692 GLY A O 1
ATOM 5423 N N . LYS A 1 693 ? -8.617 7.046 37.097 1.00 91.38 693 LYS A N 1
ATOM 5424 C CA . LYS A 1 693 ? -7.802 7.951 36.278 1.00 91.38 693 LYS A CA 1
ATOM 5425 C C . LYS A 1 693 ? -6.772 7.137 35.481 1.00 91.38 693 LYS A C 1
ATOM 5427 O O . LYS A 1 693 ? -6.074 6.321 36.073 1.00 91.38 693 LYS A O 1
ATOM 5432 N N . ARG A 1 694 ? -6.663 7.379 34.169 1.00 93.19 694 ARG A N 1
ATOM 5433 C CA . ARG A 1 694 ? -5.608 6.806 33.313 1.00 93.19 694 ARG A CA 1
ATOM 5434 C C . ARG A 1 694 ? -5.111 7.798 32.270 1.00 93.19 694 ARG A C 1
ATOM 5436 O O . ARG A 1 694 ? -5.861 8.712 31.924 1.00 93.19 694 ARG A O 1
ATOM 5443 N N . ASN A 1 695 ? -3.928 7.546 31.733 1.00 96.31 695 ASN A N 1
ATOM 5444 C CA . ASN A 1 695 ? -3.340 8.261 30.606 1.00 96.31 695 ASN A CA 1
ATOM 5445 C C . ASN A 1 695 ? -3.263 7.341 29.377 1.00 96.31 695 ASN A C 1
ATOM 5447 O O . ASN A 1 695 ? -3.018 6.146 29.515 1.00 96.31 695 ASN A O 1
ATOM 5451 N N . LEU A 1 696 ? -3.432 7.887 28.177 1.00 97.75 696 LEU A N 1
ATOM 5452 C CA . LEU A 1 696 ? -3.174 7.175 26.925 1.00 97.75 696 LEU A CA 1
ATOM 5453 C C . LEU A 1 696 ? -2.246 8.024 26.063 1.00 97.75 696 LEU A C 1
ATOM 5455 O O . LEU A 1 696 ? -2.553 9.183 25.782 1.00 97.75 696 LEU A O 1
ATOM 5459 N N . VAL A 1 697 ? -1.128 7.435 25.649 1.00 98.62 697 VAL A N 1
ATOM 5460 C CA . VAL A 1 697 ? -0.243 8.020 24.642 1.00 98.62 697 VAL A CA 1
ATOM 5461 C C . VAL A 1 697 ? -0.369 7.185 23.378 1.00 98.62 697 VAL A C 1
ATOM 5463 O O . VAL A 1 697 ? -0.128 5.977 23.400 1.00 98.62 697 VAL A O 1
ATOM 5466 N N . PHE A 1 698 ? -0.769 7.831 22.291 1.00 98.69 698 PHE A N 1
ATOM 5467 C CA . PHE A 1 698 ? -0.755 7.246 20.961 1.00 98.69 698 PHE A CA 1
ATOM 5468 C C . PHE A 1 698 ? 0.396 7.868 20.177 1.00 98.69 698 PHE A C 1
ATOM 5470 O O . PHE A 1 698 ? 0.508 9.092 20.137 1.00 98.69 698 PHE A O 1
ATOM 5477 N N . MET A 1 699 ? 1.270 7.049 19.595 1.00 98.75 699 MET A N 1
ATOM 5478 C CA . MET A 1 699 ? 2.357 7.555 18.759 1.00 98.75 699 MET A CA 1
ATOM 5479 C C . MET A 1 699 ? 2.203 7.097 17.311 1.00 98.75 699 MET A C 1
ATOM 5481 O O . MET A 1 699 ? 2.111 5.900 17.047 1.00 98.75 699 MET A O 1
ATOM 5485 N N . VAL A 1 700 ? 2.238 8.038 16.375 1.00 98.62 700 VAL A N 1
ATOM 5486 C CA . VAL A 1 700 ? 2.256 7.753 14.936 1.00 98.62 700 VAL A CA 1
ATOM 5487 C C . VAL A 1 700 ? 3.681 7.914 14.416 1.00 98.62 700 VAL A C 1
ATOM 5489 O O . VAL A 1 700 ? 4.417 8.794 14.853 1.00 98.62 700 VAL A O 1
ATOM 5492 N N . SER A 1 701 ? 4.103 7.016 13.540 1.00 97.44 701 SER A N 1
ATOM 5493 C CA . SER A 1 701 ? 5.387 7.078 12.835 1.00 97.44 701 SER A CA 1
ATOM 5494 C C . SER A 1 701 ? 5.090 7.103 11.345 1.00 97.44 701 SER A C 1
ATOM 5496 O O . SER A 1 701 ? 5.068 6.044 10.725 1.00 97.44 701 SER A O 1
ATOM 5498 N N . ASP A 1 702 ? 4.756 8.279 10.813 1.00 97.31 702 ASP A N 1
ATOM 5499 C CA . ASP A 1 702 ? 4.287 8.434 9.428 1.00 97.31 702 ASP A CA 1
ATOM 5500 C C . ASP A 1 702 ? 5.290 7.779 8.452 1.00 97.31 702 ASP A C 1
ATOM 5502 O O . ASP A 1 702 ? 6.506 7.856 8.652 1.00 97.31 702 ASP A O 1
ATOM 5506 N N . GLY A 1 703 ? 4.803 7.012 7.476 1.00 96.00 703 GLY A N 1
ATOM 5507 C CA . GLY A 1 703 ? 5.629 6.311 6.478 1.00 96.00 703 GLY A CA 1
ATOM 5508 C C . GLY A 1 703 ? 6.583 5.206 6.991 1.00 96.00 703 GLY A C 1
ATOM 5509 O O . GLY A 1 703 ? 7.352 4.628 6.208 1.00 96.00 703 GLY A O 1
ATOM 5510 N N . MET A 1 704 ? 6.591 4.869 8.290 1.00 97.69 704 MET A N 1
ATOM 5511 C CA . MET A 1 704 ? 7.559 3.940 8.894 1.00 97.69 704 MET A CA 1
ATOM 5512 C C . MET A 1 704 ? 7.198 2.446 8.746 1.00 97.69 704 MET A C 1
ATOM 5514 O O . MET A 1 704 ? 6.694 1.793 9.668 1.00 97.69 704 MET A O 1
ATOM 5518 N N . GLY A 1 705 ? 7.591 1.845 7.621 1.00 96.44 705 GLY A N 1
ATOM 5519 C CA . GLY A 1 705 ? 7.503 0.394 7.420 1.00 96.44 705 GLY A CA 1
ATOM 5520 C C . GLY A 1 705 ? 8.589 -0.460 8.111 1.00 96.44 705 GLY A C 1
ATOM 5521 O O . GLY A 1 705 ? 9.579 0.048 8.649 1.00 96.44 705 GLY A O 1
ATOM 5522 N N . PRO A 1 706 ? 8.475 -1.806 8.053 1.00 97.19 706 PRO A N 1
ATOM 5523 C CA . PRO A 1 706 ? 9.440 -2.736 8.665 1.00 97.19 706 PRO A CA 1
ATOM 5524 C C . PRO A 1 706 ? 10.872 -2.659 8.092 1.00 97.19 706 PRO A C 1
ATOM 5526 O O . PRO A 1 706 ? 11.845 -3.023 8.768 1.00 97.19 706 PRO A O 1
ATOM 5529 N N . ALA A 1 707 ? 11.019 -2.180 6.851 1.00 97.38 707 ALA A N 1
ATOM 5530 C CA . ALA A 1 707 ? 12.317 -1.934 6.226 1.00 97.38 707 ALA A CA 1
ATOM 5531 C C . ALA A 1 707 ? 13.070 -0.783 6.918 1.00 97.38 707 ALA A C 1
ATOM 5533 O O . ALA A 1 707 ? 14.270 -0.908 7.169 1.00 97.38 707 ALA A O 1
ATOM 5534 N N . SER A 1 708 ? 12.357 0.273 7.326 1.00 97.56 708 SER A N 1
ATOM 5535 C CA . SER A 1 708 ? 12.900 1.455 8.009 1.00 97.56 708 SER A CA 1
ATOM 5536 C C . SER A 1 708 ? 13.575 1.103 9.336 1.00 97.56 708 SER A C 1
ATOM 5538 O O . SER A 1 708 ? 14.707 1.525 9.588 1.00 97.56 708 SER A O 1
ATOM 5540 N N . LEU A 1 709 ? 12.954 0.230 10.143 1.00 96.62 709 LEU A N 1
ATOM 5541 C CA . LEU A 1 709 ? 13.597 -0.335 11.338 1.00 96.62 709 LEU A CA 1
ATOM 5542 C C . LEU A 1 709 ? 14.868 -1.118 10.998 1.00 96.62 709 LEU A C 1
ATOM 5544 O O . LEU A 1 709 ? 15.867 -1.014 11.703 1.00 96.62 709 LEU A O 1
ATOM 5548 N N . SER A 1 710 ? 14.824 -1.951 9.956 1.00 95.69 710 SER A N 1
ATOM 5549 C CA . SER A 1 710 ? 15.944 -2.836 9.610 1.00 95.69 710 SER A CA 1
ATOM 5550 C C . SER A 1 710 ? 17.163 -2.045 9.140 1.00 95.69 710 SER A C 1
ATOM 5552 O O . SER A 1 710 ? 18.278 -2.343 9.570 1.00 95.69 710 SER A O 1
ATOM 5554 N N . LEU A 1 711 ? 16.937 -0.996 8.344 1.00 97.38 711 LEU A N 1
ATOM 5555 C CA . LEU A 1 711 ? 17.953 -0.028 7.949 1.00 97.38 711 LEU A CA 1
ATOM 5556 C C . LEU A 1 711 ? 18.539 0.683 9.181 1.00 97.38 711 LEU A C 1
ATOM 5558 O O . LEU A 1 711 ? 19.748 0.641 9.418 1.00 97.38 711 LEU A O 1
ATOM 5562 N N . THR A 1 712 ? 17.672 1.271 10.008 1.00 97.88 712 THR A N 1
ATOM 5563 C CA . THR A 1 712 ? 18.073 2.090 11.161 1.00 97.88 712 THR A CA 1
ATOM 5564 C C . THR A 1 712 ? 18.800 1.288 12.238 1.00 97.88 712 THR A C 1
ATOM 5566 O O . THR A 1 712 ? 19.807 1.751 12.774 1.00 97.88 712 THR A O 1
ATOM 5569 N N . ARG A 1 713 ? 18.352 0.060 12.533 1.00 96.19 713 ARG A N 1
ATOM 5570 C CA . ARG A 1 713 ? 18.985 -0.823 13.525 1.00 96.19 713 ARG A CA 1
ATOM 5571 C C . ARG A 1 713 ? 20.445 -1.083 13.169 1.00 96.19 713 ARG A C 1
ATOM 5573 O O . ARG A 1 713 ? 21.326 -0.879 13.999 1.00 96.19 713 ARG A O 1
ATOM 5580 N N . SER A 1 714 ? 20.713 -1.504 11.935 1.00 95.44 714 SER A N 1
ATOM 5581 C CA . SER A 1 714 ? 22.074 -1.846 11.519 1.00 95.44 714 SER A CA 1
ATOM 5582 C C . SER A 1 714 ? 22.926 -0.623 11.153 1.00 95.44 714 SER A C 1
ATOM 5584 O O . SER A 1 714 ? 24.148 -0.686 11.285 1.00 95.44 714 SER A O 1
ATOM 5586 N N . PHE A 1 715 ? 22.310 0.517 10.817 1.00 97.69 715 PHE A N 1
ATOM 5587 C CA . PHE A 1 715 ? 22.983 1.820 10.809 1.00 97.69 715 PHE A CA 1
ATOM 5588 C C . PHE A 1 715 ? 23.490 2.185 12.212 1.00 97.69 715 PHE A C 1
ATOM 5590 O O . PHE A 1 715 ? 24.688 2.402 12.388 1.00 97.69 715 PHE A O 1
ATOM 5597 N N . ARG A 1 716 ? 22.617 2.147 13.228 1.00 97.31 716 ARG A N 1
ATOM 5598 C CA . ARG A 1 716 ? 22.971 2.444 14.623 1.00 97.31 716 ARG A CA 1
ATOM 5599 C C . ARG A 1 716 ? 24.051 1.502 15.160 1.00 97.31 716 ARG A C 1
ATOM 5601 O O . ARG A 1 716 ? 25.016 1.963 15.765 1.00 97.31 716 ARG A O 1
ATOM 5608 N N . GLN A 1 717 ? 23.927 0.197 14.898 1.00 96.50 717 GLN A N 1
ATOM 5609 C CA . GLN A 1 717 ? 24.948 -0.797 15.259 1.00 96.50 717 GLN A CA 1
ATOM 5610 C C . GLN A 1 717 ? 26.327 -0.427 14.692 1.00 96.50 717 GLN A C 1
ATOM 5612 O O . GLN A 1 717 ? 27.327 -0.526 15.401 1.00 96.50 717 GLN A O 1
ATOM 5617 N N . HIS A 1 718 ? 26.379 0.042 13.441 1.00 96.06 718 HIS A N 1
ATOM 5618 C CA . HIS A 1 718 ? 27.613 0.491 12.805 1.00 96.06 718 HIS A CA 1
ATOM 5619 C C . HIS A 1 718 ? 28.162 1.787 13.427 1.00 96.06 718 HIS A C 1
ATOM 5621 O O . HIS A 1 718 ? 29.341 1.835 13.770 1.00 96.06 718 HIS A O 1
ATOM 5627 N N . THR A 1 719 ? 27.331 2.821 13.605 1.00 96.44 719 THR A N 1
ATOM 5628 C CA . THR A 1 719 ? 27.784 4.138 14.094 1.00 96.44 719 THR A CA 1
ATOM 5629 C C . THR A 1 719 ? 28.170 4.151 15.571 1.00 96.44 719 THR A C 1
ATOM 5631 O O . THR A 1 719 ? 29.073 4.888 15.956 1.00 96.44 719 THR A O 1
ATOM 5634 N N . GLU A 1 720 ? 27.504 3.349 16.406 1.00 96.88 720 GLU A N 1
ATOM 5635 C CA . GLU A 1 720 ? 27.778 3.248 17.849 1.00 96.88 720 GLU A CA 1
ATOM 5636 C C . GLU A 1 720 ? 28.745 2.094 18.198 1.00 96.88 720 GLU A C 1
ATOM 5638 O O . GLU A 1 720 ? 29.154 1.963 19.351 1.00 96.88 720 GLU A O 1
ATOM 5643 N N . GLY A 1 721 ? 29.145 1.265 17.222 1.00 96.00 721 GLY A N 1
ATOM 5644 C CA . GLY A 1 721 ? 30.067 0.139 17.430 1.00 96.00 721 GLY A CA 1
ATOM 5645 C C . GLY A 1 721 ? 29.481 -0.998 18.278 1.00 96.00 721 GLY A C 1
ATOM 5646 O O . GLY A 1 721 ? 30.199 -1.612 19.070 1.00 96.00 721 GLY A O 1
ATOM 5647 N N . LEU A 1 722 ? 28.177 -1.251 18.147 1.00 96.75 722 LEU A N 1
ATOM 5648 C CA . LEU A 1 722 ? 27.422 -2.194 18.977 1.00 96.75 722 LEU A CA 1
ATOM 5649 C C . LEU A 1 722 ? 27.477 -3.626 18.429 1.00 96.75 722 LEU A C 1
ATOM 5651 O O . LEU A 1 722 ? 27.749 -3.867 17.252 1.00 96.75 722 LEU A O 1
ATOM 5655 N N . GLU A 1 723 ? 27.165 -4.598 19.285 1.00 94.19 723 GLU A N 1
ATOM 5656 C CA . GLU A 1 723 ? 27.029 -5.993 18.865 1.00 94.19 723 GLU A CA 1
ATOM 5657 C C . GLU A 1 723 ? 25.792 -6.205 17.975 1.00 94.19 723 GLU A C 1
ATOM 5659 O O . GLU A 1 723 ? 24.760 -5.560 18.150 1.00 94.19 723 GLU A O 1
ATOM 5664 N N . TYR A 1 724 ? 25.850 -7.197 17.077 1.00 89.44 724 TYR A N 1
ATOM 5665 C CA . TYR A 1 724 ? 24.746 -7.563 16.171 1.00 89.44 724 TYR A CA 1
ATOM 5666 C C . TYR A 1 724 ? 23.420 -7.915 16.874 1.00 89.44 724 TYR A C 1
ATOM 5668 O O . TYR A 1 724 ? 22.377 -7.957 16.225 1.00 89.44 724 TYR A O 1
ATOM 5676 N N . GLY A 1 725 ? 23.469 -8.225 18.174 1.00 90.75 725 GLY A N 1
ATOM 5677 C CA . GLY A 1 725 ? 22.299 -8.504 19.006 1.00 90.75 725 GLY A CA 1
ATOM 5678 C C . GLY A 1 725 ? 21.644 -7.266 19.628 1.00 90.75 725 GLY A C 1
ATOM 5679 O O . GLY A 1 725 ? 20.581 -7.413 20.231 1.00 90.75 725 GLY A O 1
ATOM 5680 N N . ASP A 1 726 ? 22.240 -6.072 19.511 1.00 95.06 726 ASP A N 1
ATOM 5681 C CA . ASP A 1 726 ? 21.585 -4.846 19.971 1.00 95.06 726 ASP A CA 1
ATOM 5682 C C . ASP A 1 726 ? 20.410 -4.478 19.058 1.00 95.06 726 ASP A C 1
ATOM 5684 O O . ASP A 1 726 ? 20.451 -4.655 17.838 1.00 95.06 726 ASP A O 1
ATOM 5688 N N . THR A 1 727 ? 19.344 -3.982 19.672 1.00 96.25 727 THR A N 1
ATOM 5689 C CA . THR A 1 727 ? 18.067 -3.680 19.025 1.00 96.25 727 THR A CA 1
ATOM 5690 C C . THR A 1 727 ? 17.548 -2.331 19.505 1.00 96.25 727 THR A C 1
ATOM 5692 O O . THR A 1 727 ? 17.875 -1.883 20.613 1.00 96.25 727 THR A O 1
ATOM 5695 N N . LEU A 1 728 ? 16.725 -1.692 18.674 1.00 97.12 728 LEU A N 1
ATOM 5696 C CA . LEU A 1 728 ? 16.061 -0.434 19.005 1.00 97.12 728 LEU A CA 1
ATOM 5697 C C . LEU A 1 728 ? 15.115 -0.616 20.207 1.00 97.12 728 LEU A C 1
ATOM 5699 O O . LEU A 1 728 ? 14.812 -1.735 20.635 1.00 97.12 728 LEU A O 1
ATOM 5703 N N . THR A 1 729 ? 14.651 0.481 20.796 1.00 97.44 729 THR A N 1
ATOM 5704 C CA . THR A 1 729 ? 13.642 0.429 21.864 1.00 97.44 729 THR A CA 1
ATOM 5705 C C . THR A 1 729 ? 12.324 -0.125 21.327 1.00 97.44 729 THR A C 1
ATOM 5707 O O . THR A 1 729 ? 11.720 -0.993 21.960 1.00 97.44 729 THR A O 1
ATOM 5710 N N . LEU A 1 730 ? 11.936 0.297 20.123 1.00 97.44 730 LEU A N 1
ATOM 5711 C CA . LEU A 1 730 ? 10.777 -0.184 19.369 1.00 97.44 730 LEU A CA 1
ATOM 5712 C C . LEU A 1 730 ? 10.800 -1.710 19.176 1.00 97.44 730 LEU A C 1
ATOM 5714 O O . LEU A 1 730 ? 9.811 -2.379 19.464 1.00 97.44 730 LEU A O 1
ATOM 5718 N N . ASP A 1 731 ? 11.944 -2.288 18.793 1.00 96.38 731 ASP A N 1
ATOM 5719 C CA . ASP A 1 731 ? 12.102 -3.741 18.592 1.00 96.38 731 ASP A CA 1
ATOM 5720 C C . ASP A 1 731 ? 11.715 -4.564 19.837 1.00 96.38 731 ASP A C 1
ATOM 5722 O O . ASP A 1 731 ? 11.163 -5.659 19.725 1.00 96.38 731 ASP A O 1
ATOM 5726 N N . LYS A 1 732 ? 11.986 -4.031 21.037 1.00 96.44 732 LYS A N 1
ATOM 5727 C CA . LYS A 1 732 ? 11.696 -4.683 22.330 1.00 96.44 732 LYS A CA 1
ATOM 5728 C C . LYS A 1 732 ? 10.210 -4.616 22.705 1.00 96.44 732 LYS A C 1
ATOM 5730 O O . LYS A 1 732 ? 9.776 -5.362 23.579 1.00 96.44 732 LYS A O 1
ATOM 5735 N N . HIS A 1 733 ? 9.451 -3.750 22.034 1.00 97.38 733 HIS A N 1
ATOM 5736 C CA . HIS A 1 733 ? 8.042 -3.445 22.293 1.00 97.38 733 HIS A CA 1
ATOM 5737 C C . HIS A 1 733 ? 7.121 -3.819 21.121 1.00 97.38 733 HIS A C 1
ATOM 5739 O O . HIS A 1 733 ? 5.941 -3.468 21.131 1.00 97.38 733 HIS A O 1
ATOM 5745 N N . PHE A 1 734 ? 7.637 -4.540 20.119 1.00 97.56 734 PHE A N 1
ATOM 5746 C CA . PHE A 1 734 ? 6.855 -5.050 18.996 1.00 97.56 734 PHE A CA 1
ATOM 5747 C C . PHE A 1 734 ? 5.705 -5.950 19.474 1.00 97.56 734 PHE A C 1
ATOM 5749 O O . PHE A 1 734 ? 5.908 -6.922 20.208 1.00 97.56 734 PHE A O 1
ATOM 5756 N N . TRP A 1 735 ? 4.490 -5.623 19.037 1.00 96.56 735 TRP A N 1
ATOM 5757 C CA . TRP A 1 735 ? 3.248 -6.206 19.542 1.00 96.56 735 TRP A CA 1
ATOM 5758 C C . TRP A 1 735 ? 2.416 -6.894 18.452 1.00 96.56 735 TRP A C 1
ATOM 5760 O O . TRP A 1 735 ? 1.781 -7.926 18.697 1.00 96.56 735 TRP A O 1
ATOM 5770 N N . GLY A 1 736 ? 2.449 -6.348 17.237 1.00 97.31 736 GLY A N 1
ATOM 5771 C CA . GLY A 1 736 ? 1.660 -6.813 16.104 1.00 97.31 736 GLY A CA 1
ATOM 5772 C C . GLY A 1 736 ? 1.955 -6.025 14.831 1.00 97.31 736 GLY A C 1
ATOM 5773 O O . GLY A 1 736 ? 2.964 -5.336 14.731 1.00 97.31 736 GLY A O 1
ATOM 5774 N N . THR A 1 737 ? 1.059 -6.123 13.859 1.00 98.25 737 THR A N 1
ATOM 5775 C CA . THR A 1 737 ? 1.107 -5.414 12.576 1.00 98.25 737 THR A CA 1
ATOM 5776 C C . THR A 1 737 ? -0.276 -4.885 12.222 1.00 98.25 737 THR A C 1
ATOM 5778 O O . THR A 1 737 ? -1.278 -5.536 12.520 1.00 98.25 737 THR A O 1
ATOM 5781 N N . SER A 1 738 ? -0.319 -3.721 11.586 1.00 97.75 738 SER A N 1
ATOM 5782 C CA . SER A 1 738 ? -1.525 -3.065 11.103 1.00 97.75 738 SER A CA 1
ATOM 5783 C C . SER A 1 738 ? -1.572 -3.123 9.580 1.00 97.75 738 SER A C 1
ATOM 5785 O O . SER A 1 738 ? -0.603 -2.765 8.909 1.00 97.75 738 SER A O 1
ATOM 5787 N N . ARG A 1 739 ? -2.718 -3.533 9.037 1.00 98.00 739 ARG A N 1
ATOM 5788 C CA . ARG A 1 739 ? -3.077 -3.309 7.632 1.00 98.00 739 ARG A CA 1
ATOM 5789 C C . ARG A 1 739 ? -3.572 -1.873 7.474 1.00 98.00 739 ARG A C 1
ATOM 5791 O O . ARG A 1 739 ? -4.191 -1.318 8.382 1.00 98.00 739 ARG A O 1
ATOM 5798 N N . THR A 1 740 ? -3.278 -1.257 6.333 1.00 97.56 740 THR A N 1
ATOM 5799 C CA . THR A 1 740 ? -3.312 0.213 6.213 1.00 97.56 740 THR A CA 1
ATOM 5800 C C . THR A 1 740 ? -4.305 0.756 5.186 1.00 97.56 740 THR A C 1
ATOM 5802 O O . THR A 1 740 ? -4.751 1.887 5.337 1.00 97.56 740 THR A O 1
ATOM 5805 N N . ARG A 1 741 ? -4.719 -0.043 4.189 1.00 96.62 741 ARG A N 1
ATOM 5806 C CA . ARG A 1 741 ? -5.553 0.378 3.037 1.00 96.62 741 ARG A CA 1
ATOM 5807 C C . ARG A 1 741 ? -6.709 1.334 3.372 1.00 96.62 741 ARG A C 1
ATOM 5809 O O . ARG A 1 741 ? -7.390 1.172 4.385 1.00 96.62 741 ARG A O 1
ATOM 5816 N N . SER A 1 742 ? -7.034 2.244 2.464 1.00 96.06 742 SER A N 1
ATOM 5817 C CA . SER A 1 742 ? -8.192 3.127 2.615 1.00 96.06 742 SER A CA 1
ATOM 5818 C C . SER A 1 742 ? -9.472 2.504 2.025 1.00 96.06 742 SER A C 1
ATOM 5820 O O . SER A 1 742 ? -9.513 1.327 1.624 1.00 96.06 742 SER A O 1
ATOM 5822 N N . SER A 1 743 ? -10.562 3.275 2.012 1.00 94.50 743 SER A N 1
ATOM 5823 C CA . SER A 1 743 ? -11.802 2.912 1.317 1.00 94.50 743 SER A CA 1
ATOM 5824 C C . SER A 1 743 ? -11.737 3.194 -0.189 1.00 94.50 743 SER A C 1
ATOM 5826 O O . SER A 1 743 ? -12.401 2.487 -0.945 1.00 94.50 743 SER A O 1
ATOM 5828 N N . SER A 1 744 ? -10.921 4.163 -0.626 1.00 89.44 744 SER A N 1
ATOM 5829 C CA . SER A 1 744 ? -10.776 4.566 -2.034 1.00 89.44 744 SER A CA 1
ATOM 5830 C C . SER A 1 744 ? -9.558 3.957 -2.738 1.00 89.44 744 SER A C 1
ATOM 5832 O O . SER A 1 744 ? -9.516 3.948 -3.964 1.00 89.44 744 SER A O 1
ATOM 5834 N N . SER A 1 745 ? -8.578 3.432 -1.997 1.00 91.94 745 SER A N 1
ATOM 5835 C CA . SER A 1 745 ? -7.340 2.864 -2.541 1.00 91.94 745 SER A CA 1
ATOM 5836 C C . SER A 1 745 ? -6.831 1.676 -1.714 1.00 91.94 745 SER A C 1
ATOM 5838 O O . SER A 1 745 ? -7.134 1.527 -0.528 1.00 91.94 745 SER A O 1
ATOM 5840 N N . LEU A 1 746 ? -6.029 0.812 -2.344 1.00 94.88 746 LEU A N 1
ATOM 5841 C CA . LEU A 1 746 ? -5.260 -0.225 -1.645 1.00 94.88 746 LEU A CA 1
ATOM 5842 C C . LEU A 1 746 ? -4.036 0.352 -0.914 1.00 94.88 746 LEU A C 1
ATOM 5844 O O . LEU A 1 746 ? -3.561 -0.263 0.035 1.00 94.88 746 LEU A O 1
ATOM 5848 N N . VAL A 1 747 ? -3.574 1.535 -1.326 1.00 95.81 747 VAL A N 1
ATOM 5849 C CA . VAL A 1 747 ? -2.516 2.322 -0.681 1.00 95.81 747 VAL A CA 1
ATOM 5850 C C . VAL A 1 747 ? -3.171 3.550 -0.045 1.00 95.81 747 VAL A C 1
ATOM 5852 O O . VAL A 1 747 ? -3.765 4.374 -0.745 1.00 95.81 747 VAL A O 1
ATOM 5855 N N . THR A 1 748 ? -3.123 3.650 1.282 1.00 96.75 748 THR A N 1
ATOM 5856 C CA . THR A 1 748 ? -3.682 4.799 2.013 1.00 96.75 748 THR A CA 1
ATOM 5857 C C . THR A 1 748 ? -2.762 6.015 1.922 1.00 96.75 748 THR A C 1
ATOM 5859 O O . THR A 1 748 ? -1.570 5.868 1.666 1.00 96.75 748 THR A O 1
ATOM 5862 N N . ASP A 1 749 ? -3.306 7.204 2.165 1.00 94.88 749 AS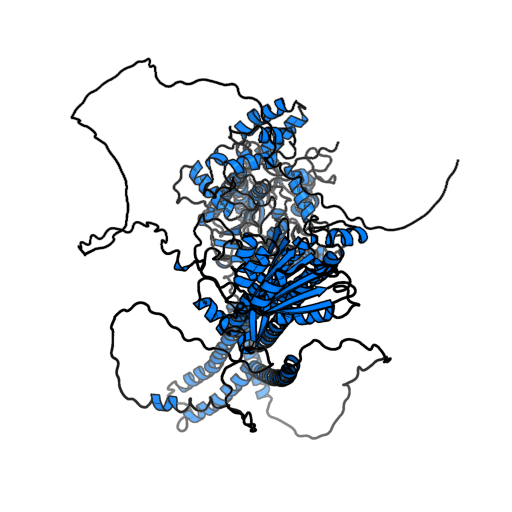P A N 1
ATOM 5863 C CA . ASP A 1 749 ? -2.519 8.351 2.621 1.00 94.88 749 ASP A CA 1
ATOM 5864 C C . ASP A 1 749 ? -2.649 8.532 4.143 1.00 94.88 749 ASP A C 1
ATOM 5866 O O . ASP A 1 749 ? -3.498 7.881 4.771 1.00 94.88 749 ASP A O 1
ATOM 5870 N N . SER A 1 750 ? -1.843 9.430 4.712 1.00 96.56 750 SER A N 1
ATOM 5871 C CA . SER A 1 750 ? -1.842 9.768 6.140 1.00 96.56 750 SER A CA 1
ATOM 5872 C C . SER A 1 750 ? -3.223 10.231 6.620 1.00 96.56 750 SER A C 1
ATOM 5874 O O . SER A 1 750 ? -3.662 9.855 7.701 1.00 96.56 750 SER A O 1
ATOM 5876 N N . ALA A 1 751 ? -3.997 10.951 5.794 1.00 97.38 751 ALA A N 1
ATOM 5877 C CA . ALA A 1 751 ? -5.343 11.411 6.156 1.00 97.38 751 ALA A CA 1
ATOM 5878 C C . ALA A 1 751 ? -6.336 10.251 6.362 1.00 97.38 751 ALA A C 1
ATOM 5880 O O . ALA A 1 751 ? -6.994 10.151 7.403 1.00 97.38 751 ALA A O 1
ATOM 5881 N N . ALA A 1 752 ? -6.413 9.315 5.411 1.00 97.50 752 ALA A N 1
ATOM 5882 C CA . ALA A 1 752 ? -7.260 8.134 5.565 1.00 97.50 752 ALA A CA 1
ATOM 5883 C C . ALA A 1 752 ? -6.735 7.156 6.637 1.00 97.50 752 ALA A C 1
ATOM 5885 O O . ALA A 1 752 ? -7.542 6.506 7.312 1.00 97.50 752 ALA A O 1
ATOM 5886 N N . GLY A 1 753 ? -5.412 7.073 6.821 1.00 97.06 753 GLY A N 1
ATOM 5887 C CA . GLY A 1 753 ? -4.765 6.260 7.852 1.00 97.06 753 GLY A CA 1
ATOM 5888 C C . GLY A 1 753 ? -5.053 6.780 9.262 1.00 97.06 753 GLY A C 1
ATOM 5889 O O . GLY A 1 753 ? -5.591 6.053 10.099 1.00 97.06 753 GLY A O 1
ATOM 5890 N N . ALA A 1 754 ? -4.800 8.066 9.501 1.00 98.00 754 ALA A N 1
ATOM 5891 C CA . ALA A 1 754 ? -5.074 8.735 10.765 1.00 98.00 754 ALA A CA 1
ATOM 5892 C C . ALA A 1 754 ? -6.575 8.822 11.075 1.00 98.00 754 ALA A C 1
ATOM 5894 O O . ALA A 1 754 ? -6.957 8.591 12.222 1.00 98.00 754 ALA A O 1
ATOM 5895 N N . THR A 1 755 ? -7.446 9.022 10.076 1.00 98.44 755 THR A N 1
ATOM 5896 C CA . THR A 1 755 ? -8.909 8.914 10.259 1.00 98.44 755 THR A CA 1
ATOM 5897 C C . THR A 1 755 ? -9.323 7.517 10.747 1.00 98.44 755 THR A C 1
ATOM 5899 O O . THR A 1 755 ? -10.240 7.388 11.563 1.00 98.44 755 THR A O 1
ATOM 5902 N N . ALA A 1 756 ? -8.637 6.450 10.321 1.00 98.31 756 ALA A N 1
ATOM 5903 C CA . ALA A 1 756 ? -8.911 5.109 10.834 1.00 98.31 756 ALA A CA 1
ATOM 5904 C C . ALA A 1 756 ? -8.508 4.949 12.310 1.00 98.31 756 ALA A C 1
ATOM 5906 O O . ALA A 1 756 ? -9.255 4.330 13.069 1.00 98.31 756 ALA A O 1
ATOM 5907 N N . PHE A 1 757 ? -7.398 5.557 12.744 1.00 98.06 757 PHE A N 1
ATOM 5908 C CA . PHE A 1 757 ? -7.004 5.596 14.159 1.00 98.06 757 PHE A CA 1
ATOM 5909 C C . PHE A 1 757 ? -7.918 6.482 15.008 1.00 98.06 757 PHE A C 1
ATOM 5911 O O . PHE A 1 757 ? -8.231 6.143 16.148 1.00 98.06 757 PHE A O 1
ATOM 5918 N N . SER A 1 758 ? -8.353 7.621 14.473 1.00 98.12 758 SER A N 1
ATOM 5919 C CA . SER A 1 758 ? -9.076 8.631 15.236 1.00 98.12 758 SER A CA 1
ATOM 5920 C C . SER A 1 758 ? -10.575 8.327 15.334 1.00 98.12 758 SER A C 1
ATOM 5922 O O . SER A 1 758 ? -11.133 8.387 16.431 1.00 98.12 758 SER A O 1
ATOM 5924 N N . CYS A 1 759 ? -11.219 7.934 14.230 1.00 98.06 759 CYS A N 1
ATOM 5925 C CA . CYS A 1 759 ? -12.650 7.629 14.154 1.00 98.06 759 CYS A CA 1
ATOM 5926 C C . CYS A 1 759 ? -12.991 6.135 14.300 1.00 98.06 759 CYS A C 1
ATOM 5928 O O . CYS A 1 759 ? -14.177 5.796 14.355 1.00 98.06 759 CYS A O 1
ATOM 5930 N N . ALA A 1 760 ? -11.997 5.234 14.299 1.00 97.38 760 ALA A N 1
ATOM 5931 C CA . ALA A 1 760 ? -12.187 3.779 14.188 1.00 97.38 760 ALA A CA 1
ATOM 5932 C C . ALA A 1 760 ? -12.971 3.347 12.923 1.00 97.38 760 ALA A C 1
ATOM 5934 O O . ALA A 1 760 ? -13.730 2.377 12.934 1.00 97.38 760 ALA A O 1
ATOM 5935 N N . ARG A 1 761 ? -12.840 4.100 11.819 1.00 97.25 761 ARG A N 1
ATOM 5936 C CA . ARG A 1 761 ? -13.604 3.909 10.571 1.00 97.25 761 ARG A CA 1
ATOM 5937 C C . ARG A 1 761 ? -12.724 4.173 9.348 1.00 97.25 761 ARG A C 1
ATOM 5939 O O . ARG A 1 761 ? -11.968 5.134 9.330 1.00 97.25 761 ARG A O 1
ATOM 5946 N N . LYS A 1 762 ? -12.857 3.355 8.298 1.00 97.00 762 LYS A N 1
ATOM 5947 C CA . LYS A 1 762 ? -12.165 3.576 7.015 1.00 97.00 762 LYS A CA 1
ATOM 5948 C C . LYS A 1 762 ? -12.698 4.825 6.305 1.00 97.00 762 LYS A C 1
ATOM 5950 O O . LYS A 1 762 ? -13.914 5.008 6.221 1.00 97.00 762 LYS A O 1
ATOM 5955 N N . SER A 1 763 ? -11.796 5.606 5.711 1.00 96.12 763 SER A N 1
ATOM 5956 C CA . SER A 1 763 ? -12.129 6.752 4.856 1.00 96.12 763 SER A CA 1
ATOM 5957 C C . SER A 1 763 ? -11.383 6.741 3.516 1.00 96.12 763 SER A C 1
ATOM 5959 O O . SER A 1 763 ? -10.635 5.804 3.249 1.00 96.12 763 SER A O 1
ATOM 5961 N N . TYR A 1 764 ? -11.664 7.719 2.654 1.00 94.62 764 TYR A N 1
ATOM 5962 C CA . TYR A 1 764 ? -11.032 7.937 1.351 1.00 94.62 764 TYR A CA 1
ATOM 5963 C C . TYR A 1 764 ? -9.751 8.768 1.501 1.00 94.62 764 TYR A C 1
ATOM 5965 O O . TYR A 1 764 ? -9.643 9.559 2.437 1.00 94.62 764 TYR A O 1
ATOM 5973 N N . ASN A 1 765 ? -8.783 8.594 0.594 1.00 94.62 765 ASN A N 1
ATOM 5974 C CA . ASN A 1 765 ? -7.508 9.316 0.677 1.00 94.62 765 ASN A CA 1
ATOM 5975 C C . ASN A 1 765 ? -7.730 10.838 0.653 1.00 94.62 765 ASN A C 1
ATOM 5977 O O . ASN A 1 765 ? -8.536 11.342 -0.130 1.00 94.62 765 ASN A O 1
ATOM 5981 N N . GLY A 1 766 ? -7.008 11.558 1.510 1.00 90.50 766 GLY A N 1
ATOM 5982 C CA . GLY A 1 766 ? -7.135 13.001 1.704 1.00 90.50 766 GLY A CA 1
ATOM 5983 C C . GLY A 1 766 ? -8.243 13.439 2.671 1.00 90.50 766 GLY A C 1
ATOM 5984 O O . GLY A 1 766 ? -8.290 14.621 2.999 1.00 90.50 766 GLY A O 1
ATOM 5985 N N . ALA A 1 767 ? -9.108 12.542 3.157 1.00 95.12 767 ALA A N 1
ATOM 5986 C CA . ALA A 1 767 ? -10.181 12.880 4.097 1.00 95.12 767 ALA A CA 1
ATOM 5987 C C . ALA A 1 767 ? -9.661 13.161 5.516 1.00 95.12 767 ALA A C 1
ATOM 5989 O O . ALA A 1 767 ? -9.038 12.291 6.119 1.00 95.12 767 ALA A O 1
ATOM 5990 N N . ILE A 1 768 ? -10.010 14.312 6.097 1.00 97.81 768 ILE A N 1
ATOM 5991 C CA . ILE A 1 768 ? -9.705 14.632 7.500 1.00 97.81 768 ILE A CA 1
ATOM 5992 C C . ILE A 1 768 ? -10.959 14.404 8.340 1.00 97.81 768 ILE A C 1
ATOM 5994 O O . ILE A 1 768 ? -11.875 15.226 8.314 1.00 97.81 768 ILE A O 1
ATOM 5998 N N . SER A 1 769 ? -11.035 13.272 9.046 1.00 97.44 769 SER A N 1
ATOM 5999 C CA . SER A 1 769 ? -12.176 12.899 9.909 1.00 97.44 769 SER A CA 1
ATOM 6000 C C . SER A 1 769 ? -13.547 12.949 9.209 1.00 97.44 769 SER A C 1
ATOM 6002 O O . SER A 1 769 ? -14.588 13.173 9.837 1.00 97.44 769 SER A O 1
ATOM 6004 N N . MET A 1 770 ? -13.559 12.748 7.892 1.00 95.75 770 MET A N 1
ATOM 6005 C CA . MET A 1 770 ? -14.761 12.590 7.070 1.00 95.75 770 MET A CA 1
ATOM 6006 C C . MET A 1 770 ? -14.897 11.123 6.668 1.00 95.75 770 MET A C 1
ATOM 6008 O O . MET A 1 770 ? -13.910 10.400 6.633 1.00 95.75 770 MET A O 1
ATOM 6012 N N . LEU A 1 771 ? -16.106 10.667 6.351 1.00 93.75 771 LEU A N 1
ATOM 6013 C CA . LEU A 1 771 ? -16.400 9.323 5.837 1.00 93.75 771 LEU A CA 1
ATOM 6014 C C . LEU A 1 771 ? -16.795 9.379 4.349 1.00 93.75 771 LEU A C 1
ATOM 6016 O O . LEU A 1 771 ? -17.159 10.453 3.856 1.00 93.75 771 LEU A O 1
ATOM 6020 N N . PRO A 1 772 ? -16.796 8.240 3.625 1.00 88.62 772 PRO A N 1
ATOM 6021 C CA . PRO A 1 772 ? -17.343 8.167 2.271 1.00 88.62 772 PRO A CA 1
ATOM 6022 C C . PRO A 1 772 ? -18.774 8.721 2.215 1.00 88.62 772 PRO A C 1
ATOM 6024 O O . PRO A 1 772 ? -19.631 8.317 3.001 1.00 88.62 772 PRO A O 1
ATOM 6027 N N . GLY A 1 773 ? -19.022 9.658 1.295 1.00 83.00 773 GLY A N 1
ATOM 6028 C CA . GLY A 1 773 ? -20.259 10.451 1.256 1.00 83.00 773 GLY A CA 1
ATOM 6029 C C . GLY A 1 773 ? -20.184 11.805 1.979 1.00 83.00 773 GLY A C 1
ATOM 6030 O O . GLY A 1 773 ? -21.219 12.442 2.150 1.00 83.00 773 GLY A O 1
ATOM 6031 N N . TYR A 1 774 ? -18.986 12.255 2.374 1.00 87.94 774 TYR A N 1
ATOM 6032 C CA . TYR A 1 774 ? -18.717 13.577 2.963 1.00 87.94 774 TYR A CA 1
ATOM 6033 C C . TYR A 1 774 ? -19.474 13.861 4.275 1.00 87.94 774 TYR A C 1
ATOM 6035 O O . TYR A 1 774 ? -19.878 14.990 4.549 1.00 87.94 774 TYR A O 1
ATOM 6043 N N . THR A 1 775 ? -19.646 12.840 5.117 1.00 92.44 775 THR A N 1
ATOM 6044 C CA . THR A 1 775 ? -20.205 12.987 6.474 1.00 92.44 775 THR A CA 1
ATOM 6045 C C . THR A 1 775 ? -19.093 12.952 7.526 1.00 92.44 775 THR A C 1
ATOM 6047 O O . THR A 1 775 ? -18.280 12.026 7.465 1.00 92.44 775 THR A O 1
ATOM 6050 N N . PRO A 1 776 ? -19.057 13.861 8.516 1.00 95.81 776 PRO A N 1
ATOM 6051 C CA . PRO A 1 776 ? -18.043 13.841 9.569 1.00 95.81 776 PRO A CA 1
ATOM 6052 C C . PRO A 1 776 ? -18.168 12.597 10.459 1.00 95.81 776 PRO A C 1
ATOM 6054 O O . PRO A 1 776 ? -19.278 12.162 10.789 1.00 95.81 776 PRO A O 1
ATOM 6057 N N . CYS A 1 777 ? -17.030 12.053 10.883 1.00 96.12 777 CYS A N 1
ATOM 6058 C CA . CYS A 1 777 ? -16.924 11.127 12.006 1.00 96.12 777 CYS A CA 1
ATOM 6059 C C . CYS A 1 777 ? -16.278 11.837 13.194 1.00 96.12 777 CYS A C 1
ATOM 6061 O O . CYS A 1 777 ? -15.346 12.610 13.016 1.00 96.12 777 CYS A O 1
ATOM 6063 N N . GLY A 1 778 ? -16.788 11.586 14.399 1.00 97.38 778 GLY A N 1
ATOM 6064 C CA . GLY A 1 778 ? -16.149 12.074 15.618 1.00 97.38 778 GLY A CA 1
ATOM 6065 C C . GLY A 1 778 ? -14.880 11.290 15.913 1.00 97.38 778 GLY A C 1
ATOM 6066 O O . GLY A 1 778 ? -14.778 10.123 15.530 1.00 97.38 778 GLY A O 1
ATOM 6067 N N . THR A 1 779 ? -13.944 11.910 16.623 1.00 98.38 779 THR A N 1
ATOM 6068 C CA . THR A 1 779 ? -12.643 11.311 16.939 1.00 98.38 779 THR A CA 1
ATOM 6069 C C . THR A 1 779 ? -12.541 10.856 18.397 1.00 98.38 779 THR A C 1
ATOM 6071 O O . THR A 1 779 ? -13.285 11.284 19.288 1.00 98.38 779 THR A O 1
ATOM 6074 N N . VAL A 1 780 ? -11.565 9.991 18.677 1.00 98.19 780 VAL A N 1
ATOM 6075 C CA . VAL A 1 780 ? -11.208 9.571 20.035 1.00 98.19 780 VAL A CA 1
ATOM 6076 C C . VAL A 1 780 ? -10.698 10.729 20.901 1.00 98.19 780 VAL A C 1
ATOM 6078 O O . VAL A 1 780 ? -10.977 10.736 22.100 1.00 98.19 780 VAL A O 1
ATOM 6081 N N . LEU A 1 781 ? -10.021 11.733 20.326 1.00 98.38 781 LEU A N 1
ATOM 6082 C CA . LEU A 1 781 ? -9.536 12.907 21.064 1.00 98.38 781 LEU A CA 1
ATOM 6083 C C . LEU A 1 781 ? -10.709 13.794 21.489 1.00 98.38 781 LEU A C 1
ATOM 6085 O O . LEU A 1 781 ? -10.794 14.185 22.653 1.00 98.38 781 LEU A O 1
ATOM 6089 N N . GLU A 1 782 ? -11.662 14.045 20.593 1.00 98.38 782 GLU A N 1
ATOM 6090 C CA . GLU A 1 782 ? -12.879 14.802 20.900 1.00 98.38 782 GLU A CA 1
ATOM 6091 C C . GLU A 1 782 ? -13.733 14.090 21.957 1.00 98.38 782 GLU A C 1
ATOM 6093 O O . GLU A 1 782 ? -14.206 14.700 22.922 1.00 98.38 782 GLU A O 1
ATOM 6098 N N . ALA A 1 783 ? -13.893 12.770 21.819 1.00 97.88 783 ALA A N 1
ATOM 6099 C CA . ALA A 1 783 ? -14.610 11.947 22.785 1.00 97.88 783 ALA A CA 1
ATOM 6100 C C . ALA A 1 783 ? -13.894 11.917 24.151 1.00 97.88 783 ALA A C 1
ATOM 6102 O O . ALA A 1 783 ? -14.556 11.958 25.193 1.00 97.88 783 ALA A O 1
ATOM 6103 N N . ALA A 1 784 ? -12.556 11.918 24.168 1.00 97.75 784 ALA A N 1
ATOM 6104 C CA . ALA A 1 784 ? -11.750 12.063 25.378 1.00 97.75 784 ALA A CA 1
ATOM 6105 C C . ALA A 1 784 ? -11.951 13.436 26.031 1.00 97.75 784 ALA A C 1
ATOM 6107 O O . ALA A 1 784 ? -12.258 13.500 27.226 1.00 97.75 784 ALA A O 1
ATOM 6108 N N . LYS A 1 785 ? -11.883 14.525 25.257 1.00 97.12 785 LYS A N 1
ATOM 6109 C CA . LYS A 1 785 ? -12.145 15.882 25.746 1.00 97.12 785 LYS A CA 1
ATOM 6110 C C . LYS A 1 785 ? -13.531 15.997 26.373 1.00 97.12 785 LYS A C 1
ATOM 6112 O O . LYS A 1 785 ? -13.668 16.450 27.509 1.00 97.12 785 LYS A O 1
ATOM 6117 N N . LYS A 1 786 ? -14.559 15.523 25.664 1.00 96.19 786 LYS A N 1
ATOM 6118 C CA . LYS A 1 786 ? -15.959 15.517 26.115 1.00 96.19 786 LYS A CA 1
ATOM 6119 C C . LYS A 1 786 ? -16.172 14.664 27.371 1.00 96.19 786 LYS A C 1
ATOM 6121 O O . LYS A 1 786 ? -17.034 14.977 28.189 1.00 96.19 786 LYS A O 1
ATOM 6126 N N . ALA A 1 787 ? -15.361 13.622 27.564 1.00 95.56 787 ALA A N 1
ATOM 6127 C CA . ALA A 1 787 ? -15.326 12.809 28.779 1.00 95.56 787 ALA A CA 1
ATOM 6128 C C . ALA A 1 787 ? -14.474 13.405 29.923 1.00 95.56 787 ALA A C 1
ATOM 6130 O O . ALA A 1 787 ? -14.381 12.784 30.986 1.00 95.56 787 ALA A O 1
ATOM 6131 N N . GLY A 1 788 ? -13.869 14.584 29.732 1.00 95.56 788 GLY A N 1
ATOM 6132 C CA . GLY A 1 788 ? -13.102 15.322 30.739 1.00 95.56 788 GLY A CA 1
ATOM 6133 C C . GLY A 1 788 ? -11.598 15.030 30.776 1.00 95.56 788 GLY A C 1
ATOM 6134 O O . GLY A 1 788 ? -10.939 15.450 31.725 1.00 95.56 788 GLY A O 1
ATOM 6135 N N . TYR A 1 789 ? -11.046 14.314 29.791 1.00 97.81 789 TYR A N 1
ATOM 6136 C CA . TYR A 1 789 ? -9.593 14.182 29.646 1.00 97.81 789 TYR A CA 1
ATOM 6137 C C . TYR A 1 789 ? -8.984 15.494 29.135 1.00 97.81 789 TYR A C 1
ATOM 6139 O O . TYR A 1 789 ? -9.616 16.231 28.376 1.00 97.81 789 TYR A O 1
ATOM 6147 N N . VAL A 1 790 ? -7.741 15.763 29.533 1.00 98.25 790 VAL A N 1
ATOM 6148 C CA . VAL A 1 790 ? -6.918 16.814 28.911 1.00 98.25 790 VAL A CA 1
ATOM 6149 C C . VAL A 1 790 ? -6.296 16.238 27.637 1.00 98.25 790 VAL A C 1
ATOM 6151 O O . VAL A 1 790 ? -5.905 15.070 27.622 1.00 98.25 790 VAL A O 1
ATOM 6154 N N . THR A 1 791 ? -6.227 17.019 26.566 1.00 98.62 791 THR A N 1
ATOM 6155 C CA . THR A 1 791 ? -5.862 16.535 25.224 1.00 98.62 791 THR A CA 1
ATOM 6156 C C . THR A 1 791 ? -4.650 17.272 24.661 1.00 98.62 791 THR A C 1
ATOM 6158 O O . THR A 1 791 ? -4.507 18.480 24.861 1.00 98.62 791 THR A O 1
ATOM 6161 N N . GLY A 1 792 ? -3.777 16.564 23.941 1.00 98.62 792 GLY A N 1
ATOM 6162 C CA . GLY A 1 792 ? -2.613 17.179 23.305 1.00 98.62 792 GLY A CA 1
ATOM 6163 C C . GLY A 1 792 ? -2.179 16.532 21.991 1.00 98.62 792 GLY A C 1
ATOM 6164 O O . GLY A 1 792 ? -2.386 15.335 21.788 1.00 98.62 792 GLY A O 1
ATOM 6165 N N . LEU A 1 793 ? -1.552 17.347 21.143 1.00 98.81 793 LEU A N 1
ATOM 6166 C CA . LEU A 1 793 ? -0.940 17.001 19.860 1.00 98.81 793 LEU A CA 1
ATOM 6167 C C . LEU A 1 793 ? 0.525 17.475 19.863 1.00 98.81 793 LEU A C 1
ATOM 6169 O O . LEU A 1 793 ? 0.811 18.606 20.269 1.00 98.81 793 LEU A O 1
ATOM 6173 N N . VAL A 1 794 ? 1.453 16.618 19.436 1.00 98.81 794 VAL A N 1
ATOM 6174 C CA . VAL A 1 794 ? 2.885 16.938 19.302 1.00 98.81 794 VAL A CA 1
ATOM 6175 C C . VAL A 1 794 ? 3.416 16.338 18.004 1.00 98.81 794 VAL A C 1
ATOM 6177 O O . VAL A 1 794 ? 3.379 15.123 17.858 1.00 98.81 794 VAL A O 1
ATOM 6180 N N . VAL A 1 795 ? 3.935 17.153 17.089 1.00 98.25 795 VAL A N 1
ATOM 6181 C CA . VAL A 1 795 ? 4.370 16.712 15.746 1.00 98.25 795 VAL A CA 1
ATOM 6182 C C . VAL A 1 795 ? 5.687 17.377 15.336 1.00 98.25 795 VAL A C 1
ATOM 6184 O O . VAL A 1 795 ? 6.088 18.365 15.955 1.00 98.25 795 VAL A O 1
ATOM 6187 N N . THR A 1 796 ? 6.375 16.862 14.310 1.00 96.38 796 THR A N 1
ATOM 6188 C CA . THR A 1 796 ? 7.532 17.556 13.697 1.00 96.38 796 THR A CA 1
ATOM 6189 C C . THR A 1 796 ? 7.207 18.272 12.388 1.00 96.38 796 THR A C 1
ATOM 6191 O O . THR A 1 796 ? 7.993 19.116 11.963 1.00 96.38 796 THR A O 1
ATOM 6194 N N . THR A 1 797 ? 6.057 18.001 11.778 1.00 94.31 797 THR A N 1
ATOM 6195 C CA . THR A 1 797 ? 5.518 18.733 10.620 1.00 94.31 797 THR A CA 1
ATOM 6196 C C . THR A 1 797 ? 4.647 19.914 11.053 1.00 94.31 797 THR A C 1
ATOM 6198 O O . THR A 1 797 ? 4.667 20.341 12.215 1.00 94.31 797 THR A O 1
ATOM 6201 N N . ASP A 1 798 ? 3.899 20.480 10.112 1.00 94.75 798 ASP A N 1
ATOM 6202 C CA . ASP A 1 798 ? 2.817 21.418 10.383 1.00 94.75 798 ASP A CA 1
ATOM 6203 C C . ASP A 1 798 ? 1.776 20.799 11.326 1.00 94.75 798 ASP A C 1
ATOM 6205 O O . ASP A 1 798 ? 1.320 19.676 11.119 1.00 94.75 798 ASP A O 1
ATOM 6209 N N . ILE A 1 799 ? 1.352 21.536 12.362 1.00 97.44 799 ILE A N 1
ATOM 6210 C CA . ILE A 1 799 ? 0.300 21.045 13.275 1.00 97.44 799 ILE A CA 1
ATOM 6211 C C . ILE A 1 799 ? -1.032 20.787 12.545 1.00 97.44 799 ILE A C 1
ATOM 6213 O O . ILE A 1 799 ? -1.821 19.971 12.998 1.00 97.44 799 ILE A O 1
ATOM 6217 N N . THR A 1 800 ? -1.221 21.437 11.395 1.00 97.50 800 THR A N 1
ATOM 6218 C CA . THR A 1 800 ? -2.364 21.336 10.484 1.00 97.50 800 THR A CA 1
ATOM 6219 C C . THR A 1 800 ? -2.240 20.231 9.429 1.00 97.50 800 THR A C 1
ATOM 6221 O O . THR A 1 800 ? -3.133 20.103 8.587 1.00 97.50 800 THR A O 1
ATOM 6224 N N . ASP A 1 801 ? -1.157 19.444 9.433 1.00 96.38 801 ASP A N 1
ATOM 6225 C CA . ASP A 1 801 ? -1.005 18.305 8.524 1.00 96.38 801 ASP A CA 1
ATOM 6226 C C . ASP A 1 801 ? -1.968 17.159 8.894 1.00 96.38 801 ASP A C 1
ATOM 6228 O O . ASP A 1 801 ? -2.631 17.156 9.934 1.00 96.38 801 ASP A O 1
ATOM 6232 N N . ALA A 1 802 ? -2.100 16.175 8.012 1.00 96.88 802 ALA A N 1
ATOM 6233 C CA . ALA A 1 802 ? -3.212 15.241 8.035 1.00 96.88 802 ALA A CA 1
ATOM 6234 C C . ALA A 1 802 ? -3.333 14.425 9.327 1.00 96.88 802 ALA A C 1
ATOM 6236 O O . ALA A 1 802 ? -4.445 14.266 9.835 1.00 96.88 802 ALA A O 1
ATOM 6237 N N . THR A 1 803 ? -2.226 13.923 9.872 1.00 97.38 803 THR A N 1
ATOM 6238 C CA . THR A 1 803 ? -2.243 13.082 11.073 1.00 97.38 803 THR A CA 1
ATOM 6239 C C . THR A 1 803 ? -2.763 13.813 12.314 1.00 97.38 803 THR A C 1
ATOM 6241 O O . THR A 1 803 ? -3.748 13.331 12.881 1.00 97.38 803 THR A O 1
ATOM 6244 N N . PRO A 1 804 ? -2.194 14.956 12.761 1.00 98.06 804 PRO A N 1
ATOM 6245 C CA . PRO A 1 804 ? -2.761 15.734 13.867 1.00 98.06 804 PRO A CA 1
ATOM 6246 C C . PRO A 1 804 ? -4.176 16.242 13.561 1.00 98.06 804 PRO A C 1
ATOM 6248 O O . PRO A 1 804 ? -5.067 16.076 14.404 1.00 98.06 804 PRO A O 1
ATOM 6251 N N . ALA A 1 805 ? -4.424 16.738 12.345 1.00 98.19 805 ALA A N 1
ATOM 6252 C CA . ALA A 1 805 ? -5.727 17.256 11.944 1.00 98.19 805 ALA A CA 1
ATOM 6253 C C . ALA A 1 805 ? -6.847 16.209 12.069 1.00 98.19 805 ALA A C 1
ATOM 6255 O O . ALA A 1 805 ? -7.944 16.526 12.534 1.00 98.19 805 ALA A O 1
ATOM 6256 N N . CYS A 1 806 ? -6.572 14.940 11.741 1.00 98.38 806 CYS A N 1
ATOM 6257 C CA . CYS A 1 806 ? -7.533 13.840 11.877 1.00 98.38 806 CYS A CA 1
ATOM 6258 C C . CYS A 1 806 ? -7.954 13.544 13.324 1.00 98.38 806 CYS A C 1
ATOM 6260 O O . CYS A 1 806 ? -8.887 12.772 13.531 1.00 98.38 806 CYS A O 1
ATOM 6262 N N . PHE A 1 807 ? -7.312 14.120 14.344 1.00 98.31 807 PHE A N 1
ATOM 6263 C CA . PHE A 1 807 ? -7.782 14.018 15.729 1.00 98.31 807 PHE A CA 1
ATOM 6264 C C . PHE A 1 807 ? -8.622 15.223 16.181 1.00 98.31 807 PHE A C 1
ATOM 6266 O O . PHE A 1 807 ? -9.340 15.086 17.172 1.00 98.31 807 PHE A O 1
ATOM 6273 N N . ALA A 1 808 ? -8.576 16.366 15.491 1.00 96.88 808 ALA A N 1
ATOM 6274 C CA . ALA A 1 808 ? -9.133 17.632 15.989 1.00 96.88 808 ALA A CA 1
ATOM 6275 C C . ALA A 1 808 ? -10.013 18.426 15.001 1.00 96.88 808 ALA A C 1
ATOM 6277 O O . ALA A 1 808 ? -10.640 19.398 15.421 1.00 96.88 808 ALA A O 1
ATOM 6278 N N . SER A 1 809 ? -10.068 18.029 13.727 1.00 97.75 809 SER A N 1
ATOM 6279 C CA . SER A 1 809 ? -10.737 18.768 12.646 1.00 97.75 809 SER A CA 1
ATOM 6280 C C . SER A 1 809 ? -11.565 17.859 11.733 1.00 97.75 809 SER A C 1
ATOM 6282 O O . SER A 1 809 ? -11.322 16.655 11.661 1.00 97.75 809 SER A O 1
ATOM 6284 N N . HIS A 1 810 ? -12.504 18.452 10.984 1.00 97.25 810 HIS A N 1
ATOM 6285 C CA . HIS A 1 810 ? -13.296 17.804 9.931 1.00 97.25 810 HIS A CA 1
ATOM 6286 C C . HIS A 1 810 ? -13.297 18.649 8.651 1.00 97.25 810 HIS A C 1
ATOM 6288 O O . HIS A 1 810 ? -13.982 19.675 8.567 1.00 97.25 810 HIS A O 1
ATOM 6294 N N . VAL A 1 811 ? -12.563 18.200 7.630 1.00 94.88 811 VAL A N 1
ATOM 6295 C CA . VAL A 1 811 ? -12.548 18.814 6.292 1.00 94.88 811 VAL A CA 1
ATOM 6296 C C . VAL A 1 811 ? -12.524 17.738 5.207 1.00 94.88 811 VAL A C 1
ATOM 6298 O O . VAL A 1 811 ? -12.019 16.634 5.413 1.00 94.88 811 VAL A O 1
ATOM 6301 N N . ASN A 1 812 ? -13.089 18.048 4.037 1.00 90.69 812 ASN A N 1
ATOM 6302 C CA . ASN A 1 812 ? -13.187 17.083 2.940 1.00 90.69 812 ASN A CA 1
ATOM 6303 C C . ASN A 1 812 ? -11.806 16.684 2.406 1.00 90.69 812 ASN A C 1
ATOM 6305 O O . ASN A 1 812 ? -11.619 15.533 2.028 1.00 90.69 812 ASN A O 1
ATOM 6309 N N . TYR A 1 813 ? -10.853 17.621 2.387 1.00 89.19 813 TYR A N 1
ATOM 6310 C CA . TYR A 1 813 ? -9.527 17.407 1.812 1.00 89.19 813 TYR A CA 1
ATOM 6311 C C . TYR A 1 813 ? -8.419 17.998 2.697 1.00 89.19 813 TYR A C 1
ATOM 6313 O O . TYR A 1 813 ? -8.509 19.155 3.108 1.00 89.19 813 TYR A O 1
ATOM 6321 N N . ARG A 1 814 ? -7.333 17.240 2.925 1.00 93.31 814 ARG A N 1
ATOM 6322 C CA . ARG A 1 814 ? -6.165 17.632 3.749 1.00 93.31 814 ARG A CA 1
ATOM 6323 C C . ARG A 1 814 ? -5.497 18.944 3.325 1.00 93.31 814 ARG A C 1
ATOM 6325 O O . ARG A 1 814 ? -4.879 19.613 4.139 1.00 93.31 814 ARG A O 1
ATOM 6332 N N . ILE A 1 815 ? -5.686 19.357 2.070 1.00 88.69 815 ILE A N 1
ATOM 6333 C CA . ILE A 1 815 ? -5.200 20.639 1.536 1.00 88.69 815 ILE A CA 1
ATOM 6334 C C . ILE A 1 815 ? -5.862 21.870 2.185 1.00 88.69 815 ILE A C 1
ATOM 6336 O O . ILE A 1 815 ? -5.389 22.987 2.004 1.00 88.69 815 ILE A O 1
ATOM 6340 N N . GLN A 1 816 ? -6.962 21.698 2.927 1.00 93.69 816 GLN A N 1
ATOM 6341 C CA . GLN A 1 816 ? -7.709 22.781 3.576 1.00 93.69 816 GLN A CA 1
ATOM 6342 C C . GLN A 1 816 ? -7.078 23.222 4.918 1.00 93.69 816 GLN A C 1
ATOM 6344 O O . GLN A 1 816 ? -7.799 23.506 5.874 1.00 93.69 816 GLN A O 1
ATOM 6349 N N . GLN A 1 817 ? -5.744 23.293 5.002 1.00 94.81 817 GLN A N 1
ATOM 6350 C CA . GLN A 1 817 ? -5.006 23.581 6.244 1.00 94.81 817 GLN A CA 1
ATOM 6351 C C . GLN A 1 817 ? -5.409 24.907 6.917 1.00 94.81 817 GLN A C 1
ATOM 6353 O O . GLN A 1 817 ? -5.503 24.977 8.140 1.00 94.81 817 GLN A O 1
ATOM 6358 N N . ASP A 1 818 ? -5.765 25.928 6.132 1.00 95.38 818 ASP A N 1
ATOM 6359 C CA . ASP A 1 818 ? -6.274 27.206 6.648 1.00 95.38 818 ASP A CA 1
ATOM 6360 C C . ASP A 1 818 ? -7.572 27.070 7.466 1.00 95.38 818 ASP A C 1
ATOM 6362 O O . ASP A 1 818 ? -7.803 27.879 8.365 1.00 95.38 818 ASP A O 1
ATOM 6366 N N . GLU A 1 819 ? -8.420 26.085 7.155 1.00 95.56 819 GLU A N 1
ATOM 6367 C CA . GLU A 1 819 ? -9.655 25.768 7.890 1.00 95.56 819 GLU A CA 1
ATOM 6368 C C . GLU A 1 819 ? -9.347 24.863 9.092 1.00 95.56 819 GLU A C 1
ATOM 6370 O O . GLU A 1 819 ? -9.870 25.098 10.180 1.00 95.56 819 GLU A O 1
ATOM 6375 N N . ILE A 1 820 ? -8.442 23.888 8.928 1.00 97.75 820 ILE A N 1
ATOM 6376 C CA . ILE A 1 820 ? -7.947 23.018 10.011 1.00 97.75 820 ILE A CA 1
ATOM 6377 C C . ILE A 1 820 ? -7.394 23.873 11.167 1.00 97.75 820 ILE A C 1
ATOM 6379 O O . ILE A 1 820 ? -7.827 23.706 12.306 1.00 97.75 820 ILE A O 1
ATOM 6383 N N . ALA A 1 821 ? -6.558 24.877 10.871 1.00 97.75 821 ALA A N 1
ATOM 6384 C CA . ALA A 1 821 ? -6.001 25.803 11.865 1.00 97.75 821 ALA A CA 1
ATOM 6385 C C . ALA A 1 821 ? -7.078 26.500 12.721 1.00 97.75 821 ALA A C 1
ATOM 6387 O O . ALA A 1 821 ? -6.891 26.712 13.921 1.00 97.75 821 ALA A O 1
ATOM 6388 N N . LEU A 1 822 ? -8.217 26.863 12.115 1.00 97.38 822 LEU A N 1
ATOM 6389 C CA . LEU A 1 822 ? -9.339 27.496 12.817 1.00 97.38 822 LEU A CA 1
ATOM 6390 C C . LEU A 1 822 ? -10.074 26.481 13.705 1.00 97.38 822 LEU A C 1
ATOM 6392 O O . LEU A 1 822 ? -10.428 26.791 14.846 1.00 97.38 822 LEU A O 1
ATOM 6396 N N . GLN A 1 823 ? -10.291 25.260 13.212 1.00 97.31 823 GLN A N 1
ATOM 6397 C CA . GLN A 1 823 ? -10.970 24.211 13.974 1.00 97.31 823 GLN A CA 1
ATOM 6398 C C . GLN A 1 823 ? -10.148 23.782 15.204 1.00 97.31 823 GLN A C 1
ATOM 6400 O O . GLN A 1 823 ? -10.696 23.740 16.309 1.00 97.31 823 GLN A O 1
ATOM 6405 N N . GLU A 1 824 ? -8.833 23.604 15.057 1.00 96.94 824 GLU A N 1
ATOM 6406 C CA . GLU A 1 824 ? -7.912 23.194 16.130 1.00 96.94 824 GLU A CA 1
ATOM 6407 C C . GLU A 1 824 ? -7.857 24.170 17.313 1.00 96.94 824 GLU A C 1
ATOM 6409 O O . GLU A 1 824 ? -7.829 23.747 18.475 1.00 96.94 824 GLU A O 1
ATOM 6414 N N . ILE A 1 825 ? -7.909 25.485 17.055 1.00 97.00 825 ILE A N 1
ATOM 6415 C CA . ILE A 1 825 ? -7.955 26.488 18.134 1.00 97.00 825 ILE A CA 1
ATOM 6416 C C . ILE A 1 825 ? -9.319 26.549 18.841 1.00 97.00 825 ILE A C 1
ATOM 6418 O O . ILE A 1 825 ? -9.403 27.096 19.945 1.00 97.00 825 ILE A O 1
ATOM 6422 N N . GLY A 1 826 ? -10.365 25.957 18.251 1.00 95.19 826 GLY A N 1
ATOM 6423 C CA . GLY A 1 826 ? -11.719 25.874 18.801 1.00 95.19 826 GLY A CA 1
ATOM 6424 C C . GLY A 1 826 ? -12.809 26.621 18.026 1.00 95.19 826 GLY A C 1
ATOM 6425 O O . GLY A 1 826 ? -13.909 26.759 18.556 1.00 95.19 826 GLY A O 1
ATOM 6426 N N . GLN A 1 827 ? -12.550 27.088 16.799 1.00 92.75 827 GLN A N 1
ATOM 6427 C CA . GLN A 1 827 ? -13.564 27.691 15.914 1.00 92.75 827 GLN A CA 1
ATOM 6428 C C . GLN A 1 827 ? -14.336 26.642 15.084 1.00 92.75 827 GLN A C 1
ATOM 6430 O O . GLN A 1 827 ? -15.059 26.982 14.148 1.00 92.75 827 GLN A O 1
ATOM 6435 N N . GLY A 1 828 ? -14.196 25.358 15.415 1.00 89.12 828 GLY A N 1
ATOM 6436 C CA . GLY A 1 828 ? -14.863 24.268 14.714 1.00 89.12 828 GLY A CA 1
ATOM 6437 C C . GLY A 1 828 ? -16.340 24.071 15.084 1.00 89.12 828 GLY A C 1
ATOM 6438 O O . GLY A 1 828 ? -16.937 24.845 15.835 1.00 89.12 828 GLY A O 1
ATOM 6439 N N . PRO A 1 829 ? -16.960 22.991 14.572 1.00 89.88 829 PRO A N 1
ATOM 6440 C CA . PRO A 1 829 ? -18.314 22.585 14.956 1.00 89.88 829 PRO A CA 1
ATOM 6441 C C . PRO A 1 829 ? -18.422 22.202 16.444 1.00 89.88 829 PRO A C 1
ATOM 6443 O O . PRO A 1 829 ? -19.501 22.268 17.042 1.00 89.88 829 PRO A O 1
ATOM 6446 N N . LEU A 1 830 ? -17.317 21.782 17.058 1.00 90.12 830 LEU A N 1
ATOM 6447 C CA . LEU A 1 830 ? -17.198 21.574 18.497 1.00 90.12 830 LEU A CA 1
ATOM 6448 C C . LEU A 1 830 ? -16.420 22.734 19.130 1.00 90.12 830 LEU A C 1
ATOM 6450 O O . LEU A 1 830 ? -15.543 23.319 18.499 1.00 90.12 830 LEU A O 1
ATOM 6454 N N . ASP A 1 831 ? -16.726 23.034 20.395 1.00 89.06 831 ASP A N 1
ATOM 6455 C CA . ASP A 1 831 ? -15.875 23.902 21.216 1.00 89.06 831 ASP A CA 1
ATOM 6456 C C . ASP A 1 831 ? -14.470 23.284 21.349 1.00 89.06 831 ASP A C 1
ATOM 6458 O O . ASP A 1 831 ? -14.319 22.068 21.236 1.00 89.06 831 ASP A O 1
ATOM 6462 N N . ARG A 1 832 ? -13.452 24.100 21.658 1.00 93.81 832 ARG A N 1
ATOM 6463 C CA . ARG A 1 832 ? -12.025 23.716 21.714 1.00 93.81 832 ARG A CA 1
ATOM 6464 C C . ARG A 1 832 ? -11.754 22.289 22.233 1.00 93.81 832 ARG A C 1
ATOM 6466 O O . ARG A 1 832 ? -11.823 22.025 23.441 1.00 93.81 832 ARG A O 1
ATOM 6473 N N . VAL A 1 833 ? -11.357 21.400 21.314 1.00 96.25 833 VAL A N 1
ATOM 6474 C CA . VAL A 1 833 ? -11.112 19.978 21.608 1.00 96.25 833 VAL A CA 1
ATOM 6475 C C . VAL A 1 833 ? -9.682 19.646 22.034 1.00 96.25 833 VAL A C 1
ATOM 6477 O O . VAL A 1 833 ? -9.491 18.657 22.740 1.00 96.25 833 VAL A O 1
ATOM 6480 N N . VAL A 1 834 ? -8.700 20.492 21.704 1.00 97.75 834 VAL A N 1
ATOM 6481 C CA . VAL A 1 834 ? -7.277 20.349 22.075 1.00 97.75 834 VAL A CA 1
ATOM 6482 C C . VAL A 1 834 ? -6.910 21.310 23.221 1.00 97.75 834 VAL A C 1
ATOM 6484 O O . VAL A 1 834 ? -7.410 22.433 23.279 1.00 97.75 834 VAL A O 1
ATOM 6487 N N . ASP A 1 835 ? -6.043 20.904 24.157 1.00 98.38 835 ASP A N 1
ATOM 6488 C CA . ASP A 1 835 ? -5.481 21.808 25.180 1.00 98.38 835 ASP A CA 1
ATOM 6489 C C . ASP A 1 835 ? -3.987 22.113 24.988 1.00 98.38 835 ASP A C 1
ATOM 6491 O O . ASP A 1 835 ? -3.510 23.129 25.488 1.00 98.38 835 ASP A O 1
ATOM 6495 N N . LEU A 1 836 ? -3.232 21.263 24.292 1.00 98.69 836 LEU A N 1
ATOM 6496 C CA . LEU A 1 836 ? -1.807 21.471 24.032 1.00 98.69 836 LEU A CA 1
ATOM 6497 C C . LEU A 1 836 ? -1.462 21.119 22.583 1.00 98.69 836 LEU A C 1
ATOM 6499 O O . LEU A 1 836 ? -1.770 20.023 22.130 1.00 98.69 836 LEU A O 1
ATOM 6503 N N . MET A 1 837 ? -0.787 22.028 21.888 1.00 98.69 837 MET A N 1
ATOM 6504 C CA . MET A 1 837 ? -0.255 21.828 20.540 1.00 98.69 837 MET A CA 1
ATOM 6505 C C . MET A 1 837 ? 1.214 22.248 20.512 1.00 98.69 837 MET A C 1
ATOM 6507 O O . MET A 1 837 ? 1.531 23.351 20.955 1.00 98.69 837 MET A O 1
ATOM 6511 N N . LEU A 1 838 ? 2.104 21.381 20.022 1.00 98.69 838 LEU A N 1
ATOM 6512 C CA . LEU A 1 838 ? 3.532 21.667 19.825 1.00 98.69 838 LEU A CA 1
ATOM 6513 C C . LEU A 1 838 ? 3.972 21.126 18.452 1.00 98.69 838 LEU A C 1
ATOM 6515 O O . LEU A 1 838 ? 3.928 19.914 18.250 1.00 98.69 838 LEU A O 1
ATOM 6519 N N . GLY A 1 839 ? 4.395 21.991 17.528 1.00 97.88 839 GLY A N 1
ATOM 6520 C CA . GLY A 1 839 ? 4.796 21.575 16.176 1.00 97.88 839 GLY A CA 1
ATOM 6521 C C . GLY A 1 839 ? 5.310 22.711 15.286 1.00 97.88 839 GLY A C 1
ATOM 6522 O O . GLY A 1 839 ? 5.746 23.752 15.785 1.00 97.88 839 GLY A O 1
ATOM 6523 N N . GLY A 1 840 ? 5.287 22.491 13.970 1.00 97.12 840 GLY A N 1
ATOM 6524 C CA . GLY A 1 840 ? 5.547 23.477 12.914 1.00 97.12 840 GLY A CA 1
ATOM 6525 C C . GLY A 1 840 ? 4.274 24.179 12.420 1.00 97.12 840 GLY A C 1
ATOM 6526 O O . GLY A 1 840 ? 3.288 24.274 13.150 1.00 97.12 840 GLY A O 1
ATOM 6527 N N . GLY A 1 841 ? 4.277 24.661 11.175 1.00 96.06 841 GLY A N 1
ATOM 6528 C CA . GLY A 1 841 ? 3.072 25.141 10.477 1.00 96.06 841 GLY A CA 1
ATOM 6529 C C . GLY A 1 841 ? 2.607 26.554 10.818 1.00 96.06 841 GLY A C 1
ATOM 6530 O O . GLY A 1 841 ? 1.461 26.910 10.544 1.00 96.06 841 GLY A O 1
ATOM 6531 N N . ARG A 1 842 ? 3.467 27.401 11.403 1.00 97.06 842 ARG A N 1
ATOM 6532 C CA . ARG A 1 842 ? 3.098 28.777 11.794 1.00 97.06 842 ARG A CA 1
ATOM 6533 C C . ARG A 1 842 ? 2.519 29.607 10.641 1.00 97.06 842 ARG A C 1
ATOM 6535 O O . ARG A 1 842 ? 1.715 30.501 10.900 1.00 97.06 842 ARG A O 1
ATOM 6542 N N . CYS A 1 843 ? 2.887 29.329 9.391 1.00 96.50 843 CYS A N 1
ATOM 6543 C CA . CYS A 1 843 ? 2.411 30.096 8.244 1.00 96.50 843 CYS A CA 1
ATOM 6544 C C . CYS A 1 843 ? 0.885 30.000 8.048 1.00 96.50 843 CYS A C 1
ATOM 6546 O O . CYS A 1 843 ? 0.282 30.987 7.621 1.00 96.50 843 CYS A O 1
ATOM 6548 N N . HIS A 1 844 ? 0.251 28.882 8.433 1.00 96.69 844 HIS A N 1
ATOM 6549 C CA . HIS A 1 844 ? -1.208 28.695 8.388 1.00 96.69 844 HIS A CA 1
ATOM 6550 C C . HIS A 1 844 ? -1.955 29.417 9.522 1.00 96.69 844 HIS A C 1
ATOM 6552 O O . HIS A 1 844 ? -3.183 29.526 9.490 1.00 96.69 844 HIS A O 1
ATOM 6558 N N . PHE A 1 845 ? -1.227 29.966 10.500 1.00 97.81 845 PHE A N 1
ATOM 6559 C CA . PHE A 1 845 ? -1.781 30.729 11.620 1.00 97.81 845 PHE A CA 1
ATOM 6560 C C . PHE A 1 845 ? -1.578 32.247 11.483 1.00 97.81 845 PHE A C 1
ATOM 6562 O O . PHE A 1 845 ? -2.187 33.016 12.227 1.00 97.81 845 PHE A O 1
ATOM 6569 N N . LEU A 1 846 ? -0.749 32.686 10.530 1.00 97.12 846 LEU A N 1
ATOM 6570 C CA . LEU A 1 846 ? -0.472 34.093 10.235 1.00 97.12 846 LEU A CA 1
ATOM 6571 C C . LEU A 1 846 ? -1.278 34.567 9.012 1.00 97.12 846 LEU A C 1
ATOM 6573 O O . LEU A 1 846 ? -1.404 33.818 8.043 1.00 97.12 846 LEU A O 1
ATOM 6577 N N . PRO A 1 847 ? -1.785 35.813 9.000 1.00 95.94 847 PRO A N 1
ATOM 6578 C CA . PRO A 1 847 ? -2.555 36.332 7.874 1.00 95.94 847 PRO A CA 1
ATOM 6579 C C . PRO A 1 847 ? -1.658 36.560 6.650 1.00 95.94 847 PRO A C 1
ATOM 6581 O O . PRO A 1 847 ? -0.477 36.879 6.796 1.00 95.94 847 PRO A O 1
ATOM 6584 N N . ASN A 1 848 ? -2.237 36.536 5.446 1.00 92.50 848 ASN A N 1
ATOM 6585 C CA . ASN A 1 848 ? -1.533 36.785 4.175 1.00 92.50 848 ASN A CA 1
ATOM 6586 C C . ASN A 1 848 ? -0.809 38.152 4.077 1.00 92.50 848 ASN A C 1
ATOM 6588 O O . ASN A 1 848 ? 0.004 38.371 3.182 1.00 92.50 848 ASN A O 1
ATOM 6592 N N . THR A 1 849 ? -1.105 39.090 4.984 1.00 92.06 849 THR A N 1
ATOM 6593 C CA . THR A 1 849 ? -0.458 40.408 5.083 1.00 92.06 849 THR A CA 1
ATOM 6594 C C . THR A 1 849 ? 0.806 40.420 5.940 1.00 92.06 849 THR A C 1
ATOM 6596 O O . THR A 1 849 ? 1.495 41.441 5.971 1.00 92.06 849 THR A O 1
ATOM 6599 N N . THR A 1 850 ? 1.080 39.345 6.679 1.00 92.88 850 THR A N 1
ATOM 6600 C CA . THR A 1 850 ? 2.235 39.225 7.573 1.00 92.88 850 THR A CA 1
ATOM 6601 C C . THR A 1 850 ? 3.320 38.396 6.901 1.00 92.88 850 THR A C 1
ATOM 6603 O O . THR A 1 850 ? 3.043 37.365 6.293 1.00 92.88 850 THR A O 1
ATOM 6606 N N . ASP A 1 851 ? 4.568 38.847 7.018 1.00 89.06 851 ASP A N 1
ATOM 6607 C CA . ASP A 1 851 ? 5.723 38.129 6.480 1.00 89.06 851 ASP A CA 1
ATOM 6608 C C . ASP A 1 851 ? 5.841 36.726 7.104 1.00 89.06 851 ASP A C 1
ATOM 6610 O O . ASP A 1 851 ? 5.680 36.557 8.316 1.00 89.06 851 ASP A O 1
ATOM 6614 N N . GLY A 1 852 ? 6.063 35.713 6.266 1.00 88.50 852 GLY A N 1
ATOM 6615 C CA . GLY A 1 852 ? 5.996 34.299 6.651 1.00 88.50 852 GLY A CA 1
ATOM 6616 C C . GLY A 1 852 ? 4.585 33.705 6.814 1.00 88.50 852 GLY A C 1
ATOM 6617 O O . GLY A 1 852 ? 4.481 32.550 7.222 1.00 88.50 852 GLY A O 1
ATOM 6618 N N . GLY A 1 853 ? 3.506 34.438 6.510 1.00 92.12 853 GLY A N 1
ATOM 6619 C CA . GLY A 1 853 ? 2.150 33.883 6.399 1.00 92.12 853 GLY A CA 1
ATOM 6620 C C . GLY A 1 853 ? 1.900 33.206 5.046 1.00 92.12 853 GLY A C 1
ATOM 6621 O O . GLY A 1 853 ? 2.322 33.717 4.011 1.00 92.12 853 GLY A O 1
ATOM 6622 N N . CYS A 1 854 ? 1.205 32.064 5.048 1.00 93.12 854 CYS A N 1
ATOM 6623 C CA . CYS A 1 854 ? 0.845 31.305 3.837 1.00 93.12 854 CYS A CA 1
ATOM 6624 C C . CYS A 1 854 ? -0.674 31.141 3.636 1.00 93.12 854 CYS A C 1
ATOM 6626 O O . CYS A 1 854 ? -1.103 30.595 2.614 1.00 93.12 854 CYS A O 1
ATOM 6628 N N . ARG A 1 855 ? -1.487 31.650 4.578 1.00 93.31 855 ARG A N 1
ATOM 6629 C CA . ARG A 1 855 ? -2.951 31.679 4.464 1.00 93.31 855 ARG A CA 1
ATOM 6630 C C . ARG A 1 855 ? -3.413 32.384 3.190 1.00 93.31 855 ARG A C 1
ATOM 6632 O O . ARG A 1 855 ? -2.763 33.303 2.696 1.00 93.31 855 ARG A O 1
ATOM 6639 N N . GLN A 1 856 ? -4.589 32.014 2.697 1.00 90.06 856 GLN A N 1
ATOM 6640 C CA . GLN A 1 856 ? -5.252 32.718 1.592 1.00 90.06 856 GLN A CA 1
ATOM 6641 C C . GLN A 1 856 ? -6.035 33.956 2.059 1.00 90.06 856 GLN A C 1
ATOM 6643 O O . GLN A 1 856 ? -6.313 34.855 1.263 1.00 90.06 856 GLN A O 1
ATOM 6648 N N . ASP A 1 857 ? -6.359 34.037 3.350 1.00 93.06 857 ASP A N 1
ATOM 6649 C CA . ASP A 1 857 ? -7.101 35.138 3.963 1.00 93.06 857 ASP A CA 1
ATOM 6650 C C . ASP A 1 857 ? -6.234 36.034 4.871 1.00 93.06 857 ASP A C 1
ATOM 6652 O O . ASP A 1 857 ? -5.036 35.828 5.073 1.00 93.06 857 ASP A O 1
ATOM 6656 N N . ASN A 1 858 ? -6.865 37.076 5.410 1.00 94.50 858 ASN A N 1
ATOM 6657 C CA . ASN A 1 858 ? -6.242 38.067 6.282 1.00 94.50 858 ASN A CA 1
ATOM 6658 C C . ASN A 1 858 ? -6.508 37.775 7.779 1.00 94.50 858 ASN A C 1
ATOM 6660 O O . ASN A 1 858 ? -6.505 38.711 8.580 1.00 94.50 858 ASN A O 1
ATOM 6664 N N . ILE A 1 859 ? -6.805 36.527 8.163 1.00 95.81 859 ILE A N 1
ATOM 6665 C CA . ILE A 1 859 ? -7.106 36.154 9.554 1.00 95.81 859 ILE A CA 1
ATOM 6666 C C . ILE A 1 859 ? -5.806 35.844 10.304 1.00 95.81 859 ILE A C 1
ATOM 6668 O O . ILE A 1 859 ? -5.040 34.970 9.908 1.00 95.81 859 ILE A O 1
ATOM 6672 N N . ASP A 1 860 ? -5.575 36.541 11.418 1.00 97.25 860 ASP A N 1
ATOM 6673 C CA . ASP A 1 860 ? -4.543 36.171 12.387 1.00 97.25 860 ASP A CA 1
ATOM 6674 C C . ASP A 1 860 ? -5.130 35.160 13.381 1.00 97.25 860 ASP A C 1
ATOM 6676 O O . ASP A 1 860 ? -5.898 35.501 14.287 1.00 97.25 860 ASP A O 1
ATOM 6680 N N . VAL A 1 861 ? -4.808 33.886 13.161 1.00 97.75 861 VAL A N 1
ATOM 6681 C CA . VAL A 1 861 ? -5.317 32.764 13.958 1.00 97.75 861 VAL A CA 1
ATOM 6682 C C . VAL A 1 861 ? -4.664 32.749 15.339 1.00 97.75 861 VAL A C 1
ATOM 6684 O O . VAL A 1 861 ? -5.298 32.326 16.302 1.00 97.75 861 VAL A O 1
ATOM 6687 N N . ILE A 1 862 ? -3.435 33.260 15.477 1.00 97.44 862 ILE A N 1
ATOM 6688 C CA . ILE A 1 862 ? -2.742 33.368 16.770 1.00 97.44 862 ILE A CA 1
ATOM 6689 C C . ILE A 1 862 ? -3.450 34.407 17.647 1.00 97.44 862 ILE A C 1
ATOM 6691 O O . ILE A 1 862 ? -3.794 34.121 18.795 1.00 97.44 862 ILE A O 1
ATOM 6695 N N . GLU A 1 863 ? -3.722 35.595 17.106 1.00 97.25 863 GLU A N 1
ATOM 6696 C CA . GLU A 1 863 ? -4.467 36.653 17.790 1.00 97.25 863 GLU A CA 1
ATOM 6697 C C . GLU A 1 863 ? -5.880 36.178 18.167 1.00 97.25 863 GLU A C 1
ATOM 6699 O O . GLU A 1 863 ? -6.338 36.416 19.291 1.00 97.25 863 GLU A O 1
ATOM 6704 N N . LEU A 1 864 ? -6.550 35.456 17.264 1.00 97.12 864 LEU A N 1
ATOM 6705 C CA . LEU A 1 864 ? -7.874 34.879 17.494 1.00 97.12 864 LEU A CA 1
ATOM 6706 C C . LEU A 1 864 ? -7.861 33.810 18.600 1.00 97.12 864 LEU A C 1
ATOM 6708 O O . LEU A 1 864 ? -8.682 33.854 19.521 1.00 97.12 864 LEU A O 1
ATOM 6712 N N . ALA A 1 865 ? -6.887 32.898 18.563 1.00 97.31 865 ALA A N 1
ATOM 6713 C CA . ALA A 1 865 ? -6.667 31.875 19.579 1.00 97.31 865 ALA A CA 1
ATOM 6714 C C . ALA A 1 865 ? -6.426 32.497 20.962 1.00 97.31 865 ALA A C 1
ATOM 6716 O O . ALA A 1 865 ? -7.014 32.059 21.953 1.00 97.31 865 ALA A O 1
ATOM 6717 N N . GLN A 1 866 ? -5.610 33.550 21.042 1.00 97.50 866 GLN A N 1
ATOM 6718 C CA . GLN A 1 866 ? -5.346 34.264 22.292 1.00 97.50 866 GLN A CA 1
ATOM 6719 C C . GLN A 1 866 ? -6.585 34.994 22.831 1.00 97.50 866 GLN A C 1
ATOM 6721 O O . GLN A 1 866 ? -6.856 34.931 24.032 1.00 97.50 866 GLN A O 1
ATOM 6726 N N . LYS A 1 867 ? -7.331 35.700 21.970 1.00 96.75 867 LYS A N 1
ATOM 6727 C CA . LYS A 1 867 ? -8.420 36.598 22.392 1.00 96.75 867 LYS A CA 1
ATOM 6728 C C . LYS A 1 867 ? -9.747 35.900 22.663 1.00 96.75 867 LYS A C 1
ATOM 6730 O O . LYS A 1 867 ? -10.364 36.191 23.684 1.00 96.75 867 LYS A O 1
ATOM 6735 N N . GLU A 1 868 ? -10.178 35.012 21.772 1.00 95.00 868 GLU A N 1
ATOM 6736 C CA . GLU A 1 868 ? -11.503 34.380 21.849 1.00 95.00 868 GLU A CA 1
ATOM 6737 C C . GLU A 1 868 ? -11.443 33.006 22.541 1.00 95.00 868 GLU A C 1
ATOM 6739 O O . GLU A 1 868 ? -12.357 32.641 23.280 1.00 95.00 868 GLU A O 1
ATOM 6744 N N . TYR A 1 869 ? -10.340 32.263 22.373 1.00 95.19 869 TYR A N 1
ATOM 6745 C CA . TYR A 1 869 ? -10.207 30.875 22.853 1.00 95.19 869 TYR A CA 1
ATOM 6746 C C . TYR A 1 869 ? -9.236 30.686 24.036 1.00 95.19 869 TYR A C 1
ATOM 6748 O O . TYR A 1 869 ? -9.169 29.596 24.619 1.00 95.19 869 TYR A O 1
ATOM 6756 N N . GLY A 1 870 ? -8.536 31.753 24.439 1.00 95.88 870 GLY A N 1
ATOM 6757 C CA . GLY A 1 870 ? -7.694 31.814 25.637 1.00 95.88 870 GLY A CA 1
ATOM 6758 C C . GLY A 1 870 ? -6.359 31.067 25.551 1.00 95.88 870 GLY A C 1
ATOM 6759 O O . GLY A 1 870 ? -5.837 30.661 26.591 1.00 95.88 870 GLY A O 1
ATOM 6760 N N . TRP A 1 871 ? -5.818 30.853 24.348 1.00 97.94 871 TRP A N 1
ATOM 6761 C CA . TRP A 1 871 ? -4.524 30.193 24.148 1.00 97.94 871 TRP A CA 1
ATOM 6762 C C . TRP A 1 871 ? -3.349 31.024 24.663 1.00 97.94 871 TRP A C 1
ATOM 6764 O O . TRP A 1 871 ? -3.238 32.221 24.412 1.00 97.94 871 TRP A O 1
ATOM 6774 N N . ASN A 1 872 ? -2.422 30.357 25.349 1.00 97.81 872 ASN A N 1
ATOM 6775 C CA . ASN A 1 872 ? -1.061 30.848 25.527 1.00 97.81 872 ASN A CA 1
ATOM 6776 C C . ASN A 1 872 ? -0.273 30.488 24.262 1.00 97.81 872 ASN A C 1
ATOM 6778 O O . ASN A 1 872 ? -0.444 29.386 23.746 1.00 97.81 872 ASN A O 1
ATOM 6782 N N . TYR A 1 873 ? 0.578 31.390 23.770 1.00 97.62 873 TYR A N 1
ATOM 6783 C CA . TYR A 1 873 ? 1.348 31.178 22.540 1.00 97.62 873 TYR A CA 1
ATOM 6784 C C . TYR A 1 873 ? 2.851 31.329 22.777 1.00 97.62 873 TYR A C 1
ATOM 6786 O O . TYR A 1 873 ? 3.272 32.270 23.456 1.00 97.62 873 TYR A O 1
ATOM 6794 N N . ILE A 1 874 ? 3.643 30.441 22.172 1.00 97.00 874 ILE A N 1
ATOM 6795 C CA . ILE A 1 874 ? 5.096 30.572 22.015 1.00 97.00 874 ILE A CA 1
ATOM 6796 C C . ILE A 1 874 ? 5.508 30.235 20.574 1.00 97.00 874 ILE A C 1
ATOM 6798 O O . ILE A 1 874 ? 4.927 29.354 19.944 1.00 97.00 874 ILE A O 1
ATOM 6802 N N . GLY A 1 875 ? 6.515 30.938 20.050 1.00 95.00 875 GLY A N 1
ATOM 6803 C CA . GLY A 1 875 ? 6.919 30.841 18.640 1.00 95.00 875 GLY A CA 1
ATOM 6804 C C . GLY A 1 875 ? 8.427 30.762 18.404 1.00 95.00 875 GLY A C 1
ATOM 6805 O O . GLY A 1 875 ? 8.879 31.015 17.291 1.00 95.00 875 GLY A O 1
ATOM 6806 N N . ASP A 1 876 ? 9.224 30.468 19.430 1.00 93.75 876 ASP A N 1
ATOM 6807 C CA . ASP A 1 876 ? 10.684 30.436 19.330 1.00 93.75 876 ASP A CA 1
ATOM 6808 C C . ASP A 1 876 ? 11.316 29.463 20.342 1.00 93.75 876 ASP A C 1
ATOM 6810 O O . ASP A 1 876 ? 10.695 29.073 21.339 1.00 93.75 876 ASP A O 1
ATOM 6814 N N . ARG A 1 877 ? 12.569 29.066 20.072 1.00 94.81 877 ARG A N 1
ATOM 6815 C CA . ARG A 1 877 ? 13.351 28.158 20.924 1.00 94.81 877 ARG A CA 1
ATOM 6816 C C . ARG A 1 877 ? 13.551 28.698 22.338 1.00 94.81 877 ARG A C 1
ATOM 6818 O O . ARG A 1 877 ? 13.471 27.922 23.282 1.00 94.81 877 ARG A O 1
ATOM 6825 N N . ALA A 1 878 ? 13.787 29.999 22.511 1.00 95.50 878 ALA A N 1
ATOM 6826 C CA . ALA A 1 878 ? 14.097 30.566 23.822 1.00 95.50 878 ALA A CA 1
ATOM 6827 C C . ALA A 1 878 ? 12.887 30.496 24.771 1.00 95.50 878 ALA A C 1
ATOM 6829 O O . ALA A 1 878 ? 13.034 30.143 25.942 1.00 95.50 878 ALA A O 1
ATOM 6830 N N . ALA A 1 879 ? 11.684 30.765 24.258 1.00 95.19 879 ALA A N 1
ATOM 6831 C CA . ALA A 1 879 ? 10.430 30.581 24.980 1.00 95.19 879 ALA A CA 1
ATOM 6832 C C . ALA A 1 879 ? 10.128 29.095 25.252 1.00 95.19 879 ALA A C 1
ATOM 6834 O O . ALA A 1 879 ? 9.609 28.759 26.320 1.00 95.19 879 ALA A O 1
ATOM 6835 N N . PHE A 1 880 ? 10.483 28.194 24.327 1.00 97.25 880 PHE A N 1
ATOM 6836 C CA . PHE A 1 880 ? 10.393 26.750 24.558 1.00 97.25 880 PHE A CA 1
ATOM 6837 C C . PHE A 1 880 ? 11.349 26.278 25.662 1.00 97.25 880 PHE A C 1
ATOM 6839 O O . PHE A 1 880 ? 10.923 25.533 26.542 1.00 97.25 880 PHE A O 1
ATOM 6846 N N . ASP A 1 881 ? 12.603 26.737 25.671 1.00 96.25 881 ASP A N 1
ATOM 6847 C CA . ASP A 1 881 ? 13.610 26.339 26.661 1.00 96.25 881 ASP A CA 1
ATOM 6848 C C . ASP A 1 881 ? 13.179 26.697 28.092 1.00 96.25 881 ASP A C 1
ATOM 6850 O O . ASP A 1 881 ? 13.326 25.884 29.007 1.00 96.25 881 ASP A O 1
ATOM 6854 N N . GLU A 1 882 ? 12.528 27.850 28.294 1.00 95.88 882 GLU A N 1
ATOM 6855 C CA . GLU A 1 882 ? 11.942 28.202 29.594 1.00 95.88 882 GLU A CA 1
ATOM 6856 C C . GLU A 1 882 ? 10.900 27.178 30.083 1.00 95.88 882 GLU A C 1
ATOM 6858 O O . GLU A 1 882 ? 10.825 26.914 31.289 1.00 95.88 882 GLU A O 1
ATOM 6863 N N . LEU A 1 883 ? 10.106 26.595 29.177 1.00 94.94 883 LEU A N 1
ATOM 6864 C CA . LEU A 1 883 ? 9.175 25.512 29.506 1.00 94.94 883 LEU A CA 1
ATOM 6865 C C . LEU A 1 883 ? 9.915 24.185 29.692 1.00 94.94 883 LEU A C 1
ATOM 6867 O O . LEU A 1 883 ? 9.647 23.474 30.661 1.00 94.94 883 LEU A O 1
ATOM 6871 N N . TRP A 1 884 ? 10.840 23.849 28.788 1.00 93.81 884 TRP A N 1
ATOM 6872 C CA . TRP A 1 884 ? 11.600 22.597 28.742 1.00 93.81 884 TRP A CA 1
ATOM 6873 C C . TRP A 1 884 ? 12.423 22.374 30.013 1.00 93.81 884 TRP A C 1
ATOM 6875 O O . TRP A 1 884 ? 12.266 21.340 30.670 1.00 93.81 884 TRP A O 1
ATOM 6885 N N . GLU A 1 885 ? 13.201 23.377 30.420 1.00 92.50 885 GLU A N 1
ATOM 6886 C CA . GLU A 1 885 ? 14.013 23.386 31.642 1.00 92.50 885 GLU A CA 1
ATOM 6887 C C . GLU A 1 885 ? 13.169 23.515 32.926 1.00 92.50 885 GLU A C 1
ATOM 6889 O O . GLU A 1 885 ? 13.696 23.393 34.032 1.00 92.50 885 GLU A O 1
ATOM 6894 N N . GLY A 1 886 ? 11.861 23.779 32.808 1.00 88.88 886 GLY A N 1
ATOM 6895 C CA . GLY A 1 886 ? 10.957 23.976 33.943 1.00 88.88 886 GLY A CA 1
ATOM 6896 C C . GLY A 1 886 ? 11.139 25.312 34.673 1.00 88.88 886 GLY A C 1
ATOM 6897 O O . GLY A 1 886 ? 10.725 25.432 35.826 1.00 88.88 886 GLY A O 1
ATOM 6898 N N . LYS A 1 887 ? 11.744 26.319 34.023 1.00 90.88 887 LYS A N 1
ATOM 6899 C CA . LYS A 1 887 ? 11.841 27.700 34.541 1.00 90.88 887 LYS A CA 1
ATOM 6900 C C . LYS A 1 887 ? 10.469 28.381 34.584 1.00 90.88 887 LYS A C 1
ATOM 6902 O O . LYS A 1 887 ? 10.212 29.185 35.480 1.00 90.88 887 LYS A O 1
ATOM 6907 N N . LYS A 1 888 ? 9.592 28.049 33.633 1.00 91.19 888 LYS A N 1
ATOM 6908 C CA . LYS A 1 888 ? 8.178 28.432 33.589 1.00 91.19 888 LYS A CA 1
ATOM 6909 C C . LYS A 1 888 ? 7.294 27.189 33.559 1.00 91.19 888 LYS A C 1
ATOM 6911 O O . LYS A 1 888 ? 7.671 26.137 33.048 1.00 91.19 888 LYS A O 1
ATOM 6916 N N . GLU A 1 889 ? 6.099 27.321 34.119 1.00 89.81 889 GLU A N 1
ATOM 6917 C CA . GLU A 1 889 ? 5.085 26.272 34.060 1.00 89.81 889 GLU A CA 1
ATOM 6918 C C . GLU A 1 889 ? 4.301 26.366 32.746 1.00 89.81 889 GLU A C 1
ATOM 6920 O O . GLU A 1 889 ? 3.963 27.463 32.300 1.00 89.81 889 GLU A O 1
ATOM 6925 N N . VAL A 1 890 ? 3.985 25.219 32.139 1.00 94.69 890 VAL A N 1
ATOM 6926 C CA . VAL A 1 890 ? 3.124 25.167 30.952 1.00 94.69 890 VAL A CA 1
ATOM 6927 C C . VAL A 1 890 ? 1.682 25.454 31.378 1.00 94.69 890 VAL A C 1
ATOM 6929 O O . VAL A 1 890 ? 1.050 24.629 32.038 1.00 94.69 890 VAL A O 1
ATOM 6932 N N . THR A 1 891 ? 1.168 26.628 31.015 1.00 94.94 891 THR A N 1
ATOM 6933 C CA . THR A 1 891 ? -0.224 27.024 31.276 1.00 94.94 891 THR A CA 1
ATOM 6934 C C . THR A 1 891 ? -1.100 26.580 30.111 1.00 94.94 891 THR A C 1
ATOM 6936 O O . THR A 1 891 ? -0.861 26.994 28.982 1.00 94.94 891 THR A O 1
ATOM 6939 N N . LEU A 1 892 ? -2.109 25.748 30.376 1.00 96.56 892 LEU A N 1
ATOM 6940 C CA . LEU A 1 892 ? -3.048 25.287 29.351 1.00 96.56 892 LEU A CA 1
ATOM 6941 C C . LEU A 1 892 ? -4.249 26.247 29.213 1.00 96.56 892 LEU A C 1
ATOM 6943 O O . LEU A 1 892 ? -4.715 26.769 30.231 1.00 96.56 892 LEU A O 1
ATOM 6947 N N . PRO A 1 893 ? -4.796 26.438 27.999 1.00 97.69 893 PRO A N 1
ATOM 6948 C CA . PRO A 1 893 ? -4.334 25.853 26.736 1.00 97.69 893 PRO A CA 1
ATOM 6949 C C . PRO A 1 893 ? -3.032 26.497 26.204 1.00 97.69 893 PRO A C 1
ATOM 6951 O O . PRO A 1 893 ? -2.788 27.681 26.446 1.00 97.69 893 PRO A O 1
ATOM 6954 N N . MET A 1 894 ? -2.189 25.718 25.513 1.00 98.19 894 MET A N 1
ATOM 6955 C CA . MET A 1 894 ? -0.841 26.111 25.054 1.00 98.19 894 MET A CA 1
ATOM 6956 C C . MET A 1 894 ? -0.590 25.747 23.583 1.00 98.19 894 MET A C 1
ATOM 6958 O O . MET A 1 894 ? -0.619 24.570 23.236 1.00 98.19 894 MET A O 1
ATOM 6962 N N . LEU A 1 895 ? -0.278 26.748 22.758 1.00 98.50 895 LEU A N 1
ATOM 6963 C CA . LEU A 1 895 ? 0.043 26.642 21.334 1.00 98.50 895 LEU A CA 1
ATOM 6964 C C . LEU A 1 895 ? 1.520 27.004 21.116 1.00 98.50 895 LEU A C 1
ATOM 6966 O O . LEU A 1 895 ? 1.919 28.151 21.318 1.00 98.50 895 LEU A O 1
ATOM 6970 N N . GLY A 1 896 ? 2.336 26.031 20.720 1.00 98.25 896 GLY A N 1
ATOM 6971 C CA . GLY A 1 896 ? 3.742 26.218 20.369 1.00 98.25 896 GLY A CA 1
ATOM 6972 C C . GLY A 1 896 ? 3.994 25.910 18.898 1.00 98.25 896 GLY A C 1
ATOM 6973 O O . GLY A 1 896 ? 3.908 24.750 18.506 1.00 98.25 896 GLY A O 1
ATOM 6974 N N . LEU A 1 897 ? 4.314 26.935 18.102 1.00 98.12 897 LEU A N 1
ATOM 6975 C CA . LEU A 1 897 ? 4.562 26.806 16.659 1.00 98.12 897 LEU A CA 1
ATOM 6976 C C . LEU A 1 897 ? 6.002 27.223 16.355 1.00 98.12 897 LEU A C 1
ATOM 6978 O O . LEU A 1 897 ? 6.297 28.413 16.243 1.00 98.12 897 LEU A O 1
ATOM 6982 N N . PHE A 1 898 ? 6.924 26.267 16.264 1.00 97.38 898 PHE A N 1
ATOM 6983 C CA . PHE A 1 898 ? 8.373 26.519 16.313 1.00 97.38 898 PHE A CA 1
ATOM 6984 C C . PHE A 1 898 ? 9.033 26.750 14.953 1.00 97.38 898 PHE A C 1
ATOM 6986 O O . PHE A 1 898 ? 10.090 27.375 14.906 1.00 97.38 898 PHE A O 1
ATOM 6993 N N . ALA A 1 899 ? 8.385 26.346 13.862 1.00 96.19 899 ALA A N 1
ATOM 6994 C CA . ALA A 1 899 ? 8.845 26.560 12.493 1.00 96.19 899 ALA A CA 1
ATOM 6995 C C . ALA A 1 899 ? 7.742 27.204 11.614 1.00 96.19 899 ALA A C 1
ATOM 6997 O O . ALA A 1 899 ? 6.564 27.143 11.985 1.00 96.19 899 ALA A O 1
ATOM 6998 N N . PRO A 1 900 ? 8.097 27.882 10.497 1.00 94.19 900 PRO A N 1
ATOM 6999 C CA . PRO A 1 900 ? 7.121 28.452 9.561 1.00 94.19 900 PRO A CA 1
ATOM 7000 C C . PRO A 1 900 ? 6.260 27.376 8.896 1.00 94.19 900 PRO A C 1
ATOM 7002 O O . PRO A 1 900 ? 5.041 27.517 8.857 1.00 94.19 900 PRO A O 1
ATOM 7005 N N . THR A 1 901 ? 6.912 26.309 8.443 1.00 93.44 901 THR A N 1
ATOM 7006 C CA . THR A 1 901 ? 6.331 25.032 8.022 1.00 93.44 901 THR A CA 1
ATOM 7007 C C . THR A 1 901 ? 6.896 23.942 8.950 1.00 93.44 901 THR A C 1
ATOM 7009 O O . THR A 1 901 ? 6.998 24.193 10.156 1.00 93.44 901 THR A O 1
ATOM 7012 N N . ASP A 1 902 ? 7.299 22.778 8.436 1.00 94.50 902 ASP A N 1
ATOM 7013 C CA . ASP A 1 902 ? 7.924 21.702 9.208 1.00 94.50 902 ASP A CA 1
ATOM 7014 C C . ASP A 1 902 ? 9.153 22.145 10.016 1.00 94.50 902 ASP A C 1
ATOM 7016 O O . ASP A 1 902 ? 9.931 23.021 9.621 1.00 94.50 902 ASP A O 1
ATOM 7020 N N . ILE A 1 903 ? 9.407 21.432 11.112 1.00 96.19 903 ILE A N 1
ATOM 7021 C CA . ILE A 1 903 ? 10.727 21.405 11.738 1.00 96.19 903 ILE A CA 1
ATOM 7022 C C . ILE A 1 903 ? 11.685 20.648 10.789 1.00 96.19 903 ILE A C 1
ATOM 7024 O O . ILE A 1 903 ? 11.320 19.576 10.298 1.00 96.19 903 ILE A O 1
ATOM 7028 N N . PRO A 1 904 ? 12.909 21.159 10.527 1.00 96.38 904 PRO A N 1
ATOM 7029 C CA . PRO A 1 904 ? 13.880 20.483 9.663 1.00 96.38 904 PRO A CA 1
ATOM 7030 C C . PRO A 1 904 ? 14.168 19.043 10.097 1.00 96.38 904 PRO A C 1
ATOM 7032 O O . PRO A 1 904 ? 14.081 18.730 11.288 1.00 96.38 904 PRO A O 1
ATOM 7035 N N . TYR A 1 905 ? 14.591 18.194 9.152 1.00 97.69 905 TYR A N 1
ATOM 7036 C CA . TYR A 1 905 ? 14.988 16.816 9.458 1.00 97.69 905 TYR A CA 1
ATOM 7037 C C . TYR A 1 905 ? 16.010 16.762 10.598 1.00 97.69 905 TYR A C 1
ATOM 7039 O O . TYR A 1 905 ? 16.914 17.591 10.671 1.00 97.69 905 TYR A O 1
ATOM 7047 N N . GLU A 1 906 ? 15.946 15.740 11.443 1.00 97.06 906 GLU A N 1
ATOM 7048 C CA . GLU A 1 906 ? 16.819 15.518 12.595 1.00 97.06 906 GLU A CA 1
ATOM 7049 C C . GLU A 1 906 ? 18.316 15.510 12.224 1.00 97.06 906 GLU A C 1
ATOM 7051 O O . GLU A 1 906 ? 19.159 15.890 13.039 1.00 97.06 906 GLU A O 1
ATOM 7056 N N . LEU A 1 907 ? 18.654 15.131 10.985 1.00 96.44 907 LEU A N 1
ATOM 7057 C CA . LEU A 1 907 ? 19.992 15.285 10.402 1.00 96.44 907 LEU A CA 1
ATOM 7058 C C . LEU A 1 907 ? 20.477 16.746 10.441 1.00 96.44 907 LEU A C 1
ATOM 7060 O O . LEU A 1 907 ? 21.566 17.015 10.945 1.00 96.44 907 LEU A O 1
ATOM 7064 N N . ASP A 1 908 ? 19.646 17.681 9.985 1.00 96.56 908 ASP A N 1
ATOM 7065 C CA . ASP A 1 908 ? 19.959 19.110 9.912 1.00 96.56 908 ASP A CA 1
ATOM 7066 C C . ASP A 1 908 ? 19.669 19.824 11.242 1.00 96.56 908 ASP A C 1
ATOM 7068 O O . ASP A 1 908 ? 20.475 20.621 11.726 1.00 96.56 908 ASP A O 1
ATOM 7072 N N . ARG A 1 909 ? 18.540 19.495 11.884 1.00 95.88 909 ARG A N 1
ATOM 7073 C CA . ARG A 1 909 ? 18.046 20.089 13.136 1.00 95.88 909 ARG A CA 1
ATOM 7074 C C . ARG A 1 909 ? 19.030 19.919 14.294 1.00 95.88 909 ARG A C 1
ATOM 7076 O O . ARG A 1 909 ? 19.131 20.801 15.145 1.00 95.88 909 ARG A O 1
ATOM 7083 N N . ARG A 1 910 ? 19.824 18.840 14.309 1.00 92.75 910 ARG A N 1
ATOM 7084 C CA . ARG A 1 910 ? 20.936 18.647 15.265 1.00 92.75 910 ARG A CA 1
ATOM 7085 C C . ARG A 1 910 ? 22.002 19.741 15.199 1.00 92.75 910 ARG A C 1
ATOM 7087 O O . ARG A 1 910 ? 22.664 19.975 16.208 1.00 92.75 910 ARG A O 1
ATOM 7094 N N . ASN A 1 911 ? 22.134 20.428 14.067 1.00 92.88 911 ASN A N 1
ATOM 7095 C CA . ASN A 1 911 ? 23.015 21.584 13.883 1.00 92.88 911 ASN A CA 1
ATOM 7096 C C . ASN A 1 911 ? 22.290 22.928 14.124 1.00 92.88 911 ASN A C 1
ATOM 7098 O O . ASN A 1 911 ? 22.900 23.982 13.984 1.00 92.88 911 ASN A O 1
ATOM 7102 N N . MET A 1 912 ? 21.006 22.886 14.507 1.00 94.19 912 MET A N 1
ATOM 7103 C CA . MET A 1 912 ? 20.108 24.029 14.735 1.00 94.19 912 MET A CA 1
ATOM 7104 C C . MET A 1 912 ? 19.341 23.900 16.069 1.00 94.19 912 MET A C 1
ATOM 7106 O O . MET A 1 912 ? 18.191 24.332 16.191 1.00 94.19 912 MET A O 1
ATOM 7110 N N . ASN A 1 913 ? 19.944 23.270 17.088 1.00 91.44 913 ASN A N 1
ATOM 7111 C CA . ASN A 1 913 ? 19.297 23.074 18.399 1.00 91.44 913 ASN A CA 1
ATOM 7112 C C . ASN A 1 913 ? 18.943 24.404 19.093 1.00 91.44 913 ASN A C 1
ATOM 7114 O O . ASN A 1 913 ? 18.065 24.430 19.945 1.00 91.44 913 ASN A O 1
ATOM 7118 N N . ASP A 1 914 ? 19.615 25.499 18.733 1.00 92.12 914 ASP A N 1
ATOM 7119 C CA . ASP A 1 914 ? 19.350 26.866 19.190 1.00 92.12 914 ASP A CA 1
ATOM 7120 C C . ASP A 1 914 ? 18.134 27.525 18.509 1.00 92.12 914 ASP A C 1
ATOM 7122 O O . ASP A 1 914 ? 17.701 28.595 18.934 1.00 92.12 914 ASP A O 1
ATOM 7126 N N . GLN A 1 915 ? 17.560 26.882 17.487 1.00 94.94 915 GLN A N 1
ATOM 7127 C CA . GLN A 1 915 ? 16.414 27.376 16.716 1.00 94.94 915 GLN A CA 1
ATOM 7128 C C . GLN A 1 915 ? 15.182 26.471 16.830 1.00 94.94 915 GLN A C 1
ATOM 7130 O O . GLN A 1 915 ? 14.067 26.985 16.907 1.00 94.94 915 GLN A O 1
ATOM 7135 N N . TYR A 1 916 ? 15.366 25.147 16.904 1.00 96.50 916 TYR A N 1
ATOM 7136 C CA . TYR A 1 916 ? 14.258 24.186 16.871 1.00 96.50 916 TYR A CA 1
ATOM 7137 C C . TYR A 1 916 ? 14.327 23.142 17.999 1.00 96.50 916 TYR A C 1
ATOM 7139 O O . TYR A 1 916 ? 15.399 22.567 18.240 1.00 96.50 916 TYR A O 1
ATOM 7147 N N . PRO A 1 917 ? 13.203 22.853 18.685 1.00 97.06 917 PRO A N 1
ATOM 7148 C CA . PRO A 1 917 ? 13.103 21.735 19.618 1.00 97.06 917 PRO A CA 1
ATOM 7149 C C . PRO A 1 917 ? 13.065 20.393 18.882 1.00 97.06 917 PRO A C 1
ATOM 7151 O O . PRO A 1 917 ? 12.567 20.304 17.762 1.00 97.06 917 PRO A O 1
ATOM 7154 N N . SER A 1 918 ? 13.580 19.336 19.510 1.00 97.44 918 SER A N 1
ATOM 7155 C CA . SER A 1 918 ? 13.444 17.969 18.987 1.00 97.44 918 SER A CA 1
ATOM 7156 C C . SER A 1 918 ? 12.123 17.320 19.424 1.00 97.44 918 SER A C 1
ATOM 7158 O O . SER A 1 918 ? 11.520 17.721 20.426 1.00 97.44 918 SER A O 1
ATOM 7160 N N . LEU A 1 919 ? 11.685 16.270 18.718 1.00 98.31 919 LEU A N 1
ATOM 7161 C CA . LEU A 1 919 ? 10.459 15.537 19.059 1.00 98.31 919 LEU A CA 1
ATOM 7162 C C . LEU A 1 919 ? 10.475 15.025 20.506 1.00 98.31 919 LEU A C 1
ATOM 7164 O O . LEU A 1 919 ? 9.494 15.182 21.232 1.00 98.31 919 LEU A O 1
ATOM 7168 N N . SER A 1 920 ? 11.598 14.464 20.966 1.00 98.19 920 SER A N 1
ATOM 7169 C CA . SER A 1 920 ? 11.725 13.981 22.345 1.00 98.19 920 SER A CA 1
ATOM 7170 C C . SER A 1 920 ? 11.743 15.104 23.394 1.00 98.19 920 SER A C 1
ATOM 7172 O O . SER A 1 920 ? 11.267 14.876 24.509 1.00 98.19 920 SER A O 1
ATOM 7174 N N . GLU A 1 921 ? 12.208 16.317 23.067 1.00 97.94 921 GLU A N 1
ATOM 7175 C CA . GLU A 1 921 ? 12.078 17.493 23.946 1.00 97.94 921 GLU A CA 1
ATOM 7176 C C . GLU A 1 921 ? 10.609 17.941 24.056 1.00 97.94 921 GLU A C 1
ATOM 7178 O O . GLU A 1 921 ? 10.100 18.158 25.163 1.00 97.94 921 GLU A O 1
ATOM 7183 N N . MET A 1 922 ? 9.898 18.035 22.924 1.00 98.44 922 MET A N 1
ATOM 7184 C CA . MET A 1 922 ? 8.484 18.432 22.891 1.00 98.44 922 MET A CA 1
ATOM 7185 C C . MET A 1 922 ? 7.588 17.400 23.583 1.00 98.44 922 MET A C 1
ATOM 7187 O O . MET A 1 922 ? 6.803 17.763 24.459 1.00 98.44 922 MET A O 1
ATOM 7191 N N . ALA A 1 923 ? 7.764 16.110 23.282 1.00 98.50 923 ALA A N 1
ATOM 7192 C CA . ALA A 1 923 ? 7.032 15.008 23.902 1.00 98.50 923 ALA A CA 1
ATOM 7193 C C . ALA A 1 923 ? 7.197 14.995 25.431 1.00 98.50 923 ALA A C 1
ATOM 7195 O O . ALA A 1 923 ? 6.211 14.986 26.170 1.00 98.50 923 ALA A O 1
ATOM 7196 N N . ARG A 1 924 ? 8.439 15.069 25.935 1.00 98.19 924 ARG A N 1
ATOM 7197 C CA . ARG A 1 924 ? 8.714 15.110 27.385 1.00 98.19 924 ARG A CA 1
ATOM 7198 C C . ARG A 1 924 ? 8.147 16.379 28.044 1.00 98.19 924 ARG A C 1
ATOM 7200 O O . ARG A 1 924 ? 7.680 16.313 29.183 1.00 98.19 924 ARG A O 1
ATOM 7207 N N . THR A 1 925 ? 8.128 17.512 27.336 1.00 98.19 925 THR A N 1
ATOM 7208 C CA . THR A 1 925 ? 7.486 18.756 27.803 1.00 98.19 925 THR A CA 1
ATOM 7209 C C . THR A 1 925 ? 5.966 18.606 27.905 1.00 98.19 925 THR A C 1
ATOM 7211 O O . THR A 1 925 ? 5.394 18.952 28.943 1.00 98.19 925 THR A O 1
ATOM 7214 N N . ALA A 1 926 ? 5.322 18.032 26.884 1.00 98.38 926 ALA A N 1
ATOM 7215 C CA . ALA A 1 926 ? 3.885 17.766 26.848 1.00 98.38 926 ALA A CA 1
ATOM 7216 C C . ALA A 1 926 ? 3.449 16.796 27.955 1.00 98.38 926 ALA A C 1
ATOM 7218 O O . ALA A 1 926 ? 2.557 17.123 28.735 1.00 98.38 926 ALA A O 1
ATOM 7219 N N . LEU A 1 927 ? 4.123 15.650 28.104 1.00 98.00 927 LEU A N 1
ATOM 7220 C CA . LEU A 1 927 ? 3.835 14.663 29.156 1.00 98.00 927 LEU A CA 1
ATOM 7221 C C . LEU A 1 927 ? 3.885 15.286 30.560 1.00 98.00 927 LEU A C 1
ATOM 7223 O O . LEU A 1 927 ? 2.971 15.103 31.366 1.00 98.00 927 LEU A O 1
ATOM 7227 N N . ARG A 1 928 ? 4.921 16.088 30.841 1.00 96.12 928 ARG A N 1
ATOM 7228 C CA . ARG A 1 928 ? 5.062 16.812 32.114 1.00 96.12 928 ARG A CA 1
ATOM 7229 C C . ARG A 1 928 ? 3.946 17.840 32.328 1.00 96.12 928 ARG A C 1
ATOM 7231 O O . ARG A 1 928 ? 3.468 17.982 33.454 1.00 96.12 928 ARG A O 1
ATOM 7238 N N . ALA A 1 929 ? 3.538 18.556 31.280 1.00 97.00 929 ALA A N 1
ATOM 7239 C CA . ALA A 1 929 ? 2.438 19.516 31.342 1.00 97.00 929 ALA A CA 1
ATOM 7240 C C . ALA A 1 929 ? 1.095 18.826 31.629 1.00 97.00 929 ALA A C 1
ATOM 7242 O O . ALA A 1 929 ? 0.362 19.247 32.524 1.00 97.00 929 ALA A O 1
ATOM 7243 N N . LEU A 1 930 ? 0.799 17.737 30.915 1.00 97.38 930 LEU A N 1
ATOM 7244 C CA . LEU A 1 930 ? -0.467 17.011 30.991 1.00 97.38 930 LEU A CA 1
ATOM 7245 C C . LEU A 1 930 ? -0.621 16.211 32.297 1.00 97.38 930 LEU A C 1
ATOM 7247 O O . LEU A 1 930 ? -1.691 16.243 32.910 1.00 97.38 930 LEU A O 1
ATOM 7251 N N . GLU A 1 931 ? 0.435 15.562 32.803 1.00 95.56 931 GLU A N 1
ATOM 7252 C CA . GLU A 1 931 ? 0.385 14.907 34.123 1.00 95.56 931 GLU A CA 1
ATOM 7253 C C . GLU A 1 931 ? 0.123 15.932 35.234 1.00 95.56 931 GLU A C 1
ATOM 7255 O O . GLU A 1 931 ? -0.696 15.696 36.122 1.00 95.56 931 GLU A O 1
ATOM 7260 N N . LYS A 1 932 ? 0.750 17.114 35.150 1.00 94.38 932 LYS A N 1
ATOM 7261 C CA . LYS A 1 932 ? 0.525 18.195 36.115 1.00 94.38 932 LYS A CA 1
ATOM 7262 C C . LYS A 1 932 ? -0.885 18.779 36.016 1.00 94.38 932 LYS A C 1
ATOM 7264 O O . LYS A 1 932 ? -1.542 18.952 37.041 1.00 94.38 932 LYS A O 1
ATOM 7269 N N . ALA A 1 933 ? -1.368 19.055 34.805 1.00 95.19 933 ALA A N 1
ATOM 7270 C CA . ALA A 1 933 ? -2.721 19.562 34.574 1.00 95.19 933 ALA A CA 1
ATOM 7271 C C . ALA A 1 933 ? -3.799 18.595 35.096 1.00 95.19 933 ALA A C 1
ATOM 7273 O O . ALA A 1 933 ? -4.841 19.025 35.590 1.00 95.19 933 ALA A O 1
ATOM 7274 N N . THR A 1 934 ? -3.526 17.289 35.047 1.00 95.94 934 THR A N 1
ATOM 7275 C CA . THR A 1 934 ? -4.442 16.235 35.499 1.00 95.94 934 THR A CA 1
ATOM 7276 C C . THR A 1 934 ? -4.226 15.794 36.952 1.00 95.94 934 THR A C 1
ATOM 7278 O O . THR A 1 934 ? -4.956 14.923 37.423 1.00 95.94 934 THR A O 1
ATOM 7281 N N . GLU A 1 935 ? -3.277 16.368 37.707 1.00 92.88 935 GLU A N 1
ATOM 7282 C CA . GLU A 1 935 ? -2.945 15.938 39.084 1.00 92.88 935 GLU A CA 1
ATOM 7283 C C . GLU A 1 935 ? -4.173 15.929 40.017 1.00 92.88 935 GLU A C 1
ATOM 7285 O O . GLU A 1 935 ? -4.299 15.066 40.884 1.00 92.88 935 GLU A O 1
ATOM 7290 N N . LYS A 1 936 ? -5.096 16.878 39.816 1.00 90.62 936 LYS A N 1
ATOM 7291 C CA . LYS A 1 936 ? -6.321 17.063 40.618 1.00 90.62 936 LYS A CA 1
ATOM 7292 C C . LYS A 1 936 ? -7.606 16.710 39.859 1.00 90.62 936 LYS A C 1
ATOM 7294 O O . LYS A 1 936 ? -8.686 17.095 40.299 1.00 90.62 936 LYS A O 1
ATOM 7299 N N . SER A 1 937 ? -7.488 16.035 38.717 1.00 91.94 937 SER A N 1
ATOM 7300 C CA . SER A 1 937 ? -8.619 15.617 37.885 1.00 91.94 937 SER A CA 1
ATOM 7301 C C . SER A 1 937 ? -8.949 14.140 38.110 1.00 91.94 937 SER A C 1
ATOM 7303 O O . SER A 1 937 ? -8.054 13.310 38.276 1.00 91.94 937 SER A O 1
ATOM 7305 N N . ASP A 1 938 ? -10.236 13.797 38.034 1.00 91.81 938 ASP A N 1
ATOM 7306 C CA . ASP A 1 938 ? -10.711 12.405 38.006 1.00 91.81 938 ASP A CA 1
ATOM 7307 C C . ASP A 1 938 ? -10.344 11.686 36.685 1.00 91.81 938 ASP A C 1
ATOM 7309 O O . ASP A 1 938 ? -10.486 10.466 36.559 1.00 91.81 938 ASP A O 1
ATOM 7313 N N . LYS A 1 939 ? -9.865 12.442 35.687 1.00 94.81 939 LYS A N 1
ATOM 7314 C CA . LYS A 1 939 ? -9.405 11.977 34.374 1.00 94.81 939 LYS A CA 1
ATOM 7315 C C . LYS A 1 939 ? -7.936 12.328 34.148 1.00 94.81 939 LYS A C 1
ATOM 7317 O O . LYS A 1 939 ? -7.444 13.338 34.642 1.00 94.81 939 LYS A O 1
ATOM 7322 N N . GLY A 1 940 ? -7.231 11.466 33.419 1.00 96.69 940 GLY A N 1
ATOM 7323 C CA . GLY A 1 940 ? -5.875 11.747 32.953 1.00 96.69 940 GLY A CA 1
ATOM 7324 C C . GLY A 1 940 ? -5.908 12.469 31.613 1.00 96.69 940 GLY A C 1
ATOM 7325 O O . GLY A 1 940 ? -6.783 13.307 31.379 1.00 96.69 940 GLY A O 1
ATOM 7326 N N . PHE A 1 941 ? -4.974 12.132 30.731 1.00 98.31 941 PHE A N 1
ATOM 7327 C CA . PHE A 1 941 ? -4.866 12.757 29.414 1.00 98.31 941 PHE A CA 1
ATOM 7328 C C . PHE A 1 941 ? -4.880 11.762 28.248 1.00 98.31 941 PHE A C 1
ATOM 7330 O O . PHE A 1 941 ? -4.590 10.576 28.420 1.00 98.31 941 PHE A O 1
ATOM 7337 N N . PHE A 1 942 ? -5.200 12.280 27.063 1.00 98.62 942 PHE A N 1
ATOM 7338 C CA . PHE A 1 942 ? -4.906 11.662 25.772 1.00 98.62 942 PHE A CA 1
ATOM 7339 C C . PHE A 1 942 ? -3.873 12.527 25.044 1.00 98.62 942 PHE A C 1
ATOM 7341 O O . PHE A 1 942 ? -4.068 13.736 24.913 1.00 98.62 942 PHE A O 1
ATOM 7348 N N . LEU A 1 943 ? -2.775 11.926 24.598 1.00 98.81 943 LEU A N 1
ATOM 7349 C CA . LEU A 1 943 ? -1.704 12.612 23.879 1.00 98.81 943 LEU A CA 1
ATOM 7350 C C . LEU A 1 943 ? -1.394 11.853 22.589 1.00 98.81 943 LEU A C 1
ATOM 7352 O O . LEU A 1 943 ? -1.042 10.675 22.656 1.00 98.81 943 LEU A O 1
ATOM 7356 N N . MET A 1 944 ? -1.492 12.535 21.449 1.00 98.69 944 MET A N 1
ATOM 7357 C CA . MET A 1 944 ? -0.968 12.055 20.172 1.00 98.69 944 MET A CA 1
ATOM 7358 C C . MET A 1 944 ? 0.424 12.663 19.944 1.00 98.69 944 MET A C 1
ATOM 7360 O O . MET A 1 944 ? 0.605 13.868 20.136 1.00 98.69 944 MET A O 1
ATOM 7364 N N . ILE A 1 945 ? 1.405 11.831 19.588 1.00 98.88 945 ILE A N 1
ATOM 7365 C CA . ILE A 1 945 ? 2.774 12.245 19.248 1.00 98.88 945 ILE A CA 1
ATOM 7366 C C . ILE A 1 945 ? 3.141 11.666 17.883 1.00 98.88 945 ILE A C 1
ATOM 7368 O O . ILE A 1 945 ? 2.991 10.465 17.679 1.00 98.88 945 ILE A O 1
ATOM 7372 N N . GLU A 1 946 ? 3.697 12.463 16.984 1.00 98.69 946 GLU A N 1
ATOM 7373 C CA . GLU A 1 946 ? 4.046 12.016 15.640 1.00 98.69 946 GLU A CA 1
ATOM 7374 C C . GLU A 1 946 ? 5.546 12.144 15.335 1.00 98.69 946 GLU A C 1
ATOM 7376 O O . GLU A 1 946 ? 6.165 13.183 15.563 1.00 98.69 946 GLU A O 1
ATOM 7381 N N . GLY A 1 947 ? 6.128 11.070 14.794 1.00 97.25 947 GLY A N 1
ATOM 7382 C CA . GLY A 1 947 ? 7.411 11.071 14.088 1.00 97.25 947 GLY A CA 1
ATOM 7383 C C . GLY A 1 947 ? 7.218 11.418 12.616 1.00 97.25 947 GLY A C 1
ATOM 7384 O O . GLY A 1 947 ? 7.483 10.585 11.756 1.00 97.25 947 GLY A O 1
ATOM 7385 N N . SER A 1 948 ? 6.710 12.619 12.352 1.00 92.69 948 SER A N 1
ATOM 7386 C CA . SER A 1 948 ? 6.075 13.006 11.087 1.00 92.69 948 SER A CA 1
ATOM 7387 C C . SER A 1 948 ? 7.021 12.972 9.880 1.00 92.69 948 SER A C 1
ATOM 7389 O O . SER A 1 948 ? 6.657 12.587 8.779 1.00 92.69 948 SER A O 1
ATOM 7391 N N . ARG A 1 949 ? 8.288 13.347 10.083 1.00 96.50 949 ARG A N 1
ATOM 7392 C CA . ARG A 1 949 ? 9.269 13.515 8.997 1.00 96.50 949 ARG A CA 1
ATOM 7393 C C . ARG A 1 949 ? 9.898 12.199 8.501 1.00 96.50 949 ARG A C 1
ATOM 7395 O O . ARG A 1 949 ? 10.692 12.242 7.562 1.00 96.50 949 ARG A O 1
ATOM 7402 N N . ILE A 1 950 ? 9.557 11.037 9.076 1.00 98.31 950 ILE A N 1
ATOM 7403 C CA . ILE A 1 950 ? 10.008 9.730 8.552 1.00 98.31 950 ILE A CA 1
ATOM 7404 C C . ILE A 1 950 ? 9.435 9.506 7.141 1.00 98.31 950 ILE A C 1
ATOM 7406 O O . ILE A 1 950 ? 10.168 9.075 6.248 1.00 98.31 950 ILE A O 1
ATOM 7410 N N . ASP A 1 951 ? 8.165 9.859 6.942 1.00 97.56 951 ASP A N 1
ATOM 7411 C CA . ASP A 1 951 ? 7.453 9.783 5.669 1.00 97.56 951 ASP A CA 1
ATOM 7412 C C . ASP A 1 951 ? 8.087 10.655 4.588 1.00 97.56 951 ASP A C 1
ATOM 7414 O O . ASP A 1 951 ? 8.496 10.149 3.545 1.00 97.56 951 ASP A O 1
ATOM 7418 N N . HIS A 1 952 ? 8.285 11.944 4.877 1.00 95.44 952 HIS A N 1
ATOM 7419 C CA . HIS A 1 952 ? 8.883 12.885 3.929 1.00 95.44 952 HIS A CA 1
ATOM 7420 C C . HIS A 1 952 ? 10.298 12.457 3.501 1.00 95.44 952 HIS A C 1
ATOM 7422 O O . HIS A 1 952 ? 10.676 12.621 2.339 1.00 95.44 952 HIS A O 1
ATOM 7428 N N . ALA A 1 953 ? 11.075 11.842 4.403 1.00 97.44 953 ALA A N 1
ATOM 7429 C CA . ALA A 1 953 ? 12.375 11.271 4.055 1.00 97.44 953 ALA A CA 1
ATOM 7430 C C . ALA A 1 953 ? 12.247 10.048 3.121 1.00 97.44 953 ALA A C 1
ATOM 7432 O O . ALA A 1 953 ? 13.121 9.823 2.283 1.00 97.44 953 ALA A O 1
ATOM 7433 N N . GLY A 1 954 ? 11.154 9.286 3.233 1.00 96.69 954 GLY A N 1
ATOM 7434 C CA . GLY A 1 954 ? 10.751 8.254 2.276 1.00 96.69 954 GLY A CA 1
ATOM 7435 C C . GLY A 1 954 ? 10.307 8.834 0.929 1.00 96.69 954 GLY A C 1
ATOM 7436 O O . GLY A 1 954 ? 10.813 8.399 -0.098 1.00 96.69 954 GLY A O 1
ATOM 7437 N N . HIS A 1 955 ? 9.446 9.858 0.908 1.00 96.00 955 HIS A N 1
ATOM 7438 C CA . HIS A 1 955 ? 9.040 10.571 -0.315 1.00 96.00 955 HIS A CA 1
ATOM 7439 C C . HIS A 1 955 ? 10.250 11.150 -1.067 1.00 96.00 955 HIS A C 1
ATOM 7441 O O . HIS A 1 955 ? 10.363 11.019 -2.287 1.00 96.00 955 HIS A O 1
ATOM 7447 N N . GLY A 1 956 ? 11.197 11.742 -0.337 1.00 94.38 956 GLY A N 1
ATOM 7448 C CA . GLY A 1 956 ? 12.462 12.235 -0.877 1.00 94.38 956 GLY A CA 1
ATOM 7449 C C . GLY A 1 956 ? 13.476 11.141 -1.235 1.00 94.38 956 GLY A C 1
ATOM 7450 O O . GLY A 1 956 ? 14.528 11.468 -1.782 1.00 94.38 956 GLY A O 1
ATOM 7451 N N . ASN A 1 957 ? 13.203 9.864 -0.940 1.00 97.38 957 ASN A N 1
ATOM 7452 C CA . ASN A 1 957 ? 14.138 8.743 -1.091 1.00 97.38 957 ASN A CA 1
ATOM 7453 C C . ASN A 1 957 ? 15.508 8.986 -0.405 1.00 97.38 957 ASN A C 1
ATOM 7455 O O . ASN A 1 957 ? 16.549 8.536 -0.892 1.00 97.38 957 ASN A O 1
ATOM 7459 N N . ASP A 1 958 ? 15.522 9.703 0.729 1.00 97.94 958 ASP A N 1
ATOM 7460 C CA . ASP A 1 958 ? 16.719 10.106 1.481 1.00 97.94 958 ASP A CA 1
ATOM 7461 C C . ASP A 1 958 ? 16.988 9.161 2.672 1.00 97.94 958 ASP A C 1
ATOM 7463 O O . ASP A 1 958 ? 16.463 9.356 3.778 1.00 97.94 958 ASP A O 1
ATOM 7467 N N . PRO A 1 959 ? 17.853 8.141 2.508 1.00 97.50 959 PRO A N 1
ATOM 7468 C CA . PRO A 1 959 ? 18.152 7.204 3.583 1.00 97.50 959 PRO A CA 1
ATOM 7469 C C . PRO A 1 959 ? 18.945 7.838 4.734 1.00 97.50 959 PRO A C 1
ATOM 7471 O O . PRO A 1 959 ? 18.940 7.292 5.836 1.00 97.50 959 PRO A O 1
ATOM 7474 N N . SER A 1 960 ? 19.633 8.965 4.517 1.00 97.12 960 SER A N 1
ATOM 7475 C CA . SER A 1 960 ? 20.440 9.632 5.547 1.00 97.12 960 SER A CA 1
ATOM 7476 C C . SER A 1 960 ? 19.583 10.445 6.508 1.00 97.12 960 SER A C 1
ATOM 7478 O O . SER A 1 960 ? 19.852 10.423 7.717 1.00 97.12 960 SER A O 1
ATOM 7480 N N . ALA A 1 961 ? 18.558 11.125 5.992 1.00 97.75 961 ALA A N 1
ATOM 7481 C CA . ALA A 1 961 ? 17.521 11.749 6.802 1.00 97.75 961 ALA A CA 1
ATOM 7482 C C . ALA A 1 961 ? 16.711 10.674 7.542 1.00 97.75 961 ALA A C 1
ATOM 7484 O O . ALA A 1 961 ? 16.640 10.700 8.774 1.00 97.75 961 ALA A O 1
ATOM 7485 N N . GLN A 1 962 ? 16.206 9.666 6.819 1.00 97.88 962 GLN A N 1
ATOM 7486 C CA . GLN A 1 962 ? 15.261 8.692 7.369 1.00 97.88 962 GLN A CA 1
ATOM 7487 C C . GLN A 1 962 ? 15.798 7.951 8.604 1.00 97.88 962 GLN A C 1
ATOM 7489 O O . GLN A 1 962 ? 15.139 7.945 9.646 1.00 97.88 962 GLN A O 1
ATOM 7494 N N . VAL A 1 963 ? 17.027 7.415 8.556 1.00 98.12 963 VAL A N 1
ATOM 7495 C CA . VAL A 1 963 ? 17.585 6.686 9.717 1.00 98.12 963 VAL A CA 1
ATOM 7496 C C . VAL A 1 963 ? 17.753 7.564 10.957 1.00 98.12 963 VAL A C 1
ATOM 7498 O O . VAL A 1 963 ? 17.803 7.052 12.072 1.00 98.12 963 VAL A O 1
ATOM 7501 N N . ARG A 1 964 ? 17.860 8.888 10.797 1.00 97.94 964 ARG A N 1
ATOM 7502 C CA . ARG A 1 964 ? 18.001 9.829 11.917 1.00 97.94 964 ARG A CA 1
ATOM 7503 C C . ARG A 1 964 ? 16.642 10.234 12.486 1.00 97.94 964 ARG A C 1
ATOM 7505 O O . ARG A 1 964 ? 16.552 10.346 13.708 1.00 97.94 964 ARG A O 1
ATOM 7512 N N . GLU A 1 965 ? 15.607 10.331 11.651 1.00 98.44 965 GLU A N 1
ATOM 7513 C CA . GLU A 1 965 ? 14.210 10.469 12.088 1.00 98.44 965 GLU A CA 1
ATOM 7514 C C . GLU A 1 965 ? 13.761 9.274 12.935 1.00 98.44 965 GLU A C 1
ATOM 7516 O O . GLU A 1 965 ? 13.322 9.446 14.071 1.00 98.44 965 GLU A O 1
ATOM 7521 N N . VAL A 1 966 ? 13.968 8.043 12.446 1.00 98.50 966 VAL A N 1
ATOM 7522 C CA . VAL A 1 966 ? 13.596 6.821 13.185 1.00 98.50 966 VAL A CA 1
ATOM 7523 C C . VAL A 1 966 ? 14.340 6.723 14.527 1.00 98.50 966 VAL A C 1
ATOM 7525 O O . VAL A 1 966 ? 13.770 6.251 15.510 1.00 98.50 966 VAL A O 1
ATOM 7528 N N . LEU A 1 967 ? 15.584 7.215 14.621 1.00 98.38 967 LEU A N 1
ATOM 7529 C CA . LEU A 1 967 ? 16.324 7.273 15.892 1.00 98.38 967 LEU A CA 1
ATOM 7530 C C . LEU A 1 967 ? 15.781 8.316 16.878 1.00 98.38 967 LEU A C 1
ATOM 7532 O O . LEU A 1 967 ? 15.750 8.050 18.080 1.00 98.38 967 LEU A O 1
ATOM 7536 N N . GLU A 1 968 ? 15.362 9.495 16.414 1.00 98.31 968 GLU A N 1
ATOM 7537 C CA . GLU A 1 968 ? 14.733 10.487 17.296 1.00 98.31 968 GLU A CA 1
ATOM 7538 C C . GLU A 1 968 ? 13.323 10.047 17.716 1.00 98.31 968 GLU A C 1
ATOM 7540 O O . GLU A 1 968 ? 12.938 10.264 18.867 1.00 98.31 968 GLU A O 1
ATOM 7545 N N . TYR A 1 969 ? 12.599 9.331 16.851 1.00 98.69 969 TYR A N 1
ATOM 7546 C CA . TYR A 1 969 ? 11.340 8.678 17.203 1.00 98.69 969 TYR A CA 1
ATOM 7547 C C . TYR A 1 969 ? 11.530 7.556 18.242 1.00 98.69 969 TYR A C 1
ATOM 7549 O O . TYR A 1 969 ? 10.815 7.542 19.242 1.00 98.69 969 TYR A O 1
ATOM 7557 N N . ASP A 1 970 ? 12.536 6.679 18.104 1.00 98.56 970 ASP A N 1
ATOM 7558 C CA . ASP A 1 970 ? 12.871 5.656 19.119 1.00 98.56 970 ASP A CA 1
ATOM 7559 C C . ASP A 1 970 ? 13.232 6.292 20.476 1.00 98.56 970 ASP A C 1
ATOM 7561 O O . ASP A 1 970 ? 12.804 5.827 21.535 1.00 98.56 970 ASP A O 1
ATOM 7565 N N . LYS A 1 971 ? 13.950 7.423 20.455 1.00 98.44 971 LYS A N 1
ATOM 7566 C CA . LYS A 1 971 ? 14.289 8.220 21.645 1.00 98.44 971 LYS A CA 1
ATOM 7567 C C . LYS A 1 971 ? 13.069 8.918 22.264 1.00 98.44 971 LYS A C 1
ATOM 7569 O O . LYS A 1 971 ? 12.986 9.022 23.494 1.00 98.44 971 LYS A O 1
ATOM 7574 N N . ALA A 1 972 ? 12.116 9.382 21.455 1.00 98.62 972 ALA A N 1
ATOM 7575 C CA . ALA A 1 972 ? 10.835 9.900 21.934 1.00 98.62 972 ALA A CA 1
ATOM 7576 C C . ALA A 1 972 ? 9.987 8.778 22.559 1.00 98.62 972 ALA A C 1
ATOM 7578 O O . ALA A 1 972 ? 9.487 8.951 23.670 1.00 98.62 972 ALA A O 1
ATOM 7579 N N . PHE A 1 973 ? 9.921 7.609 21.915 1.00 98.69 973 PHE A N 1
ATOM 7580 C CA . PHE A 1 973 ? 9.235 6.406 22.394 1.00 98.69 973 PHE A CA 1
ATOM 7581 C C . PHE A 1 973 ? 9.802 5.935 23.744 1.00 98.69 973 PHE A C 1
ATOM 7583 O O . PHE A 1 973 ? 9.048 5.784 24.707 1.00 98.69 973 PHE A O 1
ATOM 7590 N N . GLN A 1 974 ? 11.132 5.832 23.881 1.00 98.44 974 GLN A N 1
ATOM 7591 C CA . GLN A 1 974 ? 11.787 5.583 25.174 1.00 98.44 974 GLN A CA 1
ATOM 7592 C C . GLN A 1 974 ? 11.439 6.666 26.208 1.00 98.44 974 GLN A C 1
ATOM 7594 O O . GLN A 1 974 ? 11.201 6.350 27.366 1.00 98.44 974 GLN A O 1
ATOM 7599 N N . GLY A 1 975 ? 11.344 7.939 25.809 1.00 98.25 975 GLY A N 1
ATOM 7600 C CA . GLY A 1 975 ? 10.919 9.021 26.703 1.00 98.25 975 GLY A CA 1
ATOM 7601 C C . GLY A 1 975 ? 9.473 8.928 27.196 1.00 98.25 975 GLY A C 1
ATOM 7602 O O . GLY A 1 975 ? 9.192 9.373 28.309 1.00 98.25 975 GLY A O 1
ATOM 7603 N N . VAL A 1 976 ? 8.571 8.329 26.413 1.00 98.56 976 VAL A N 1
ATOM 7604 C CA . VAL A 1 976 ? 7.207 8.009 26.860 1.00 98.56 976 VAL A CA 1
ATOM 7605 C C . VAL A 1 976 ? 7.220 6.821 27.823 1.00 98.56 976 VAL A C 1
ATOM 7607 O O . VAL A 1 976 ? 6.565 6.891 28.860 1.00 98.56 976 VAL A O 1
ATOM 7610 N N . LEU A 1 977 ? 7.986 5.764 27.531 1.00 98.25 977 LEU A N 1
ATOM 7611 C CA . LEU A 1 977 ? 8.148 4.619 28.438 1.00 98.25 977 LEU A CA 1
ATOM 7612 C C . LEU A 1 977 ? 8.730 5.053 29.793 1.00 98.25 977 LEU A C 1
ATOM 7614 O O . LEU A 1 977 ? 8.126 4.776 30.827 1.00 98.25 977 LEU A O 1
ATOM 7618 N N . ASP A 1 978 ? 9.821 5.832 29.781 1.00 97.81 978 ASP A N 1
ATOM 7619 C CA . ASP A 1 978 ? 10.433 6.441 30.972 1.00 97.81 978 ASP A CA 1
ATOM 7620 C C . ASP A 1 978 ? 9.389 7.198 31.811 1.00 97.81 978 ASP A C 1
ATOM 7622 O O . ASP A 1 978 ? 9.418 7.170 33.042 1.00 97.81 978 ASP A O 1
ATOM 7626 N N . PHE A 1 979 ? 8.475 7.919 31.155 1.00 97.75 979 PHE A N 1
ATOM 7627 C CA . PHE A 1 979 ? 7.416 8.664 31.826 1.00 97.75 979 PHE A CA 1
ATOM 7628 C C . PHE A 1 979 ? 6.344 7.738 32.420 1.00 97.75 979 PHE A C 1
ATOM 7630 O O . PHE A 1 979 ? 5.943 7.949 33.565 1.00 97.75 979 PHE A O 1
ATOM 7637 N N . LEU A 1 980 ? 5.888 6.726 31.674 1.00 96.25 980 LEU A N 1
ATOM 7638 C CA . LEU A 1 980 ? 4.855 5.790 32.126 1.00 96.25 980 LEU A CA 1
ATOM 7639 C C . LEU A 1 980 ? 5.329 4.966 33.331 1.00 96.25 980 LEU A C 1
ATOM 7641 O O . LEU A 1 980 ? 4.605 4.897 34.323 1.00 96.25 980 LEU A O 1
ATOM 7645 N N . ASP A 1 981 ? 6.564 4.460 33.302 1.00 94.62 981 ASP A N 1
ATOM 7646 C CA . ASP A 1 981 ? 7.182 3.713 34.411 1.00 94.62 981 ASP A CA 1
ATOM 7647 C C . ASP A 1 981 ? 7.305 4.540 35.706 1.00 94.62 981 ASP A C 1
ATOM 7649 O O . ASP A 1 981 ? 7.315 3.992 36.811 1.00 94.62 981 ASP A O 1
ATOM 7653 N N . ASN A 1 982 ? 7.396 5.869 35.585 1.00 93.94 982 ASN A N 1
ATOM 7654 C CA . ASN A 1 982 ? 7.507 6.797 36.713 1.00 93.94 982 ASN A CA 1
ATOM 7655 C C . ASN A 1 982 ? 6.180 7.486 37.089 1.00 93.94 982 ASN A C 1
ATOM 7657 O O . ASN A 1 982 ? 6.133 8.211 38.091 1.00 93.94 982 ASN A O 1
ATOM 7661 N N . SER A 1 983 ? 5.102 7.292 36.321 1.00 92.19 983 SER A N 1
ATOM 7662 C CA . SER A 1 983 ? 3.814 7.921 36.614 1.00 92.19 983 SER A CA 1
ATOM 7663 C C . SER A 1 983 ? 3.083 7.214 37.756 1.00 92.19 983 SER A C 1
ATOM 7665 O O . SER A 1 983 ? 3.155 6.002 37.947 1.00 92.19 983 SER A O 1
ATOM 7667 N N . LYS A 1 984 ? 2.331 7.995 38.538 1.00 89.06 984 LYS A N 1
ATOM 7668 C CA . LYS A 1 984 ? 1.391 7.470 39.547 1.00 89.06 984 LYS A CA 1
ATOM 7669 C C . LYS A 1 984 ? 0.029 7.132 38.942 1.00 89.06 984 LYS A C 1
ATOM 7671 O O . LYS A 1 984 ? -0.790 6.496 39.603 1.00 89.06 984 LYS A O 1
ATOM 7676 N N . THR A 1 985 ? -0.228 7.629 37.736 1.00 91.88 985 THR A N 1
ATOM 7677 C CA . THR A 1 985 ? -1.455 7.419 36.978 1.00 91.88 985 THR A CA 1
ATOM 7678 C C . THR A 1 985 ? -1.221 6.233 36.043 1.00 91.88 985 THR A C 1
ATOM 7680 O O . THR A 1 985 ? -0.245 6.239 35.300 1.00 91.88 985 THR A O 1
ATOM 7683 N N . GLU A 1 986 ? -2.099 5.224 36.067 1.00 91.38 986 GLU A N 1
ATOM 7684 C CA . GLU A 1 986 ? -2.026 4.095 35.128 1.00 91.38 986 GLU A CA 1
ATOM 7685 C C . GLU A 1 986 ? -2.038 4.617 33.686 1.00 91.38 986 GLU A C 1
ATOM 7687 O O . GLU A 1 986 ? -2.820 5.510 33.359 1.00 91.38 986 GLU A O 1
ATOM 7692 N N . GLY A 1 987 ? -1.188 4.087 32.811 1.00 94.06 987 GLY A N 1
ATOM 7693 C CA . GLY A 1 987 ? -1.181 4.518 31.422 1.00 94.06 987 GLY A CA 1
ATOM 7694 C C . GLY A 1 987 ? -0.596 3.492 30.475 1.00 94.06 987 GLY A C 1
ATOM 7695 O O . GLY A 1 987 ? 0.167 2.619 30.881 1.00 94.06 987 GLY A O 1
ATOM 7696 N N . VAL A 1 988 ? -0.988 3.607 29.211 1.00 96.31 988 VAL A N 1
ATOM 7697 C CA . VAL A 1 988 ? -0.529 2.746 28.121 1.00 96.31 988 VAL A CA 1
ATOM 7698 C C . VAL A 1 988 ? 0.002 3.609 26.984 1.00 96.31 988 VAL A C 1
ATOM 7700 O O . VAL A 1 988 ? -0.568 4.653 26.656 1.00 96.31 988 VAL A O 1
ATOM 7703 N N . LEU A 1 989 ? 1.088 3.135 26.382 1.00 97.94 989 LEU A N 1
ATOM 7704 C CA . LEU A 1 989 ? 1.585 3.565 25.085 1.00 97.94 989 LEU A CA 1
ATOM 7705 C C . LEU A 1 989 ? 1.167 2.533 24.033 1.00 97.94 989 LEU A C 1
ATOM 7707 O O . LEU A 1 989 ? 1.431 1.337 24.191 1.00 97.94 989 LEU A O 1
ATOM 7711 N N . VAL A 1 990 ? 0.554 2.999 22.948 1.00 98.19 990 VAL A N 1
ATOM 7712 C CA . VAL A 1 990 ? 0.444 2.262 21.682 1.00 98.19 990 VAL A CA 1
ATOM 7713 C C . VAL A 1 990 ? 1.052 3.121 20.586 1.00 98.19 990 VAL A C 1
ATOM 7715 O O . VAL A 1 990 ? 0.801 4.322 20.532 1.00 98.19 990 VAL A O 1
ATOM 7718 N N . ALA A 1 991 ? 1.847 2.506 19.719 1.00 98.31 991 ALA A N 1
ATOM 7719 C CA . ALA A 1 991 ? 2.428 3.163 18.562 1.00 98.31 991 ALA A CA 1
ATOM 7720 C C . ALA A 1 991 ? 2.224 2.331 17.298 1.00 98.31 991 ALA A C 1
ATOM 7722 O O . ALA A 1 991 ? 2.245 1.103 17.357 1.00 98.31 991 ALA A O 1
ATOM 7723 N N . THR A 1 992 ? 2.048 2.990 16.161 1.00 98.25 992 THR A N 1
ATOM 7724 C CA . THR A 1 992 ? 1.983 2.357 14.837 1.00 98.25 992 THR A CA 1
ATOM 7725 C C . THR A 1 992 ? 2.420 3.362 13.777 1.00 98.25 992 THR A C 1
ATOM 7727 O O . THR A 1 992 ? 2.604 4.545 14.062 1.00 98.25 992 THR A O 1
ATOM 7730 N N . SER A 1 993 ? 2.587 2.901 12.548 1.00 97.94 993 SER A N 1
ATOM 7731 C CA . SER A 1 993 ? 2.526 3.770 11.377 1.00 97.94 993 SER A CA 1
ATOM 7732 C C . SER A 1 993 ? 1.129 3.705 10.745 1.00 97.94 993 SER A C 1
ATOM 7734 O O . SER A 1 993 ? 0.354 2.793 11.054 1.00 97.94 993 SER A O 1
ATOM 7736 N N . ASP A 1 994 ? 0.812 4.674 9.899 1.00 95.94 994 ASP A N 1
ATOM 7737 C CA . ASP A 1 994 ? -0.310 4.734 8.961 1.00 95.94 994 ASP A CA 1
ATOM 7738 C C . ASP A 1 994 ? -0.008 4.069 7.609 1.00 95.94 994 ASP A C 1
ATOM 7740 O O . ASP A 1 994 ? -0.919 3.452 7.057 1.00 95.94 994 ASP A O 1
ATOM 7744 N N . HIS A 1 995 ? 1.227 4.138 7.097 1.00 97.88 995 HIS A N 1
ATOM 7745 C CA . HIS A 1 995 ? 1.695 3.466 5.872 1.00 97.88 995 HIS A CA 1
ATOM 7746 C C . HIS A 1 995 ? 3.222 3.260 5.823 1.00 97.88 995 HIS A C 1
ATOM 7748 O O . HIS A 1 995 ? 3.966 3.677 6.697 1.00 97.88 995 HIS A O 1
ATOM 7754 N N . GLU A 1 996 ? 3.721 2.565 4.801 1.00 98.06 996 GLU A N 1
ATOM 7755 C CA . GLU A 1 996 ? 5.148 2.594 4.453 1.00 98.06 996 GLU A CA 1
ATOM 7756 C C . GLU A 1 996 ? 5.356 3.544 3.273 1.00 98.06 996 GLU A C 1
ATOM 7758 O O . GLU A 1 996 ? 4.478 3.619 2.413 1.00 98.06 996 GLU A O 1
ATOM 7763 N N . THR A 1 997 ? 6.499 4.235 3.213 1.00 97.75 997 THR A N 1
ATOM 7764 C CA . THR A 1 997 ? 6.777 5.218 2.153 1.00 97.75 997 THR A CA 1
ATOM 7765 C C . THR A 1 997 ? 8.121 5.009 1.456 1.00 97.75 997 THR A C 1
ATOM 7767 O O . THR A 1 997 ? 9.129 4.667 2.075 1.00 97.75 997 THR A O 1
ATOM 7770 N N . GLY A 1 998 ? 8.117 5.204 0.131 1.00 95.38 998 GLY A N 1
ATOM 7771 C CA . GLY A 1 998 ? 9.246 5.003 -0.783 1.00 95.38 998 GLY A CA 1
ATOM 7772 C C . GLY A 1 998 ? 9.401 3.557 -1.288 1.00 95.38 998 GLY A C 1
ATOM 7773 O O . GLY A 1 998 ? 10.096 3.300 -2.281 1.00 95.38 998 GLY A O 1
ATOM 7774 N N . GLY A 1 999 ? 8.742 2.582 -0.647 1.00 96.69 999 GLY A N 1
ATOM 7775 C CA . GLY A 1 999 ? 8.914 1.164 -0.957 1.00 96.69 999 GLY A CA 1
ATOM 7776 C C . GLY A 1 999 ? 10.372 0.740 -0.771 1.00 96.69 999 GLY A C 1
ATOM 7777 O O . GLY A 1 999 ? 11.013 0.260 -1.715 1.00 96.69 999 GLY A O 1
ATOM 7778 N N . LEU A 1 1000 ? 10.892 1.005 0.429 1.00 97.38 1000 LEU A N 1
ATOM 7779 C CA . LEU A 1 1000 ? 12.292 0.925 0.826 1.00 97.38 1000 LEU A CA 1
ATOM 7780 C C . LEU A 1 1000 ? 12.810 -0.519 0.841 1.00 97.38 1000 LEU A C 1
ATOM 7782 O O . LEU A 1 1000 ? 12.305 -1.396 1.544 1.00 97.38 1000 LEU A O 1
ATOM 7786 N N . ALA A 1 1001 ? 13.919 -0.743 0.143 1.00 96.31 1001 ALA A N 1
ATOM 7787 C CA . ALA A 1 1001 ? 14.678 -1.982 0.161 1.00 96.31 1001 ALA A CA 1
ATOM 7788 C C . ALA A 1 1001 ? 16.086 -1.750 0.731 1.00 96.31 1001 ALA A C 1
ATOM 7790 O O . ALA A 1 1001 ? 16.880 -0.978 0.193 1.00 96.31 1001 ALA A O 1
ATOM 7791 N N . VAL A 1 1002 ? 16.456 -2.502 1.774 1.00 95.19 1002 VAL A N 1
ATOM 7792 C CA . VAL A 1 1002 ? 17.817 -2.501 2.360 1.00 95.19 1002 VAL A CA 1
ATOM 7793 C C . VAL A 1 1002 ? 18.788 -3.355 1.515 1.00 95.19 1002 VAL A C 1
ATOM 7795 O O . VAL A 1 1002 ? 19.500 -4.222 2.018 1.00 95.19 1002 VAL A O 1
ATOM 7798 N N . ALA A 1 1003 ? 18.726 -3.159 0.195 1.00 93.38 1003 ALA A N 1
ATOM 7799 C CA . ALA A 1 1003 ? 19.591 -3.701 -0.849 1.00 93.38 1003 ALA A CA 1
ATOM 7800 C C . ALA A 1 1003 ? 19.258 -3.010 -2.188 1.00 93.38 1003 ALA A C 1
ATOM 7802 O O . ALA A 1 1003 ? 18.086 -2.756 -2.476 1.00 93.38 1003 ALA A O 1
ATOM 7803 N N . ARG A 1 1004 ? 20.253 -2.791 -3.057 1.00 93.44 1004 ARG A N 1
ATOM 7804 C CA . ARG A 1 1004 ? 20.053 -2.307 -4.436 1.00 93.44 1004 ARG A CA 1
ATOM 7805 C C . ARG A 1 1004 ? 20.988 -3.014 -5.406 1.00 93.44 1004 ARG A C 1
ATOM 7807 O O . ARG A 1 1004 ? 22.197 -3.065 -5.201 1.00 93.44 1004 ARG A O 1
ATOM 7814 N N . GLN A 1 1005 ? 20.440 -3.509 -6.513 1.00 90.75 1005 GLN A N 1
ATOM 7815 C CA . GLN A 1 1005 ? 21.246 -4.004 -7.625 1.00 90.75 1005 GLN A CA 1
ATOM 7816 C C . GLN A 1 1005 ? 21.698 -2.821 -8.496 1.00 90.75 1005 GLN A C 1
ATOM 7818 O O . GLN A 1 1005 ? 20.877 -2.162 -9.124 1.00 90.75 1005 GLN A O 1
ATOM 7823 N N . ILE A 1 1006 ? 23.008 -2.553 -8.528 1.00 88.62 1006 ILE A N 1
ATOM 7824 C CA . ILE A 1 1006 ? 23.594 -1.390 -9.227 1.00 88.62 1006 ILE A CA 1
ATOM 7825 C C . ILE A 1 1006 ? 23.906 -1.673 -10.709 1.00 88.62 1006 ILE A C 1
ATOM 7827 O O . ILE A 1 1006 ? 24.006 -0.754 -11.514 1.00 88.62 1006 ILE A O 1
ATOM 7831 N N . ASN A 1 1007 ? 24.078 -2.939 -11.099 1.00 87.62 1007 ASN A N 1
ATOM 7832 C CA . ASN A 1 1007 ? 24.423 -3.321 -12.471 1.00 87.62 1007 ASN A CA 1
ATOM 7833 C C . ASN A 1 1007 ? 23.777 -4.657 -12.879 1.00 87.62 1007 ASN A C 1
ATOM 7835 O O . ASN A 1 1007 ? 23.240 -5.388 -12.050 1.00 87.62 1007 ASN A O 1
ATOM 7839 N N . THR A 1 1008 ? 23.849 -4.993 -14.168 1.00 87.38 1008 THR A N 1
ATOM 7840 C CA . THR A 1 1008 ? 23.200 -6.180 -14.755 1.00 87.38 1008 THR A CA 1
ATOM 7841 C C . THR A 1 1008 ? 23.892 -7.515 -14.447 1.00 87.38 1008 THR A C 1
ATOM 7843 O O . THR A 1 1008 ? 23.445 -8.548 -14.945 1.00 87.38 1008 THR A O 1
ATOM 7846 N N . ALA A 1 1009 ? 24.987 -7.536 -13.677 1.00 88.31 1009 ALA A N 1
ATOM 7847 C CA . ALA A 1 1009 ? 25.576 -8.786 -13.201 1.00 88.31 1009 ALA A CA 1
ATOM 7848 C C . ALA A 1 1009 ? 24.722 -9.400 -12.076 1.00 88.31 1009 ALA A C 1
ATOM 7850 O O . ALA A 1 1009 ? 23.774 -8.789 -11.588 1.00 88.31 1009 ALA A O 1
ATOM 7851 N N . TYR A 1 1010 ? 25.056 -10.623 -11.652 1.00 84.50 1010 TYR A N 1
ATOM 7852 C CA . TYR A 1 1010 ? 24.372 -11.263 -10.527 1.00 84.50 1010 TYR A CA 1
ATOM 7853 C C . TYR A 1 1010 ? 24.474 -10.379 -9.263 1.00 84.50 1010 TYR A C 1
ATOM 7855 O O . TYR A 1 1010 ? 25.582 -9.930 -8.947 1.00 84.50 1010 TYR A O 1
ATOM 7863 N N . PRO A 1 1011 ? 23.362 -10.113 -8.548 1.00 84.06 1011 PRO A N 1
ATOM 7864 C CA . PRO A 1 1011 ? 23.339 -9.148 -7.455 1.00 84.06 1011 PRO A CA 1
ATOM 7865 C C . PRO A 1 1011 ? 24.265 -9.555 -6.305 1.00 84.06 1011 PRO A C 1
ATOM 7867 O O . PRO A 1 1011 ? 24.338 -10.721 -5.914 1.00 84.06 1011 PRO A O 1
ATOM 7870 N N . GLN A 1 1012 ? 24.960 -8.568 -5.743 1.00 84.38 1012 GLN A N 1
ATOM 7871 C CA . GLN A 1 1012 ? 25.767 -8.733 -4.537 1.00 84.38 1012 GLN A CA 1
ATOM 7872 C C . GLN A 1 1012 ? 24.908 -8.399 -3.312 1.00 84.38 1012 GLN A C 1
ATOM 7874 O O . GLN A 1 1012 ? 24.110 -7.467 -3.348 1.00 84.38 1012 GLN A O 1
ATOM 7879 N N . TYR A 1 1013 ? 25.046 -9.165 -2.230 1.00 92.00 1013 TYR A N 1
ATOM 7880 C CA . TYR A 1 1013 ? 24.238 -8.989 -1.016 1.00 92.00 1013 TYR A CA 1
ATOM 7881 C C . TYR A 1 1013 ? 24.898 -7.963 -0.091 1.00 92.00 1013 TYR A C 1
ATOM 7883 O O . TYR A 1 1013 ? 25.542 -8.320 0.896 1.00 92.00 1013 TYR A O 1
ATOM 7891 N N . LEU A 1 1014 ? 24.809 -6.694 -0.483 1.00 91.88 1014 LEU A N 1
ATOM 7892 C CA . LEU A 1 1014 ? 25.537 -5.582 0.117 1.00 91.88 1014 LEU A CA 1
ATOM 7893 C C . LEU A 1 1014 ? 24.614 -4.385 0.349 1.00 91.88 1014 LEU A C 1
ATOM 7895 O O . LEU A 1 1014 ? 23.728 -4.101 -0.452 1.00 91.88 1014 LEU A O 1
ATOM 7899 N N . TRP A 1 1015 ? 24.882 -3.678 1.441 1.00 95.50 1015 TRP A N 1
ATOM 7900 C CA . TRP A 1 1015 ? 24.488 -2.295 1.686 1.00 95.50 1015 TRP A CA 1
ATOM 7901 C C . TRP A 1 1015 ? 25.502 -1.693 2.676 1.00 95.50 1015 TRP A C 1
ATOM 7903 O O . TRP A 1 1015 ? 26.207 -2.435 3.373 1.00 95.50 1015 TRP A O 1
ATOM 7913 N N . TYR A 1 1016 ? 25.638 -0.369 2.704 1.00 96.31 1016 TYR A N 1
ATOM 7914 C CA . TYR A 1 1016 ? 26.796 0.299 3.304 1.00 96.31 1016 TYR A CA 1
ATOM 7915 C C . TYR A 1 1016 ? 26.411 1.420 4.290 1.00 96.31 1016 TYR A C 1
ATOM 7917 O O . TYR A 1 1016 ? 26.323 2.584 3.887 1.00 96.31 1016 TYR A O 1
ATOM 7925 N N . PRO A 1 1017 ? 26.240 1.119 5.597 1.00 96.50 1017 PRO A N 1
ATOM 7926 C CA . PRO A 1 1017 ? 25.873 2.120 6.605 1.00 96.50 1017 PRO A CA 1
ATOM 7927 C C . PRO A 1 1017 ? 26.880 3.266 6.742 1.00 96.50 1017 PRO A C 1
ATOM 7929 O O . PRO A 1 1017 ? 26.480 4.381 7.072 1.00 96.50 1017 PRO A O 1
ATOM 7932 N N . GLN A 1 1018 ? 28.166 3.032 6.452 1.00 95.94 1018 GLN A N 1
ATOM 7933 C CA . GLN A 1 1018 ? 29.200 4.067 6.532 1.00 95.94 1018 GLN A CA 1
ATOM 7934 C C . GLN A 1 1018 ? 28.941 5.253 5.587 1.00 95.94 1018 GLN A C 1
ATOM 7936 O O . GLN A 1 1018 ? 29.352 6.370 5.880 1.00 95.94 1018 GLN A O 1
ATOM 7941 N N . VAL A 1 1019 ? 28.227 5.031 4.477 1.00 96.75 1019 VAL A N 1
ATOM 7942 C CA . VAL A 1 1019 ? 27.870 6.096 3.529 1.00 96.75 1019 VAL A CA 1
ATOM 7943 C C . VAL A 1 1019 ? 26.868 7.057 4.173 1.00 96.75 1019 VAL A C 1
ATOM 7945 O O . VAL A 1 1019 ? 27.077 8.265 4.158 1.00 96.75 1019 VAL A O 1
ATOM 7948 N N . LEU A 1 1020 ? 25.839 6.524 4.840 1.00 97.69 1020 LEU A N 1
ATOM 7949 C CA . LEU A 1 1020 ? 24.862 7.334 5.576 1.00 97.69 1020 LEU A CA 1
ATOM 7950 C C . LEU A 1 1020 ? 25.470 7.999 6.817 1.00 97.69 1020 LEU A C 1
ATOM 7952 O O . LEU A 1 1020 ? 24.985 9.037 7.265 1.00 97.69 1020 LEU A O 1
ATOM 7956 N N . ALA A 1 1021 ? 26.507 7.389 7.401 1.00 96.69 1021 ALA A N 1
ATOM 7957 C CA . ALA A 1 1021 ? 27.186 7.896 8.592 1.00 96.69 1021 ALA A CA 1
ATOM 7958 C C . ALA A 1 1021 ? 28.032 9.142 8.294 1.00 96.69 1021 ALA A C 1
ATOM 7960 O O . ALA A 1 1021 ? 28.119 10.026 9.143 1.00 96.69 1021 ALA A O 1
ATOM 7961 N N . ASN A 1 1022 ? 28.604 9.227 7.089 1.00 96.44 1022 ASN A N 1
ATOM 7962 C CA . ASN A 1 1022 ? 29.396 10.375 6.648 1.00 96.44 1022 ASN A CA 1
ATOM 7963 C C . ASN A 1 1022 ? 28.545 11.610 6.302 1.00 96.44 1022 ASN A C 1
ATOM 7965 O O . ASN A 1 1022 ? 29.073 12.720 6.330 1.00 96.44 1022 ASN A O 1
ATOM 7969 N N . ALA A 1 1023 ? 27.257 11.440 5.986 1.00 96.81 1023 ALA A N 1
ATOM 7970 C CA . ALA A 1 1023 ? 26.369 12.553 5.660 1.00 96.81 1023 ALA A CA 1
ATOM 7971 C C . ALA A 1 1023 ? 26.099 13.460 6.875 1.00 96.81 1023 ALA A C 1
ATOM 7973 O O . ALA A 1 1023 ? 25.773 12.989 7.972 1.00 96.81 1023 ALA A O 1
ATOM 7974 N N . THR A 1 1024 ? 26.204 14.771 6.650 1.00 95.75 1024 THR A N 1
ATOM 7975 C CA . THR A 1 1024 ? 26.036 15.839 7.649 1.00 95.75 1024 THR A CA 1
ATOM 7976 C C . THR A 1 1024 ? 24.822 16.737 7.390 1.00 95.75 1024 THR A C 1
ATOM 7978 O O . THR A 1 1024 ? 24.398 17.432 8.312 1.00 95.75 1024 THR A O 1
ATOM 7981 N N . ALA A 1 1025 ? 24.246 16.683 6.182 1.00 96.94 1025 ALA A N 1
ATOM 7982 C CA . ALA A 1 1025 ? 23.048 17.418 5.779 1.00 96.94 1025 ALA A CA 1
ATOM 7983 C C . ALA A 1 1025 ? 22.109 16.542 4.929 1.00 96.94 1025 ALA A C 1
ATOM 7985 O O . ALA A 1 1025 ? 22.571 15.624 4.245 1.00 96.94 1025 ALA A O 1
ATOM 7986 N N . SER A 1 1026 ? 20.804 16.821 4.967 1.00 97.56 1026 SER A N 1
ATOM 7987 C CA . SER A 1 1026 ? 19.811 16.143 4.120 1.00 97.56 1026 SER A CA 1
ATOM 7988 C C . SER A 1 1026 ? 19.849 16.626 2.667 1.00 97.56 1026 SER A C 1
ATOM 7990 O O . SER A 1 1026 ? 20.281 17.741 2.360 1.00 97.56 1026 SER A O 1
ATOM 7992 N N . SER A 1 1027 ? 19.333 15.798 1.761 1.00 96.75 1027 SER A N 1
ATOM 7993 C CA . SER A 1 1027 ? 19.102 16.156 0.356 1.00 96.75 1027 SER A CA 1
ATOM 7994 C C . SER A 1 1027 ? 18.220 17.402 0.192 1.00 96.75 1027 SER A C 1
ATOM 7996 O O . SER A 1 1027 ? 18.510 18.241 -0.658 1.00 96.75 1027 SER A O 1
ATOM 7998 N N . GLU A 1 1028 ? 17.193 17.569 1.032 1.00 94.62 1028 GLU A N 1
ATOM 7999 C CA . GLU A 1 1028 ? 16.313 18.748 1.066 1.00 94.62 1028 GLU A CA 1
ATOM 8000 C C . GLU A 1 1028 ? 17.091 20.015 1.458 1.00 94.62 1028 GLU A C 1
ATOM 8002 O O . GLU A 1 1028 ? 17.017 21.041 0.777 1.00 94.62 1028 GLU A O 1
ATOM 8007 N N . HIS A 1 1029 ? 17.910 19.939 2.514 1.00 95.50 1029 HIS A N 1
ATOM 8008 C CA . HIS A 1 1029 ? 18.734 21.065 2.950 1.00 95.50 1029 HIS A CA 1
ATOM 8009 C C . HIS A 1 1029 ? 19.765 21.470 1.886 1.00 95.50 1029 HIS A C 1
ATOM 8011 O O . HIS A 1 1029 ? 19.996 22.665 1.671 1.00 95.50 1029 HIS A O 1
ATOM 8017 N N . LEU A 1 1030 ? 20.381 20.492 1.216 1.00 96.75 1030 LEU A N 1
ATOM 8018 C CA . LEU A 1 1030 ? 21.354 20.727 0.149 1.00 96.75 1030 LEU A CA 1
ATOM 8019 C C . LEU A 1 1030 ? 20.704 21.293 -1.120 1.00 96.75 1030 LEU A C 1
ATOM 8021 O O . LEU A 1 1030 ? 21.256 22.223 -1.708 1.00 96.75 1030 LEU A O 1
ATOM 8025 N N . ALA A 1 1031 ? 19.519 20.805 -1.502 1.00 95.38 1031 ALA A N 1
ATOM 8026 C CA . ALA A 1 1031 ? 18.740 21.352 -2.612 1.00 95.38 1031 ALA A CA 1
ATOM 8027 C C . ALA A 1 1031 ? 18.364 22.819 -2.364 1.00 95.38 1031 ALA A C 1
ATOM 8029 O O . ALA A 1 1031 ? 18.629 23.672 -3.211 1.00 95.38 1031 ALA A O 1
ATOM 8030 N N . ARG A 1 1032 ? 17.873 23.148 -1.160 1.00 92.81 1032 ARG A N 1
ATOM 8031 C CA . ARG A 1 1032 ? 17.572 24.535 -0.771 1.00 92.81 1032 ARG A CA 1
ATOM 8032 C C . ARG A 1 1032 ? 18.803 25.445 -0.853 1.00 92.81 1032 ARG A C 1
ATOM 8034 O O . ARG A 1 1032 ? 18.704 26.526 -1.429 1.00 92.81 1032 ARG A O 1
ATOM 8041 N N . ARG A 1 1033 ? 19.969 25.010 -0.348 1.00 93.62 1033 ARG A N 1
ATOM 8042 C CA . ARG A 1 1033 ? 21.227 25.780 -0.476 1.00 93.62 1033 ARG A CA 1
ATOM 8043 C C . ARG A 1 1033 ? 21.626 25.999 -1.940 1.00 93.62 1033 ARG A C 1
ATOM 8045 O O . ARG A 1 1033 ? 22.127 27.072 -2.268 1.00 93.62 1033 ARG A O 1
ATOM 8052 N N . LEU A 1 1034 ? 21.402 25.015 -2.815 1.00 93.19 1034 LEU A N 1
ATOM 8053 C CA . LEU A 1 1034 ? 21.664 25.158 -4.248 1.00 93.19 1034 LEU A CA 1
ATOM 8054 C C . LEU A 1 1034 ? 20.712 26.169 -4.904 1.00 93.19 1034 LEU A C 1
ATOM 8056 O O . LEU A 1 1034 ? 21.179 27.029 -5.647 1.00 93.19 1034 LEU A O 1
ATOM 8060 N N . TRP A 1 1035 ? 19.410 26.120 -4.603 1.00 89.62 1035 TRP A N 1
ATOM 8061 C CA . TRP A 1 1035 ? 18.430 27.087 -5.116 1.00 89.62 1035 TRP A CA 1
ATOM 8062 C C . TRP A 1 1035 ? 18.734 28.519 -4.671 1.00 89.62 1035 TRP A C 1
ATOM 8064 O O . TRP A 1 1035 ? 18.713 29.428 -5.498 1.00 89.62 1035 TRP A O 1
ATOM 8074 N N . GLU A 1 1036 ? 19.074 28.716 -3.394 1.00 89.88 1036 GLU A N 1
ATOM 8075 C CA . GLU A 1 1036 ? 19.502 30.012 -2.852 1.00 89.88 1036 GLU A CA 1
ATOM 8076 C C . GLU A 1 1036 ? 20.736 30.540 -3.600 1.00 89.88 1036 GLU A C 1
ATOM 8078 O O . GLU A 1 1036 ? 20.737 31.676 -4.073 1.00 89.88 1036 GLU A O 1
ATOM 8083 N N . HIS A 1 1037 ? 21.750 29.693 -3.809 1.00 89.44 1037 HIS A N 1
ATOM 8084 C CA . HIS A 1 1037 ? 22.955 30.073 -4.546 1.00 89.44 1037 HIS A CA 1
ATOM 8085 C C . HIS A 1 1037 ? 22.669 30.436 -6.014 1.00 89.44 1037 HIS A C 1
ATOM 8087 O O . HIS A 1 1037 ? 23.154 31.457 -6.496 1.00 89.44 1037 HIS A O 1
ATOM 8093 N N . VAL A 1 1038 ? 21.853 29.642 -6.717 1.00 88.56 1038 VAL A N 1
ATOM 8094 C CA . VAL A 1 1038 ? 21.471 29.892 -8.121 1.00 88.56 1038 VAL A CA 1
ATOM 8095 C C . VAL A 1 1038 ? 20.643 31.176 -8.265 1.00 88.56 1038 VAL A C 1
ATOM 8097 O O . VAL A 1 1038 ? 20.794 31.892 -9.256 1.00 88.56 1038 VAL A O 1
ATOM 8100 N N . ALA A 1 1039 ? 19.800 31.503 -7.279 1.00 83.25 1039 ALA A N 1
ATOM 8101 C CA . ALA A 1 1039 ? 19.007 32.731 -7.269 1.00 83.25 1039 ALA A CA 1
ATOM 8102 C C . ALA A 1 1039 ? 19.853 33.996 -7.017 1.00 83.25 1039 ALA A C 1
ATOM 8104 O O . ALA A 1 1039 ? 19.574 35.046 -7.600 1.00 83.25 1039 ALA A O 1
ATOM 8105 N N . GLU A 1 1040 ? 20.887 33.913 -6.173 1.00 79.38 1040 GLU A N 1
ATOM 8106 C CA . GLU A 1 1040 ? 21.785 35.038 -5.873 1.00 79.38 1040 GLU A CA 1
ATOM 8107 C C . GLU A 1 1040 ? 22.890 35.235 -6.926 1.00 79.38 1040 GLU A C 1
ATOM 8109 O O . GLU A 1 1040 ? 23.285 36.368 -7.222 1.00 79.38 1040 GLU A O 1
ATOM 8114 N N . LEU A 1 1041 ? 23.412 34.138 -7.482 1.00 68.00 1041 LEU A N 1
ATOM 8115 C CA . LEU A 1 1041 ? 24.620 34.098 -8.304 1.00 68.00 1041 LEU A CA 1
ATOM 8116 C C . LEU A 1 1041 ? 24.372 33.262 -9.567 1.00 68.00 1041 LEU A C 1
ATOM 8118 O O . LEU A 1 1041 ? 24.671 32.071 -9.620 1.00 68.00 1041 LEU A O 1
ATOM 8122 N N . GLY A 1 1042 ? 23.887 33.917 -10.627 1.00 64.38 1042 GLY A N 1
ATOM 8123 C CA . GLY A 1 1042 ? 23.758 33.337 -11.972 1.00 64.38 1042 GLY A CA 1
ATOM 8124 C C . GLY A 1 1042 ? 25.116 33.071 -12.640 1.00 64.38 1042 GLY A C 1
ATOM 8125 O O . GLY A 1 1042 ? 25.488 33.767 -13.587 1.00 64.38 1042 GLY A O 1
ATOM 8126 N N . GLY A 1 1043 ? 25.873 32.115 -12.099 1.00 64.88 1043 GLY A N 1
ATOM 8127 C CA . GLY A 1 1043 ? 27.216 31.731 -12.530 1.00 64.88 1043 GLY A CA 1
ATOM 8128 C C . GLY A 1 1043 ? 27.244 30.844 -13.776 1.00 64.88 1043 GLY A C 1
ATOM 8129 O O . GLY A 1 1043 ? 26.216 30.412 -14.298 1.00 64.88 1043 GLY A O 1
ATOM 8130 N N . SER A 1 1044 ? 28.449 30.559 -14.272 1.00 79.38 1044 SER A N 1
ATOM 8131 C CA . SER A 1 1044 ? 28.633 29.581 -15.348 1.00 79.38 1044 SER A CA 1
ATOM 8132 C C . SER A 1 1044 ? 28.496 28.142 -14.837 1.00 79.38 1044 SER A C 1
ATOM 8134 O O . SER A 1 1044 ? 28.746 27.856 -13.668 1.00 79.38 1044 SER A O 1
ATOM 8136 N N . THR A 1 1045 ? 28.149 27.202 -15.724 1.00 82.38 1045 THR A N 1
ATOM 8137 C CA . THR A 1 1045 ? 27.953 25.784 -15.366 1.00 82.38 1045 THR A CA 1
ATOM 8138 C C . THR A 1 1045 ? 29.178 25.165 -14.681 1.00 82.38 1045 THR A C 1
ATOM 8140 O O . THR A 1 1045 ? 29.019 24.372 -13.762 1.00 82.38 1045 THR A O 1
ATOM 8143 N N . GLU A 1 1046 ? 30.401 25.547 -15.066 1.00 85.50 1046 GLU A N 1
ATOM 8144 C CA . GLU A 1 1046 ? 31.629 25.052 -14.420 1.00 85.50 1046 GLU A CA 1
ATOM 8145 C C . GLU A 1 1046 ? 31.828 25.623 -13.005 1.00 85.50 1046 GLU A C 1
ATOM 8147 O O . GLU A 1 1046 ? 32.236 24.896 -12.103 1.00 85.50 1046 GLU A O 1
ATOM 8152 N N . GLU A 1 1047 ? 31.501 26.900 -12.777 1.00 86.81 1047 GLU A N 1
ATOM 8153 C CA . GLU A 1 1047 ? 31.529 27.498 -11.432 1.00 86.81 1047 GLU A CA 1
ATOM 8154 C C . GLU A 1 1047 ? 30.479 26.845 -10.524 1.00 86.81 1047 GLU A C 1
ATOM 8156 O O . GLU A 1 1047 ? 30.778 26.517 -9.376 1.00 86.81 1047 GLU A O 1
ATOM 8161 N N . LEU A 1 1048 ? 29.284 26.575 -11.063 1.00 90.38 1048 LEU A N 1
ATOM 8162 C CA . LEU A 1 1048 ? 28.203 25.919 -10.334 1.00 90.38 1048 LEU A CA 1
ATOM 8163 C C . LEU A 1 1048 ? 28.538 24.459 -9.990 1.00 90.38 1048 LEU A C 1
ATOM 8165 O O . LEU A 1 1048 ? 28.317 24.051 -8.854 1.00 90.38 1048 LEU A O 1
ATOM 8169 N N . LYS A 1 1049 ? 29.143 23.685 -10.906 1.00 93.50 1049 LYS A N 1
ATOM 8170 C CA . LYS A 1 1049 ? 29.651 22.330 -10.603 1.00 93.50 1049 LYS A CA 1
ATOM 8171 C C . LYS A 1 1049 ? 30.691 22.333 -9.483 1.00 93.50 1049 LYS A C 1
ATOM 8173 O O . LYS A 1 1049 ? 30.626 21.479 -8.602 1.00 93.50 1049 LYS A O 1
ATOM 8178 N N . ASN A 1 1050 ? 31.635 23.279 -9.508 1.00 93.00 1050 ASN A N 1
ATOM 8179 C CA . ASN A 1 1050 ? 32.652 23.395 -8.460 1.00 93.00 1050 ASN A CA 1
ATOM 8180 C C . ASN A 1 1050 ? 32.000 23.698 -7.105 1.00 93.00 1050 ASN A C 1
ATOM 8182 O O . ASN A 1 1050 ? 32.296 23.010 -6.133 1.00 93.00 1050 ASN A O 1
ATOM 8186 N N . TYR A 1 1051 ? 31.052 24.641 -7.057 1.00 94.00 1051 TYR A N 1
ATOM 8187 C CA . TYR A 1 1051 ? 30.261 24.920 -5.855 1.00 94.00 1051 TYR A CA 1
ATOM 8188 C C . TYR A 1 1051 ? 29.495 23.681 -5.363 1.00 94.00 1051 TYR A C 1
ATOM 8190 O O . TYR A 1 1051 ? 29.608 23.308 -4.198 1.00 94.00 1051 TYR A O 1
ATOM 8198 N N . ILE A 1 1052 ? 28.767 22.992 -6.249 1.00 95.44 1052 ILE A N 1
ATOM 8199 C CA . ILE A 1 1052 ? 28.036 21.763 -5.910 1.00 95.44 1052 ILE A CA 1
ATOM 8200 C C . ILE A 1 1052 ? 28.986 20.725 -5.300 1.00 95.44 1052 ILE A C 1
ATOM 8202 O O . ILE A 1 1052 ? 28.670 20.149 -4.261 1.00 95.44 1052 ILE A O 1
ATOM 8206 N N . ASN A 1 1053 ? 30.157 20.493 -5.894 1.00 96.69 1053 ASN A N 1
ATOM 8207 C CA . ASN A 1 1053 ? 31.079 19.478 -5.398 1.00 96.69 1053 ASN A CA 1
ATOM 8208 C C . ASN A 1 1053 ? 31.739 19.881 -4.064 1.00 96.69 1053 ASN A C 1
ATOM 8210 O O . ASN A 1 1053 ? 31.686 19.126 -3.092 1.00 96.69 1053 ASN A O 1
ATOM 8214 N N . GLU A 1 1054 ? 32.335 21.077 -4.005 1.00 96.00 1054 GLU A N 1
ATOM 8215 C CA . GLU A 1 1054 ? 33.160 21.534 -2.878 1.00 96.00 1054 GLU A CA 1
ATOM 8216 C C . GLU A 1 1054 ? 32.337 21.995 -1.659 1.00 96.00 1054 GLU A C 1
ATOM 8218 O O . GLU A 1 1054 ? 32.771 21.781 -0.528 1.00 96.00 1054 GLU A O 1
ATOM 8223 N N . GLU A 1 1055 ? 31.143 22.571 -1.857 1.00 95.50 1055 GLU A N 1
ATOM 8224 C CA . GLU A 1 1055 ? 30.335 23.204 -0.793 1.00 95.50 1055 GLU A CA 1
ATOM 8225 C C . GLU A 1 1055 ? 29.048 22.441 -0.422 1.00 95.50 1055 GLU A C 1
ATOM 8227 O O . GLU A 1 1055 ? 28.474 22.703 0.646 1.00 95.50 1055 GLU A O 1
ATOM 8232 N N . LEU A 1 1056 ? 28.587 21.502 -1.264 1.00 96.69 1056 LEU A N 1
ATOM 8233 C CA . LEU A 1 1056 ? 27.371 20.704 -1.026 1.00 96.69 1056 LEU A CA 1
ATOM 8234 C C . LEU A 1 1056 ? 27.656 19.196 -0.923 1.00 96.69 1056 LEU A C 1
ATOM 8236 O O . LEU A 1 1056 ? 27.359 18.590 0.105 1.00 96.69 1056 LEU A O 1
ATOM 8240 N N . VAL A 1 1057 ? 28.239 18.576 -1.951 1.00 97.19 1057 VAL A N 1
ATOM 8241 C CA . VAL A 1 1057 ? 28.378 17.111 -2.037 1.00 97.19 1057 VAL A CA 1
ATOM 8242 C C . VAL A 1 1057 ? 29.431 16.578 -1.064 1.00 97.19 1057 VAL A C 1
ATOM 8244 O O . VAL A 1 1057 ? 29.112 15.730 -0.228 1.00 97.19 1057 VAL A O 1
ATOM 8247 N N . ILE A 1 1058 ? 30.662 17.094 -1.120 1.00 96.75 1058 ILE A N 1
ATOM 8248 C CA . ILE A 1 1058 ? 31.753 16.645 -0.242 1.00 96.75 1058 ILE A CA 1
ATOM 8249 C C . ILE A 1 1058 ? 31.442 16.907 1.244 1.00 96.75 1058 ILE A C 1
ATOM 8251 O O . ILE A 1 1058 ? 31.502 15.952 2.023 1.00 96.75 1058 ILE A O 1
ATOM 8255 N N . PRO A 1 1059 ? 31.095 18.136 1.682 1.00 96.12 1059 PRO A N 1
ATOM 8256 C CA . PRO A 1 1059 ? 30.833 18.39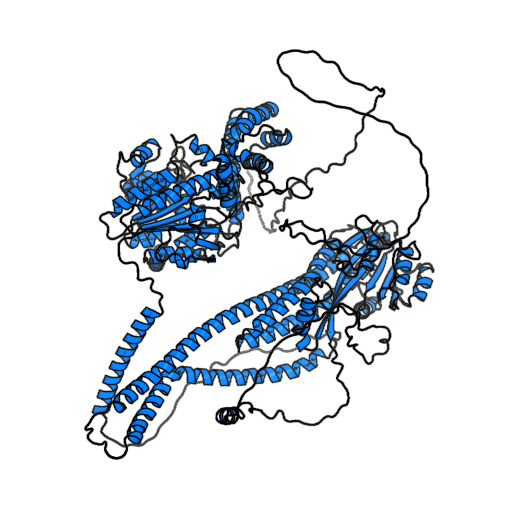8 3.097 1.00 96.12 1059 PRO A CA 1
ATOM 8257 C C . PRO A 1 1059 ? 29.461 17.892 3.570 1.00 96.12 1059 PRO A C 1
ATOM 8259 O O . PRO A 1 1059 ? 29.341 17.476 4.721 1.00 96.12 1059 PRO A O 1
ATOM 8262 N N . GLY A 1 1060 ? 28.434 17.926 2.713 1.00 95.81 1060 GLY A N 1
ATOM 8263 C CA . GLY A 1 1060 ? 27.048 17.614 3.073 1.00 95.81 1060 GLY A CA 1
ATOM 8264 C C . GLY A 1 1060 ? 26.697 16.131 2.969 1.00 95.81 1060 GLY A C 1
ATOM 8265 O O . GLY A 1 1060 ? 26.278 15.537 3.960 1.00 95.81 1060 GLY A O 1
ATOM 8266 N N . LEU A 1 1061 ? 26.902 15.511 1.801 1.00 96.12 1061 LEU A N 1
ATOM 8267 C CA . LEU A 1 1061 ? 26.654 14.071 1.613 1.00 96.12 1061 LEU A CA 1
ATOM 8268 C C . LEU A 1 1061 ? 27.806 13.194 2.131 1.00 96.12 1061 LEU A C 1
ATOM 8270 O O . LEU A 1 1061 ? 27.604 12.005 2.368 1.00 96.12 1061 LEU A O 1
ATOM 8274 N N . GLY A 1 1062 ? 29.006 13.754 2.319 1.00 95.62 1062 GLY A N 1
ATOM 8275 C CA . GLY A 1 1062 ? 30.160 13.012 2.835 1.00 95.62 1062 GLY A CA 1
ATOM 8276 C C . GLY A 1 1062 ? 30.780 12.040 1.822 1.00 95.62 1062 GLY A C 1
ATOM 8277 O O . GLY A 1 1062 ? 31.409 11.052 2.216 1.00 95.62 1062 GLY A O 1
ATOM 8278 N N . ILE A 1 1063 ? 30.589 12.306 0.524 1.00 94.88 1063 ILE A N 1
ATOM 8279 C CA . ILE A 1 1063 ? 31.097 11.510 -0.605 1.00 94.88 1063 ILE A CA 1
ATOM 8280 C C . ILE A 1 1063 ? 32.092 12.337 -1.428 1.00 94.88 1063 ILE A C 1
ATOM 8282 O O . ILE A 1 1063 ? 31.895 13.529 -1.636 1.00 94.88 1063 ILE A O 1
ATOM 8286 N N . SER A 1 1064 ? 33.179 11.715 -1.887 1.00 94.00 1064 SER A N 1
ATOM 8287 C CA . SER A 1 1064 ? 34.287 12.388 -2.592 1.00 94.00 1064 SER A CA 1
ATOM 8288 C C . SER A 1 1064 ? 34.523 11.878 -4.017 1.00 94.00 1064 SER A C 1
ATOM 8290 O O . SER A 1 1064 ? 35.473 12.290 -4.679 1.00 94.00 1064 SER A O 1
ATOM 8292 N N . ASP A 1 1065 ? 33.659 10.980 -4.484 1.00 94.50 1065 ASP A N 1
ATOM 8293 C CA . ASP A 1 1065 ? 33.690 10.309 -5.783 1.00 94.50 1065 ASP A CA 1
ATOM 8294 C C . ASP A 1 1065 ? 32.466 10.679 -6.640 1.00 94.50 1065 ASP A C 1
ATOM 8296 O O . ASP A 1 1065 ? 31.938 9.850 -7.384 1.00 94.50 1065 ASP A O 1
ATOM 8300 N N . ALA A 1 1066 ? 31.987 11.921 -6.515 1.00 95.62 1066 ALA A N 1
ATOM 8301 C CA . ALA A 1 1066 ? 30.969 12.479 -7.399 1.00 95.62 1066 ALA A CA 1
ATOM 8302 C C . ALA A 1 1066 ? 31.462 12.448 -8.853 1.00 95.62 1066 ALA A C 1
ATOM 8304 O O . ALA A 1 1066 ? 32.577 12.877 -9.158 1.00 95.62 1066 ALA A O 1
ATOM 8305 N N . THR A 1 1067 ? 30.643 11.912 -9.750 1.00 95.88 1067 THR A N 1
ATOM 8306 C CA . THR A 1 1067 ? 30.946 11.849 -11.181 1.00 95.88 1067 THR A CA 1
ATOM 8307 C C . THR A 1 1067 ? 30.637 13.183 -11.859 1.00 95.88 1067 THR A C 1
ATOM 8309 O O . THR A 1 1067 ? 29.757 13.923 -11.422 1.00 95.88 1067 THR A O 1
ATOM 8312 N N . GLU A 1 1068 ? 31.326 13.486 -12.964 1.00 94.12 1068 GLU A N 1
ATOM 8313 C CA . GLU A 1 1068 ? 31.005 14.673 -13.772 1.00 94.12 1068 GLU A CA 1
ATOM 8314 C C . GLU A 1 1068 ? 29.543 14.663 -14.235 1.00 94.12 1068 GLU A C 1
ATOM 8316 O O . GLU A 1 1068 ? 28.913 15.711 -14.225 1.00 94.12 1068 GLU A O 1
ATOM 8321 N N . ASP A 1 1069 ? 28.976 13.499 -14.571 1.00 93.88 1069 ASP A N 1
ATOM 8322 C CA . ASP A 1 1069 ? 27.579 13.391 -15.008 1.00 93.88 1069 ASP A CA 1
ATOM 8323 C C . ASP A 1 1069 ? 26.590 13.751 -13.877 1.00 93.88 1069 ASP A C 1
ATOM 8325 O O . ASP A 1 1069 ? 25.628 14.478 -14.125 1.00 93.88 1069 ASP A O 1
ATOM 8329 N N . GLU A 1 1070 ? 26.845 13.326 -12.630 1.00 95.44 1070 GLU A N 1
ATOM 8330 C CA . GLU A 1 1070 ? 26.048 13.728 -11.454 1.00 95.44 1070 GLU A CA 1
ATOM 8331 C C . GLU A 1 1070 ? 26.142 15.246 -11.198 1.00 95.44 1070 GLU A C 1
ATOM 8333 O O . GLU A 1 1070 ? 25.126 15.907 -10.976 1.00 95.44 1070 GLU A O 1
ATOM 8338 N N . LEU A 1 1071 ? 27.349 15.821 -11.273 1.00 95.75 1071 LEU A N 1
ATOM 8339 C CA . LEU A 1 1071 ? 27.569 17.258 -11.061 1.00 95.75 1071 LEU A CA 1
ATOM 8340 C C . LEU A 1 1071 ? 26.963 18.111 -12.189 1.00 95.75 1071 LEU A C 1
ATOM 8342 O O . LEU A 1 1071 ? 26.370 19.156 -11.922 1.00 95.75 1071 LEU A O 1
ATOM 8346 N N . VAL A 1 1072 ? 27.079 17.668 -13.445 1.00 93.06 1072 VAL A N 1
ATOM 8347 C CA . VAL A 1 1072 ? 26.451 18.305 -14.613 1.00 93.06 1072 VAL A CA 1
ATOM 8348 C C . VAL A 1 1072 ? 24.928 18.251 -14.499 1.00 93.06 1072 VAL A C 1
ATOM 8350 O O . VAL A 1 1072 ? 24.282 19.262 -14.762 1.00 93.06 1072 VAL A O 1
ATOM 8353 N N . ALA A 1 1073 ? 24.347 17.121 -14.083 1.00 91.44 1073 ALA A N 1
ATOM 8354 C CA . ALA A 1 1073 ? 22.901 17.002 -13.900 1.00 91.44 1073 ALA A CA 1
ATOM 8355 C C . ALA A 1 1073 ? 22.378 18.008 -12.860 1.00 91.44 1073 ALA A C 1
ATOM 8357 O O . ALA A 1 1073 ? 21.452 18.759 -13.159 1.00 91.44 1073 ALA A O 1
ATOM 8358 N N . LEU A 1 1074 ? 23.028 18.096 -11.694 1.00 93.12 1074 LEU A N 1
ATOM 8359 C CA . LEU A 1 1074 ? 22.697 19.067 -10.643 1.00 93.12 1074 LEU A CA 1
ATOM 8360 C C . LEU A 1 1074 ? 22.871 20.531 -11.088 1.00 93.12 1074 LEU A C 1
ATOM 8362 O O . LEU A 1 1074 ? 22.097 21.394 -10.681 1.00 93.12 1074 LEU A O 1
ATOM 8366 N N . ALA A 1 1075 ? 23.871 20.822 -11.927 1.00 91.31 1075 ALA A N 1
ATOM 8367 C CA . ALA A 1 1075 ? 24.123 22.171 -12.438 1.00 91.31 1075 ALA A CA 1
ATOM 8368 C C . ALA A 1 1075 ? 23.178 22.589 -13.584 1.00 91.31 1075 ALA A C 1
ATOM 8370 O O . ALA A 1 1075 ? 22.994 23.785 -13.812 1.00 91.31 1075 ALA A O 1
ATOM 8371 N N . LEU A 1 1076 ? 22.612 21.633 -14.330 1.00 89.62 1076 LEU A N 1
ATOM 8372 C CA . LEU A 1 1076 ? 21.663 21.889 -15.422 1.00 89.62 1076 LEU A CA 1
ATOM 8373 C C . LEU A 1 1076 ? 20.200 21.892 -14.963 1.00 89.62 1076 LEU A C 1
ATOM 8375 O O . LEU A 1 1076 ? 19.410 22.645 -15.528 1.00 89.62 1076 LEU A O 1
ATOM 8379 N N . TYR A 1 1077 ? 19.866 21.068 -13.968 1.00 90.06 1077 TYR A N 1
ATOM 8380 C CA . TYR A 1 1077 ? 18.507 20.852 -13.463 1.00 90.06 1077 TYR A CA 1
ATOM 8381 C C . TYR A 1 1077 ? 18.459 21.036 -11.936 1.00 90.06 1077 TYR A C 1
ATOM 8383 O O . TYR A 1 1077 ? 18.176 20.080 -11.204 1.00 90.06 1077 TYR A O 1
ATOM 8391 N N . PRO A 1 1078 ? 18.784 22.235 -11.408 1.00 88.19 1078 PRO A N 1
ATOM 8392 C CA . PRO A 1 1078 ? 18.790 22.477 -9.968 1.00 88.19 1078 PRO A CA 1
ATOM 8393 C C . PRO A 1 1078 ? 17.419 22.212 -9.328 1.00 88.19 1078 PRO A C 1
ATOM 8395 O O . PRO A 1 1078 ? 17.361 21.803 -8.175 1.00 88.19 1078 PRO A O 1
ATOM 8398 N N . GLU A 1 1079 ? 16.308 22.365 -10.051 1.00 85.44 1079 GLU A N 1
ATOM 8399 C CA . GLU A 1 1079 ? 14.952 22.015 -9.598 1.00 85.44 1079 GLU A CA 1
ATOM 8400 C C . GLU A 1 1079 ? 14.762 20.521 -9.268 1.00 85.44 1079 GLU A C 1
ATOM 8402 O O . GLU A 1 1079 ? 13.860 20.174 -8.511 1.00 85.44 1079 GLU A O 1
ATOM 8407 N N . LEU A 1 1080 ? 15.636 19.640 -9.772 1.00 89.94 1080 LEU A N 1
ATOM 8408 C CA . LEU A 1 1080 ? 15.673 18.205 -9.458 1.00 89.94 1080 LEU A CA 1
ATOM 8409 C C . LEU A 1 1080 ? 16.778 17.846 -8.445 1.00 89.94 1080 LEU A C 1
ATOM 8411 O O . LEU A 1 1080 ? 17.132 16.675 -8.292 1.00 89.94 1080 LEU A O 1
ATOM 8415 N N . ALA A 1 1081 ? 17.342 18.831 -7.737 1.00 93.00 1081 ALA A N 1
ATOM 8416 C CA . ALA A 1 1081 ? 18.496 18.608 -6.870 1.00 93.00 1081 ALA A CA 1
ATOM 8417 C C . ALA A 1 1081 ? 18.217 17.693 -5.671 1.00 93.00 1081 ALA A C 1
ATOM 8419 O O . ALA A 1 1081 ? 19.076 16.883 -5.331 1.00 93.00 1081 ALA A O 1
ATOM 8420 N N . GLN A 1 1082 ? 17.032 17.771 -5.053 1.00 93.44 1082 GLN A N 1
ATOM 8421 C CA . GLN A 1 1082 ? 16.673 16.904 -3.924 1.00 93.44 1082 GLN A CA 1
ATOM 8422 C C . GLN A 1 1082 ? 16.736 15.411 -4.316 1.00 93.44 1082 GLN A C 1
ATOM 8424 O O . GLN A 1 1082 ? 17.552 14.697 -3.722 1.00 93.44 1082 GLN A O 1
ATOM 8429 N N . PRO A 1 1083 ? 15.984 14.922 -5.329 1.00 93.19 1083 PRO A N 1
ATOM 8430 C CA . PRO A 1 1083 ? 16.023 13.506 -5.687 1.00 93.19 1083 PRO A CA 1
ATOM 8431 C C . PRO A 1 1083 ? 17.385 13.091 -6.257 1.00 93.19 1083 PRO A C 1
ATOM 8433 O O . PRO A 1 1083 ? 17.815 11.963 -6.030 1.00 93.19 1083 PRO A O 1
ATOM 8436 N N . ALA A 1 1084 ? 18.115 13.995 -6.921 1.00 95.44 1084 ALA A N 1
ATOM 8437 C CA . ALA A 1 1084 ? 19.474 13.721 -7.386 1.00 95.44 1084 ALA A CA 1
ATOM 8438 C C . ALA A 1 1084 ? 20.459 13.499 -6.219 1.00 95.44 1084 ALA A C 1
ATOM 8440 O O . ALA A 1 1084 ? 21.151 12.482 -6.197 1.00 95.44 1084 ALA A O 1
ATOM 8441 N N . PHE A 1 1085 ? 20.493 14.376 -5.205 1.00 97.56 1085 PHE A N 1
ATOM 8442 C CA . PHE A 1 1085 ? 21.322 14.175 -4.006 1.00 97.56 1085 PHE A CA 1
ATOM 8443 C C . PHE A 1 1085 ? 20.940 12.888 -3.251 1.00 97.56 1085 PHE A C 1
ATOM 8445 O O . PHE A 1 1085 ? 21.818 12.144 -2.802 1.00 97.56 1085 PHE A O 1
ATOM 8452 N N . ALA A 1 1086 ? 19.640 12.599 -3.149 1.00 96.81 1086 ALA A N 1
ATOM 8453 C CA . ALA A 1 1086 ? 19.118 11.383 -2.534 1.00 96.81 1086 ALA A CA 1
ATOM 8454 C C . ALA A 1 1086 ? 19.494 10.107 -3.320 1.00 96.81 1086 ALA A C 1
ATOM 8456 O O . ALA A 1 1086 ? 19.844 9.080 -2.724 1.00 96.81 1086 ALA A O 1
ATOM 8457 N N . GLU A 1 1087 ? 19.522 10.163 -4.656 1.00 96.00 1087 GLU A N 1
ATOM 8458 C CA . GLU A 1 1087 ? 20.006 9.061 -5.486 1.00 96.00 1087 GLU A CA 1
ATOM 8459 C C . GLU A 1 1087 ? 21.524 8.864 -5.357 1.00 96.00 1087 GLU A C 1
ATOM 8461 O O . GLU A 1 1087 ? 21.958 7.727 -5.144 1.00 96.00 1087 GLU A O 1
ATOM 8466 N N . MET A 1 1088 ? 22.327 9.937 -5.406 1.00 96.75 1088 MET A N 1
ATOM 8467 C CA . MET A 1 1088 ? 23.791 9.867 -5.263 1.00 96.75 1088 MET A CA 1
ATOM 8468 C C . MET A 1 1088 ? 24.203 9.092 -4.005 1.00 96.75 1088 MET A C 1
ATOM 8470 O O . MET A 1 1088 ? 25.130 8.271 -4.051 1.00 96.75 1088 MET A O 1
ATOM 8474 N N . ILE A 1 1089 ? 23.506 9.328 -2.887 1.00 96.75 1089 ILE A N 1
ATOM 8475 C CA . ILE A 1 1089 ? 23.776 8.645 -1.622 1.00 96.75 1089 ILE A CA 1
ATOM 8476 C C . ILE A 1 1089 ? 23.151 7.242 -1.563 1.00 96.75 1089 ILE A C 1
ATOM 8478 O O . ILE A 1 1089 ? 23.813 6.309 -1.105 1.00 96.75 1089 ILE A O 1
ATOM 8482 N N . SER A 1 1090 ? 21.945 7.039 -2.106 1.00 97.06 1090 SER A N 1
ATOM 8483 C CA . SER A 1 1090 ? 21.282 5.724 -2.160 1.00 97.06 1090 SER A CA 1
ATOM 8484 C C . SER A 1 1090 ? 22.033 4.709 -3.033 1.00 97.06 1090 SER A C 1
ATOM 8486 O O . SER A 1 1090 ? 22.164 3.544 -2.654 1.00 97.06 1090 SER A O 1
ATOM 8488 N N . VAL A 1 1091 ? 22.591 5.136 -4.172 1.00 95.75 1091 VAL A N 1
ATOM 8489 C CA . VAL A 1 1091 ? 23.445 4.311 -5.049 1.00 95.75 1091 VAL A CA 1
ATOM 8490 C C . VAL A 1 1091 ? 24.701 3.857 -4.307 1.00 95.75 1091 VAL A C 1
ATOM 8492 O O . VAL A 1 1091 ? 25.013 2.664 -4.295 1.00 95.75 1091 VAL A O 1
ATOM 8495 N N . ARG A 1 1092 ? 25.395 4.786 -3.637 1.00 96.12 1092 ARG A N 1
ATOM 8496 C CA . ARG A 1 1092 ? 26.630 4.502 -2.887 1.00 96.12 1092 ARG A CA 1
ATOM 8497 C C . ARG A 1 1092 ? 26.368 3.652 -1.641 1.00 96.12 1092 ARG A C 1
ATOM 8499 O O . ARG A 1 1092 ? 27.161 2.763 -1.344 1.00 96.12 1092 ARG A O 1
ATOM 8506 N N . ALA A 1 1093 ? 25.240 3.853 -0.960 1.00 96.94 1093 ALA A N 1
ATOM 8507 C CA . ALA A 1 1093 ? 24.799 3.028 0.165 1.00 96.94 1093 ALA A CA 1
ATOM 8508 C C . ALA A 1 1093 ? 24.242 1.648 -0.254 1.00 96.94 1093 ALA A C 1
ATOM 8510 O O . ALA A 1 1093 ? 24.072 0.782 0.603 1.00 96.94 1093 ALA A O 1
ATOM 8511 N N . GLN A 1 1094 ? 23.968 1.440 -1.549 1.00 96.44 1094 GLN A N 1
ATOM 8512 C CA . GLN A 1 1094 ? 23.209 0.314 -2.118 1.00 96.44 1094 GLN A CA 1
ATOM 8513 C C . GLN A 1 1094 ? 21.843 0.102 -1.441 1.00 96.44 1094 GLN A C 1
ATOM 8515 O O . GLN A 1 1094 ? 21.472 -1.012 -1.073 1.00 96.44 1094 GLN A O 1
ATOM 8520 N N . ILE A 1 1095 ? 21.087 1.192 -1.305 1.00 97.31 1095 ILE A N 1
ATOM 8521 C CA . ILE A 1 1095 ? 19.710 1.213 -0.800 1.00 97.31 1095 ILE A CA 1
ATOM 8522 C C . ILE A 1 1095 ? 18.765 1.443 -1.977 1.00 97.31 1095 ILE A C 1
ATOM 8524 O O . ILE A 1 1095 ? 19.017 2.298 -2.831 1.00 97.31 1095 ILE A O 1
ATOM 8528 N N . GLY A 1 1096 ? 17.728 0.615 -2.064 1.00 95.31 1096 GLY A N 1
ATOM 8529 C CA . GLY A 1 1096 ? 16.736 0.637 -3.128 1.00 95.31 1096 GLY A CA 1
ATOM 8530 C C . GLY A 1 1096 ? 15.459 1.335 -2.684 1.00 95.31 1096 GLY A C 1
ATOM 8531 O O . GLY A 1 1096 ? 15.039 1.200 -1.540 1.00 95.31 1096 GLY A O 1
ATOM 8532 N N . TRP A 1 1097 ? 14.828 2.016 -3.628 1.00 96.94 1097 TRP A N 1
ATOM 8533 C CA . TRP A 1 1097 ? 13.506 2.615 -3.500 1.00 96.94 1097 TRP A CA 1
ATOM 8534 C C . TRP A 1 1097 ? 12.706 2.197 -4.734 1.00 96.94 1097 TRP A C 1
ATOM 8536 O O . TRP A 1 1097 ? 13.292 2.005 -5.805 1.00 96.94 1097 TRP A O 1
ATOM 8546 N N . SER A 1 1098 ? 11.401 1.983 -4.590 1.00 95.81 1098 SER A N 1
ATOM 8547 C CA . SER A 1 1098 ? 10.546 1.490 -5.686 1.00 95.81 1098 SER A CA 1
ATOM 8548 C C . SER A 1 1098 ? 9.464 2.475 -6.117 1.00 95.81 1098 SER A C 1
ATOM 8550 O O . SER A 1 1098 ? 8.850 2.285 -7.166 1.00 95.81 1098 SER A O 1
ATOM 8552 N N . THR A 1 1099 ? 9.263 3.540 -5.348 1.00 94.06 1099 THR A N 1
ATOM 8553 C CA . THR A 1 1099 ? 8.334 4.630 -5.639 1.00 94.06 1099 THR A CA 1
ATOM 8554 C C . THR A 1 1099 ? 8.820 5.911 -4.950 1.00 94.06 1099 THR A C 1
ATOM 8556 O O . THR A 1 1099 ? 9.718 5.862 -4.116 1.00 94.06 1099 THR A O 1
ATOM 8559 N N . HIS A 1 1100 ? 8.244 7.056 -5.309 1.00 92.69 1100 HIS A N 1
ATOM 8560 C CA . HIS A 1 1100 ? 8.311 8.284 -4.507 1.00 92.69 1100 HIS A CA 1
ATOM 8561 C C . HIS A 1 1100 ? 7.040 8.485 -3.665 1.00 92.69 1100 HIS A C 1
ATOM 8563 O O . HIS A 1 1100 ? 6.918 9.509 -3.015 1.00 92.69 1100 HIS A O 1
ATOM 8569 N N . GLY A 1 1101 ? 6.080 7.554 -3.691 1.00 90.62 1101 GLY A N 1
ATOM 8570 C CA . GLY A 1 1101 ? 4.846 7.588 -2.896 1.00 90.62 1101 GLY A CA 1
ATOM 8571 C C . GLY A 1 1101 ? 4.803 6.513 -1.806 1.00 90.62 1101 GLY A C 1
ATOM 8572 O O . GLY A 1 1101 ? 5.808 5.874 -1.495 1.00 90.62 1101 GLY A O 1
ATOM 8573 N N . HIS A 1 1102 ? 3.619 6.277 -1.244 1.00 96.88 1102 HIS A N 1
ATOM 8574 C CA . HIS A 1 1102 ? 3.421 5.242 -0.224 1.00 96.88 1102 HIS A CA 1
ATOM 8575 C C . HIS A 1 1102 ? 3.330 3.831 -0.838 1.00 96.88 1102 HIS A C 1
ATOM 8577 O O . HIS A 1 1102 ? 3.111 3.661 -2.043 1.00 96.88 1102 HIS A O 1
ATOM 8583 N N . SER A 1 1103 ? 3.422 2.797 -0.002 1.00 95.56 1103 SER A N 1
ATOM 8584 C CA . SER A 1 1103 ? 3.200 1.400 -0.373 1.00 95.56 1103 SER A CA 1
ATOM 8585 C C . SER A 1 1103 ? 2.217 0.686 0.566 1.00 95.56 1103 SER A C 1
ATOM 8587 O O . SER A 1 1103 ? 1.965 1.094 1.699 1.00 95.56 1103 SER A O 1
ATOM 8589 N N . ALA A 1 1104 ? 1.632 -0.415 0.083 1.00 95.94 1104 ALA A N 1
ATOM 8590 C CA . ALA A 1 1104 ? 0.666 -1.233 0.826 1.00 95.94 1104 ALA A CA 1
ATOM 8591 C C . ALA A 1 1104 ? 1.335 -2.292 1.731 1.00 95.94 1104 ALA A C 1
ATOM 8593 O O . ALA A 1 1104 ? 0.816 -3.400 1.880 1.00 95.94 1104 ALA A O 1
ATOM 8594 N N . VAL A 1 1105 ? 2.517 -2.000 2.281 1.00 97.00 1105 VAL A N 1
ATOM 8595 C CA . VAL A 1 1105 ? 3.200 -2.891 3.231 1.00 97.00 1105 VAL A CA 1
ATOM 8596 C C . VAL A 1 1105 ? 2.530 -2.787 4.603 1.00 97.00 1105 VAL A C 1
ATOM 8598 O O . VAL A 1 1105 ? 2.343 -1.690 5.124 1.00 97.00 1105 VAL A O 1
ATOM 8601 N N . ASP A 1 1106 ? 2.200 -3.933 5.205 1.00 98.06 1106 ASP A N 1
ATOM 8602 C CA . ASP A 1 1106 ? 1.719 -3.995 6.589 1.00 98.06 1106 ASP A CA 1
ATOM 8603 C C . ASP A 1 1106 ? 2.783 -3.429 7.543 1.00 98.06 1106 ASP A C 1
ATOM 8605 O O . ASP A 1 1106 ? 3.938 -3.870 7.561 1.00 98.06 1106 ASP A O 1
ATOM 8609 N N . VAL A 1 1107 ? 2.380 -2.455 8.354 1.00 98.38 1107 VAL A N 1
ATOM 8610 C CA . VAL A 1 1107 ? 3.264 -1.713 9.260 1.00 98.38 1107 VAL A CA 1
ATOM 8611 C C . VAL A 1 1107 ? 3.228 -2.286 10.671 1.00 98.38 1107 VAL A C 1
ATOM 8613 O O . VAL A 1 1107 ? 2.311 -3.012 11.044 1.00 98.38 1107 VAL A O 1
ATOM 8616 N N . ASN A 1 1108 ? 4.235 -1.984 11.485 1.00 98.31 1108 ASN A N 1
ATOM 8617 C CA . ASN A 1 1108 ? 4.361 -2.551 12.827 1.00 98.31 1108 ASN A CA 1
ATOM 8618 C C . ASN A 1 1108 ? 3.543 -1.782 13.875 1.00 98.31 1108 ASN A C 1
ATOM 8620 O O . ASN A 1 1108 ? 3.527 -0.554 13.876 1.00 98.31 1108 ASN A O 1
ATOM 8624 N N . ILE A 1 1109 ? 2.976 -2.519 14.833 1.00 98.50 1109 ILE A N 1
ATOM 8625 C CA . ILE A 1 1109 ? 2.376 -1.996 16.065 1.00 98.50 1109 ILE A CA 1
ATOM 8626 C C . ILE A 1 1109 ? 3.320 -2.286 17.235 1.00 98.50 1109 ILE A C 1
ATOM 8628 O O . ILE A 1 1109 ? 3.782 -3.419 17.406 1.00 98.50 1109 ILE A O 1
ATOM 8632 N N . TYR A 1 1110 ? 3.540 -1.286 18.083 1.00 98.31 1110 TYR A N 1
ATOM 8633 C CA . TYR A 1 1110 ? 4.316 -1.371 19.318 1.00 98.31 1110 TYR A CA 1
ATOM 8634 C C . TYR A 1 1110 ? 3.456 -0.983 20.520 1.00 98.31 1110 TYR A C 1
ATOM 8636 O O . TYR A 1 1110 ? 2.515 -0.198 20.399 1.00 98.31 1110 TYR A O 1
ATOM 8644 N N . SER A 1 1111 ? 3.785 -1.495 21.705 1.00 97.38 1111 SER A N 1
ATOM 8645 C CA . SER A 1 1111 ? 3.109 -1.083 22.936 1.00 97.38 1111 SER A CA 1
ATOM 8646 C C . SER A 1 1111 ? 3.988 -1.247 24.174 1.00 97.38 1111 SER A C 1
ATOM 8648 O O . SER A 1 1111 ? 4.809 -2.159 24.243 1.00 97.38 1111 SER A O 1
ATOM 8650 N N . SER A 1 1112 ? 3.744 -0.424 25.200 1.00 95.62 1112 SER A N 1
ATOM 8651 C CA . SER A 1 1112 ? 4.215 -0.679 26.573 1.00 95.62 1112 SER A CA 1
ATOM 8652 C C . SER A 1 1112 ? 3.645 -1.974 27.175 1.00 95.62 1112 SER A C 1
ATOM 8654 O O . SER A 1 1112 ? 4.101 -2.430 28.220 1.00 95.62 1112 SER A O 1
ATOM 8656 N N . GLY A 1 1113 ? 2.601 -2.538 26.557 1.00 89.31 1113 GLY A N 1
ATOM 8657 C CA . GLY A 1 1113 ? 1.703 -3.491 27.193 1.00 89.31 1113 GLY A CA 1
ATOM 8658 C C . GLY A 1 1113 ? 0.770 -2.805 28.197 1.00 89.31 1113 GLY A C 1
ATOM 8659 O O . GLY A 1 1113 ? 0.914 -1.619 28.504 1.00 89.31 1113 GLY A O 1
ATOM 8660 N N . GLY A 1 1114 ? -0.209 -3.561 28.695 1.00 85.38 1114 GLY A N 1
ATOM 8661 C CA . GLY A 1 1114 ? -1.184 -3.108 29.687 1.00 85.38 1114 GLY A CA 1
ATOM 8662 C C . GLY A 1 1114 ? -2.576 -3.701 29.443 1.00 85.38 1114 GLY A C 1
ATOM 8663 O O . GLY A 1 1114 ? -2.746 -4.551 28.567 1.00 85.38 1114 GLY A O 1
ATOM 8664 N N . PRO A 1 1115 ? -3.602 -3.284 30.205 1.00 82.56 1115 PRO A N 1
ATOM 8665 C CA . PRO A 1 1115 ? -4.978 -3.693 29.942 1.00 82.56 1115 PRO A CA 1
ATOM 8666 C C . PRO A 1 1115 ? -5.422 -3.274 28.535 1.00 82.56 1115 PRO A C 1
ATOM 8668 O O . PRO A 1 1115 ? -5.101 -2.182 28.073 1.00 82.56 1115 PRO A O 1
ATOM 8671 N N . GLY A 1 1116 ? -6.174 -4.136 27.852 1.00 83.56 1116 GLY A N 1
ATOM 8672 C CA . GLY A 1 1116 ? -6.640 -3.893 26.484 1.00 83.56 1116 GLY A CA 1
ATOM 8673 C C . GLY A 1 1116 ? -5.670 -4.346 25.388 1.00 83.56 1116 GLY A C 1
ATOM 8674 O O . GLY A 1 1116 ? -6.121 -4.830 24.354 1.00 83.56 1116 GLY A O 1
ATOM 8675 N N . THR A 1 1117 ? -4.351 -4.248 25.599 1.00 91.69 1117 THR A N 1
ATOM 8676 C CA . THR A 1 1117 ? -3.379 -4.283 24.487 1.00 91.69 1117 THR A CA 1
ATOM 8677 C C . THR A 1 1117 ? -3.318 -5.619 23.747 1.00 91.69 1117 THR A C 1
ATOM 8679 O O . THR A 1 1117 ? -3.029 -5.632 22.554 1.00 91.69 1117 THR A O 1
ATOM 8682 N N . ASP A 1 1118 ? -3.647 -6.748 24.384 1.00 91.56 1118 ASP A N 1
ATOM 8683 C CA . ASP A 1 1118 ? -3.730 -8.056 23.709 1.00 91.56 1118 ASP A CA 1
ATOM 8684 C C . ASP A 1 1118 ? -4.747 -8.095 22.546 1.00 91.56 1118 ASP A C 1
ATOM 8686 O O . ASP A 1 1118 ? -4.625 -8.959 21.680 1.00 91.56 1118 ASP A O 1
ATOM 8690 N N . ALA A 1 1119 ? -5.701 -7.155 22.469 1.00 90.44 1119 ALA A N 1
ATOM 8691 C CA . ALA A 1 1119 ? -6.593 -7.004 21.314 1.00 90.44 1119 ALA A CA 1
ATOM 8692 C C . ALA A 1 1119 ? -5.849 -6.594 20.024 1.00 90.44 1119 ALA A C 1
ATOM 8694 O O . ALA A 1 1119 ? -6.267 -6.968 18.934 1.00 90.44 1119 ALA A O 1
ATOM 8695 N N . LEU A 1 1120 ? -4.717 -5.889 20.146 1.00 94.38 1120 LEU A N 1
ATOM 8696 C CA . LEU A 1 1120 ? -3.873 -5.442 19.026 1.00 94.38 1120 LEU A CA 1
ATOM 8697 C C . LEU A 1 1120 ? -2.772 -6.450 18.653 1.00 94.38 1120 LEU A C 1
ATOM 8699 O O . LEU A 1 1120 ? -1.819 -6.118 17.948 1.00 94.38 1120 LEU A O 1
ATOM 8703 N N . ARG A 1 1121 ? -2.840 -7.676 19.181 1.00 94.00 1121 ARG A N 1
ATOM 8704 C CA . ARG A 1 1121 ? -1.780 -8.676 19.036 1.00 94.00 1121 ARG A CA 1
ATOM 8705 C C . ARG A 1 1121 ? -1.974 -9.514 17.773 1.00 94.00 1121 ARG A C 1
ATOM 8707 O O . ARG A 1 1121 ? -2.998 -10.169 17.607 1.00 94.00 1121 ARG A O 1
ATOM 8714 N N . GLY A 1 1122 ? -0.946 -9.583 16.928 1.00 94.25 1122 GLY A N 1
ATOM 8715 C CA . GLY A 1 1122 ? -1.002 -10.295 15.644 1.00 94.25 1122 GLY A CA 1
ATOM 8716 C C . GLY A 1 1122 ? -1.130 -9.335 14.463 1.00 94.25 1122 GLY A C 1
ATOM 8717 O O . GLY A 1 1122 ? -0.453 -8.317 14.450 1.00 94.25 1122 GLY A O 1
ATOM 8718 N N . ASN A 1 1123 ? -1.937 -9.671 13.457 1.00 97.56 1123 ASN A N 1
ATOM 8719 C CA . ASN A 1 1123 ? -2.202 -8.810 12.301 1.00 97.56 1123 ASN A CA 1
ATOM 8720 C C . ASN A 1 1123 ? -3.643 -8.299 12.394 1.00 97.56 1123 ASN A C 1
ATOM 8722 O O . ASN A 1 1123 ? -4.577 -9.102 12.389 1.00 97.56 1123 ASN A O 1
ATOM 8726 N N . VAL A 1 1124 ? -3.801 -6.986 12.541 1.00 97.62 1124 VAL A N 1
ATOM 8727 C CA . VAL A 1 1124 ? -5.083 -6.299 12.760 1.00 97.62 1124 VAL A CA 1
ATOM 8728 C C . VAL A 1 1124 ? -5.328 -5.269 11.655 1.00 97.62 1124 VAL A C 1
ATOM 8730 O O . VAL A 1 1124 ? -4.510 -5.090 10.754 1.00 97.62 1124 VAL A O 1
ATOM 8733 N N . GLU A 1 1125 ? -6.513 -4.674 11.615 1.00 97.69 1125 GLU A N 1
ATOM 8734 C CA . GLU A 1 1125 ? -6.822 -3.535 10.742 1.00 97.69 1125 GLU A CA 1
ATOM 8735 C C . GLU A 1 1125 ? -6.495 -2.212 11.457 1.00 97.69 1125 GLU A C 1
ATOM 8737 O O . GLU A 1 1125 ? -6.609 -2.130 12.680 1.00 97.69 1125 GLU A O 1
ATOM 8742 N N . ASN A 1 1126 ? -6.141 -1.148 10.726 1.00 97.25 1126 ASN A N 1
ATOM 8743 C CA . ASN A 1 1126 ? -5.885 0.160 11.354 1.00 97.25 1126 ASN A CA 1
ATOM 8744 C C . ASN A 1 1126 ? -7.104 0.737 12.110 1.00 97.25 1126 ASN A C 1
ATOM 8746 O O . ASN A 1 1126 ? -6.934 1.489 13.068 1.00 97.25 1126 ASN A O 1
ATOM 8750 N N . THR A 1 1127 ? -8.327 0.328 11.762 1.00 98.19 1127 THR A N 1
ATOM 8751 C CA . THR A 1 1127 ? -9.538 0.653 12.533 1.00 98.19 1127 THR A CA 1
ATOM 8752 C C . THR A 1 1127 ? -9.552 0.013 13.917 1.00 98.19 1127 THR A C 1
ATOM 8754 O O . THR A 1 1127 ? -10.056 0.628 14.852 1.00 98.19 1127 THR A O 1
ATOM 8757 N N . ASP A 1 1128 ? -8.964 -1.176 14.073 1.00 98.00 1128 ASP A N 1
ATOM 8758 C CA . ASP A 1 1128 ? -8.947 -1.931 15.333 1.00 98.00 1128 ASP A CA 1
ATOM 8759 C C . ASP A 1 1128 ? -8.053 -1.223 16.370 1.00 98.00 1128 ASP A C 1
ATOM 8761 O O . ASP A 1 1128 ? -8.326 -1.250 17.571 1.00 98.00 1128 ASP A O 1
ATOM 8765 N N . VAL A 1 1129 ? -7.021 -0.506 15.900 1.00 97.94 1129 VAL A N 1
ATOM 8766 C CA . VAL A 1 1129 ? -6.229 0.425 16.719 1.00 97.94 1129 VAL A CA 1
ATOM 8767 C C . VAL A 1 1129 ? -7.130 1.539 17.257 1.00 97.94 1129 VAL A C 1
ATOM 8769 O O . VAL A 1 1129 ? -7.152 1.765 18.465 1.00 97.94 1129 VAL A O 1
ATOM 8772 N N . GLY A 1 1130 ? -7.935 2.179 16.403 1.00 97.19 1130 GLY A N 1
ATOM 8773 C CA . GLY A 1 1130 ? -8.900 3.197 16.830 1.00 97.19 1130 GLY A CA 1
ATOM 8774 C C . GLY A 1 1130 ? -9.972 2.664 17.789 1.00 97.19 1130 GLY A C 1
ATOM 8775 O O . GLY A 1 1130 ? -10.329 3.345 18.755 1.00 97.19 1130 GLY A O 1
ATOM 8776 N N . GLU A 1 1131 ? -10.438 1.424 17.590 1.00 97.38 1131 GLU A N 1
ATOM 8777 C CA . GLU A 1 1131 ? -11.329 0.742 18.537 1.00 97.38 1131 GLU A CA 1
ATOM 8778 C C . GLU A 1 1131 ? -10.668 0.566 19.909 1.00 97.38 1131 GLU A C 1
ATOM 8780 O O . GLU A 1 1131 ? -11.260 0.943 20.924 1.00 97.38 1131 GLU A O 1
ATOM 8785 N N . PHE A 1 1132 ? -9.414 0.108 19.955 1.00 97.06 1132 PHE A N 1
ATOM 8786 C CA . PHE A 1 1132 ? -8.654 0.026 21.202 1.00 97.06 1132 PHE A CA 1
ATOM 8787 C C . PHE A 1 1132 ? -8.515 1.395 21.894 1.00 97.06 1132 PHE A C 1
ATOM 8789 O O . PHE A 1 1132 ? -8.750 1.482 23.103 1.00 97.06 1132 PHE A O 1
ATOM 8796 N N . LEU A 1 1133 ? -8.176 2.473 21.167 1.00 97.25 1133 LEU A N 1
ATOM 8797 C CA . LEU A 1 1133 ? -7.987 3.802 21.774 1.00 97.25 1133 LEU A CA 1
ATOM 8798 C C . LEU A 1 1133 ? -9.278 4.287 22.467 1.00 97.25 1133 LEU A C 1
ATOM 8800 O O . LEU A 1 1133 ? -9.233 4.753 23.613 1.00 97.25 1133 LEU A O 1
ATOM 8804 N N . ARG A 1 1134 ? -10.445 4.134 21.814 1.00 95.62 1134 ARG A N 1
ATOM 8805 C CA . ARG A 1 1134 ? -11.744 4.538 22.393 1.00 95.62 1134 ARG A CA 1
ATOM 8806 C C . ARG A 1 1134 ? -12.199 3.635 23.543 1.00 95.62 1134 ARG A C 1
ATOM 8808 O O . ARG A 1 1134 ? -12.765 4.132 24.524 1.00 95.62 1134 ARG A O 1
ATOM 8815 N N . GLU A 1 1135 ? -11.930 2.332 23.469 1.00 94.56 1135 GLU A N 1
ATOM 8816 C CA . GLU A 1 1135 ? -12.277 1.378 24.527 1.00 94.56 1135 GLU A CA 1
ATOM 8817 C C . GLU A 1 1135 ? -11.416 1.561 25.780 1.00 94.56 1135 GLU A C 1
ATOM 8819 O O . GLU A 1 1135 ? -11.955 1.604 26.890 1.00 94.56 1135 GLU A O 1
ATOM 8824 N N . TYR A 1 1136 ? -10.102 1.752 25.621 1.00 94.56 1136 TYR A N 1
ATOM 8825 C CA . TYR A 1 1136 ? -9.171 1.951 26.733 1.00 94.56 1136 TYR A CA 1
ATOM 8826 C C . TYR A 1 1136 ? -9.533 3.190 27.566 1.00 94.56 1136 TYR A C 1
ATOM 8828 O O . TYR A 1 1136 ? -9.571 3.131 28.801 1.00 94.56 1136 TYR A O 1
ATOM 8836 N N . LEU A 1 1137 ? -9.883 4.303 26.909 1.00 94.00 1137 LEU A N 1
ATOM 8837 C CA . LEU A 1 1137 ? -10.379 5.515 27.574 1.00 94.00 1137 LEU A CA 1
ATOM 8838 C C . LEU A 1 1137 ? -11.837 5.397 28.064 1.00 94.00 1137 LEU A C 1
ATOM 8840 O O . LEU A 1 1137 ? -12.257 6.183 28.920 1.00 94.00 1137 LEU A O 1
ATOM 8844 N N . ASN A 1 1138 ? -12.600 4.413 27.569 1.00 93.19 1138 ASN A N 1
ATOM 8845 C CA . ASN A 1 1138 ? -14.049 4.269 27.752 1.00 93.19 1138 ASN A CA 1
ATOM 8846 C C . ASN A 1 1138 ? -14.768 5.585 27.377 1.00 93.19 1138 ASN A C 1
ATOM 8848 O O . ASN A 1 1138 ? -15.368 6.258 28.224 1.00 93.19 1138 ASN A O 1
ATOM 8852 N N . VAL A 1 1139 ? -14.668 5.961 26.100 1.00 95.12 1139 VAL A N 1
ATOM 8853 C CA . VAL A 1 1139 ? -15.256 7.184 25.521 1.00 95.12 1139 VAL A CA 1
ATOM 8854 C C . VAL A 1 1139 ? -16.204 6.853 24.366 1.00 95.12 1139 VAL A C 1
ATOM 8856 O O . VAL A 1 1139 ? -16.055 5.830 23.703 1.00 95.12 1139 VAL A O 1
ATOM 8859 N N . ASP A 1 1140 ? -17.206 7.705 24.142 1.00 94.38 1140 ASP A N 1
ATOM 8860 C CA . ASP A 1 1140 ? -18.274 7.471 23.162 1.00 94.38 1140 ASP A CA 1
ATOM 8861 C C . ASP A 1 1140 ? -18.067 8.327 21.901 1.00 94.38 1140 ASP A C 1
ATOM 8863 O O . ASP A 1 1140 ? -18.526 9.468 21.804 1.00 94.38 1140 ASP A O 1
ATOM 8867 N N . VAL A 1 1141 ? -17.334 7.755 20.946 1.00 96.69 1141 VAL A N 1
ATOM 8868 C CA . VAL A 1 1141 ? -17.025 8.355 19.635 1.00 96.69 1141 VAL A CA 1
ATOM 8869 C C . VAL A 1 1141 ? -18.276 8.474 18.753 1.00 96.69 1141 VAL A C 1
ATOM 8871 O O . VAL A 1 1141 ? -18.426 9.426 17.983 1.00 96.69 1141 VAL A O 1
ATOM 8874 N N . ASP A 1 1142 ? -19.229 7.552 18.895 1.00 95.81 1142 ASP A N 1
ATOM 8875 C CA . ASP A 1 1142 ? -20.466 7.544 18.114 1.00 95.81 1142 ASP A CA 1
ATOM 8876 C C . ASP A 1 1142 ? -21.425 8.665 18.571 1.00 95.81 1142 ASP A C 1
ATOM 8878 O O . ASP A 1 1142 ? -22.102 9.290 17.748 1.00 95.81 1142 ASP A O 1
ATOM 8882 N N . ALA A 1 1143 ? -21.418 9.021 19.861 1.00 95.38 1143 ALA A N 1
ATOM 8883 C CA . ALA A 1 1143 ? -22.122 10.195 20.380 1.00 95.38 1143 ALA A CA 1
ATOM 8884 C C . ALA A 1 1143 ? -21.522 11.534 19.910 1.00 95.38 1143 ALA A C 1
ATOM 8886 O O . ALA A 1 1143 ? -22.273 12.497 19.736 1.00 95.38 1143 ALA A O 1
ATOM 8887 N N . VAL A 1 1144 ? -20.201 11.620 19.700 1.00 96.50 1144 VAL A N 1
ATOM 8888 C CA . VAL A 1 1144 ? -19.563 12.801 19.080 1.00 96.50 1144 VAL A CA 1
ATOM 8889 C C . VAL A 1 1144 ? -19.905 12.867 17.593 1.00 96.50 1144 VAL A C 1
ATOM 8891 O O . VAL A 1 1144 ? -20.403 13.890 17.130 1.00 96.50 1144 VAL A O 1
ATOM 8894 N N . THR A 1 1145 ? -19.771 11.745 16.878 1.00 96.06 1145 THR A N 1
ATOM 8895 C CA . THR A 1 1145 ? -20.173 11.604 15.466 1.00 96.06 1145 THR A CA 1
ATOM 8896 C C . THR A 1 1145 ? -21.599 12.105 15.237 1.00 96.06 1145 THR A C 1
ATOM 8898 O O . THR A 1 1145 ? -21.860 12.863 14.302 1.00 96.06 1145 THR A O 1
ATOM 8901 N N . LYS A 1 1146 ? -22.537 11.726 16.112 1.00 95.00 1146 LYS A N 1
ATOM 8902 C CA . LYS A 1 1146 ? -23.924 12.181 16.019 1.00 95.00 1146 LYS A CA 1
ATOM 8903 C C . LYS A 1 1146 ? -24.060 13.701 16.192 1.00 95.00 1146 LYS A C 1
ATOM 8905 O O . LYS A 1 1146 ? -24.770 14.325 15.410 1.00 95.00 1146 LYS A O 1
ATOM 8910 N N . GLU A 1 1147 ? -23.388 14.291 17.181 1.00 95.06 1147 GLU A N 1
ATOM 8911 C CA . GLU A 1 1147 ? -23.419 15.742 17.418 1.00 95.06 1147 GLU A CA 1
ATOM 8912 C C . GLU A 1 1147 ? -22.838 16.529 16.232 1.00 95.06 1147 GLU A C 1
ATOM 8914 O O . GLU A 1 1147 ? -23.435 17.513 15.800 1.00 95.06 1147 GLU A O 1
ATOM 8919 N N . LEU A 1 1148 ? -21.723 16.066 15.660 1.00 94.38 1148 LEU A N 1
ATOM 8920 C CA . LEU A 1 1148 ? -21.115 16.659 14.465 1.00 94.38 1148 LEU A CA 1
ATOM 8921 C C . LEU A 1 1148 ? -22.077 16.658 13.275 1.00 94.38 1148 LEU A C 1
ATOM 8923 O O . LEU A 1 1148 ? -22.277 17.693 12.643 1.00 94.38 1148 LEU A O 1
ATOM 8927 N N . ASN A 1 1149 ? -22.732 15.526 13.004 1.00 92.06 1149 ASN A N 1
ATOM 8928 C CA . ASN A 1 1149 ? -23.711 15.421 11.919 1.00 92.06 1149 ASN A CA 1
ATOM 8929 C C . ASN A 1 1149 ? -24.957 16.302 12.161 1.00 92.06 1149 ASN A C 1
ATOM 8931 O O . ASN A 1 1149 ? -25.513 16.848 11.207 1.00 92.06 1149 ASN A O 1
ATOM 8935 N N . GLU A 1 1150 ? -25.377 16.496 13.418 1.00 91.75 1150 GLU A N 1
ATOM 8936 C CA . GLU A 1 1150 ? -26.452 17.436 13.779 1.00 91.75 1150 GLU A CA 1
ATOM 8937 C C . GLU A 1 1150 ? -26.037 18.911 13.599 1.00 91.75 1150 GLU A C 1
ATOM 8939 O O . GLU A 1 1150 ? -26.855 19.717 13.155 1.00 91.75 1150 GLU A O 1
ATOM 8944 N N . LYS A 1 1151 ? -24.782 19.270 13.908 1.00 90.12 1151 LYS A N 1
ATOM 8945 C CA . LYS A 1 1151 ? -24.271 20.652 13.840 1.00 90.12 1151 LYS A CA 1
ATOM 8946 C C . LYS A 1 1151 ? -23.805 21.092 12.449 1.00 90.12 1151 LYS A C 1
ATOM 8948 O O . LYS A 1 1151 ? -24.118 22.204 12.033 1.00 90.12 1151 LYS A O 1
ATOM 8953 N N . MET A 1 1152 ? -23.056 20.249 11.738 1.00 84.06 1152 MET A N 1
ATOM 8954 C CA . MET A 1 1152 ? -22.563 20.544 10.382 1.00 84.06 1152 MET A CA 1
ATOM 8955 C C . MET A 1 1152 ? -23.677 20.405 9.337 1.00 84.06 1152 MET A C 1
ATOM 8957 O O . MET A 1 1152 ? -23.671 21.106 8.322 1.00 84.06 1152 MET A O 1
ATOM 8961 N N . GLY A 1 1153 ? -24.657 19.540 9.623 1.00 61.16 1153 GLY A N 1
ATOM 8962 C CA . GLY A 1 1153 ? -25.789 19.241 8.760 1.00 61.16 1153 GLY A CA 1
ATOM 8963 C C . GLY A 1 1153 ? -25.407 18.440 7.515 1.00 61.16 1153 GLY A C 1
ATOM 8964 O O . GLY A 1 1153 ? -24.264 18.418 7.066 1.00 61.16 1153 GLY A O 1
ATOM 8965 N N . SER A 1 1154 ? -26.411 17.814 6.902 1.00 47.81 1154 SER A N 1
ATOM 8966 C CA . SER A 1 1154 ? -26.290 17.232 5.562 1.00 47.81 1154 SER A CA 1
ATOM 8967 C C . SER A 1 1154 ? -26.168 18.353 4.518 1.00 47.81 1154 SER A C 1
ATOM 8969 O O . SER A 1 1154 ? -27.141 18.665 3.823 1.00 47.81 1154 SER A O 1
ATOM 8971 N N . LYS A 1 1155 ? -24.983 18.962 4.385 1.00 45.44 1155 LYS A N 1
ATOM 8972 C CA . LYS A 1 1155 ? -24.635 19.718 3.177 1.00 45.44 1155 LYS A CA 1
ATOM 8973 C C . LYS A 1 1155 ? -24.650 18.732 2.012 1.00 45.44 1155 LYS A C 1
ATOM 8975 O O . LYS A 1 1155 ? -23.752 17.910 1.875 1.00 45.44 1155 LYS A O 1
ATOM 8980 N N . SER A 1 1156 ? -25.699 18.798 1.195 1.00 36.91 1156 SER A N 1
ATOM 8981 C CA . SER A 1 1156 ? -25.740 18.097 -0.087 1.00 36.91 1156 SER A CA 1
ATOM 8982 C C . SER A 1 1156 ? -24.508 18.493 -0.893 1.00 36.91 1156 SER A C 1
ATOM 8984 O O . SER A 1 1156 ? -24.296 19.694 -1.087 1.00 36.91 1156 SER A O 1
ATOM 8986 N N . ALA A 1 1157 ? -23.733 17.507 -1.346 1.00 37.81 1157 ALA A N 1
ATOM 8987 C CA . ALA A 1 1157 ? -22.611 17.731 -2.246 1.00 37.81 1157 ALA A CA 1
ATOM 8988 C C . ALA A 1 1157 ? -23.073 18.609 -3.420 1.00 37.81 1157 ALA A C 1
ATOM 8990 O O . ALA A 1 1157 ? -24.018 18.259 -4.129 1.00 37.81 1157 ALA A O 1
ATOM 8991 N N . LEU A 1 1158 ? -22.452 19.780 -3.550 1.00 34.81 1158 LEU A N 1
ATOM 8992 C CA . LEU A 1 1158 ? -22.594 20.640 -4.717 1.00 34.81 1158 LEU A CA 1
ATOM 8993 C C . LEU A 1 1158 ? -21.537 20.238 -5.739 1.00 34.81 1158 LEU A C 1
ATOM 8995 O O . LEU A 1 1158 ? -20.453 19.804 -5.361 1.00 34.81 1158 LEU A O 1
ATOM 8999 N N . ASP A 1 1159 ? -21.897 20.388 -7.011 1.00 33.88 1159 ASP A N 1
ATOM 9000 C CA . ASP A 1 1159 ? -21.131 19.996 -8.194 1.00 33.88 1159 ASP A CA 1
ATOM 9001 C C . ASP A 1 1159 ? -19.711 20.598 -8.253 1.00 33.88 1159 ASP A C 1
ATOM 9003 O O . ASP A 1 1159 ? -19.459 21.573 -8.961 1.00 33.88 1159 ASP A O 1
ATOM 9007 N N . GLU A 1 1160 ? -18.757 19.966 -7.577 1.00 37.84 1160 GLU A N 1
ATOM 9008 C CA . GLU A 1 1160 ? -17.334 20.073 -7.890 1.00 37.84 1160 GLU A CA 1
ATOM 9009 C C . GLU A 1 1160 ? -16.863 18.687 -8.329 1.00 37.84 1160 GLU A C 1
ATOM 9011 O O . GLU A 1 1160 ? -16.900 17.724 -7.563 1.00 37.84 1160 GLU A O 1
ATOM 9016 N N . ALA A 1 1161 ? -16.516 18.575 -9.615 1.00 34.88 1161 ALA A N 1
ATOM 9017 C CA . ALA A 1 1161 ? -16.032 17.333 -10.208 1.00 34.88 1161 ALA A CA 1
ATOM 9018 C C . ALA A 1 1161 ? -14.816 16.839 -9.424 1.00 34.88 1161 ALA A C 1
ATOM 9020 O O . ALA A 1 1161 ? -13.936 17.656 -9.163 1.00 34.88 1161 ALA A O 1
ATOM 9021 N N . GLU A 1 1162 ? -14.771 15.541 -9.089 1.00 39.94 1162 GLU A N 1
ATOM 9022 C CA . GLU A 1 1162 ? -13.632 14.921 -8.402 1.00 39.94 1162 GLU A CA 1
ATOM 9023 C C . GLU A 1 1162 ? -12.324 15.360 -9.079 1.00 39.94 1162 GLU A C 1
ATOM 9025 O O . GLU A 1 1162 ? -12.066 14.963 -10.222 1.00 39.94 1162 GLU A O 1
ATOM 9030 N N . PRO A 1 1163 ? -11.499 16.195 -8.418 1.00 40.97 1163 PRO A N 1
ATOM 9031 C CA . PRO A 1 1163 ? -10.120 16.355 -8.827 1.00 40.97 1163 PRO A CA 1
ATOM 9032 C C . PRO A 1 1163 ? -9.458 14.982 -8.756 1.00 40.97 1163 PRO A C 1
ATOM 9034 O O . PRO A 1 1163 ? -9.766 14.187 -7.865 1.00 40.97 1163 PRO A O 1
ATOM 9037 N N . ASP A 1 1164 ? -8.519 14.716 -9.658 1.00 43.53 1164 ASP A N 1
ATOM 9038 C CA . ASP A 1 1164 ? -7.626 13.574 -9.503 1.00 43.53 1164 ASP A CA 1
ATOM 9039 C C . ASP A 1 1164 ? -6.705 13.858 -8.305 1.00 43.53 1164 ASP A C 1
ATOM 9041 O O . ASP A 1 1164 ? -5.641 14.470 -8.424 1.00 43.53 1164 ASP A O 1
ATOM 9045 N N . HIS A 1 1165 ? -7.194 13.528 -7.105 1.00 48.34 1165 HIS A N 1
ATOM 9046 C CA . HIS A 1 1165 ? -6.559 13.913 -5.845 1.00 48.34 1165 HIS A CA 1
ATOM 9047 C C . HIS A 1 1165 ? -5.171 13.306 -5.702 1.00 48.34 1165 HIS A C 1
ATOM 9049 O O . HIS A 1 1165 ? -4.311 13.934 -5.088 1.00 48.34 1165 HIS A O 1
ATOM 9055 N N . TRP A 1 1166 ? -4.941 12.147 -6.328 1.00 43.66 1166 TRP A N 1
ATOM 9056 C CA . TRP A 1 1166 ? -3.626 11.529 -6.441 1.00 43.66 1166 TRP A CA 1
ATOM 9057 C C . TRP A 1 1166 ? -2.650 12.467 -7.152 1.00 43.66 1166 TRP A C 1
ATOM 9059 O O . TRP A 1 1166 ? -1.647 12.861 -6.565 1.00 43.66 1166 TRP A O 1
ATOM 9069 N N . ALA A 1 1167 ? -3.013 12.947 -8.346 1.00 40.31 1167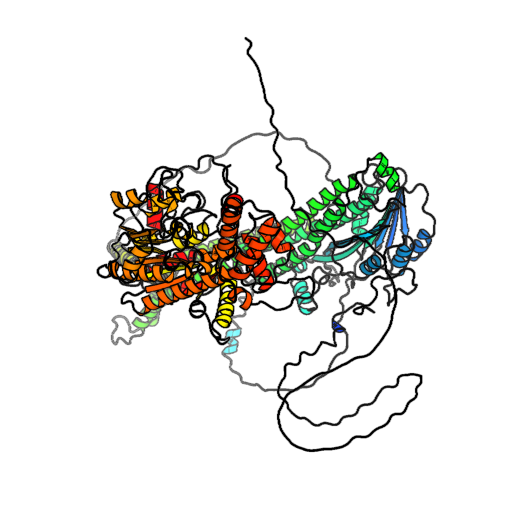 ALA A N 1
ATOM 9070 C CA . ALA A 1 1167 ? -2.221 13.939 -9.068 1.00 40.31 1167 ALA A CA 1
ATOM 9071 C C . ALA A 1 1167 ? -2.076 15.265 -8.296 1.00 40.31 1167 ALA A C 1
ATOM 9073 O O . ALA A 1 1167 ? -1.080 15.961 -8.464 1.00 40.31 1167 ALA A O 1
ATOM 9074 N N . SER A 1 1168 ? -3.035 15.635 -7.437 1.00 43.94 1168 SER A N 1
ATOM 9075 C CA . SER A 1 1168 ? -2.940 16.851 -6.611 1.00 43.94 1168 SER A CA 1
ATOM 9076 C C . SER A 1 1168 ? -1.990 16.713 -5.412 1.00 43.94 1168 SER A C 1
ATOM 9078 O O . SER A 1 1168 ? -1.297 17.679 -5.091 1.00 43.94 1168 SER A O 1
ATOM 9080 N N . HIS A 1 1169 ? -1.937 15.528 -4.787 1.00 49.47 1169 HIS A N 1
ATOM 9081 C CA . HIS A 1 1169 ? -1.035 15.194 -3.679 1.00 49.47 1169 HIS A CA 1
ATOM 9082 C C . HIS A 1 1169 ? 0.382 14.976 -4.205 1.00 49.47 1169 HIS A C 1
ATOM 9084 O O . HIS A 1 1169 ? 1.292 15.668 -3.758 1.00 49.47 1169 HIS A O 1
ATOM 9090 N N . GLU A 1 1170 ? 0.546 14.175 -5.266 1.00 49.38 1170 GLU A N 1
ATOM 9091 C CA . GLU A 1 1170 ? 1.817 14.067 -5.988 1.00 49.38 1170 GLU A CA 1
ATOM 9092 C C . GLU A 1 1170 ? 2.293 15.441 -6.469 1.00 49.38 1170 GLU A C 1
ATOM 9094 O O . GLU A 1 1170 ? 3.453 15.765 -6.275 1.00 49.38 1170 GLU A O 1
ATOM 9099 N N . ALA A 1 1171 ? 1.432 16.309 -7.015 1.00 44.41 1171 ALA A N 1
ATOM 9100 C CA . ALA A 1 1171 ? 1.841 17.662 -7.406 1.00 44.41 1171 ALA A CA 1
ATOM 9101 C C . ALA A 1 1171 ? 2.044 18.632 -6.228 1.00 44.41 1171 ALA A C 1
ATOM 9103 O O . ALA A 1 1171 ? 2.540 19.738 -6.455 1.00 44.41 1171 ALA A O 1
ATOM 9104 N N . MET A 1 1172 ? 1.633 18.298 -5.002 1.00 54.28 1172 MET A N 1
ATOM 9105 C CA . MET A 1 1172 ? 1.927 19.077 -3.794 1.00 54.28 1172 MET A CA 1
ATOM 9106 C C . MET A 1 1172 ? 3.283 18.658 -3.228 1.00 54.28 1172 MET A C 1
ATOM 9108 O O . MET A 1 1172 ? 4.159 19.512 -3.109 1.00 54.28 1172 MET A O 1
ATOM 9112 N N . GLU A 1 1173 ? 3.497 17.360 -3.009 1.00 54.00 1173 GLU A N 1
ATOM 9113 C CA . GLU A 1 1173 ? 4.793 16.819 -2.589 1.00 54.00 1173 GLU A CA 1
ATOM 9114 C C . GLU A 1 1173 ? 5.872 17.050 -3.646 1.00 54.00 1173 GLU A C 1
ATOM 9116 O O . GLU A 1 1173 ? 6.950 17.532 -3.325 1.00 54.00 1173 GLU A O 1
ATOM 9121 N N . TYR A 1 1174 ? 5.582 16.875 -4.936 1.00 46.81 1174 TYR A N 1
ATOM 9122 C CA . TYR A 1 1174 ? 6.519 17.244 -5.999 1.00 46.81 1174 TYR A CA 1
ATOM 9123 C C . TYR A 1 1174 ? 6.863 18.739 -5.963 1.00 46.81 1174 TYR A C 1
ATOM 9125 O O . TYR A 1 1174 ? 8.028 19.079 -6.122 1.00 46.81 1174 TYR A O 1
ATOM 9133 N N . ARG A 1 1175 ? 5.903 19.641 -5.687 1.00 51.44 1175 ARG A N 1
ATOM 9134 C CA . ARG A 1 1175 ? 6.198 21.081 -5.506 1.00 51.44 1175 ARG A CA 1
ATOM 9135 C C . ARG A 1 1175 ? 7.010 21.373 -4.242 1.00 51.44 1175 ARG A C 1
ATOM 9137 O O . ARG A 1 1175 ? 7.797 22.314 -4.246 1.00 51.44 1175 ARG A O 1
ATOM 9144 N N . ARG A 1 1176 ? 6.844 20.579 -3.181 1.00 53.84 1176 ARG A N 1
ATOM 9145 C CA . ARG A 1 1176 ? 7.659 20.626 -1.955 1.00 53.84 1176 ARG A CA 1
ATOM 9146 C C . ARG A 1 1176 ? 9.103 20.208 -2.263 1.00 53.84 1176 ARG A C 1
ATOM 9148 O O . ARG A 1 1176 ? 10.035 20.943 -1.949 1.00 53.84 1176 ARG A O 1
ATOM 9155 N N . LEU A 1 1177 ? 9.269 19.085 -2.964 1.00 45.06 1177 LEU A N 1
ATOM 9156 C CA . LEU A 1 1177 ? 10.551 18.495 -3.370 1.00 45.06 1177 LEU A CA 1
ATOM 9157 C C . LEU A 1 1177 ? 11.274 19.295 -4.473 1.00 45.06 1177 LEU A C 1
ATOM 9159 O O . LEU A 1 1177 ? 12.503 19.291 -4.505 1.00 45.06 1177 LEU A O 1
ATOM 9163 N N . SER A 1 1178 ? 10.546 20.002 -5.347 1.00 38.97 1178 SER A N 1
ATOM 9164 C CA . SER A 1 1178 ? 11.102 20.859 -6.412 1.00 38.97 1178 SER A CA 1
ATOM 9165 C C . SER A 1 1178 ? 11.343 22.313 -5.988 1.00 38.97 1178 SER A C 1
ATOM 9167 O O . SER A 1 1178 ? 11.802 23.122 -6.796 1.00 38.97 1178 SER A O 1
ATOM 9169 N N . GLY A 1 1179 ? 10.978 22.671 -4.755 1.00 40.38 1179 GLY A N 1
ATOM 9170 C CA . GLY A 1 1179 ? 11.080 24.031 -4.235 1.00 40.38 1179 GLY A CA 1
ATOM 9171 C C . GLY A 1 1179 ? 10.057 25.015 -4.826 1.00 40.38 1179 GLY A C 1
ATOM 9172 O O . GLY A 1 1179 ? 9.265 24.678 -5.714 1.00 40.38 1179 GLY A O 1
ATOM 9173 N N . PRO A 1 1180 ? 10.048 26.269 -4.335 1.00 36.84 1180 PRO A N 1
ATOM 9174 C CA . PRO A 1 1180 ? 9.112 27.283 -4.797 1.00 36.84 1180 PRO A CA 1
ATOM 9175 C C . PRO A 1 1180 ? 9.399 27.660 -6.254 1.00 36.84 1180 PRO A C 1
ATOM 9177 O O . PRO A 1 1180 ? 10.344 28.392 -6.551 1.00 36.84 1180 PRO A O 1
ATOM 9180 N N . THR A 1 1181 ? 8.527 27.230 -7.170 1.00 33.41 1181 THR A N 1
ATOM 9181 C CA . THR A 1 1181 ? 8.477 27.779 -8.529 1.00 33.41 1181 THR A CA 1
ATOM 9182 C C . THR A 1 1181 ? 8.156 29.268 -8.433 1.00 33.41 1181 THR A C 1
ATOM 9184 O O . THR A 1 1181 ? 7.005 29.645 -8.194 1.00 33.41 1181 THR A O 1
ATOM 9187 N N . GLY A 1 1182 ? 9.177 30.115 -8.570 1.00 27.23 1182 GLY A N 1
ATOM 9188 C CA . GLY A 1 1182 ? 9.027 31.559 -8.448 1.00 27.23 1182 GLY A CA 1
ATOM 9189 C C . GLY A 1 1182 ? 7.970 32.089 -9.414 1.00 27.23 1182 GLY A C 1
ATOM 9190 O O . GLY A 1 1182 ? 8.042 31.850 -10.618 1.00 27.23 1182 GLY A O 1
ATOM 9191 N N . SER A 1 1183 ? 6.994 32.830 -8.889 1.00 25.70 1183 SER A N 1
ATOM 9192 C CA . SER A 1 1183 ? 6.063 33.596 -9.713 1.00 25.70 1183 SER A CA 1
ATOM 9193 C C . SER A 1 1183 ? 6.809 34.772 -10.354 1.00 25.70 1183 SER A C 1
ATOM 9195 O O . SER A 1 1183 ? 6.999 35.809 -9.709 1.00 25.70 1183 SER A O 1
ATOM 9197 N N . ALA A 1 1184 ? 7.232 34.589 -11.604 1.00 24.88 1184 ALA A N 1
ATOM 9198 C CA . ALA A 1 1184 ? 7.834 35.599 -12.475 1.00 24.88 1184 ALA A CA 1
ATOM 9199 C C . ALA A 1 1184 ? 6.987 35.780 -13.745 1.00 24.88 1184 ALA A C 1
ATOM 9201 O O . ALA A 1 1184 ? 6.577 34.749 -14.324 1.00 24.88 1184 ALA A O 1
#

Organism: NCBI:txid363999

Sequence (1184 aa):
MGSPNSSSHSSSSSSMATEAFPPFPNPNATHRPSIPDVTSTSSAPTTVGASENSRTENGEHIDLNIDVALAPRSAPHITPLSPSGVLRHRNTRTNTFRTLEEFEEFERRPGWRPGAEPGIDPKRPDGGHDYIHTECQITVVDFSREDLQIHELNNAELIEFVRRPQPSWVQCRWINVNGLSWDVIQALGRYKDLHRLAIEDIMNTRNRTKVDWYPGHAFLILSCLKLVRLIDDDSDSSDEGDFEEGSNESAVRSTRNKFKRWISGKKIQHPTTASVLEKGPGSSTPGHGFMHQPTGLSDLFNPNTLRTLQQYHAAPNAARTEYMEKHSALAAKGLAVSAEQVAMFITSDNTVIAFFEQSADTVEEPILARLQSPTTILRKSCDASMVAQAVIDAIIDIAIPVTAVYADIVGDLELDVLTHPNVKHTKSLYIIISEINKVFSFVNPIQALISSLRDHKTKLSPEAVSRELQNPLGGVIITPMTYTYLGDVYDHCVLITENLTQIKESANHMIDLIFNTIATYQNESMKQLTIVTIIFLPLTFITGYFGQNFGKFPEADDNNSTYFWKIAIPVVVGTVIVLMRDIIYDSCVTFFQRRHIVGIRKRKKSTRLANITTPLLADHRRDSADSEGLPGSEEDALRGQSGSTQSSRSWPSRLREVLLFAWALLATAAVLVLAVWVSHKQQTNNFDKPAGKRNLVFMVSDGMGPASLSLTRSFRQHTEGLEYGDTLTLDKHFWGTSRTRSSSSLVTDSAAGATAFSCARKSYNGAISMLPGYTPCGTVLEAAKKAGYVTGLVVTTDITDATPACFASHVNYRIQQDEIALQEIGQGPLDRVVDLMLGGGRCHFLPNTTDGGCRQDNIDVIELAQKEYGWNYIGDRAAFDELWEGKKEVTLPMLGLFAPTDIPYELDRRNMNDQYPSLSEMARTALRALEKATEKSDKGFFLMIEGSRIDHAGHGNDPSAQVREVLEYDKAFQGVLDFLDNSKTEGVLVATSDHETGGLAVARQINTAYPQYLWYPQVLANATASSEHLARRLWEHVAELGGSTEELKNYINEELVIPGLGISDATEDELVALALYPELAQPAFAEMISVRAQIGWSTHGHSAVDVNIYSSGGPGTDALRGNVENTDVGEFLREYLNVDVDAVTKELNEKMGSKSALDEAEPDHWASHEAMEYRRLSGPTGSA

pLDDT: mean 75.5, std 25.39, range [22.08, 98.88]

Foldseek 3Di:
DDDDDDDDDDDDDDDDDDDDDDDDDDPDDDDDDDDDDDDDDDDDDDDDDDDDDDDDDDDDDDDDDDDDDDDDDDDDDDDDDDDDDDDDDDDDDDPDDDDPPPPVVVDPDPPDDVPDDAFFDLVDPCRRDDWDAAWKFKWKWFADLPDIDIDTDILVRVLVVLVDDDDPRGLAMEIEIAADGSSNLSSVCVSQVDTRNLSVVVVVFQDAFDWDFDQFKIKTKAKFKAKDFADDPPDDDDDDDDDDPDDDPDPPPCVVPVVVVVVDDDDDDDDDDDDDDDDDDDDDDDDDFDDDDDDPPPPRDGRVPFAFLLRSPPDPPPVVSVVLVVLALQVVVRMTMTMTMKMWIQGQLNYIYIYTNHCSVQLVVVLVVQCVDSPHPLNHVSGSLSSVLSSLLSSLVSCPVVLVVLLVSLVVLVVCLVLPQDPVSLVNLVSSLVSLVSVLSRLVSVLVNLVVLLVQDDPDDPVRSSVSNNVSNNGGDNDPVSNVSSVVSSVSSVVSNVSSVVSNVSSVVSSVSSVVVVVVVVVVVVVVVVLVVVLCPVVVVLCVVLVDPDPDDPPPDDPSPVVSCVPSVVSSVVSCCVSCVVVVVVVVVSVVVVVVVVVVVVVVVVVVVVVVPDDPPDDDDDDDDDDDDDDDDDPDDDDDDDDDDDDDDDDDDCPVVVVVVVVVVVVVVVVVVVVCVVVVVVVPPPPVQDPFAFEEEEEAEAQDFPLLQVLLQVLCCVLVVHDPPDHFLQVVFFFAWAFFQAPAGLFEHLQQLLLLQFQLDGDDHQWQQAHPLGAHFFGLLQLCVVVPAAEEEAEQWACLARNNLSNFHGDGGSVVSLVSLCRCLQVHLGGHSHWEYAYAQCLSQAAPVDPLHDDPHRDNNVVVSCPVSNEDEDAWLVVLVCLLVVVDADDISYHYHQYSGGRDQLLACVVVNRRDDALLSRLLSVLVNQLVVCVPPRYGHYYYGYLPCLQLCLLLLASLSNSSSVNSVSSSVVSVVVSCVPDPHHYKYKYKYSFHGQQKDQAAALDPPDGDPAFASVQSVQARAALLVLLVVLVVCCVVDVDDLVVSLCCCQVPRCCNHSVDNPDDPVLSSCCSVQSLQRSSSSSVVSCSVRRMDGDDSGTDSRTITMGMPDDRQSSQNGYYYYSSSSSVSSCSSSVGDSVVSSVSSCVSVDPPPDDDDPDDPVVVVVCVVSSCSSSDDPDDD